Protein AF-0000000072239490 (afdb_homodimer)

Organism: Galdieria sulphuraria (NCBI:txid130081)

Sequence (1264 aa):
MLDWIVKYKKSYLLGDVISGLTIGTILLPQGMSYAVVAGLPPIYGLYCTMPMIVYSLFGTSKHLSVGPVALVSLLLANSFPVGSTVVEKVLIANAITFLAGVILLGLGLLQLGFVIHFVSHPVISGFTSAAAITIALTQISSCFGYEIESSEFAWELLYETFGKISQTNIATLLFSLSCLIVLFGLRHLPLHRWLHLPQLIPPTLIGSLAPLFTTILGICLNYFIELSEKFGVEQVGNIPSGIPVPTFPKLSNLTLSSYIGSTFAMIALVIAESMSIASALALRYRYNIHASQELVALGSANIIGSIFHSYVVAGSFSRSAVNAHTGANTQLASIIASFIILLSILVLMPLFTHLPKCVLSCIVIMAVSNLVDYQEALFLWRVDKLDFVVLLIAFISTLGAGSLYGLLSSVAVSLMMMLYATYRPRVQILPKSVSQRRLMNDLVSSPNSSWNDTCLEPFILCLRISENLYFGNAESFQSKIFRLLEKERRIRCIEMILIDIGGMSTIDSSALRVVRAVKEHLTLQHIELLFCQASSNIHLKFCLAGLSSHSTVHNLEDVLTEIHCSKLASNSIEKTQMLQVQVVTSEEESSDSRQASSSFHPLHFLYHDENKVVTMHSNMKRSNSAPSFSSHMLDWIVKYKKSYLLGDVISGLTIGTILLPQGMSYAVVAGLPPIYGLYCTMPMIVYSLFGTSKHLSVGPVALVSLLLANSFPVGSTVVEKVLIANAITFLAGVILLGLGLLQLGFVIHFVSHPVISGFTSAAAITIALTQISSCFGYEIESSEFAWELLYETFGKISQTNIATLLFSLSCLIVLFGLRHLPLHRWLHLPQLIPPTLIGSLAPLFTTILGICLNYFIELSEKFGVEQVGNIPSGIPVPTFPKLSNLTLSSYIGSTFAMIALVIAESMSIASALALRYRYNIHASQELVALGSANIIGSIFHSYVVAGSFSRSAVNAHTGANTQLASIIASFIILLSILVLMPLFTHLPKCVLSCIVIMAVSNLVDYQEALFLWRVDKLDFVVLLIAFISTLGAGSLYGLLSSVAVSLMMMLYATYRPRVQILPKSVSQRRLMNDLVSSPNSSWNDTCLEPFILCLRISENLYFGNAESFQSKIFRLLEKERRIRCIEMILIDIGGMSTIDSSALRVVRAVKEHLTLQHIELLFCQASSNIHLKFCLAGLSSHSTVHNLEDVLTEIHCSKLASNSIEKTQMLQVQVVTSEEESSDSRQASSSFHPLHFLYHDENKVVTMHSNMKRSNSAPSFSSH

Nearest PDB structures (foldseek):
  7v73-assembly1_A  TM=8.213E-01  e=1.185E-37  Homo sapiens
  7v75-assembly1_A-2  TM=8.084E-01  e=9.539E-38  Homo sapiens
  5da0-assembly1_A  TM=7.247E-01  e=2.137E-16  Deinococcus geothermalis DSM 11300
  6ki1-assembly2_B  TM=8.695E-01  e=5.518E-14  Synechocystis sp. PCC 6803
  6ki1-assembly1_A  TM=8.671E-01  e=6.855E-14  Synechocystis sp. PCC 6803

pLDDT: mean 78.87, std 21.85, range [19.06, 98.19]

Solvent-accessible surface area (backbone atoms only — not comparable to full-atom values): 64695 Å² total; per-residue (Å²): 108,55,56,64,71,79,68,60,53,78,84,38,48,64,23,13,50,51,15,3,54,49,50,19,47,34,42,50,51,50,17,24,28,30,15,46,55,28,67,40,64,40,66,40,21,56,33,23,33,54,20,23,45,45,24,48,48,37,37,54,50,40,37,61,35,52,25,66,37,61,69,55,17,45,48,50,35,63,64,54,62,90,85,61,49,68,68,54,45,50,48,48,38,15,30,43,13,29,51,35,8,50,52,32,27,51,39,15,75,68,60,46,33,70,62,53,33,56,59,33,52,42,28,51,42,17,32,43,22,26,46,25,53,38,53,36,52,71,28,48,34,43,28,30,49,41,87,72,81,87,65,61,29,38,63,57,39,53,49,53,47,64,69,48,52,85,60,50,32,64,58,27,32,52,51,28,53,50,50,42,49,50,40,51,43,39,53,68,44,66,48,50,70,73,64,65,52,62,86,82,57,57,68,67,52,55,31,48,40,21,57,38,49,49,47,54,49,42,21,48,48,30,62,76,68,33,36,42,82,76,58,62,34,57,50,65,36,88,51,85,64,54,79,65,74,72,42,78,56,66,59,82,82,45,64,59,77,78,46,48,65,55,32,50,52,45,43,53,48,33,40,46,44,26,49,52,46,35,50,52,51,23,60,74,70,69,52,77,69,52,53,20,46,37,30,32,11,52,7,51,10,20,35,56,11,10,26,38,52,5,47,60,53,26,39,34,63,70,56,16,50,49,24,43,72,49,39,30,62,37,36,60,13,47,44,48,14,31,48,49,43,53,49,36,38,65,66,45,28,76,62,51,25,44,24,39,45,28,57,35,33,39,46,46,39,62,60,33,59,71,46,45,47,63,65,58,53,55,49,24,61,72,49,37,57,68,53,32,50,45,15,46,50,8,21,50,38,15,33,65,63,7,57,66,54,8,49,54,50,21,47,52,51,28,47,51,49,50,46,64,62,53,26,66,63,65,72,42,69,58,62,57,55,72,68,41,52,63,52,42,66,68,52,57,73,65,87,76,69,74,71,76,65,70,68,48,56,71,34,56,48,46,35,34,34,53,54,54,41,28,44,49,20,28,63,46,45,52,53,48,53,52,51,52,48,55,58,45,52,74,77,36,64,66,42,31,36,40,34,38,32,62,50,30,84,50,68,39,69,45,17,49,51,46,52,49,51,51,41,54,55,32,47,77,70,65,25,46,71,42,40,26,27,24,40,72,69,54,33,49,37,30,50,64,66,73,38,76,50,52,50,53,80,36,48,67,56,50,49,49,48,48,50,48,49,51,46,50,47,47,46,47,48,50,46,47,49,50,50,48,51,54,55,55,63,67,68,60,70,74,73,84,78,80,76,75,75,79,80,78,74,82,78,80,82,76,80,78,82,71,81,78,80,78,82,83,83,78,80,77,78,79,81,74,84,78,80,74,88,69,85,129,110,53,56,63,71,78,68,58,56,79,84,39,48,64,23,12,49,52,16,3,54,50,51,19,46,35,42,52,50,50,16,25,28,31,15,46,56,28,66,42,63,38,66,40,20,57,32,22,34,54,21,25,46,46,24,48,47,37,38,55,51,40,37,61,37,53,24,67,37,61,69,55,17,44,48,50,35,63,62,54,62,89,85,61,50,70,69,54,48,50,48,48,38,15,30,43,13,28,52,36,7,50,52,32,26,50,40,15,76,68,61,46,33,68,62,54,31,56,60,33,52,44,28,52,43,16,32,43,23,26,46,25,52,38,53,37,51,70,29,49,33,44,27,30,48,40,87,72,81,88,64,60,31,38,65,57,40,53,50,54,46,63,70,47,52,86,61,49,32,66,59,28,30,52,51,28,52,50,50,42,49,50,41,51,40,38,52,68,45,67,50,51,68,73,65,64,52,62,88,84,55,55,68,67,53,54,32,48,41,23,56,39,50,52,47,53,49,40,21,50,48,29,63,75,67,34,36,42,81,74,59,63,33,57,49,66,36,87,50,86,63,55,80,65,73,72,41,79,56,68,61,82,81,46,64,59,77,77,47,46,65,54,32,51,52,46,44,52,49,34,40,47,44,28,49,52,46,35,50,53,50,22,61,74,70,70,52,78,66,49,54,20,46,37,30,32,10,54,7,50,10,20,35,56,12,9,26,38,54,4,47,61,53,27,38,34,64,69,58,16,50,50,25,44,72,50,39,30,61,37,35,60,11,47,44,47,13,32,50,49,43,55,49,36,38,63,66,46,27,76,62,49,24,44,26,39,46,27,56,37,31,40,47,47,38,60,60,33,60,73,46,45,47,63,64,56,52,55,49,23,61,72,49,36,57,68,52,31,50,44,16,47,49,8,20,50,37,16,35,66,62,6,57,66,54,8,48,53,50,22,47,51,52,29,47,51,51,50,45,64,63,53,25,66,62,64,72,42,71,60,62,59,57,73,69,40,53,62,52,43,66,68,52,56,73,61,85,75,69,74,73,78,68,72,69,49,56,72,31,57,46,48,34,33,35,54,54,53,40,28,43,48,20,28,62,46,46,53,53,49,53,50,50,52,47,55,59,46,49,74,77,37,63,66,42,32,38,40,35,36,32,61,52,30,84,51,67,40,69,45,16,49,49,46,54,50,51,51,43,54,54,32,46,77,70,63,25,48,72,43,41,24,27,23,41,71,70,52,31,51,36,28,49,64,68,73,38,74,50,51,49,55,80,37,47,68,56,50,49,50,48,49,50,48,49,48,47,51,48,48,48,46,47,48,45,48,47,48,49,46,48,52,55,52,57,66,66,56,68,74,76,83,80,80,76,75,74,78,78,78,72,80,77,79,81,76,80,75,83,67,86,72,81,78,80,80,78,76,70,84,71,81,81,75,68,83,82,66,94,72,88,130

InterPro domains:
  IPR001902 SLC26A/SulP transporter [PTHR11814] (2-564)
  IPR001902 SLC26A/SulP transporter [TIGR00815] (2-542)
  IPR002645 STAS domain [PF01740] (460-553)
  IPR002645 STAS domain [PS50801] (460-576)
  IPR011547 SLC26A/SulP transporter domain [PF00916] (13-393)
  IPR036513 STAS domain superfamily [G3DSA:3.30.750.24] (451-566)
  IPR036513 STAS domain superfamily [SSF52091] (459-553)

Foldseek 3Di:
DCVCVVVPDPVQVVLLLQLLVLLLLLQQLQLLLLCVLLVAHSVLSLLLLQLLVLLQRQFDFQQWGKGRDNLLSNLNNVLDPPPDDNVRSLLVLLQLLQVLLVVLLVCLVVLVLVVLVLFDPLLVLLLLQLSLLQSLLCLVLLLQPDHDDDDQASVVSVCGSVVVSVVGQPLSNVLLVVLLCQLVCQQPPQVCVVVVDDPLDPSNSRNSNSLSVSQLVQLVCCVPVVCCVPRNQAASAADDFDFAQFAQRDNVVDPCVSCVLSSVLSSSVQSNAAVVLSVVVCVVVVHDTRSSSSSSSQSVSSNRSSRRSHGRMHTDNSSSVSSVVSRGRGSSSSVSSSVSSNVCSHPVRVSRNSGGPSSSSSSSSVRSVVSNCVVVLVVCVPPPVVSNVLSVQLNCCCNGVGSSRSSVSSSVSSNVVVLVVPQAFDKDFDDLVVLCVVVCVVVVPPPPDPSVPSPPVLAETEIETQEAAELSRLVNVLVVVVVVVVVSVVPGHYQEYEYEHLNYDDYDPNSLVSVVVSQVVCVVVNHHYEYEQDAPVRCVVCVVSVHDYDYNPADPNNVVVVVVVVVVVVVVVVVVVVVVVVVVVPPPPDDDCPPPPPPPPPDDPPPPPPPPPDPPDDPPPPDPDPDDPDDD/DCVCVVVPDPVQVVLLLLLLVLLLLLQQLQLLLLCVLLVAHSVLSLLLLQLLVLLQRQFDFQQWGKGRDNLLSNLNNVLDPPPDDNVRSLLVLLQLLQVLLVVLLVCLVVLVLVVLVLFDPLLVLLLLQLSLLQSLLCLVLLLQPDHDDDDQASVVSVCGSVVVSVVGQVLSNVLLVVLLCQLVCQQPPQVCVVVVDDPLDPSNSRNSNSLSVSQLVQLVCCVPVVCCVPRNQDASAADDFDFAQFAQRDPVVDPCVSCVLSSVLSSSCQSNAAVVLSVVVCVVVVHDTRSSSSSSSQSVSSNRSSRRSHGRMHTDNSSSVSSVVSRGRGSSSSVSSSVSSSVCRHPVRVSRNSGGPSSSSSSSSVRSVVSNCVVVLVVCVPPPVVSNVLSVQLNCCCNGVGSSRSSVRSSVSSNVVVLVVPQAFDKDFDDLVVLVVVVCVVPVVPPPDPSPPSPPVLAETEIETQEAAELSRLVNVLVVVVVVVVVSVVPGHYQEYEYEHLNYDDYDPNSLVSVVVSQVVCVVVNHHYEYELDAPVRCVVCVVSVHDYDYNPQDPNNVVVVVVVVVVVVVVVVVVVVVVVVVVVVPPVPDDPPVPPPPPPPPPPPPPPPPPVDPPPPPPPPDPDDDDPDDD

Secondary structure (DSSP, 8-state):
--HHHHT--GGGHHHHHHHHHHHHHHHHHHHHHHHHHTTS-THHHHTTHHHHHHHHHH---SS--EE--HHHHHHHHTTSPTT--HHHHHHHHHHHHHHHHHHHHHHHHTT-GGGGGGS-HHHHHHHHHHHHHHHHHHHHHHHHT------S-HHHHHHHHHHTGGG--HHHHHHHHHHHHHHHHHHHS-HHHHTT--TTS-HHHHHHTHHHHHHHHHHHHHHHHTHHHHH---B------SPPPP-----TTS-HHHHHHHHHHHHHHHHHHHHHHHHHHHHHTT----HHHHHHHHHHHHHHHHHTT----EE-HHHHHHHHHTT--STHHHHHHHHHHHHHHHHTHHHHTT-BHHHHHHHHHHHHHTT--HHHHHHHHHH-HHHHHHHHHHHHHHHHH-HHHHHHHHHHHHHHHHHHHHSS--EEE--HHHHHHHHHHHHTTSS-S-TT-----TTEEEEEE-S-B-TTTHHHHHHHHHHHHHHHHTTS---EEEEE-TT---B-HHHHHHHHHHHHHHHHTT-EEEEES--HHHHHHHHHTT-----TTS-HHHHHHHHHHHHHHHHHHHHHHHHHHHHHHHHTTSS-----------------------------------------/--HHHHT--GGGHHHHHHHHHHHHHHHHHHHHHHHHHTTS-THHHHTTHHHHHHHHHH---SS--EE--HHHHHHHHTTSPTT--HHHHHHHHHHHHHHHHHHHHHHHHTT-GGGGGGS-HHHHHHHHHHHHHHHHHHHHHHHHT------S-HHHHHHHHHHTGGG--HHHHHHHHHHHHHHHHHHHS-HHHHTT--TTS-HHHHHHTHHHHHHHHHHHHHHHHTHHHHH---B------SPPPP-----TTS-HHHHHHHHHHHHHHHHHHHHHHHHHHHHHTT----HHHHHHHHHHHHHHHHHTTPPP-EE-HHHHHHHHHTT--STHHHHHHHHHHHHHHHHTHHHHTT-BHHHHHHHHHHHHHTT--HHHHHHHHHH-HHHHHHHHHHHHHHHHH-HHHHHHHHHHHHHHHHHHHHSS--EEE--HHHHHHHHHHHHTTSS-S-TT-----TTEEEEEE-S-B-TTTHHHHHHHHHHHHHHHHTTS---EEEEE-TT---B-HHHHHHHHHHHHHHHHTT-EEEEESB-HHHHHHHHHTT----BTTS-HHHHHHHHHHHHHHHHHHHHHHHHHHHHHHHHTTSS-----------------------------------------

Radius of gyration: 37.41 Å; Cα contacts (8 Å, |Δi|>4): 2097; chains: 2; bounding box: 136×122×109 Å

Structure (mmCIF, N/CA/C/O backbone):
data_AF-0000000072239490-model_v1
#
loop_
_entity.id
_entity.type
_entity.pdbx_description
1 polymer 'Sulfate permease, SulP family'
#
loop_
_atom_site.group_PDB
_atom_site.id
_atom_site.type_symbol
_atom_site.label_atom_id
_atom_site.label_alt_id
_atom_site.label_comp_id
_atom_site.label_asym_id
_atom_site.label_entity_id
_atom_site.label_seq_id
_atom_site.pdbx_PDB_ins_code
_atom_site.Cartn_x
_atom_site.Cartn_y
_atom_site.Cartn_z
_atom_site.occupancy
_atom_site.B_iso_or_equiv
_atom_site.auth_seq_id
_atom_site.auth_comp_id
_atom_site.auth_asym_id
_atom_site.auth_atom_id
_atom_site.pdbx_PDB_model_num
ATOM 1 N N . MET A 1 1 ? -16.516 -18.047 19.031 1 57.81 1 MET A N 1
ATOM 2 C CA . MET A 1 1 ? -16.078 -19.391 18.656 1 57.81 1 MET A CA 1
ATOM 3 C C . MET A 1 1 ? -17.125 -20.438 19.062 1 57.81 1 MET A C 1
ATOM 5 O O . MET A 1 1 ? -17.766 -20.297 20.109 1 57.81 1 MET A O 1
ATOM 9 N N . LEU A 1 2 ? -17.359 -21.328 18.25 1 67 2 LEU A N 1
ATOM 10 C CA . LEU A 1 2 ? -18.188 -22.516 18.438 1 67 2 LEU A CA 1
ATOM 11 C C . LEU A 1 2 ? -19.578 -22.141 18.938 1 67 2 LEU A C 1
ATOM 13 O O . LEU A 1 2 ? -20.266 -22.953 19.531 1 67 2 LEU A O 1
ATOM 17 N N . ASP A 1 3 ? -19.828 -20.859 18.703 1 70.25 3 ASP A N 1
ATOM 18 C CA . ASP A 1 3 ? -21.109 -20.375 19.203 1 70.25 3 ASP A CA 1
ATOM 19 C C . ASP A 1 3 ? -22.266 -21.078 18.516 1 70.25 3 ASP A C 1
ATOM 21 O O . ASP A 1 3 ? -23.297 -21.359 19.141 1 70.25 3 ASP A O 1
ATOM 25 N N . TRP A 1 4 ? -21.984 -21.484 17.266 1 76.25 4 TRP A N 1
ATOM 26 C CA . TRP A 1 4 ? -23.125 -22.062 16.547 1 76.25 4 TRP A CA 1
ATOM 27 C C . TRP A 1 4 ? -23.406 -23.484 17.016 1 76.25 4 TRP A C 1
ATOM 29 O O . TRP A 1 4 ? -24.547 -23.938 16.953 1 76.25 4 TRP A O 1
ATOM 39 N N . ILE A 1 5 ? -22.422 -24.203 17.594 1 79.5 5 ILE A N 1
ATOM 40 C CA . ILE A 1 5 ? -22.609 -25.578 18.047 1 79.5 5 ILE A CA 1
ATOM 41 C C . ILE A 1 5 ? -23.484 -25.609 19.281 1 79.5 5 ILE A C 1
ATOM 43 O O . ILE A 1 5 ? -24.375 -26.453 19.422 1 79.5 5 ILE A O 1
ATOM 47 N N . VAL A 1 6 ? -23.281 -24.625 20.172 1 79.75 6 VAL A N 1
ATOM 48 C CA . VAL A 1 6 ? -24 -24.562 21.438 1 79.75 6 VAL A CA 1
ATOM 49 C C . VAL A 1 6 ? -25.453 -24.141 21.188 1 79.75 6 VAL A C 1
ATOM 51 O O . VAL A 1 6 ? -26.375 -24.656 21.828 1 79.75 6 VAL A O 1
ATOM 54 N N . LYS A 1 7 ? -25.656 -23.359 20.156 1 83.12 7 LYS A N 1
ATOM 55 C CA . LYS A 1 7 ? -26.984 -22.812 19.891 1 83.12 7 LYS A CA 1
ATOM 56 C C . LYS A 1 7 ? -27.625 -23.484 18.688 1 83.12 7 LYS A C 1
ATOM 58 O O . LYS A 1 7 ? -28.484 -22.891 18.031 1 83.12 7 LYS A O 1
ATOM 63 N N . TYR A 1 8 ? -27.203 -24.688 18.484 1 88.81 8 TYR A N 1
ATOM 64 C CA . TYR A 1 8 ? -27.688 -25.344 17.281 1 88.81 8 TYR A CA 1
ATOM 65 C C . TYR A 1 8 ? -29.141 -25.75 17.422 1 88.81 8 TYR A C 1
ATOM 67 O O . TYR A 1 8 ? -29.531 -26.344 18.422 1 88.81 8 TYR A O 1
ATOM 75 N N . LYS A 1 9 ? -29.953 -25.438 16.469 1 89.69 9 LYS A N 1
ATOM 76 C CA . LYS A 1 9 ? -31.375 -25.797 16.438 1 89.69 9 LYS A CA 1
ATOM 77 C C . LYS A 1 9 ? -31.625 -26.969 15.492 1 89.69 9 LYS A C 1
ATOM 79 O O . LYS A 1 9 ? -31.031 -27.047 14.414 1 89.69 9 LYS A O 1
ATOM 84 N N . LYS A 1 10 ? -32.531 -27.844 15.828 1 91.62 10 LYS A N 1
ATOM 85 C CA . LYS A 1 10 ? -32.844 -29.031 15.031 1 91.62 10 LYS A CA 1
ATOM 86 C C . LYS A 1 10 ? -33.438 -28.625 13.688 1 91.62 10 LYS A C 1
ATOM 88 O O . LYS A 1 10 ? -33.281 -29.344 12.695 1 91.62 10 LYS A O 1
ATOM 93 N N . SER A 1 11 ? -34.031 -27.469 13.648 1 91 11 SER A N 1
ATOM 94 C CA . SER A 1 11 ? -34.656 -26.984 12.422 1 91 11 SER A CA 1
ATOM 95 C C . SER A 1 11 ? -33.594 -26.656 11.367 1 91 11 SER A C 1
ATOM 97 O O . SER A 1 11 ? -33.906 -26.578 10.172 1 91 11 SER A O 1
ATOM 99 N N . TYR A 1 12 ? -32.375 -26.547 11.844 1 92.38 12 TYR A N 1
ATOM 100 C CA . TYR A 1 12 ? -31.312 -26.156 10.93 1 92.38 12 TYR A CA 1
ATOM 101 C C . TYR A 1 12 ? -30.75 -27.391 10.227 1 92.38 12 TYR A C 1
ATOM 103 O O . TYR A 1 12 ? -30.062 -27.266 9.203 1 92.38 12 TYR A O 1
ATOM 111 N N . LEU A 1 13 ? -31.031 -28.562 10.672 1 93.69 13 LEU A N 1
ATOM 112 C CA . LEU A 1 13 ? -30.328 -29.781 10.289 1 93.69 13 LEU A CA 1
ATOM 113 C C . LEU A 1 13 ? -30.609 -30.125 8.82 1 93.69 13 LEU A C 1
ATOM 115 O O . LEU A 1 13 ? -29.672 -30.438 8.07 1 93.69 13 LEU A O 1
ATOM 119 N N . LEU A 1 14 ? -31.828 -30.094 8.438 1 91.38 14 LEU A N 1
ATOM 120 C CA . LEU A 1 14 ? -32.156 -30.453 7.066 1 91.38 14 LEU A CA 1
ATOM 121 C C . LEU A 1 14 ? -31.469 -29.531 6.078 1 91.38 14 LEU A C 1
ATOM 123 O O . LEU A 1 14 ? -30.906 -29.984 5.086 1 91.38 14 LEU A O 1
ATOM 127 N N . GLY A 1 15 ? -31.547 -28.266 6.301 1 91.88 15 GLY A N 1
ATOM 128 C CA . GLY A 1 15 ? -30.891 -27.297 5.438 1 91.88 15 GLY A CA 1
ATOM 129 C C . GLY A 1 15 ? -29.391 -27.469 5.383 1 91.88 15 GLY A C 1
ATOM 130 O O . GLY A 1 15 ? -28.797 -27.422 4.305 1 91.88 15 GLY A O 1
ATOM 131 N N . ASP A 1 16 ? -28.828 -27.703 6.484 1 94.81 16 ASP A N 1
ATOM 132 C CA . ASP A 1 16 ? -27.375 -27.875 6.559 1 94.81 16 ASP A CA 1
ATOM 133 C C . ASP A 1 16 ? -26.938 -29.156 5.852 1 94.81 16 ASP A C 1
ATOM 135 O O . ASP A 1 16 ? -25.875 -29.188 5.211 1 94.81 16 ASP A O 1
ATOM 139 N N . VAL A 1 17 ? -27.734 -30.188 5.93 1 94.12 17 VAL A N 1
ATOM 140 C CA . VAL A 1 17 ? -27.406 -31.469 5.305 1 94.12 17 VAL A CA 1
ATOM 141 C C . VAL A 1 17 ? -27.5 -31.328 3.785 1 94.12 17 VAL A C 1
ATOM 143 O O . VAL A 1 17 ? -26.594 -31.75 3.061 1 94.12 17 VAL A O 1
ATOM 146 N N . ILE A 1 18 ? -28.531 -30.75 3.33 1 90.69 18 ILE A N 1
ATOM 147 C CA . ILE A 1 18 ? -28.734 -30.578 1.894 1 90.69 18 ILE A CA 1
ATOM 148 C C . ILE A 1 18 ? -27.609 -29.703 1.321 1 90.69 18 ILE A C 1
ATOM 150 O O . ILE A 1 18 ? -27.047 -30.016 0.279 1 90.69 18 ILE A O 1
ATOM 154 N N . SER A 1 19 ? -27.406 -28.641 2.033 1 93.56 19 SER A N 1
ATOM 155 C CA . SER A 1 19 ? -26.359 -27.734 1.593 1 93.56 19 SER A CA 1
ATOM 156 C C . SER A 1 19 ? -24.984 -28.406 1.609 1 93.56 19 SER A C 1
ATOM 158 O O . SER A 1 19 ? -24.203 -28.266 0.67 1 93.56 19 SER A O 1
ATOM 160 N N . GLY A 1 20 ? -24.703 -29.109 2.631 1 94.56 20 GLY A N 1
ATOM 161 C CA . GLY A 1 20 ? -23.438 -29.812 2.736 1 94.56 20 GLY A CA 1
ATOM 162 C C . GLY A 1 20 ? -23.219 -30.828 1.628 1 94.56 20 GLY A C 1
ATOM 163 O O . GLY A 1 20 ? -22.141 -30.922 1.055 1 94.56 20 GLY A O 1
ATOM 164 N N . LEU A 1 21 ? -24.234 -31.578 1.319 1 91.94 21 LEU A N 1
ATOM 165 C CA . LEU A 1 21 ? -24.172 -32.562 0.238 1 91.94 21 LEU A CA 1
ATOM 166 C C . LEU A 1 21 ? -23.938 -31.859 -1.104 1 91.94 21 LEU A C 1
ATOM 168 O O . LEU A 1 21 ? -23.141 -32.312 -1.913 1 91.94 21 LEU A O 1
ATOM 172 N N . THR A 1 22 ? -24.641 -30.812 -1.231 1 91.06 22 THR A N 1
ATOM 173 C CA . THR A 1 22 ? -24.531 -30.047 -2.477 1 91.06 22 THR A CA 1
ATOM 174 C C . THR A 1 22 ? -23.125 -29.5 -2.643 1 91.06 22 THR A C 1
ATOM 176 O O . THR A 1 22 ? -22.5 -29.656 -3.691 1 91.06 22 THR A O 1
ATOM 179 N N . ILE A 1 23 ? -22.609 -28.859 -1.624 1 93.56 23 ILE A N 1
ATOM 180 C CA . ILE A 1 23 ? -21.297 -28.234 -1.672 1 93.56 23 ILE A CA 1
ATOM 181 C C . ILE A 1 23 ? -20.219 -29.297 -1.855 1 93.56 23 ILE A C 1
ATOM 183 O O . ILE A 1 23 ? -19.25 -29.094 -2.592 1 93.56 23 ILE A O 1
ATOM 187 N N . GLY A 1 24 ? -20.375 -30.406 -1.157 1 93.44 24 GLY A N 1
ATOM 188 C CA . GLY A 1 24 ? -19.438 -31.5 -1.311 1 93.44 24 GLY A CA 1
ATOM 189 C C . GLY A 1 24 ? -19.344 -32 -2.734 1 93.44 24 GLY A C 1
ATOM 190 O O . GLY A 1 24 ? -18.25 -32.25 -3.246 1 93.44 24 GLY A O 1
ATOM 191 N N . THR A 1 25 ? -20.422 -32.125 -3.324 1 89.19 25 THR A N 1
ATOM 192 C CA . THR A 1 25 ? -20.469 -32.625 -4.688 1 89.19 25 THR A CA 1
ATOM 193 C C . THR A 1 25 ? -19.891 -31.625 -5.672 1 89.19 25 THR A C 1
ATOM 195 O O . THR A 1 25 ? -19.281 -32 -6.672 1 89.19 25 THR A O 1
ATOM 198 N N . ILE A 1 26 ? -20.078 -30.391 -5.426 1 90.62 26 ILE A N 1
ATOM 199 C CA . ILE A 1 26 ? -19.516 -29.328 -6.27 1 90.62 26 ILE A CA 1
ATOM 200 C C . ILE A 1 26 ? -18 -29.297 -6.117 1 90.62 26 ILE A C 1
ATOM 202 O O . ILE A 1 26 ? -17.281 -29.188 -7.109 1 90.62 26 ILE A O 1
ATOM 206 N N . LEU A 1 27 ? -17.578 -29.422 -4.941 1 93.31 27 LEU A N 1
ATOM 207 C CA . LEU A 1 27 ? -16.188 -29.203 -4.598 1 93.31 27 LEU A CA 1
ATOM 208 C C . LEU A 1 27 ? -15.312 -30.344 -5.098 1 93.31 27 LEU A C 1
ATOM 210 O O . LEU A 1 27 ? -14.133 -30.156 -5.387 1 93.31 27 LEU A O 1
ATOM 214 N N . LEU A 1 28 ? -15.852 -31.516 -5.246 1 93.69 28 LEU A N 1
ATOM 215 C CA . LEU A 1 28 ? -15.07 -32.688 -5.648 1 93.69 28 LEU A CA 1
ATOM 216 C C . LEU A 1 28 ? -14.43 -32.469 -7.012 1 93.69 28 LEU A C 1
ATOM 218 O O . LEU A 1 28 ? -13.203 -32.344 -7.113 1 93.69 28 LEU A O 1
ATOM 222 N N . PRO A 1 29 ? -15.211 -32.281 -8.031 1 93 29 PRO A N 1
ATOM 223 C CA . PRO A 1 29 ? -14.57 -32 -9.328 1 93 29 PRO A CA 1
ATOM 224 C C . PRO A 1 29 ? -13.938 -30.625 -9.391 1 93 29 PRO A C 1
ATOM 226 O O . PRO A 1 29 ? -12.875 -30.453 -9.992 1 93 29 PRO A O 1
ATOM 229 N N . GLN A 1 30 ? -14.523 -29.625 -8.82 1 92.56 30 GLN A N 1
ATOM 230 C CA . GLN A 1 30 ? -14.031 -28.25 -8.867 1 92.56 30 GLN A CA 1
ATOM 231 C C . GLN A 1 30 ? -12.688 -28.125 -8.156 1 92.56 30 GLN A C 1
ATOM 233 O O . GLN A 1 30 ? -11.789 -27.438 -8.641 1 92.56 30 GLN A O 1
ATOM 238 N N . GLY A 1 31 ? -12.625 -28.734 -7.012 1 94.75 31 GLY A N 1
ATOM 239 C CA . GLY A 1 31 ? -11.359 -28.734 -6.293 1 94.75 31 GLY A CA 1
ATOM 240 C C . GLY A 1 31 ? -10.211 -29.312 -7.098 1 94.75 31 GLY A C 1
ATOM 241 O O . GLY A 1 31 ? -9.117 -28.75 -7.125 1 94.75 31 GLY A O 1
ATOM 242 N N . MET A 1 32 ? -10.453 -30.438 -7.762 1 94.31 32 MET A N 1
ATOM 243 C CA . MET A 1 32 ? -9.453 -31.078 -8.609 1 94.31 32 MET A CA 1
ATOM 244 C C . MET A 1 32 ? -9.047 -30.156 -9.758 1 94.31 32 MET A C 1
ATOM 246 O O . MET A 1 32 ? -7.863 -30.031 -10.078 1 94.31 32 MET A O 1
ATOM 250 N N . SER A 1 33 ? -10.039 -29.547 -10.297 1 94.81 33 SER A N 1
ATOM 251 C CA . SER A 1 33 ? -9.797 -28.641 -11.422 1 94.81 33 SER A CA 1
ATOM 252 C C . SER A 1 33 ? -8.93 -27.453 -11 1 94.81 33 SER A C 1
ATOM 254 O O . SER A 1 33 ? -8.023 -27.047 -11.727 1 94.81 33 SER A O 1
ATOM 256 N N . TYR A 1 34 ? -9.148 -26.891 -9.828 1 95.69 34 TYR A N 1
ATOM 257 C CA . TYR A 1 34 ? -8.406 -25.719 -9.367 1 95.69 34 TYR A CA 1
ATOM 258 C C . TYR A 1 34 ? -6.984 -26.094 -8.984 1 95.69 34 TYR A C 1
ATOM 260 O O . TYR A 1 34 ? -6.062 -25.297 -9.133 1 95.69 34 TYR A O 1
ATOM 268 N N . ALA A 1 35 ? -6.816 -27.344 -8.562 1 95.88 35 ALA A N 1
ATOM 269 C CA . ALA A 1 35 ? -5.457 -27.812 -8.305 1 95.88 35 ALA A CA 1
ATOM 270 C C . ALA A 1 35 ? -4.633 -27.828 -9.594 1 95.88 35 ALA A C 1
ATOM 272 O O . ALA A 1 35 ? -3.455 -27.453 -9.586 1 95.88 35 ALA A O 1
ATOM 273 N N . VAL A 1 36 ? -5.281 -28.266 -10.633 1 93.25 36 VAL A N 1
ATOM 274 C CA . VAL A 1 36 ? -4.609 -28.281 -11.93 1 93.25 36 VAL A CA 1
ATOM 275 C C . VAL A 1 36 ? -4.262 -26.859 -12.352 1 93.25 36 VAL A C 1
ATOM 277 O O . VAL A 1 36 ? -3.168 -26.594 -12.859 1 93.25 36 VAL A O 1
ATOM 280 N N . VAL A 1 37 ? -5.137 -25.938 -12.117 1 93.31 37 VAL A N 1
ATOM 281 C CA . VAL A 1 37 ? -4.883 -24.531 -12.406 1 93.31 37 VAL A CA 1
ATOM 282 C C . VAL A 1 37 ? -3.693 -24.031 -11.586 1 93.31 37 VAL A C 1
ATOM 284 O O . VAL A 1 37 ? -2.887 -23.234 -12.062 1 93.31 37 VAL A O 1
ATOM 287 N N . ALA A 1 38 ? -3.547 -24.547 -10.391 1 95.25 38 ALA A N 1
ATOM 288 C CA . ALA A 1 38 ? -2.475 -24.156 -9.484 1 95.25 38 ALA A CA 1
ATOM 289 C C . ALA A 1 38 ? -1.154 -24.812 -9.875 1 95.25 38 ALA A C 1
ATOM 291 O O . ALA A 1 38 ? -0.112 -24.516 -9.281 1 95.25 38 ALA A O 1
ATOM 292 N N . GLY A 1 39 ? -1.237 -25.719 -10.844 1 92.81 39 GLY A N 1
ATOM 293 C CA . GLY A 1 39 ? -0.04 -26.422 -11.258 1 92.81 39 GLY A CA 1
ATOM 294 C C . GLY A 1 39 ? 0.291 -27.609 -10.367 1 92.81 39 GLY A C 1
ATOM 295 O O . GLY A 1 39 ? 1.442 -28.047 -10.312 1 92.81 39 GLY A O 1
ATOM 296 N N . LEU A 1 40 ? -0.646 -28.109 -9.68 1 94.69 40 LEU A N 1
ATOM 297 C CA . LEU A 1 40 ? -0.476 -29.234 -8.773 1 94.69 40 LEU A CA 1
ATOM 298 C C . LEU A 1 40 ? -1.296 -30.438 -9.234 1 94.69 40 LEU A C 1
ATOM 300 O O . LEU A 1 40 ? -2.23 -30.297 -10.023 1 94.69 40 LEU A O 1
ATOM 304 N N . PRO A 1 41 ? -0.939 -31.625 -8.781 1 93.81 41 PRO A N 1
ATOM 305 C CA . PRO A 1 41 ? -1.806 -32.781 -9.062 1 93.81 41 PRO A CA 1
ATOM 306 C C . PRO A 1 41 ? -3.219 -32.594 -8.516 1 93.81 41 PRO A C 1
ATOM 308 O O . PRO A 1 41 ? -3.4 -32 -7.453 1 93.81 41 PRO A O 1
ATOM 311 N N . PRO A 1 42 ? -4.203 -33.094 -9.156 1 93.69 42 PRO A N 1
ATOM 312 C CA . PRO A 1 42 ? -5.609 -32.844 -8.828 1 93.69 42 PRO A CA 1
ATOM 313 C C . PRO A 1 42 ? -5.938 -33.188 -7.375 1 93.69 42 PRO A C 1
ATOM 315 O O . PRO A 1 42 ? -6.777 -32.531 -6.758 1 93.69 42 PRO A O 1
ATOM 318 N N . ILE A 1 43 ? -5.289 -34.125 -6.766 1 94 43 ILE A N 1
ATOM 319 C CA . ILE A 1 43 ? -5.625 -34.594 -5.426 1 94 43 ILE A CA 1
ATOM 320 C C . ILE A 1 43 ? -5.398 -33.469 -4.414 1 94 43 ILE A C 1
ATOM 322 O O . ILE A 1 43 ? -6.051 -33.438 -3.365 1 94 43 ILE A O 1
ATOM 326 N N . TYR A 1 44 ? -4.539 -32.594 -4.656 1 94.81 44 TYR A N 1
ATOM 327 C CA . TYR A 1 44 ? -4.219 -31.516 -3.725 1 94.81 44 TYR A CA 1
ATOM 328 C C . TYR A 1 44 ? -5.387 -30.547 -3.58 1 94.81 44 TYR A C 1
ATOM 330 O O . TYR A 1 44 ? -5.492 -29.828 -2.58 1 94.81 44 TYR A O 1
ATOM 338 N N . GLY A 1 45 ? -6.211 -30.5 -4.602 1 95.12 45 GLY A N 1
ATOM 339 C CA . GLY A 1 45 ? -7.453 -29.75 -4.469 1 95.12 45 GLY A CA 1
ATOM 340 C C . GLY A 1 45 ? -8.398 -30.344 -3.445 1 95.12 45 GLY A C 1
ATOM 341 O O . GLY A 1 45 ? -9.156 -29.625 -2.795 1 95.12 45 GLY A O 1
ATOM 342 N N . LEU A 1 46 ? -8.297 -31.641 -3.344 1 94.94 46 LEU A N 1
ATOM 343 C CA . LEU A 1 46 ? -9.164 -32.312 -2.396 1 94.94 46 LEU A CA 1
ATOM 344 C C . LEU A 1 46 ? -8.609 -32.25 -0.98 1 94.94 46 LEU A C 1
ATOM 346 O O . LEU A 1 46 ? -9.367 -32.219 -0.009 1 94.94 46 LEU A O 1
ATOM 350 N N . TYR A 1 47 ? -7.301 -32.125 -0.892 1 94.94 47 TYR A N 1
ATOM 351 C CA . TYR A 1 47 ? -6.695 -31.938 0.423 1 94.94 47 TYR A CA 1
ATOM 352 C C . TYR A 1 47 ? -7.129 -30.625 1.062 1 94.94 47 TYR A C 1
ATOM 354 O O . TYR A 1 47 ? -6.957 -30.422 2.266 1 94.94 47 TYR A O 1
ATOM 362 N N . CYS A 1 48 ? -7.723 -29.719 0.298 1 94.69 48 CYS A N 1
ATOM 363 C CA . CYS A 1 48 ? -8.203 -28.438 0.803 1 94.69 48 CYS A CA 1
ATOM 364 C C . CYS A 1 48 ? -9.469 -28.625 1.631 1 94.69 48 CYS A C 1
ATOM 366 O O . CYS A 1 48 ? -10.062 -27.641 2.088 1 94.69 48 CYS A O 1
ATOM 368 N N . THR A 1 49 ? -9.812 -29.781 1.943 1 90.38 49 THR A N 1
ATOM 369 C CA . THR A 1 49 ? -10.977 -30.094 2.768 1 90.38 49 THR A CA 1
ATOM 370 C C . THR A 1 49 ? -10.664 -29.875 4.246 1 90.38 49 THR A C 1
ATOM 372 O O . THR A 1 49 ? -11.547 -29.484 5.02 1 90.38 49 THR A O 1
ATOM 375 N N . MET A 1 50 ? -9.461 -30.062 4.617 1 90.69 50 MET A N 1
ATOM 376 C CA . MET A 1 50 ? -9.094 -29.922 6.023 1 90.69 50 MET A CA 1
ATOM 377 C C . MET A 1 50 ? -9.281 -28.484 6.496 1 90.69 50 MET A C 1
ATOM 379 O O . MET A 1 50 ? -9.867 -28.25 7.551 1 90.69 50 MET A O 1
ATOM 383 N N . PRO A 1 51 ? -8.812 -27.562 5.727 1 94.75 51 PRO A N 1
ATOM 384 C CA . PRO A 1 51 ? -9.047 -26.172 6.137 1 94.75 51 PRO A CA 1
ATOM 385 C C . PRO A 1 51 ? -10.531 -25.844 6.258 1 94.75 51 PRO A C 1
ATOM 387 O O . PRO A 1 51 ? -10.914 -24.984 7.055 1 94.75 51 PRO A O 1
ATOM 390 N N . MET A 1 52 ? -11.359 -26.516 5.52 1 94.81 52 MET A N 1
ATOM 391 C CA . MET A 1 52 ? -12.797 -26.297 5.605 1 94.81 52 MET A CA 1
ATOM 392 C C . MET A 1 52 ? -13.32 -26.641 6.996 1 94.81 52 MET A C 1
ATOM 394 O O . MET A 1 52 ? -14.156 -25.922 7.547 1 94.81 52 MET A O 1
ATOM 398 N N . ILE A 1 53 ? -12.812 -27.656 7.5 1 94.81 53 ILE A N 1
ATOM 399 C CA . ILE A 1 53 ? -13.211 -28.109 8.828 1 94.81 53 ILE A CA 1
ATOM 400 C C . ILE A 1 53 ? -12.734 -27.109 9.875 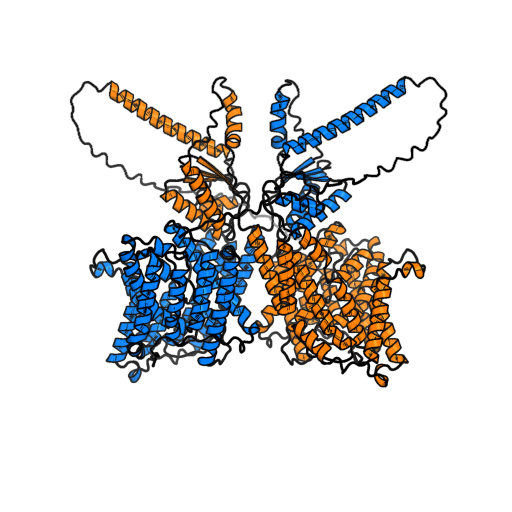1 94.81 53 ILE A C 1
ATOM 402 O O . ILE A 1 53 ? -13.492 -26.734 10.773 1 94.81 53 ILE A O 1
ATOM 406 N N . VAL A 1 54 ? -11.547 -26.719 9.758 1 95.94 54 VAL A N 1
ATOM 407 C CA . VAL A 1 54 ? -10.969 -25.781 10.719 1 95.94 54 VAL A CA 1
ATOM 408 C C . VAL A 1 54 ? -11.727 -24.469 10.688 1 95.94 54 VAL A C 1
ATOM 410 O O . VAL A 1 54 ? -12.023 -23.875 11.734 1 95.94 54 VAL A O 1
ATOM 413 N N . TYR A 1 55 ? -12.039 -23.969 9.492 1 96.75 55 TYR A N 1
ATOM 414 C CA . TYR A 1 55 ? -12.797 -22.734 9.375 1 96.75 55 TYR A CA 1
ATOM 415 C C . TYR A 1 55 ? -14.156 -22.859 10.062 1 96.75 55 TYR A C 1
ATOM 417 O O . TYR A 1 55 ? -14.625 -21.906 10.695 1 96.75 55 TYR A O 1
ATOM 425 N N . SER A 1 56 ? -14.797 -23.969 9.93 1 94.69 56 SER A N 1
ATOM 426 C CA . SER A 1 56 ? -16.125 -24.188 10.5 1 94.69 56 SER A CA 1
ATOM 427 C C . SER A 1 56 ? -16.094 -24.062 12.016 1 94.69 56 SER A C 1
ATOM 429 O O . SER A 1 56 ? -17.109 -23.703 12.633 1 94.69 56 SER A O 1
ATOM 431 N N . LEU A 1 57 ? -14.961 -24.234 12.578 1 93.75 57 LEU A N 1
ATOM 432 C CA . LEU A 1 57 ? -14.844 -24.188 14.031 1 93.75 57 LEU A CA 1
ATOM 433 C C . LEU A 1 57 ? -14.594 -22.766 14.508 1 93.75 57 LEU A C 1
ATOM 435 O O . LEU A 1 57 ? -14.992 -22.391 15.617 1 93.75 57 LEU A O 1
ATOM 439 N N . PHE A 1 58 ? -13.961 -22 13.664 1 94.44 58 PHE A N 1
ATOM 440 C CA . PHE A 1 58 ? -13.516 -20.703 14.141 1 94.44 58 PHE A CA 1
ATOM 441 C C . PHE A 1 58 ? -14.25 -19.578 13.422 1 94.44 58 PHE A C 1
ATOM 443 O O . PHE A 1 58 ? -14.242 -18.438 13.875 1 94.44 58 PHE A O 1
ATOM 450 N N . GLY A 1 59 ? -14.844 -19.875 12.305 1 94.06 59 GLY A N 1
ATOM 451 C CA . GLY A 1 59 ? -15.469 -18.844 11.492 1 94.06 59 GLY A CA 1
ATOM 452 C C . GLY A 1 59 ? -16.766 -18.328 12.07 1 94.06 59 GLY A C 1
ATOM 453 O O . GLY A 1 59 ? -17.422 -19.031 12.844 1 94.06 59 GLY A O 1
ATOM 454 N N . THR A 1 60 ? -17.156 -17.094 11.727 1 93.12 60 THR A N 1
ATOM 455 C CA . THR A 1 60 ? -18.391 -16.5 12.227 1 93.12 60 THR A CA 1
ATOM 456 C C . THR A 1 60 ? -19.453 -16.469 11.125 1 93.12 60 THR A C 1
ATOM 458 O O . THR A 1 60 ? -20.641 -16.297 11.414 1 93.12 60 THR A O 1
ATOM 461 N N . SER A 1 61 ? -19.047 -16.594 9.93 1 94.38 61 SER A N 1
ATOM 462 C CA . SER A 1 61 ? -20.016 -16.609 8.836 1 94.38 61 SER A CA 1
ATOM 463 C C . SER A 1 61 ? -20.766 -17.938 8.781 1 94.38 61 SER A C 1
ATOM 465 O O . SER A 1 61 ? -20.141 -19.016 8.867 1 94.38 61 SER A O 1
ATOM 467 N N . LYS A 1 62 ? -22.016 -17.875 8.602 1 94.25 62 LYS A N 1
ATOM 468 C CA . LYS A 1 62 ? -22.844 -19.062 8.531 1 94.25 62 LYS A CA 1
ATOM 469 C C . LYS A 1 62 ? -22.766 -19.703 7.152 1 94.25 62 LYS A C 1
ATOM 471 O O . LYS A 1 62 ? -22.984 -20.906 7.008 1 94.25 62 LYS A O 1
ATOM 476 N N . HIS A 1 63 ? -22.438 -18.922 6.203 1 94.69 63 HIS A N 1
ATOM 477 C CA . HIS A 1 63 ? -22.672 -19.359 4.836 1 94.69 63 HIS A CA 1
ATOM 478 C C . HIS A 1 63 ? -21.375 -19.438 4.047 1 94.69 63 HIS A C 1
ATOM 480 O O . HIS A 1 63 ? -21.328 -20.047 2.971 1 94.69 63 HIS A O 1
ATOM 486 N N . LEU A 1 64 ? -20.297 -18.859 4.52 1 95.88 64 LEU A N 1
ATOM 487 C CA . LEU A 1 64 ? -19.062 -18.797 3.756 1 95.88 64 LEU A CA 1
ATOM 488 C C . LEU A 1 64 ? -18.5 -20.203 3.521 1 95.88 64 LEU A C 1
ATOM 490 O O . LEU A 1 64 ? -18.266 -20.953 4.473 1 95.88 64 LEU A O 1
ATOM 494 N N . SER A 1 65 ? -18.344 -20.547 2.326 1 96.12 65 SER A N 1
ATOM 495 C CA . SER A 1 65 ? -17.719 -21.812 1.962 1 96.12 65 SER A CA 1
ATOM 496 C C . SER A 1 65 ? -16.234 -21.625 1.638 1 96.12 65 SER A C 1
ATOM 498 O O . SER A 1 65 ? -15.898 -21.016 0.614 1 96.12 65 SER A O 1
ATOM 500 N N . VAL A 1 66 ? -15.398 -22.141 2.459 1 96.88 66 VAL A N 1
ATOM 501 C CA . VAL A 1 66 ? -13.953 -21.984 2.322 1 96.88 66 VAL A CA 1
ATOM 502 C C . VAL A 1 66 ? -13.375 -23.188 1.588 1 96.88 66 VAL A C 1
ATOM 504 O O . VAL A 1 66 ? -13.789 -24.328 1.824 1 96.88 66 VAL A O 1
ATOM 507 N N . GLY A 1 67 ? -12.523 -23.016 0.679 1 96.38 67 GLY A N 1
ATOM 508 C CA . GLY A 1 67 ? -11.875 -24.047 -0.129 1 96.38 67 GLY A CA 1
ATOM 509 C C . GLY A 1 67 ? -10.984 -23.469 -1.209 1 96.38 67 GLY A C 1
ATOM 510 O O . GLY A 1 67 ? -10.602 -22.297 -1.148 1 96.38 67 GLY A O 1
ATOM 511 N N . PRO A 1 68 ? -10.625 -24.312 -2.107 1 96 68 PRO A N 1
ATOM 512 C CA . PRO A 1 68 ? -9.805 -23.797 -3.209 1 96 68 PRO A CA 1
ATOM 513 C C . PRO A 1 68 ? -10.578 -22.859 -4.129 1 96 68 PRO A C 1
ATOM 515 O O . PRO A 1 68 ? -11.766 -23.078 -4.387 1 96 68 PRO A O 1
ATOM 518 N N . VAL A 1 69 ? -9.914 -21.812 -4.547 1 94.5 69 VAL A N 1
ATOM 519 C CA . VAL A 1 69 ? -10.523 -20.859 -5.453 1 94.5 69 VAL A CA 1
ATOM 520 C C . VAL A 1 69 ? -9.609 -20.625 -6.652 1 94.5 69 VAL A C 1
ATOM 522 O O . VAL A 1 69 ? -8.383 -20.734 -6.539 1 94.5 69 VAL A O 1
ATOM 525 N N . ALA A 1 70 ? -10.227 -20.312 -7.746 1 92.69 70 ALA A N 1
ATOM 526 C CA . ALA A 1 70 ? -9.523 -20.203 -9.023 1 92.69 70 ALA A CA 1
ATOM 527 C C . ALA A 1 70 ? -8.461 -19.094 -8.969 1 92.69 70 ALA A C 1
ATOM 529 O O . ALA A 1 70 ? -7.332 -19.297 -9.414 1 92.69 70 ALA A O 1
ATOM 530 N N . LEU A 1 71 ? -8.781 -18.016 -8.406 1 90.94 71 LEU A N 1
ATOM 531 C CA . LEU A 1 71 ? -7.898 -16.844 -8.406 1 90.94 71 LEU A CA 1
ATOM 532 C C . LEU A 1 71 ? -6.637 -17.125 -7.602 1 90.94 71 LEU A C 1
ATOM 534 O O . LEU A 1 71 ? -5.531 -16.781 -8.031 1 90.94 71 LEU A O 1
ATOM 538 N N . VAL A 1 72 ? -6.844 -17.703 -6.5 1 94.19 72 VAL A N 1
ATOM 539 C CA . VAL A 1 72 ? -5.703 -18.047 -5.652 1 94.19 72 VAL A CA 1
ATOM 540 C C . VAL A 1 72 ? -4.844 -19.094 -6.344 1 94.19 72 VAL A C 1
ATOM 542 O O . VAL A 1 72 ? -3.613 -19.062 -6.258 1 94.19 72 VAL A O 1
ATOM 545 N N . SER A 1 73 ? -5.453 -20.031 -7.027 1 95.38 73 SER A N 1
ATOM 546 C CA . SER A 1 73 ? -4.746 -21.078 -7.758 1 95.38 73 SER A CA 1
ATOM 547 C C . SER A 1 73 ? -3.867 -20.484 -8.859 1 95.38 73 SER A C 1
ATOM 549 O O . SER A 1 73 ? -2.729 -20.922 -9.047 1 95.38 73 SER A O 1
ATOM 551 N N . LEU A 1 74 ? -4.434 -19.547 -9.492 1 92.19 74 LEU A N 1
ATOM 552 C CA . LEU A 1 74 ? -3.668 -18.875 -10.539 1 92.19 74 LEU A CA 1
ATOM 553 C C . LEU A 1 74 ? -2.441 -18.188 -9.953 1 92.19 74 LEU A C 1
ATOM 555 O O . LEU A 1 74 ? -1.348 -18.266 -10.516 1 92.19 74 LEU A O 1
ATOM 559 N N . LEU A 1 75 ? -2.635 -17.453 -8.867 1 91.38 75 LEU A N 1
ATOM 560 C CA . LEU A 1 75 ? -1.532 -16.734 -8.234 1 91.38 75 LEU A CA 1
ATOM 561 C C . LEU A 1 75 ? -0.453 -17.719 -7.766 1 91.38 75 LEU A C 1
ATOM 563 O O . LEU A 1 75 ? 0.741 -17.422 -7.891 1 91.38 75 LEU A O 1
ATOM 567 N N . LEU A 1 76 ? -0.903 -18.812 -7.27 1 93.31 76 LEU A N 1
ATOM 568 C CA . LEU A 1 76 ? 0.042 -19.828 -6.816 1 93.31 76 LEU A CA 1
ATOM 569 C C . LEU A 1 76 ? 0.84 -20.391 -7.988 1 93.31 76 LEU A C 1
ATOM 571 O O . LEU A 1 76 ? 2.057 -20.562 -7.887 1 93.31 76 LEU A O 1
ATOM 575 N N . ALA A 1 77 ? 0.184 -20.672 -9.055 1 92.5 77 ALA A N 1
ATOM 576 C CA . ALA A 1 77 ? 0.842 -21.203 -10.25 1 92.5 77 ALA A CA 1
ATOM 577 C C . ALA A 1 77 ? 1.954 -20.266 -10.719 1 92.5 77 ALA A C 1
ATOM 579 O O . ALA A 1 77 ? 3.012 -20.719 -11.156 1 92.5 77 ALA A O 1
ATOM 580 N N . ASN A 1 78 ? 1.684 -19.016 -10.602 1 87.44 78 ASN A N 1
ATOM 581 C CA . ASN A 1 78 ? 2.627 -18.016 -11.086 1 87.44 78 ASN A CA 1
ATOM 582 C C . ASN A 1 78 ? 3.77 -17.797 -10.094 1 87.44 78 ASN A C 1
ATOM 584 O O . ASN A 1 78 ? 4.738 -17.094 -10.406 1 87.44 78 ASN A O 1
ATOM 588 N N . SER A 1 79 ? 3.703 -18.328 -8.977 1 86.06 79 SER A N 1
ATOM 589 C CA . SER A 1 79 ? 4.719 -18.125 -7.945 1 86.06 79 SER A CA 1
ATOM 590 C C . SER A 1 79 ? 5.844 -19.141 -8.07 1 86.06 79 SER A C 1
ATOM 592 O O . SER A 1 79 ? 6.914 -18.969 -7.48 1 86.06 79 SER A O 1
ATOM 594 N N . PHE A 1 80 ? 5.621 -20.234 -8.891 1 88.06 80 PHE A N 1
ATOM 595 C CA . PHE A 1 80 ? 6.625 -21.266 -9.023 1 88.06 80 PHE A CA 1
ATOM 596 C C . PHE A 1 80 ? 7.73 -20.844 -9.984 1 88.06 80 PHE A C 1
ATOM 598 O O . PHE A 1 80 ? 7.453 -20.297 -11.055 1 88.06 80 PHE A O 1
ATOM 605 N N . PRO A 1 81 ? 8.992 -21.109 -9.57 1 81.06 81 PRO A N 1
ATOM 606 C CA . PRO A 1 81 ? 10.062 -20.891 -10.547 1 81.06 81 PRO A CA 1
ATOM 607 C C . PRO A 1 81 ? 9.914 -21.766 -11.789 1 81.06 81 PRO A C 1
ATOM 609 O O . PRO A 1 81 ? 9.391 -22.875 -11.711 1 81.06 81 PRO A O 1
ATOM 612 N N . VAL A 1 82 ? 10.383 -21.188 -12.898 1 78.38 82 VAL A N 1
ATOM 613 C CA . VAL A 1 82 ? 10.312 -21.922 -14.164 1 78.38 82 VAL A CA 1
ATOM 614 C C . VAL A 1 82 ? 11.094 -23.234 -14.039 1 78.38 82 VAL A C 1
ATOM 616 O O . VAL A 1 82 ? 12.203 -23.25 -13.508 1 78.38 82 VAL A O 1
ATOM 619 N N . GLY A 1 83 ? 10.477 -24.281 -14.391 1 81.75 83 GLY A N 1
ATOM 620 C CA . GLY A 1 83 ? 11.148 -25.562 -14.422 1 81.75 83 GLY A CA 1
ATOM 621 C C . GLY A 1 83 ? 11.062 -26.312 -13.109 1 81.75 83 GLY A C 1
ATOM 622 O O . GLY A 1 83 ? 11.727 -27.344 -12.93 1 81.75 83 GLY A O 1
ATOM 623 N N . SER A 1 84 ? 10.242 -25.875 -12.242 1 87.88 84 SER A N 1
ATOM 624 C CA . SER A 1 84 ? 10.102 -26.547 -10.961 1 87.88 84 SER A CA 1
ATOM 625 C C . SER A 1 84 ? 9.445 -27.922 -11.133 1 87.88 84 SER A C 1
ATOM 627 O O . SER A 1 84 ? 8.523 -28.078 -11.93 1 87.88 84 SER A O 1
ATOM 629 N N . THR A 1 85 ? 9.953 -28.891 -10.398 1 91.69 85 THR A N 1
ATOM 630 C CA . THR A 1 85 ? 9.344 -30.219 -10.375 1 91.69 85 THR A CA 1
ATOM 631 C C . THR A 1 85 ? 8.07 -30.219 -9.531 1 91.69 85 THR A C 1
ATOM 633 O O . THR A 1 85 ? 7.82 -29.281 -8.781 1 91.69 85 THR A O 1
ATOM 636 N N . VAL A 1 86 ? 7.262 -31.25 -9.688 1 91.25 86 VAL A N 1
ATOM 637 C CA . VAL A 1 86 ? 6.008 -31.359 -8.953 1 91.25 86 VAL A CA 1
ATOM 638 C C . VAL A 1 86 ? 6.289 -31.375 -7.453 1 91.25 86 VAL A C 1
ATOM 640 O O . VAL A 1 86 ? 5.562 -30.75 -6.676 1 91.25 86 VAL A O 1
ATOM 643 N N . VAL A 1 87 ? 7.355 -32.031 -7.051 1 91.19 87 VAL A N 1
ATOM 644 C CA . VAL A 1 87 ? 7.711 -32.125 -5.641 1 91.19 87 VAL A CA 1
ATOM 645 C C . VAL A 1 87 ? 8.07 -30.75 -5.094 1 91.19 87 VAL A C 1
ATOM 647 O O . VAL A 1 87 ? 7.648 -30.391 -3.994 1 91.19 87 VAL A O 1
ATOM 650 N N . GLU A 1 88 ? 8.781 -30.031 -5.867 1 90.5 88 GLU A N 1
ATOM 651 C CA . GLU A 1 88 ? 9.172 -28.688 -5.465 1 90.5 88 GLU A CA 1
ATOM 652 C C . GLU A 1 88 ? 7.957 -27.766 -5.371 1 90.5 88 GLU A C 1
ATOM 654 O O . GLU A 1 88 ? 7.859 -26.953 -4.449 1 90.5 88 GLU A O 1
ATOM 659 N N . LYS A 1 89 ? 7.062 -27.953 -6.34 1 93.19 89 LYS A N 1
ATOM 660 C CA . LYS A 1 89 ? 5.855 -27.125 -6.348 1 93.19 89 LYS A CA 1
ATOM 661 C C . LYS A 1 89 ? 5.02 -27.375 -5.098 1 93.19 89 LYS A C 1
ATOM 663 O O . LYS A 1 89 ? 4.496 -26.422 -4.504 1 93.19 89 LYS A O 1
ATOM 668 N N . VAL A 1 90 ? 4.984 -28.609 -4.734 1 92.88 90 VAL A N 1
ATOM 669 C CA . VAL A 1 90 ? 4.199 -28.969 -3.561 1 92.88 90 VAL A CA 1
ATOM 670 C C . VAL A 1 90 ? 4.832 -28.375 -2.309 1 92.88 90 VAL A C 1
ATOM 672 O O . VAL A 1 90 ? 4.133 -27.828 -1.448 1 92.88 90 VAL A O 1
ATOM 675 N N . LEU A 1 91 ? 6.129 -28.438 -2.195 1 91.06 91 LEU A N 1
ATOM 676 C CA . LEU A 1 91 ? 6.844 -27.891 -1.045 1 91.06 91 LEU A CA 1
ATOM 677 C C . LEU A 1 91 ? 6.652 -26.391 -0.952 1 91.06 91 LEU A C 1
ATOM 679 O O . LEU A 1 91 ? 6.414 -25.859 0.133 1 91.06 91 LEU A O 1
ATOM 683 N N . ILE A 1 92 ? 6.695 -25.781 -2.082 1 91.38 92 ILE A N 1
ATOM 684 C CA . ILE A 1 92 ? 6.543 -24.328 -2.133 1 91.38 92 ILE A CA 1
ATOM 685 C C . ILE A 1 92 ? 5.105 -23.953 -1.782 1 91.38 92 ILE A C 1
ATOM 687 O O . ILE A 1 92 ? 4.871 -23.016 -1.013 1 91.38 92 ILE A O 1
ATOM 691 N N . ALA A 1 93 ? 4.168 -24.672 -2.338 1 94.56 93 ALA A N 1
ATOM 692 C CA . ALA A 1 93 ? 2.756 -24.406 -2.066 1 94.56 93 ALA A CA 1
ATOM 693 C C . ALA A 1 93 ? 2.453 -24.531 -0.575 1 94.56 93 ALA A C 1
ATOM 695 O O . ALA A 1 93 ? 1.768 -23.672 -0.005 1 94.56 93 ALA A O 1
ATOM 696 N N . ASN A 1 94 ? 3.035 -25.562 0.025 1 93.75 94 ASN A N 1
ATOM 697 C CA . ASN A 1 94 ? 2.82 -25.766 1.453 1 93.75 94 ASN A CA 1
ATOM 698 C C . ASN A 1 94 ? 3.441 -24.641 2.281 1 93.75 94 ASN A C 1
ATOM 700 O O . ASN A 1 94 ? 2.842 -24.172 3.252 1 93.75 94 ASN A O 1
ATOM 704 N N . ALA A 1 95 ? 4.531 -24.281 1.904 1 92.06 95 ALA A N 1
ATOM 705 C CA . ALA A 1 95 ? 5.238 -23.234 2.633 1 92.06 95 ALA A CA 1
ATOM 706 C C . ALA A 1 95 ? 4.5 -21.891 2.535 1 92.06 95 ALA A C 1
ATOM 708 O O . ALA A 1 95 ? 4.312 -21.203 3.541 1 92.06 95 ALA A O 1
ATOM 709 N N . ILE A 1 96 ? 4.125 -21.547 1.324 1 92.69 96 ILE A N 1
ATOM 710 C CA . ILE A 1 96 ? 3.404 -20.312 1.098 1 92.69 96 ILE A CA 1
ATOM 711 C C . ILE A 1 96 ? 2.094 -20.312 1.882 1 92.69 96 ILE A C 1
ATOM 713 O O . ILE A 1 96 ? 1.714 -19.312 2.482 1 92.69 96 ILE A O 1
ATOM 717 N N . THR A 1 97 ? 1.461 -21.438 1.837 1 96.06 97 THR A N 1
ATOM 718 C CA . THR A 1 97 ? 0.195 -21.578 2.547 1 96.06 97 THR A CA 1
ATOM 719 C C . THR A 1 97 ? 0.392 -21.391 4.047 1 96.06 97 THR A C 1
ATOM 721 O O . THR A 1 97 ? -0.399 -20.719 4.703 1 96.06 97 THR A O 1
ATOM 724 N N . PHE A 1 98 ? 1.374 -21.953 4.559 1 94.88 98 PHE A N 1
ATOM 725 C CA . PHE A 1 98 ? 1.684 -21.828 5.977 1 94.88 98 PHE A CA 1
ATOM 726 C C . PHE A 1 98 ? 1.975 -20.391 6.344 1 94.88 98 PHE A C 1
ATOM 728 O O . PHE A 1 98 ? 1.437 -19.859 7.324 1 94.88 98 PHE A O 1
ATOM 735 N N . LEU A 1 99 ? 2.777 -19.812 5.574 1 91.88 99 LEU A N 1
ATOM 736 C CA . LEU A 1 99 ? 3.143 -18.422 5.82 1 91.88 99 LEU A CA 1
ATOM 737 C C . LEU A 1 99 ? 1.921 -17.516 5.734 1 91.88 99 LEU A C 1
ATOM 739 O O . LEU A 1 99 ? 1.747 -16.609 6.566 1 91.88 99 LEU A O 1
ATOM 743 N N . ALA A 1 100 ? 1.137 -17.688 4.707 1 94.56 100 ALA A N 1
ATOM 744 C CA . ALA A 1 100 ? -0.098 -16.906 4.566 1 94.56 100 ALA A CA 1
ATOM 745 C C . ALA A 1 100 ? -1 -17.094 5.781 1 94.56 100 ALA A C 1
ATOM 747 O O . ALA A 1 100 ? -1.577 -16.125 6.285 1 94.56 100 ALA A O 1
ATOM 748 N N . GLY A 1 101 ? -1.059 -18.328 6.219 1 96.62 101 GLY A N 1
ATOM 749 C CA . GLY A 1 101 ? -1.86 -18.625 7.398 1 96.62 101 GLY A CA 1
ATOM 750 C C . GLY A 1 101 ? -1.362 -17.906 8.641 1 96.62 101 GLY A C 1
ATOM 751 O O . GLY A 1 101 ? -2.154 -17.359 9.406 1 96.62 101 GLY A O 1
ATOM 752 N N . VAL A 1 102 ? -0.124 -17.875 8.836 1 94.62 102 VAL A N 1
ATOM 753 C CA . VAL A 1 102 ? 0.476 -17.25 10.008 1 94.62 102 VAL A CA 1
ATOM 754 C C . VAL A 1 102 ? 0.207 -15.75 9.984 1 94.62 102 VAL A C 1
ATOM 756 O O . VAL A 1 102 ? -0.15 -15.164 11.008 1 94.62 102 VAL A O 1
ATOM 759 N N . ILE A 1 103 ? 0.347 -15.172 8.875 1 91.31 103 ILE A N 1
ATOM 760 C CA . ILE A 1 103 ? 0.138 -13.734 8.75 1 91.31 103 ILE A CA 1
ATOM 761 C C . ILE A 1 103 ? -1.34 -13.406 8.953 1 91.31 103 ILE A C 1
ATOM 763 O O . ILE A 1 103 ? -1.682 -12.461 9.672 1 91.31 103 ILE A O 1
ATOM 767 N N . LEU A 1 104 ? -2.17 -14.172 8.375 1 95.75 104 LEU A N 1
ATOM 768 C CA . LEU A 1 104 ? -3.604 -13.977 8.562 1 95.75 104 LEU A CA 1
ATOM 769 C C . LEU A 1 104 ? -3.984 -14.117 10.031 1 95.75 104 LEU A C 1
ATOM 771 O O . LEU A 1 104 ? -4.75 -13.305 10.555 1 95.75 104 LEU A O 1
ATOM 775 N N . LEU A 1 105 ? -3.504 -15.148 10.633 1 96.25 105 LEU A N 1
ATOM 776 C CA . LEU A 1 105 ? -3.758 -15.352 12.055 1 96.25 105 LEU A CA 1
ATOM 777 C C . LEU A 1 105 ? -3.25 -14.164 12.867 1 96.25 105 LEU A C 1
ATOM 779 O O . LEU A 1 105 ? -3.939 -13.688 13.773 1 96.25 105 LEU A O 1
ATOM 783 N N . GLY A 1 106 ? -2.094 -13.727 12.555 1 93.38 106 GLY A N 1
ATOM 784 C CA . GLY A 1 106 ? -1.543 -12.562 13.234 1 93.38 106 GLY A CA 1
ATOM 785 C C . GLY A 1 106 ? -2.404 -11.32 13.086 1 93.38 106 GLY A C 1
ATOM 786 O O . GLY A 1 106 ? -2.639 -10.602 14.062 1 93.38 106 GLY A O 1
ATOM 787 N N . LEU A 1 107 ? -2.885 -11.062 11.906 1 90 107 LEU A N 1
ATOM 788 C CA . LEU A 1 107 ? -3.758 -9.914 11.656 1 90 107 LEU A CA 1
ATOM 789 C C . LEU A 1 107 ? -5.039 -10.023 12.477 1 90 107 LEU A C 1
ATOM 791 O O . LEU A 1 107 ? -5.539 -9.023 12.992 1 90 107 LEU A O 1
ATOM 795 N N . GLY A 1 108 ? -5.57 -11.227 12.539 1 92.88 108 GLY A N 1
ATOM 796 C CA . GLY A 1 108 ? -6.773 -11.453 13.328 1 92.88 108 GLY A CA 1
ATOM 797 C C . GLY A 1 108 ? -6.559 -11.258 14.812 1 92.88 108 GLY A C 1
ATOM 798 O O . GLY A 1 108 ? -7.363 -10.602 15.484 1 92.88 108 GLY A O 1
ATOM 799 N N . LEU A 1 109 ? -5.5 -11.727 15.32 1 92.81 109 LEU A N 1
ATOM 800 C CA . LEU A 1 109 ? -5.199 -11.641 16.75 1 92.81 109 LEU A CA 1
ATOM 801 C C . LEU A 1 109 ? -4.926 -10.195 17.156 1 92.81 109 LEU A C 1
ATOM 803 O O . LEU A 1 109 ? -5.23 -9.805 18.281 1 92.81 109 LEU A O 1
ATOM 807 N N . LEU A 1 110 ? -4.453 -9.438 16.203 1 86 110 LEU A N 1
ATOM 808 C CA . LEU A 1 110 ? -4.176 -8.031 16.469 1 86 110 LEU A CA 1
ATOM 809 C C . LEU A 1 110 ? -5.418 -7.18 16.219 1 86 110 LEU A C 1
ATOM 811 O O . LEU A 1 110 ? -5.348 -5.949 16.281 1 86 110 LEU A O 1
ATOM 815 N N . GLN A 1 111 ? -6.52 -7.805 15.859 1 87.75 111 GLN A N 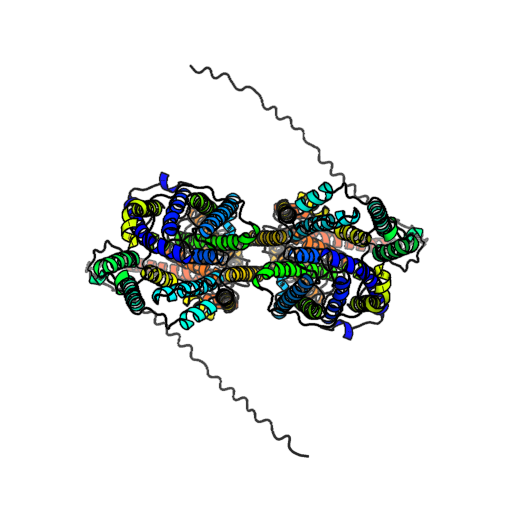1
ATOM 816 C CA . GLN A 1 111 ? -7.82 -7.172 15.664 1 87.75 111 GLN A CA 1
ATOM 817 C C . GLN A 1 111 ? -7.777 -6.164 14.523 1 87.75 111 GLN A C 1
ATOM 819 O O . GLN A 1 111 ? -8.297 -5.055 14.648 1 87.75 111 GLN A O 1
ATOM 824 N N . LEU A 1 112 ? -7.082 -6.645 13.5 1 84 112 LEU A N 1
ATOM 825 C CA . LEU A 1 112 ? -6.957 -5.781 12.328 1 84 112 LEU A CA 1
ATOM 826 C C . LEU A 1 112 ? -7.973 -6.168 11.258 1 84 112 LEU A C 1
ATOM 828 O O . LEU A 1 112 ? -7.672 -6.129 10.062 1 84 112 LEU A O 1
ATOM 832 N N . GLY A 1 113 ? -9.102 -6.57 11.656 1 80.94 113 GLY A N 1
ATOM 833 C CA . GLY A 1 113 ? -10.148 -6.973 10.734 1 80.94 113 GLY A CA 1
ATOM 834 C C . GLY A 1 113 ? -10.578 -5.859 9.797 1 80.94 113 GLY A C 1
ATOM 835 O O . GLY A 1 113 ? -11.141 -6.117 8.734 1 80.94 113 GLY A O 1
ATOM 836 N N . PHE A 1 114 ? -10.195 -4.641 10.07 1 78.56 114 PHE A N 1
ATOM 837 C CA . PHE A 1 114 ? -10.617 -3.508 9.25 1 78.56 114 PHE A CA 1
ATOM 838 C C . PHE A 1 114 ? -9.828 -3.455 7.949 1 78.56 114 PHE A C 1
ATOM 840 O O . PHE A 1 114 ? -10.195 -2.73 7.023 1 78.56 114 PHE A O 1
ATOM 847 N N . VAL A 1 115 ? -8.82 -4.293 7.844 1 77 115 VAL A N 1
ATOM 848 C CA . VAL A 1 115 ? -7.98 -4.328 6.652 1 77 115 VAL A CA 1
ATOM 849 C C . VAL A 1 115 ? -8.812 -4.762 5.445 1 77 115 VAL A C 1
ATOM 851 O O . VAL A 1 115 ? -8.438 -4.508 4.301 1 77 115 VAL A O 1
ATOM 854 N N . ILE A 1 116 ? -9.922 -5.309 5.691 1 67.75 116 ILE A N 1
ATOM 855 C CA . ILE A 1 116 ? -10.797 -5.793 4.637 1 67.75 116 ILE A CA 1
ATOM 856 C C . ILE A 1 116 ? -11.258 -4.625 3.766 1 67.75 116 ILE A C 1
ATOM 858 O O . ILE A 1 116 ? -11.586 -4.809 2.592 1 67.75 116 ILE A O 1
ATOM 862 N N . HIS A 1 117 ? -11.18 -3.48 4.285 1 71.38 117 HIS A N 1
ATOM 863 C CA . HIS A 1 117 ? -11.773 -2.311 3.645 1 71.38 117 HIS A CA 1
ATOM 864 C C . HIS A 1 117 ? -10.742 -1.567 2.799 1 71.38 117 HIS A C 1
ATOM 866 O O . HIS A 1 117 ? -10.992 -0.442 2.357 1 71.38 117 HIS A O 1
ATOM 872 N N . PHE A 1 118 ? -9.688 -2.312 2.477 1 73.31 118 PHE A N 1
ATOM 873 C CA . PHE A 1 118 ? -8.586 -1.629 1.807 1 73.31 118 PHE A CA 1
ATOM 874 C C . PHE A 1 118 ? -8.758 -1.686 0.293 1 73.31 118 PHE A C 1
ATOM 876 O O . PHE A 1 118 ? -8.117 -0.926 -0.436 1 73.31 118 PHE A O 1
ATOM 883 N N . VAL A 1 119 ? -9.664 -2.559 -0.193 1 76.81 119 VAL A N 1
ATOM 884 C CA . VAL A 1 119 ? -9.711 -2.699 -1.645 1 76.81 119 VAL A CA 1
ATOM 885 C C . VAL A 1 119 ? -11.094 -2.309 -2.156 1 76.81 119 VAL A C 1
ATOM 887 O O . VAL A 1 119 ? -12.109 -2.789 -1.646 1 76.81 119 VAL A O 1
ATOM 890 N N . SER A 1 120 ? -11.133 -1.43 -3.127 1 84.19 120 SER A N 1
ATOM 891 C CA . SER A 1 120 ? -12.398 -0.956 -3.688 1 84.19 120 SER A CA 1
ATOM 892 C C . SER A 1 120 ? -13.039 -2.016 -4.574 1 84.19 120 SER A C 1
ATOM 894 O O . SER A 1 120 ? -12.352 -2.891 -5.105 1 84.19 120 SER A O 1
ATOM 896 N N . HIS A 1 121 ? -14.273 -1.954 -4.695 1 86 121 HIS A N 1
ATOM 897 C CA . HIS A 1 121 ? -15.008 -2.926 -5.496 1 86 121 HIS A CA 1
ATOM 898 C C . HIS A 1 121 ? -14.586 -2.865 -6.961 1 86 121 HIS A C 1
ATOM 900 O O . HIS A 1 121 ? -14.398 -3.9 -7.605 1 86 121 HIS A O 1
ATOM 906 N N . PRO A 1 122 ? -14.398 -1.66 -7.516 1 88.5 122 PRO A N 1
ATOM 907 C CA . PRO A 1 122 ? -13.977 -1.59 -8.914 1 88.5 122 PRO A CA 1
ATOM 908 C C . PRO A 1 122 ? -12.625 -2.27 -9.156 1 88.5 122 PRO A C 1
ATOM 910 O O . PRO A 1 122 ? -12.438 -2.926 -10.188 1 88.5 122 PRO A O 1
ATOM 913 N N . VAL A 1 123 ? -11.781 -2.102 -8.242 1 87.38 123 VAL A N 1
ATOM 914 C CA . VAL A 1 123 ? -10.445 -2.684 -8.367 1 87.38 123 VAL A CA 1
ATOM 915 C C . VAL A 1 123 ? -10.539 -4.207 -8.312 1 87.38 123 VAL A C 1
ATOM 917 O O . VAL A 1 123 ? -9.938 -4.898 -9.141 1 87.38 123 VAL A O 1
ATOM 920 N N . ILE A 1 124 ? -11.32 -4.723 -7.422 1 85.75 124 ILE A N 1
ATOM 921 C CA . ILE A 1 124 ? -11.508 -6.164 -7.293 1 85.75 124 ILE A CA 1
ATOM 922 C C . ILE A 1 124 ? -12.18 -6.707 -8.555 1 85.75 124 ILE A C 1
ATOM 924 O O . ILE A 1 124 ? -11.797 -7.766 -9.055 1 85.75 124 ILE A O 1
ATOM 928 N N . SER A 1 125 ? -13.148 -5.977 -9.031 1 91.12 125 SER A N 1
ATOM 929 C CA . SER A 1 125 ? -13.875 -6.395 -10.227 1 91.12 125 SER A CA 1
ATOM 930 C C . SER A 1 125 ? -12.953 -6.445 -11.445 1 91.12 125 SER A C 1
ATOM 932 O O . SER A 1 125 ? -13.008 -7.395 -12.227 1 91.12 125 SER A O 1
ATOM 934 N N . GLY A 1 126 ? -12.18 -5.438 -11.617 1 92.56 126 GLY A N 1
ATOM 935 C CA . GLY A 1 126 ? -11.234 -5.414 -12.727 1 92.56 126 GLY A CA 1
ATOM 936 C C . GLY A 1 126 ? -10.211 -6.527 -12.664 1 92.56 126 GLY A C 1
ATOM 937 O O . GLY A 1 126 ? -9.984 -7.23 -13.656 1 92.56 126 GLY A O 1
ATOM 938 N N . PHE A 1 127 ? -9.648 -6.699 -11.547 1 89.81 127 PHE A N 1
ATOM 939 C CA . PHE A 1 127 ? -8.648 -7.742 -11.344 1 89.81 127 PHE A CA 1
ATOM 940 C C . PHE A 1 127 ? -9.258 -9.125 -11.57 1 89.81 127 PHE A C 1
ATOM 942 O O . PHE A 1 127 ? -8.688 -9.945 -12.297 1 89.81 127 PHE A O 1
ATOM 949 N N . THR A 1 128 ? -10.383 -9.359 -10.914 1 91.62 128 THR A N 1
ATOM 950 C CA . THR A 1 128 ? -11.039 -10.656 -11 1 91.62 128 THR A CA 1
ATOM 951 C C . THR A 1 128 ? -11.438 -10.969 -12.445 1 91.62 128 THR A C 1
ATOM 953 O O . THR A 1 128 ? -11.297 -12.109 -12.898 1 91.62 128 THR A O 1
ATOM 956 N N . SER A 1 129 ? -11.922 -10 -13.141 1 94.81 129 SER A N 1
ATOM 957 C CA . SER A 1 129 ? -12.305 -10.195 -14.539 1 94.81 129 SER A CA 1
ATOM 958 C C . SER A 1 129 ? -11.102 -10.57 -15.391 1 94.81 129 SER A C 1
ATOM 960 O O . SER A 1 129 ? -11.172 -11.508 -16.188 1 94.81 129 SER A O 1
ATOM 962 N N . ALA A 1 130 ? -10.047 -9.852 -15.242 1 94.44 130 ALA A N 1
ATOM 963 C CA . ALA A 1 130 ? -8.836 -10.133 -16 1 94.44 130 ALA A CA 1
ATOM 964 C C . ALA A 1 130 ? -8.258 -11.492 -15.633 1 94.44 130 ALA A C 1
ATOM 966 O O . ALA A 1 130 ? -7.801 -12.242 -16.5 1 94.44 130 ALA A O 1
ATOM 967 N N . ALA A 1 131 ? -8.234 -11.766 -14.375 1 92.19 131 ALA A N 1
ATOM 968 C CA . ALA A 1 131 ? -7.723 -13.055 -13.906 1 92.19 131 ALA A CA 1
ATOM 969 C C . ALA A 1 131 ? -8.57 -14.203 -14.445 1 92.19 131 ALA A C 1
ATOM 971 O O . ALA A 1 131 ? -8.039 -15.266 -14.789 1 92.19 131 ALA A O 1
ATOM 972 N N . ALA A 1 132 ? -9.883 -14.008 -14.453 1 94.12 132 ALA A N 1
ATOM 973 C CA . ALA A 1 132 ? -10.781 -15.023 -14.992 1 94.12 132 ALA A CA 1
ATOM 974 C C . ALA A 1 132 ? -10.453 -15.328 -16.453 1 94.12 132 ALA A C 1
ATOM 976 O O . ALA A 1 132 ? -10.406 -16.484 -16.859 1 94.12 132 ALA A O 1
ATOM 977 N N . ILE A 1 133 ? -10.219 -14.328 -17.172 1 94.5 133 ILE A N 1
ATOM 978 C CA . ILE A 1 133 ? -9.867 -14.484 -18.578 1 94.5 133 ILE A CA 1
ATOM 979 C C . ILE A 1 133 ? -8.539 -15.234 -18.688 1 94.5 133 ILE A C 1
ATOM 981 O O . ILE A 1 133 ? -8.406 -16.141 -19.5 1 94.5 133 ILE A O 1
ATOM 985 N N . THR A 1 134 ? -7.629 -14.828 -17.906 1 93.12 134 THR A N 1
ATOM 986 C CA . THR A 1 134 ? -6.32 -15.469 -17.922 1 93.12 134 THR A CA 1
ATOM 987 C C . THR A 1 134 ? -6.438 -16.953 -17.562 1 93.12 134 THR A C 1
ATOM 989 O O . THR A 1 134 ? -5.805 -17.797 -18.188 1 93.12 134 THR A O 1
ATOM 992 N N . ILE A 1 135 ? -7.207 -17.25 -16.516 1 93.19 135 ILE A N 1
ATOM 993 C CA . ILE A 1 135 ? -7.414 -18.641 -16.109 1 93.19 135 ILE A CA 1
ATOM 994 C C . ILE A 1 135 ? -8.039 -19.438 -17.25 1 93.19 135 ILE A C 1
ATOM 996 O O . ILE A 1 135 ? -7.594 -20.547 -17.547 1 93.19 135 ILE A O 1
ATOM 1000 N N . ALA A 1 136 ? -9.008 -18.891 -17.875 1 94.31 136 ALA A N 1
ATOM 1001 C CA . ALA A 1 136 ? -9.656 -19.547 -19 1 94.31 136 ALA A CA 1
ATOM 1002 C C . ALA A 1 136 ? -8.656 -19.844 -20.109 1 94.31 136 ALA A C 1
ATOM 1004 O O . ALA A 1 136 ? -8.672 -20.938 -20.703 1 94.31 136 ALA A O 1
ATOM 1005 N N . LEU A 1 137 ? -7.816 -18.953 -20.359 1 92.88 137 LEU A N 1
ATOM 1006 C CA . LEU A 1 137 ? -6.824 -19.109 -21.422 1 92.88 137 LEU A CA 1
ATOM 1007 C C . LEU A 1 137 ? -5.84 -20.219 -21.094 1 92.88 137 LEU A C 1
ATOM 1009 O O . LEU A 1 137 ? -5.363 -20.922 -21.984 1 92.88 137 LEU A O 1
ATOM 1013 N N . THR A 1 138 ? -5.539 -20.391 -19.859 1 90.75 138 THR A N 1
ATOM 1014 C CA . THR A 1 138 ? -4.633 -21.453 -19.469 1 90.75 138 THR A CA 1
ATOM 1015 C C . THR A 1 138 ? -5.27 -22.828 -19.719 1 90.75 138 THR A C 1
ATOM 1017 O O . THR A 1 138 ? -4.574 -23.828 -19.797 1 90.75 138 THR A O 1
ATOM 1020 N N . GLN A 1 139 ? -6.605 -22.828 -19.781 1 92.5 139 GLN A N 1
ATOM 1021 C CA . GLN A 1 139 ? -7.324 -24.094 -19.891 1 92.5 139 GLN A CA 1
ATOM 1022 C C . GLN A 1 139 ? -7.66 -24.406 -21.344 1 92.5 139 GLN A C 1
ATOM 1024 O O . GLN A 1 139 ? -7.945 -25.562 -21.672 1 92.5 139 GLN A O 1
ATOM 1029 N N . ILE A 1 140 ? -7.609 -23.484 -22.234 1 94.06 140 ILE A N 1
ATOM 1030 C CA . ILE A 1 140 ? -8.062 -23.656 -23.609 1 94.06 140 ILE A CA 1
ATOM 1031 C C . ILE A 1 140 ? -7.184 -24.672 -24.328 1 94.06 140 ILE A C 1
ATOM 1033 O O . ILE A 1 140 ? -7.676 -25.484 -25.109 1 94.06 140 ILE A O 1
ATOM 1037 N N . SER A 1 141 ? -5.902 -24.672 -24.078 1 92.69 141 SER A N 1
ATOM 1038 C CA . SER A 1 141 ? -5 -25.609 -24.734 1 92.69 141 SER A CA 1
ATOM 1039 C C . SER A 1 141 ? -5.352 -27.047 -24.375 1 92.69 141 SER A C 1
ATOM 1041 O O . SER A 1 141 ? -5.309 -27.938 -25.234 1 92.69 141 SER A O 1
ATOM 1043 N N . SER A 1 142 ? -5.699 -27.234 -23.125 1 92.69 142 SER A N 1
ATOM 1044 C CA . SER A 1 142 ? -6.105 -28.578 -22.703 1 92.69 142 SER A CA 1
ATOM 1045 C C . SER A 1 142 ? -7.379 -29.016 -23.406 1 92.69 142 SER A C 1
ATOM 1047 O O . SER A 1 142 ? -7.566 -30.203 -23.688 1 92.69 142 SER A O 1
ATOM 1049 N N . CYS A 1 143 ? -8.266 -28.125 -23.703 1 94.75 143 CYS A N 1
ATOM 1050 C CA . CYS A 1 143 ? -9.492 -28.438 -24.438 1 94.75 143 CYS A CA 1
ATOM 1051 C C . CYS A 1 143 ? -9.188 -28.797 -25.891 1 94.75 143 CYS A C 1
ATOM 1053 O O . CYS A 1 143 ? -9.961 -29.516 -26.531 1 94.75 143 CYS A O 1
ATOM 1055 N N . PHE A 1 144 ? -8.039 -28.281 -26.359 1 94.44 144 PHE A N 1
ATOM 1056 C CA . PHE A 1 144 ? -7.605 -28.609 -27.719 1 94.44 144 PHE A CA 1
ATOM 1057 C C . PHE A 1 144 ? -6.805 -29.906 -27.75 1 94.44 144 PHE A C 1
ATOM 1059 O O . PHE A 1 144 ? -6.602 -30.484 -28.812 1 94.44 144 PHE A O 1
ATOM 1066 N N . GLY A 1 145 ? -6.336 -30.297 -26.578 1 93.25 145 GLY A N 1
ATOM 1067 C CA . GLY A 1 145 ? -5.684 -31.594 -26.469 1 93.25 145 GLY A CA 1
ATOM 1068 C C . GLY A 1 145 ? -4.172 -31.5 -26.547 1 93.25 145 GLY A C 1
ATOM 1069 O O . GLY A 1 145 ? -3.51 -32.469 -26.953 1 93.25 145 GLY A O 1
ATOM 1070 N N . TYR A 1 146 ? -3.637 -30.344 -26.328 1 90.81 146 TYR A N 1
ATOM 1071 C CA . TYR A 1 146 ? -2.184 -30.234 -26.281 1 90.81 146 TYR A CA 1
ATOM 1072 C C . TYR A 1 146 ? -1.741 -29.344 -25.141 1 90.81 146 TYR A C 1
ATOM 1074 O O . TYR A 1 146 ? -2.568 -28.688 -24.5 1 90.81 146 TYR A O 1
ATOM 1082 N N . GLU A 1 147 ? -0.45 -29.422 -24.797 1 86.94 147 GLU A N 1
ATOM 1083 C CA . GLU A 1 147 ? 0.085 -28.688 -23.656 1 86.94 147 GLU A CA 1
ATOM 1084 C C . GLU A 1 147 ? 0.937 -27.5 -24.109 1 86.94 147 GLU A C 1
ATOM 1086 O O . GLU A 1 147 ? 1.605 -27.562 -25.141 1 86.94 147 GLU A O 1
ATOM 1091 N N . ILE A 1 148 ? 0.736 -26.422 -23.438 1 86.31 148 ILE A N 1
ATOM 1092 C CA . ILE A 1 148 ? 1.562 -25.25 -23.688 1 86.31 148 ILE A CA 1
ATOM 1093 C C . ILE A 1 148 ? 2.344 -24.891 -22.438 1 86.31 148 ILE A C 1
ATOM 1095 O O . ILE A 1 148 ? 2.006 -25.344 -21.328 1 86.31 148 ILE A O 1
ATOM 1099 N N . GLU A 1 149 ? 3.379 -24.109 -22.656 1 81.06 149 GLU A N 1
ATOM 1100 C CA . GLU A 1 149 ? 4.168 -23.656 -21.516 1 81.06 149 GLU A CA 1
ATOM 1101 C C . GLU A 1 149 ? 3.381 -22.672 -20.656 1 81.06 149 GLU A C 1
ATOM 1103 O O . GLU A 1 149 ? 2.629 -21.844 -21.172 1 81.06 149 GLU A O 1
ATOM 1108 N N . SER A 1 150 ? 3.527 -22.875 -19.406 1 80.25 150 SER A N 1
ATOM 1109 C CA . SER A 1 150 ? 2.844 -21.984 -18.484 1 80.25 150 SER A CA 1
ATOM 1110 C C . SER A 1 150 ? 3.391 -20.562 -18.578 1 80.25 150 SER A C 1
ATOM 1112 O O . SER A 1 150 ? 4.586 -20.359 -18.812 1 80.25 150 SER A O 1
ATOM 1114 N N . SER A 1 151 ? 2.457 -19.609 -18.641 1 82.38 151 SER A N 1
ATOM 1115 C CA . SER A 1 151 ? 2.848 -18.203 -18.672 1 82.38 151 SER A CA 1
ATOM 1116 C C . SER A 1 151 ? 1.949 -17.359 -17.781 1 82.38 151 SER A C 1
ATOM 1118 O O . SER A 1 151 ? 0.784 -17.703 -17.562 1 82.38 151 SER A O 1
ATOM 1120 N N . GLU A 1 152 ? 2.568 -16.375 -17.25 1 79.38 152 GLU A N 1
ATOM 1121 C CA . GLU A 1 152 ? 1.803 -15.453 -16.422 1 79.38 152 GLU A CA 1
ATOM 1122 C C . GLU A 1 152 ? 1.103 -14.398 -17.266 1 79.38 152 GLU A C 1
ATOM 1124 O O . GLU A 1 152 ? 0.195 -13.711 -16.781 1 79.38 152 GLU A O 1
ATOM 1129 N N . PHE A 1 153 ? 1.44 -14.398 -18.531 1 83.62 153 PHE A N 1
ATOM 1130 C CA . PHE A 1 153 ? 0.922 -13.344 -19.391 1 83.62 153 PHE A CA 1
ATOM 1131 C C . PHE A 1 153 ? -0.164 -13.891 -20.312 1 83.62 153 PHE A C 1
ATOM 1133 O O . PHE A 1 153 ? 0.058 -14.867 -21.031 1 83.62 153 PHE A O 1
ATOM 1140 N N . ALA A 1 154 ? -1.285 -13.164 -20.25 1 90.06 154 ALA A N 1
ATOM 1141 C CA . ALA A 1 154 ? -2.432 -13.594 -21.062 1 90.06 154 ALA A CA 1
ATOM 1142 C C . ALA A 1 154 ? -2.105 -13.562 -22.547 1 90.06 154 ALA A C 1
ATOM 1144 O O . ALA A 1 154 ? -2.512 -14.445 -23.297 1 90.06 154 ALA A O 1
ATOM 1145 N N . TRP A 1 155 ? -1.4 -12.531 -22.953 1 88.5 155 TRP A N 1
ATOM 1146 C CA . TRP A 1 155 ? -1.103 -12.398 -24.375 1 88.5 155 TRP A CA 1
ATOM 1147 C C . TRP A 1 155 ? -0.19 -13.531 -24.844 1 88.5 155 TRP A C 1
ATOM 1149 O O . TRP A 1 155 ? -0.325 -14.016 -25.969 1 88.5 155 TRP A O 1
ATOM 1159 N N . GLU A 1 156 ? 0.758 -13.977 -24.047 1 89.38 156 GLU A N 1
ATOM 1160 C CA . GLU A 1 156 ? 1.631 -15.102 -24.391 1 89.38 156 GLU A CA 1
ATOM 1161 C C . GLU A 1 156 ? 0.844 -16.406 -24.484 1 89.38 156 GLU A C 1
ATOM 1163 O O . GLU A 1 156 ? 1.131 -17.25 -25.328 1 89.38 156 GLU A O 1
ATOM 1168 N N . LEU A 1 157 ? -0.095 -16.547 -23.562 1 91.38 157 LEU A N 1
ATOM 1169 C CA . LEU A 1 157 ? -0.95 -17.719 -23.594 1 91.38 157 LEU A CA 1
ATOM 1170 C C . LEU A 1 157 ? -1.759 -17.781 -24.875 1 91.38 157 LEU A C 1
ATOM 1172 O O . LEU A 1 157 ? -1.896 -18.844 -25.484 1 91.38 157 LEU A O 1
ATOM 1176 N N . LEU A 1 158 ? -2.277 -16.625 -25.281 1 91.94 158 LEU A N 1
ATOM 1177 C CA . LEU A 1 158 ? -3.043 -16.531 -26.516 1 91.94 158 LEU A CA 1
ATOM 1178 C C . LEU A 1 158 ? -2.172 -16.875 -27.719 1 91.94 158 LEU A C 1
ATOM 1180 O O . LEU A 1 158 ? -2.596 -17.625 -28.609 1 91.94 158 LEU A O 1
ATOM 1184 N N . TYR A 1 159 ? -0.977 -16.344 -27.688 1 91.56 159 TYR A N 1
ATOM 1185 C CA . TYR A 1 159 ? -0.045 -16.562 -28.781 1 91.56 159 TYR A CA 1
ATOM 1186 C C . TYR A 1 159 ? 0.359 -18.031 -28.859 1 91.56 159 TYR A C 1
ATOM 1188 O O . TYR A 1 159 ? 0.352 -18.625 -29.938 1 91.56 159 TYR A O 1
ATOM 1196 N N . GLU A 1 160 ? 0.652 -18.641 -27.766 1 90.94 160 GLU A N 1
ATOM 1197 C CA . GLU A 1 160 ? 1.1 -20.031 -27.75 1 90.94 160 GLU A CA 1
ATOM 1198 C C . GLU A 1 160 ? -0.041 -20.984 -28.094 1 90.94 160 GLU A C 1
ATOM 1200 O O . GLU A 1 160 ? 0.167 -22 -28.781 1 90.94 160 GLU A O 1
ATOM 1205 N N . THR A 1 161 ? -1.208 -20.703 -27.578 1 92 161 THR A N 1
ATOM 1206 C CA . THR A 1 161 ? -2.359 -21.562 -27.812 1 92 161 THR A CA 1
ATOM 1207 C C . THR A 1 161 ? -2.727 -21.578 -29.297 1 92 161 THR A C 1
ATOM 1209 O O . THR A 1 161 ? -2.9 -22.641 -29.891 1 92 161 THR A O 1
ATOM 1212 N N . PHE A 1 162 ? -2.738 -20.469 -29.906 1 91.88 162 PHE A N 1
ATOM 1213 C CA . PHE A 1 162 ? -3.195 -20.422 -31.281 1 91.88 162 PHE A CA 1
ATOM 1214 C C . PHE A 1 162 ? -2.031 -20.625 -32.25 1 91.88 162 PHE A C 1
ATOM 1216 O O . PHE A 1 162 ? -2.236 -20.922 -33.438 1 91.88 162 PHE A O 1
ATOM 1223 N N . GLY A 1 163 ? -0.845 -20.391 -31.75 1 91.06 163 GLY A N 1
ATOM 1224 C CA . GLY A 1 163 ? 0.324 -20.734 -32.531 1 91.06 163 GLY A CA 1
ATOM 1225 C C . GLY A 1 163 ? 0.473 -22.234 -32.781 1 91.06 163 GLY A C 1
ATOM 1226 O O . GLY A 1 163 ? 1.001 -22.656 -33.812 1 91.06 163 GLY A O 1
ATOM 1227 N N . LYS A 1 164 ? -0.066 -23.062 -31.844 1 92.5 164 LYS A N 1
ATOM 1228 C CA . LYS A 1 164 ? 0.051 -24.516 -31.922 1 92.5 164 LYS A CA 1
ATOM 1229 C C . LYS A 1 164 ? -1.286 -25.156 -32.281 1 92.5 164 LYS A C 1
ATOM 1231 O O . LYS A 1 164 ? -1.532 -26.312 -31.984 1 92.5 164 LYS A O 1
ATOM 1236 N N . ILE A 1 165 ? -2.121 -24.469 -32.906 1 91.88 165 ILE A N 1
ATOM 1237 C CA . ILE A 1 165 ? -3.484 -24.891 -33.219 1 91.88 165 ILE A CA 1
ATOM 1238 C C . ILE A 1 165 ? -3.451 -26.141 -34.094 1 91.88 165 ILE A C 1
ATOM 1240 O O . ILE A 1 165 ? -4.375 -26.953 -34.062 1 91.88 165 ILE A O 1
ATOM 1244 N N . SER A 1 166 ? -2.338 -26.328 -34.781 1 92.25 166 SER A N 1
ATOM 1245 C CA . SER A 1 166 ? -2.201 -27.469 -35.688 1 92.25 166 SER A CA 1
ATOM 1246 C C . SER A 1 166 ? -2.061 -28.766 -34.906 1 92.25 166 SER A C 1
ATOM 1248 O O . SER A 1 166 ? -2.311 -29.844 -35.438 1 92.25 166 SER A O 1
ATOM 1250 N N . GLN A 1 167 ? -1.731 -28.719 -33.656 1 93.12 167 GLN A N 1
ATOM 1251 C CA . GLN A 1 167 ? -1.542 -29.906 -32.812 1 93.12 167 GLN A CA 1
ATOM 1252 C C . GLN A 1 167 ? -2.846 -30.312 -32.156 1 93.12 167 GLN A C 1
ATOM 1254 O O . GLN A 1 167 ? -2.855 -31.203 -31.297 1 93.12 167 GLN A O 1
ATOM 1259 N N . THR A 1 168 ? -3.916 -29.766 -32.625 1 94.88 168 THR A N 1
ATOM 1260 C CA . THR A 1 168 ? -5.211 -30 -31.984 1 94.88 168 THR A CA 1
ATOM 1261 C C . THR A 1 168 ? -5.652 -31.453 -32.188 1 94.88 168 THR A C 1
ATOM 1263 O O . THR A 1 168 ? -5.59 -31.969 -33.312 1 94.88 168 THR A O 1
ATOM 1266 N N . ASN A 1 169 ? -5.988 -32.094 -31.078 1 96.38 169 ASN A N 1
ATOM 1267 C CA . ASN A 1 169 ? -6.656 -33.375 -31.141 1 96.38 169 ASN A CA 1
ATOM 1268 C C . ASN A 1 169 ? -8.164 -33.219 -31.312 1 96.38 169 ASN A C 1
ATOM 1270 O O . ASN A 1 169 ? -8.867 -32.844 -30.359 1 96.38 169 ASN A O 1
ATOM 1274 N N . ILE A 1 170 ? -8.695 -33.562 -32.375 1 95.31 170 ILE A N 1
ATOM 1275 C CA . ILE A 1 170 ? -10.086 -33.344 -32.75 1 95.31 170 ILE A CA 1
ATOM 1276 C C . ILE A 1 170 ? -11.016 -34.062 -31.797 1 95.31 170 ILE A C 1
ATOM 1278 O O . ILE A 1 170 ? -12.094 -33.562 -31.453 1 95.31 170 ILE A O 1
ATOM 1282 N N . ALA A 1 171 ? -10.578 -35.219 -31.375 1 95.25 171 ALA A N 1
ATOM 1283 C CA . ALA A 1 171 ? -11.391 -35.969 -30.438 1 95.25 171 ALA A CA 1
ATOM 1284 C C . ALA A 1 171 ? -11.523 -35.219 -29.109 1 95.25 171 ALA A C 1
ATOM 1286 O O . ALA A 1 171 ? -12.609 -35.156 -28.531 1 95.25 171 ALA A O 1
ATOM 1287 N N . THR A 1 172 ? -10.406 -34.719 -28.656 1 96.44 172 THR A N 1
ATOM 1288 C CA . THR A 1 172 ? -10.414 -33.969 -27.406 1 96.44 172 THR A CA 1
ATOM 1289 C C . THR A 1 172 ? -11.242 -32.719 -27.547 1 96.44 172 THR A C 1
ATOM 1291 O O . THR A 1 172 ? -11.984 -32.344 -26.641 1 96.44 172 THR A O 1
ATOM 1294 N N . LEU A 1 173 ? -11.164 -32.062 -28.656 1 96.69 173 LEU A N 1
ATOM 1295 C CA . LEU A 1 173 ? -11.906 -30.828 -28.906 1 96.69 173 LEU A CA 1
ATOM 1296 C C . LEU A 1 173 ? -13.406 -31.094 -28.906 1 96.69 173 LEU A C 1
ATOM 1298 O O . LEU A 1 173 ? -14.164 -30.344 -28.266 1 96.69 173 LEU A O 1
ATOM 1302 N N . LEU A 1 174 ? -13.75 -32.062 -29.594 1 96.12 174 LEU A N 1
ATOM 1303 C CA . LEU A 1 174 ? -15.172 -32.375 -29.672 1 96.12 174 LEU A CA 1
ATOM 1304 C C . LEU A 1 174 ? -15.711 -32.812 -28.297 1 96.12 174 LEU A C 1
ATOM 1306 O O . LEU A 1 174 ? -16.828 -32.438 -27.938 1 96.12 174 LEU A O 1
ATOM 1310 N N . PHE A 1 175 ? -14.914 -33.594 -27.688 1 96.38 175 PHE A N 1
ATOM 1311 C CA . PHE A 1 175 ? -15.305 -34.031 -26.344 1 96.38 175 PHE A CA 1
ATOM 1312 C C . PHE A 1 175 ? -15.438 -32.812 -25.406 1 96.38 175 PHE A C 1
ATOM 1314 O O . PHE A 1 175 ? -16.391 -32.75 -24.641 1 96.38 175 PHE A O 1
ATOM 1321 N N . SER A 1 176 ? -14.531 -31.891 -25.453 1 97.38 176 SER A N 1
ATOM 1322 C CA . SER A 1 176 ? -14.562 -30.672 -24.641 1 97.38 176 SER A CA 1
ATOM 1323 C C . SER A 1 176 ? -15.781 -29.828 -24.969 1 97.38 176 SER A C 1
ATOM 1325 O O . SER A 1 176 ? -16.438 -29.297 -24.062 1 97.38 176 SER A O 1
ATOM 1327 N N . LEU A 1 177 ? -16.062 -29.672 -26.219 1 96.94 177 LEU A N 1
ATOM 1328 C CA . LEU A 1 177 ? -17.219 -28.891 -26.641 1 96.94 177 LEU A CA 1
ATOM 1329 C C . LEU A 1 177 ? -18.5 -29.516 -26.109 1 96.94 177 LEU A C 1
ATOM 1331 O O . LEU A 1 177 ? -19.422 -28.812 -25.672 1 96.94 177 LEU A O 1
ATOM 1335 N N . SER A 1 178 ? -18.516 -30.797 -26.188 1 96.12 178 SER A N 1
ATOM 1336 C CA . SER A 1 178 ? -19.688 -31.5 -25.656 1 96.12 178 SER A CA 1
ATOM 1337 C C . SER A 1 178 ? -19.812 -31.297 -24.156 1 96.12 178 SER A C 1
ATOM 1339 O O . SER A 1 178 ? -20.922 -31.094 -23.641 1 96.12 178 SER A O 1
ATOM 1341 N N . CYS A 1 179 ? -18.719 -31.406 -23.469 1 96.19 179 CYS A N 1
ATOM 1342 C CA . CYS A 1 179 ? -18.719 -31.172 -22.016 1 96.19 179 CYS A CA 1
ATOM 1343 C C . CYS A 1 179 ? -19.203 -29.766 -21.688 1 96.19 179 CYS A C 1
ATOM 1345 O O . CYS A 1 179 ? -20 -29.578 -20.781 1 96.19 179 CYS A O 1
ATOM 1347 N N . LEU A 1 180 ? -18.734 -28.781 -22.422 1 96.25 180 LEU A N 1
ATOM 1348 C CA . LEU A 1 180 ? -19.141 -27.406 -22.188 1 96.25 180 LEU A CA 1
ATOM 1349 C C . LEU A 1 180 ? -20.625 -27.219 -22.438 1 96.25 180 LEU A C 1
ATOM 1351 O O . LEU A 1 180 ? -21.312 -26.5 -21.703 1 96.25 180 LEU A O 1
ATOM 1355 N N . ILE A 1 181 ? -21.109 -27.828 -23.422 1 94.75 181 ILE A N 1
ATOM 1356 C CA . ILE A 1 181 ? -22.531 -27.75 -23.75 1 94.75 181 ILE A CA 1
ATOM 1357 C C . ILE A 1 181 ? -23.359 -28.359 -22.625 1 94.75 181 ILE A C 1
ATOM 1359 O O . ILE A 1 181 ? -24.375 -27.797 -22.234 1 94.75 181 ILE A O 1
ATOM 1363 N N . VAL A 1 182 ? -22.938 -29.469 -22.141 1 92.94 182 VAL A N 1
ATOM 1364 C CA . VAL A 1 182 ? -23.641 -30.141 -21.047 1 92.94 182 VAL A CA 1
ATOM 1365 C C . VAL A 1 182 ? -23.609 -29.25 -19.797 1 92.94 182 VAL A C 1
ATOM 1367 O O . VAL A 1 182 ? -24.641 -29.062 -19.141 1 92.94 182 VAL A O 1
ATOM 1370 N N . LEU A 1 183 ? -22.484 -28.781 -19.453 1 93.06 183 LEU A N 1
ATOM 1371 C CA . LEU A 1 183 ? -22.344 -27.922 -18.281 1 93.06 183 LEU A CA 1
ATOM 1372 C C . LEU A 1 183 ? -23.219 -26.672 -18.406 1 93.06 183 LEU A C 1
ATOM 1374 O O . LEU A 1 183 ? -23.953 -26.328 -17.484 1 93.06 183 LEU A O 1
ATOM 1378 N N . PHE A 1 184 ? -23.141 -26.062 -19.562 1 90.81 184 PHE A N 1
ATOM 1379 C CA . PHE A 1 184 ? -23.938 -24.859 -19.812 1 90.81 184 PHE A CA 1
ATOM 1380 C C . PHE A 1 184 ? -25.422 -25.172 -19.797 1 90.81 184 PHE A C 1
ATOM 1382 O O . PHE A 1 184 ? -26.219 -24.406 -19.266 1 90.81 184 PHE A O 1
ATOM 1389 N N . GLY A 1 185 ? -25.766 -26.219 -20.406 1 88.25 185 GLY A N 1
ATOM 1390 C CA . GLY A 1 185 ? -27.156 -26.641 -20.469 1 88.25 185 GLY A CA 1
ATOM 1391 C C . GLY A 1 185 ? -27.75 -26.938 -19.094 1 88.25 185 GLY A C 1
ATOM 1392 O O . GLY A 1 185 ? -28.844 -26.5 -18.766 1 88.25 185 GLY A O 1
ATOM 1393 N N . LEU A 1 186 ? -27.047 -27.641 -18.328 1 86.19 186 LEU A N 1
ATOM 1394 C CA . LEU A 1 186 ? -27.531 -28 -17 1 86.19 186 LEU A CA 1
ATOM 1395 C C . LEU A 1 186 ? -27.641 -26.781 -16.094 1 86.19 186 LEU A C 1
ATOM 1397 O O . LEU A 1 186 ? -28.484 -26.719 -15.203 1 86.19 186 LEU A O 1
ATOM 1401 N N . ARG A 1 187 ? -26.844 -25.828 -16.328 1 82.75 187 ARG A N 1
ATOM 1402 C CA . ARG A 1 187 ? -26.812 -24.641 -15.484 1 82.75 187 ARG A CA 1
ATOM 1403 C C . ARG A 1 187 ? -27.938 -23.672 -15.875 1 82.75 187 ARG A C 1
ATOM 1405 O O . ARG A 1 187 ? -28.516 -23.016 -15.016 1 82.75 187 ARG A O 1
ATOM 1412 N N . HIS A 1 188 ? -28.25 -23.625 -17.172 1 81.56 188 HIS A N 1
ATOM 1413 C CA . HIS A 1 188 ? -29.141 -22.562 -17.625 1 81.56 188 HIS A CA 1
ATOM 1414 C C . HIS A 1 188 ? -30.484 -23.109 -18.062 1 81.56 188 HIS A C 1
ATOM 1416 O O . HIS A 1 188 ? -31.469 -22.375 -18.156 1 81.56 188 HIS A O 1
ATOM 1422 N N . LEU A 1 189 ? -30.5 -24.359 -18.344 1 77.75 189 LEU A N 1
ATOM 1423 C CA . LEU A 1 189 ? -31.766 -24.906 -18.797 1 77.75 189 LEU A CA 1
ATOM 1424 C C . LEU A 1 189 ? -32.656 -25.266 -17.625 1 77.75 189 LEU A C 1
ATOM 1426 O O . LEU A 1 189 ? -32.188 -25.766 -16.594 1 77.75 189 LEU A O 1
ATOM 1430 N N . PRO A 1 190 ? -33.875 -24.734 -17.656 1 74 190 PRO A N 1
ATOM 1431 C CA . PRO A 1 190 ? -34.812 -25.031 -16.578 1 74 190 PRO A CA 1
ATOM 1432 C C . PRO A 1 190 ? -35.188 -26.516 -16.5 1 74 190 PRO A C 1
ATOM 1434 O O . PRO A 1 190 ? -36.312 -26.891 -16.781 1 74 190 PRO A O 1
ATOM 1437 N N . LEU A 1 191 ? -34.219 -27.281 -16.297 1 67.94 191 LEU A N 1
ATOM 1438 C CA . LEU A 1 191 ? -34.438 -28.719 -16.281 1 67.94 191 LEU A CA 1
ATOM 1439 C C . LEU A 1 191 ? -35.375 -29.109 -15.156 1 67.94 191 LEU A C 1
ATOM 1441 O O . LEU A 1 191 ? -36.062 -30.125 -15.242 1 67.94 191 LEU A O 1
ATOM 1445 N N . HIS A 1 192 ? -35.344 -28.312 -14.188 1 65.38 192 HIS A N 1
ATOM 1446 C CA . HIS A 1 192 ? -36.281 -28.578 -13.109 1 65.38 192 HIS A CA 1
ATOM 1447 C C . HIS A 1 192 ? -37.719 -28.609 -13.625 1 65.38 192 HIS A C 1
ATOM 1449 O O . HIS A 1 192 ? -38.531 -29.344 -13.109 1 65.38 192 HIS A O 1
ATOM 1455 N N . ARG A 1 193 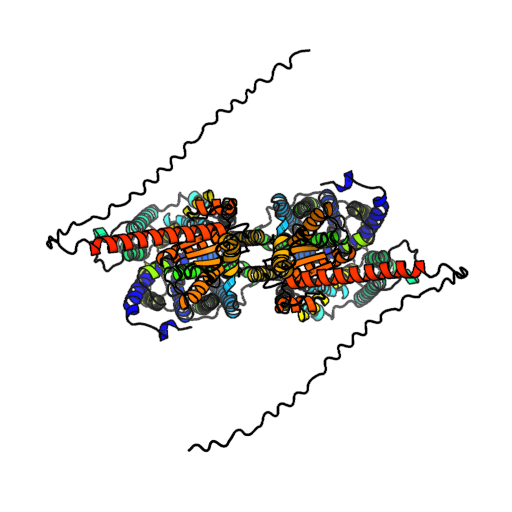? -37.969 -27.688 -14.508 1 60.84 193 ARG A N 1
ATOM 1456 C CA . ARG A 1 193 ? -39.312 -27.625 -15.047 1 60.84 193 ARG A CA 1
ATOM 1457 C C . ARG A 1 193 ? -39.594 -28.812 -15.961 1 60.84 193 ARG A C 1
ATOM 1459 O O . ARG A 1 193 ? -40.719 -29.359 -15.938 1 60.84 193 ARG A O 1
ATOM 1466 N N . TRP A 1 194 ? -38.562 -29.219 -16.656 1 64.56 194 TRP A N 1
ATOM 1467 C CA . TRP A 1 194 ? -38.75 -30.281 -17.625 1 64.56 194 TRP A CA 1
ATOM 1468 C C . TRP A 1 194 ? -38.812 -31.641 -16.953 1 64.56 194 TRP A C 1
ATOM 1470 O O . TRP A 1 194 ? -39.594 -32.5 -17.359 1 64.56 194 TRP A O 1
ATOM 1480 N N . LEU A 1 195 ? -38.062 -31.766 -15.906 1 66.31 195 LEU A N 1
ATOM 1481 C CA . LEU A 1 195 ? -37.969 -33.062 -15.242 1 66.31 195 LEU A CA 1
ATOM 1482 C C . LEU A 1 195 ? -39.031 -33.156 -14.141 1 66.31 195 LEU A C 1
ATOM 1484 O O . LEU A 1 195 ? -39.125 -34.156 -13.453 1 66.31 195 LEU A O 1
ATOM 1488 N N . HIS A 1 196 ? -39.969 -32.25 -14.109 1 63.09 196 HIS A N 1
ATOM 1489 C CA . HIS A 1 196 ? -41.031 -32.219 -13.133 1 63.09 196 HIS A CA 1
ATOM 1490 C C . HIS A 1 196 ? -40.531 -32.594 -11.734 1 63.09 196 HIS A C 1
ATOM 1492 O O . HIS A 1 196 ? -41.094 -33.469 -11.086 1 63.09 196 HIS A O 1
ATOM 1498 N N . LEU A 1 197 ? -39.375 -32.094 -11.438 1 63.75 197 LEU A N 1
ATOM 1499 C CA . LEU A 1 197 ? -38.812 -32.438 -10.141 1 63.75 197 LEU A CA 1
ATOM 1500 C C . LEU A 1 197 ? -39.594 -31.797 -9.008 1 63.75 197 LEU A C 1
ATOM 1502 O O . LEU A 1 197 ? -40.219 -30.734 -9.195 1 63.75 197 LEU A O 1
ATOM 1506 N N . PRO A 1 198 ? -39.719 -32.562 -7.934 1 60.59 198 PRO A N 1
ATOM 1507 C CA . PRO A 1 198 ? -40.5 -32.031 -6.809 1 60.59 198 PRO A CA 1
ATOM 1508 C C . PRO A 1 198 ? -40 -30.688 -6.324 1 60.59 198 PRO A C 1
ATOM 1510 O O . PRO A 1 198 ? -38.844 -30.328 -6.527 1 60.59 198 PRO A O 1
ATOM 1513 N N . GLN A 1 199 ? -40.938 -29.844 -5.934 1 57.38 199 GLN A N 1
ATOM 1514 C CA . GLN A 1 199 ? -40.75 -28.484 -5.445 1 57.38 199 GLN A CA 1
ATOM 1515 C C . GLN A 1 199 ? -39.688 -28.438 -4.34 1 57.38 199 GLN A C 1
ATOM 1517 O O . GLN A 1 199 ? -39.156 -27.359 -4.027 1 57.38 199 GLN A O 1
ATOM 1522 N N . LEU A 1 200 ? -39.344 -29.594 -3.82 1 57.97 200 LEU A N 1
ATOM 1523 C CA . LEU A 1 200 ? -38.469 -29.609 -2.668 1 57.97 200 LEU A CA 1
ATOM 1524 C C . LEU A 1 200 ? -37.031 -29.406 -3.098 1 57.97 200 LEU A C 1
ATOM 1526 O O . LEU A 1 200 ? -36.156 -29.031 -2.283 1 57.97 200 LEU A O 1
ATOM 1530 N N . ILE A 1 201 ? -36.75 -29.641 -4.344 1 62.06 201 ILE A N 1
ATOM 1531 C CA . ILE A 1 201 ? -35.375 -29.516 -4.789 1 62.06 201 ILE A CA 1
ATOM 1532 C C . ILE A 1 201 ? -35.156 -28.141 -5.426 1 62.06 201 ILE A C 1
ATOM 1534 O O . ILE A 1 201 ? -35.75 -27.844 -6.469 1 62.06 201 ILE A O 1
ATOM 1538 N N . PRO A 1 202 ? -34.375 -27.328 -4.742 1 66.25 202 PRO A N 1
ATOM 1539 C CA . PRO A 1 202 ? -34.125 -26 -5.316 1 66.25 202 PRO A CA 1
ATOM 1540 C C . PRO A 1 202 ? -33.5 -26.062 -6.699 1 66.25 202 PRO A C 1
ATOM 1542 O O . PRO A 1 202 ? -32.656 -26.953 -6.961 1 66.25 202 PRO A O 1
ATOM 1545 N N . PRO A 1 203 ? -34.125 -25.344 -7.656 1 65.38 203 PRO A N 1
ATOM 1546 C CA . PRO A 1 203 ? -33.562 -25.297 -9.016 1 65.38 203 PRO A CA 1
ATOM 1547 C C . PRO A 1 203 ? -32.062 -25.078 -9.031 1 65.38 203 PRO A C 1
ATOM 1549 O O . PRO A 1 203 ? -31.375 -25.547 -9.938 1 65.38 203 PRO A O 1
ATOM 1552 N N . THR A 1 204 ? -31.547 -24.469 -8.023 1 71.56 204 THR A N 1
ATOM 1553 C CA . THR A 1 204 ? -30.125 -24.172 -7.945 1 71.56 204 THR A CA 1
ATOM 1554 C C . THR A 1 204 ? -29.312 -25.453 -7.707 1 71.56 204 THR A C 1
ATOM 1556 O O . THR A 1 204 ? -28.125 -25.5 -8.023 1 71.56 204 THR A O 1
ATOM 1559 N N . LEU A 1 205 ? -29.984 -26.453 -7.324 1 75.44 205 LEU A N 1
ATOM 1560 C CA . LEU A 1 205 ? -29.297 -27.703 -7.012 1 75.44 205 LEU A CA 1
ATOM 1561 C C . LEU A 1 205 ? -28.875 -28.438 -8.289 1 75.44 205 LEU A C 1
ATOM 1563 O O . LEU A 1 205 ? -27.781 -28.984 -8.359 1 75.44 205 LEU A O 1
ATOM 1567 N N . ILE A 1 206 ? -29.719 -28.344 -9.281 1 75.88 206 ILE A N 1
ATOM 1568 C CA . ILE A 1 206 ? -29.422 -29.047 -10.523 1 75.88 206 ILE A CA 1
ATOM 1569 C C . ILE A 1 206 ? -28.203 -28.406 -11.195 1 75.88 206 ILE A C 1
ATOM 1571 O O . ILE A 1 206 ? -27.297 -29.109 -11.648 1 75.88 206 ILE A O 1
ATOM 1575 N N . GLY A 1 207 ? -28.25 -27.156 -11.273 1 80.56 207 GLY A N 1
ATOM 1576 C CA . GLY A 1 207 ? -27.109 -26.469 -11.844 1 80.56 207 GLY A CA 1
ATOM 1577 C C . GLY A 1 207 ? -25.828 -26.703 -11.094 1 80.56 207 GLY A C 1
ATOM 1578 O O . GLY A 1 207 ? -24.75 -26.797 -11.695 1 80.56 207 GLY A O 1
ATOM 1579 N N . SER A 1 208 ? -25.984 -26.906 -9.844 1 83.81 208 SER A N 1
ATOM 1580 C CA . SER A 1 208 ? -24.812 -27.078 -8.992 1 83.81 208 SER A CA 1
ATOM 1581 C C . SER A 1 208 ? -24.219 -28.469 -9.148 1 83.81 208 SER A C 1
ATOM 1583 O O . SER A 1 208 ? -23.047 -28.688 -8.836 1 83.81 208 SER A O 1
ATOM 1585 N N . LEU A 1 209 ? -24.953 -29.391 -9.68 1 86.31 209 LEU A N 1
ATOM 1586 C CA . LEU A 1 209 ? -24.5 -30.766 -9.836 1 86.31 209 LEU A CA 1
ATOM 1587 C C . LEU A 1 209 ? -23.891 -30.984 -11.211 1 86.31 209 LEU A C 1
ATOM 1589 O O . LEU A 1 209 ? -23.375 -32.062 -11.508 1 86.31 209 LEU A O 1
ATOM 1593 N N . ALA A 1 210 ? -23.906 -29.969 -11.984 1 89.75 210 ALA A N 1
ATOM 1594 C CA . ALA A 1 210 ? -23.453 -30.078 -13.367 1 89.75 210 ALA A CA 1
ATOM 1595 C C . ALA A 1 210 ? -22 -30.547 -13.422 1 89.75 210 ALA A C 1
ATOM 1597 O O . ALA A 1 210 ? -21.656 -31.453 -14.188 1 89.75 210 ALA A O 1
ATOM 1598 N N . PRO A 1 211 ? -21.125 -30 -12.625 1 90.94 211 PRO A N 1
ATOM 1599 C CA . PRO A 1 211 ? -19.734 -30.438 -12.695 1 90.94 211 PRO A CA 1
ATOM 1600 C C . PRO A 1 211 ? -19.562 -31.922 -12.328 1 90.94 211 PRO A C 1
ATOM 1602 O O . PRO A 1 211 ? -18.812 -32.625 -13 1 90.94 211 PRO A O 1
ATOM 1605 N N . LEU A 1 212 ? -20.25 -32.344 -11.328 1 91.19 212 LEU A N 1
ATOM 1606 C CA . LEU A 1 212 ? -20.156 -33.75 -10.938 1 91.19 212 LEU A CA 1
ATOM 1607 C C . LEU A 1 212 ? -20.75 -34.656 -12.016 1 91.19 212 LEU A C 1
ATOM 1609 O O . LEU A 1 212 ? -20.172 -35.688 -12.344 1 91.19 212 LEU A O 1
ATOM 1613 N N . PHE A 1 213 ? -21.812 -34.281 -12.492 1 91.5 213 PHE A N 1
ATOM 1614 C CA . PHE A 1 213 ? -22.453 -35.031 -13.547 1 91.5 213 PHE A CA 1
ATOM 1615 C C . PHE A 1 213 ? -21.531 -35.188 -14.758 1 91.5 213 PHE A C 1
ATOM 1617 O O . PHE A 1 213 ? -21.375 -36.281 -15.297 1 91.5 213 PHE A O 1
ATOM 1624 N N . THR A 1 214 ? -21.047 -34.125 -15.141 1 93.88 214 THR A N 1
ATOM 1625 C CA . THR A 1 214 ? -20.156 -34.094 -16.297 1 93.88 214 THR A CA 1
ATOM 1626 C C . THR A 1 214 ? -18.922 -34.969 -16.031 1 93.88 214 THR A C 1
ATOM 1628 O O . THR A 1 214 ? -18.422 -35.625 -16.938 1 93.88 214 THR A O 1
ATOM 1631 N N . THR A 1 215 ? -18.422 -34.906 -14.875 1 94.38 215 THR A N 1
ATOM 1632 C CA . THR A 1 215 ? -17.266 -35.719 -14.492 1 94.38 215 THR A CA 1
ATOM 1633 C C . THR A 1 215 ? -17.578 -37.188 -14.57 1 94.38 215 THR A C 1
ATOM 1635 O O . THR A 1 215 ? -16.812 -37.969 -15.148 1 94.38 215 THR A O 1
ATOM 1638 N N . ILE A 1 216 ? -18.672 -37.594 -14.031 1 93.75 216 ILE A N 1
ATOM 1639 C CA . ILE A 1 216 ? -19.094 -39 -14.047 1 93.75 216 ILE A CA 1
ATOM 1640 C C . ILE A 1 216 ? -19.312 -39.469 -15.492 1 93.75 216 ILE A C 1
ATOM 1642 O O . ILE A 1 216 ? -18.859 -40.531 -15.891 1 93.75 216 ILE A O 1
ATOM 1646 N N . LEU A 1 217 ? -19.969 -38.594 -16.172 1 94.44 217 LEU A N 1
ATOM 1647 C CA . LEU A 1 217 ? -20.219 -38.906 -17.562 1 94.44 217 LEU A CA 1
ATOM 1648 C C . LEU A 1 217 ? -18.906 -39.031 -18.344 1 94.44 217 LEU A C 1
ATOM 1650 O O . LEU A 1 217 ? -18.766 -39.906 -19.188 1 94.44 217 LEU A O 1
ATOM 1654 N N . GLY A 1 218 ? -18.031 -38.125 -18.109 1 95.25 218 GLY A N 1
ATOM 1655 C CA . GLY A 1 218 ? -16.734 -38.156 -18.75 1 95.25 218 GLY A CA 1
ATOM 1656 C C . GLY A 1 218 ? -15.953 -39.438 -18.453 1 95.25 218 GLY A C 1
ATOM 1657 O O . GLY A 1 218 ? -15.367 -40.031 -19.344 1 95.25 218 GLY A O 1
ATOM 1658 N N . ILE A 1 219 ? -15.977 -39.844 -17.234 1 94.69 219 ILE A N 1
ATOM 1659 C CA . ILE A 1 219 ? -15.305 -41.094 -16.812 1 94.69 219 ILE A CA 1
ATOM 1660 C C . ILE A 1 219 ? -15.922 -42.281 -17.516 1 94.69 219 ILE A C 1
ATOM 1662 O O . ILE A 1 219 ? -15.211 -43.125 -18.062 1 94.69 219 ILE A O 1
ATOM 1666 N N . CYS A 1 220 ? -17.219 -42.344 -17.547 1 95.12 220 CYS A N 1
ATOM 1667 C CA . CYS A 1 220 ? -17.938 -43.438 -18.141 1 95.12 220 CYS A CA 1
ATOM 1668 C C . CYS A 1 220 ? -17.656 -43.531 -19.641 1 95.12 220 CYS A C 1
ATOM 1670 O O . CYS A 1 220 ? -17.375 -44.625 -20.156 1 95.12 220 CYS A O 1
ATOM 1672 N N . LEU A 1 221 ? -17.719 -42.438 -20.25 1 94.94 221 LEU A N 1
ATOM 1673 C CA . LEU A 1 221 ? -17.5 -42.438 -21.688 1 94.94 221 LEU A CA 1
ATOM 1674 C C . LEU A 1 221 ? -16.062 -42.812 -22.031 1 94.94 221 LEU A C 1
ATOM 1676 O O . LEU A 1 221 ? -15.828 -43.562 -22.984 1 94.94 221 LEU A O 1
ATOM 1680 N N . ASN A 1 222 ? -15.141 -42.312 -21.297 1 94.06 222 ASN A N 1
ATOM 1681 C CA . ASN A 1 222 ? -13.75 -42.656 -21.531 1 94.06 222 ASN A CA 1
ATOM 1682 C C . ASN A 1 222 ? -13.508 -44.156 -21.266 1 94.06 222 ASN A C 1
ATOM 1684 O O . ASN A 1 222 ? -12.742 -44.812 -21.984 1 94.06 222 ASN A O 1
ATOM 1688 N N . TYR A 1 223 ? -14.172 -44.625 -20.219 1 90.88 223 TYR A N 1
ATOM 1689 C CA . TYR A 1 223 ? -13.977 -46 -19.828 1 90.88 223 TYR A CA 1
ATOM 1690 C C . TYR A 1 223 ? -14.594 -46.938 -20.844 1 90.88 223 TYR A C 1
ATOM 1692 O O . TYR A 1 223 ? -13.969 -47.938 -21.25 1 90.88 223 TYR A O 1
ATOM 1700 N N . PHE A 1 224 ? -15.766 -46.688 -21.359 1 93.31 224 PHE A N 1
ATOM 1701 C CA . PHE A 1 224 ? -16.5 -47.625 -22.219 1 93.31 224 PHE A CA 1
ATOM 1702 C C . PHE A 1 224 ? -16.078 -47.438 -23.672 1 93.31 224 PHE A C 1
ATOM 1704 O O . PHE A 1 224 ? -15.992 -48.438 -24.406 1 93.31 224 PHE A O 1
ATOM 1711 N N . ILE A 1 225 ? -15.805 -46.219 -24.031 1 93.19 225 ILE A N 1
ATOM 1712 C CA . ILE A 1 225 ? -15.453 -45.969 -25.422 1 93.19 225 ILE A CA 1
ATOM 1713 C C . ILE A 1 225 ? -13.938 -45.969 -25.594 1 93.19 225 ILE A C 1
ATOM 1715 O O . ILE A 1 225 ? -13.43 -46.031 -26.719 1 93.19 225 ILE A O 1
ATOM 1719 N N . GLU A 1 226 ? -13.164 -46.031 -24.547 1 92.69 226 GLU A N 1
ATOM 1720 C CA . GLU A 1 226 ? -11.703 -46 -24.547 1 92.69 226 GLU A CA 1
ATOM 1721 C C . GLU A 1 226 ? -11.148 -44.812 -25.312 1 92.69 226 GLU A C 1
ATOM 1723 O O . GLU A 1 226 ? -10.32 -44.969 -26.203 1 92.69 226 GLU A O 1
ATOM 1728 N N . LEU A 1 227 ? -11.633 -43.75 -25.016 1 92.69 227 LEU A N 1
ATOM 1729 C CA . LEU A 1 227 ? -11.266 -42.5 -25.703 1 92.69 227 LEU A CA 1
ATOM 1730 C C . LEU A 1 227 ? -9.766 -42.25 -25.594 1 92.69 227 LEU A C 1
ATOM 1732 O O . LEU A 1 227 ? -9.148 -41.719 -26.516 1 92.69 227 LEU A O 1
ATOM 1736 N N . SER A 1 228 ? -9.156 -42.531 -24.5 1 92.31 228 SER A N 1
ATOM 1737 C CA . SER A 1 228 ? -7.738 -42.281 -24.266 1 92.31 228 SER A CA 1
ATOM 1738 C C . SER A 1 228 ? -6.871 -43.156 -25.172 1 92.31 228 SER A C 1
ATOM 1740 O O . SER A 1 228 ? -5.926 -42.688 -25.797 1 92.31 228 SER A O 1
ATOM 1742 N N . GLU A 1 229 ? -7.203 -44.375 -25.312 1 91.38 229 GLU A N 1
ATOM 1743 C CA . GLU A 1 229 ? -6.406 -45.344 -26.078 1 91.38 229 GLU A CA 1
ATOM 1744 C C . GLU A 1 229 ? -6.656 -45.219 -27.578 1 91.38 229 GLU A C 1
ATOM 1746 O O . GLU A 1 229 ? -5.715 -45.25 -28.359 1 91.38 229 GLU A O 1
ATOM 1751 N N . LYS A 1 230 ? -7.84 -44.969 -27.906 1 93.69 230 LYS A N 1
ATOM 1752 C CA . LYS A 1 230 ? -8.211 -44.969 -29.312 1 93.69 230 LYS A CA 1
ATOM 1753 C C . LYS A 1 230 ? -8.023 -43.594 -29.938 1 93.69 230 LYS A C 1
ATOM 1755 O O . LYS A 1 230 ? -7.652 -43.5 -31.109 1 93.69 230 LYS A O 1
ATOM 1760 N N . PHE A 1 231 ? -8.281 -42.562 -29.188 1 93.94 231 PHE A N 1
ATOM 1761 C CA . PHE A 1 231 ? -8.352 -41.25 -29.812 1 93.94 231 PHE A CA 1
ATOM 1762 C C . PHE A 1 231 ? -7.324 -40.312 -29.203 1 93.94 231 PHE A C 1
ATOM 1764 O O . PHE A 1 231 ? -7.23 -39.125 -29.594 1 93.94 231 PHE A O 1
ATOM 1771 N N . GLY A 1 232 ? -6.637 -40.75 -28.156 1 92.62 232 GLY A N 1
ATOM 1772 C CA . GLY A 1 232 ? -5.543 -39.969 -27.609 1 92.62 232 GLY A CA 1
ATOM 1773 C C . GLY A 1 232 ? -6.004 -38.875 -26.641 1 92.62 232 GLY A C 1
ATOM 1774 O O . GLY A 1 232 ? -5.34 -37.875 -26.469 1 92.62 232 GLY A O 1
ATOM 1775 N N . VAL A 1 233 ? -7.148 -39.031 -26.125 1 93.75 233 VAL A N 1
ATOM 1776 C CA . VAL A 1 233 ? -7.633 -38.094 -25.109 1 93.75 233 VAL A CA 1
ATOM 1777 C C . VAL A 1 233 ? -6.875 -38.312 -23.812 1 93.75 233 VAL A C 1
ATOM 1779 O O . VAL A 1 233 ? -6.887 -39.438 -23.266 1 93.75 233 VAL A O 1
ATOM 1782 N N . GLU A 1 234 ? -6.234 -37.312 -23.359 1 92.81 234 GLU A N 1
ATOM 1783 C CA . GLU A 1 234 ? -5.418 -37.469 -22.156 1 92.81 234 GLU A CA 1
ATOM 1784 C C . GLU A 1 234 ? -6.293 -37.594 -20.906 1 92.81 234 GLU A C 1
ATOM 1786 O O . GLU A 1 234 ? -7.305 -36.906 -20.766 1 92.81 234 GLU A O 1
ATOM 1791 N N . GLN A 1 235 ? -5.914 -38.5 -20.062 1 92.69 235 GLN A N 1
ATOM 1792 C CA . GLN A 1 235 ? -6.637 -38.688 -18.812 1 92.69 235 GLN A CA 1
ATOM 1793 C C . GLN A 1 235 ? -5.77 -38.312 -17.609 1 92.69 235 GLN A C 1
ATOM 1795 O O . GLN A 1 235 ? -4.551 -38.156 -17.734 1 92.69 235 GLN A O 1
ATOM 1800 N N . VAL A 1 236 ? -6.289 -38.062 -16.469 1 90.25 236 VAL A N 1
ATOM 1801 C CA . VAL A 1 236 ? -5.625 -37.594 -15.25 1 90.25 236 VAL A CA 1
ATOM 1802 C C . VAL A 1 236 ? -4.625 -38.625 -14.773 1 90.25 236 VAL A C 1
ATOM 1804 O O . VAL A 1 236 ? -3.523 -38.312 -14.336 1 90.25 236 VAL A O 1
ATOM 1807 N N . GLY A 1 237 ? -4.949 -39.906 -14.961 1 86.25 237 GLY A N 1
ATOM 1808 C CA . GLY A 1 237 ? -4.043 -40.938 -14.547 1 86.25 237 GLY A CA 1
ATOM 1809 C C . GLY A 1 237 ? -4.199 -41.344 -13.086 1 86.25 237 GLY A C 1
ATOM 1810 O O . GLY A 1 237 ? -5.227 -41.031 -12.469 1 86.25 237 GLY A O 1
ATOM 1811 N N . ASN A 1 238 ? -3.164 -41.906 -12.531 1 84.75 238 ASN A N 1
ATOM 1812 C CA . ASN A 1 238 ? -3.268 -42.5 -11.195 1 84.75 238 ASN A CA 1
ATOM 1813 C C . ASN A 1 238 ? -3.293 -41.406 -10.117 1 84.75 238 ASN A C 1
ATOM 1815 O O . ASN A 1 238 ? -2.393 -40.562 -10.055 1 84.75 238 ASN A O 1
ATOM 1819 N N . ILE A 1 239 ? -4.352 -41.406 -9.359 1 85.94 239 ILE A N 1
ATOM 1820 C CA . ILE A 1 239 ? -4.508 -40.5 -8.219 1 85.94 239 ILE A CA 1
ATOM 1821 C C . ILE A 1 239 ? -4.328 -41.281 -6.918 1 85.94 239 ILE A C 1
ATOM 1823 O O . ILE A 1 239 ? -5.051 -42.25 -6.664 1 85.94 239 ILE A O 1
ATOM 1827 N N . PRO A 1 240 ? -3.342 -40.938 -6.125 1 84.12 240 PRO A N 1
ATOM 1828 C CA . PRO A 1 240 ? -3.156 -41.656 -4.855 1 84.12 240 PRO A CA 1
ATOM 1829 C C . PRO A 1 240 ? -4.363 -41.531 -3.93 1 84.12 240 PRO A C 1
ATOM 1831 O O . PRO A 1 240 ? -5.008 -40.469 -3.885 1 84.12 240 PRO A O 1
ATOM 1834 N N . SER A 1 241 ? -4.695 -42.656 -3.277 1 84.38 241 SER A N 1
ATOM 1835 C CA . SER A 1 241 ? -5.801 -42.625 -2.322 1 84.38 241 SER A CA 1
ATOM 1836 C C . SER A 1 241 ? -5.293 -42.469 -0.895 1 84.38 241 SER A C 1
ATOM 1838 O O . SER A 1 241 ? -4.141 -42.781 -0.596 1 84.38 241 SER A O 1
ATOM 1840 N N . GLY A 1 242 ? -6.078 -41.844 -0.077 1 83.19 242 GLY A N 1
ATOM 1841 C CA . GLY A 1 242 ? -5.762 -41.75 1.34 1 83.19 242 GLY A CA 1
ATOM 1842 C C . GLY A 1 242 ? -5.555 -40.312 1.812 1 83.19 242 GLY A C 1
ATOM 1843 O O . GLY A 1 242 ? -5.391 -39.406 0.998 1 83.19 242 GLY A O 1
ATOM 1844 N N . ILE A 1 243 ? -5.629 -40.219 3.059 1 85.12 243 ILE A N 1
ATOM 1845 C CA . ILE A 1 243 ? -5.398 -38.906 3.707 1 85.12 243 ILE A CA 1
ATOM 1846 C C . ILE A 1 243 ? -3.9 -38.625 3.775 1 85.12 243 ILE A C 1
ATOM 1848 O O . ILE A 1 243 ? -3.113 -39.531 4.137 1 85.12 243 ILE A O 1
ATOM 1852 N N . PRO A 1 244 ? -3.592 -37.5 3.27 1 84.75 244 PRO A N 1
ATOM 1853 C CA . PRO A 1 244 ? -2.156 -37.188 3.275 1 84.75 244 PRO A CA 1
ATOM 1854 C C . PRO A 1 244 ? -1.559 -37.219 4.68 1 84.75 244 PRO A C 1
ATOM 1856 O O . PRO A 1 244 ? -2.223 -36.812 5.641 1 84.75 244 PRO A O 1
ATOM 1859 N N . VAL A 1 245 ? -0.361 -37.656 4.82 1 89.75 245 VAL A N 1
ATOM 1860 C CA . VAL A 1 245 ? 0.356 -37.656 6.09 1 89.75 245 VAL A CA 1
ATOM 1861 C C . VAL A 1 245 ? 0.732 -36.219 6.465 1 89.75 245 VAL A C 1
ATOM 1863 O O . VAL A 1 245 ? 1.354 -35.5 5.676 1 89.75 245 VAL A O 1
ATOM 1866 N N . PRO A 1 246 ? 0.215 -35.844 7.652 1 93.19 246 PRO A N 1
ATOM 1867 C CA . PRO A 1 246 ? 0.561 -34.469 8.07 1 93.19 246 PRO A CA 1
ATOM 1868 C C . PRO A 1 246 ? 2.068 -34.25 8.125 1 93.19 246 PRO A C 1
ATOM 1870 O O . PRO A 1 246 ? 2.809 -35.094 8.648 1 93.19 246 PRO A O 1
ATOM 1873 N N . THR A 1 247 ? 2.521 -33.281 7.461 1 92.62 247 THR A N 1
ATOM 1874 C CA . THR A 1 247 ? 3.932 -32.906 7.457 1 92.62 247 THR A CA 1
ATOM 1875 C C . THR A 1 247 ? 4.086 -31.406 7.609 1 92.62 247 THR A C 1
ATOM 1877 O O . THR A 1 247 ? 3.404 -30.641 6.934 1 92.62 247 THR A O 1
ATOM 1880 N N . PHE A 1 248 ? 4.984 -31.078 8.523 1 92.56 248 PHE A N 1
ATOM 1881 C CA . PHE A 1 248 ? 5.258 -29.656 8.688 1 92.56 248 PHE A CA 1
ATOM 1882 C C . PHE A 1 248 ? 6.016 -29.109 7.48 1 92.56 248 PHE A C 1
ATOM 1884 O O . PHE A 1 248 ? 6.969 -29.734 7.008 1 92.56 248 PHE A O 1
ATOM 1891 N N . PRO A 1 249 ? 5.492 -28 6.977 1 89.5 249 PRO A N 1
ATOM 1892 C CA . PRO A 1 249 ? 6.156 -27.453 5.789 1 89.5 249 PRO A CA 1
ATOM 1893 C C . PRO A 1 249 ? 7.613 -27.078 6.055 1 89.5 249 PRO A C 1
ATOM 1895 O O . PRO A 1 249 ? 7.93 -26.531 7.113 1 89.5 249 PRO A O 1
ATOM 1898 N N . LYS A 1 250 ? 8.539 -27.391 5.227 1 82.88 250 LYS A N 1
ATOM 1899 C CA . LYS A 1 250 ? 9.961 -27.047 5.324 1 82.88 250 LYS A CA 1
ATOM 1900 C C . LYS A 1 250 ? 10.219 -25.609 4.918 1 82.88 250 LYS A C 1
ATOM 1902 O O . LYS A 1 250 ? 10.141 -25.266 3.734 1 82.88 250 LYS A O 1
ATOM 1907 N N . LEU A 1 251 ? 10.438 -24.75 5.836 1 77.75 251 LEU A N 1
ATOM 1908 C CA . LEU A 1 251 ? 10.625 -23.328 5.586 1 77.75 251 LEU A CA 1
ATOM 1909 C C . LEU A 1 251 ? 12.078 -23.031 5.227 1 77.75 251 LEU A C 1
ATOM 1911 O O . LEU A 1 251 ? 12.383 -21.953 4.691 1 77.75 251 LEU A O 1
ATOM 1915 N N . SER A 1 252 ? 13.016 -23.766 5.57 1 63.94 252 SER A N 1
ATOM 1916 C CA . SER A 1 252 ? 14.445 -23.531 5.438 1 63.94 252 SER A CA 1
ATOM 1917 C C . SER A 1 252 ? 14.844 -23.344 3.975 1 63.94 252 SER A C 1
ATOM 1919 O O . SER A 1 252 ? 15.734 -22.562 3.658 1 63.94 252 SER A O 1
ATOM 1921 N N . ASN A 1 253 ? 14.258 -24.109 3.168 1 58.16 253 ASN A N 1
ATOM 1922 C CA . ASN A 1 253 ? 14.734 -24.094 1.789 1 58.16 253 ASN A CA 1
ATOM 1923 C C . ASN A 1 253 ? 14.18 -22.906 1.019 1 58.16 253 ASN A C 1
ATOM 1925 O O . ASN A 1 253 ? 14.562 -22.672 -0.129 1 58.16 253 ASN A O 1
ATOM 1929 N N . LEU A 1 254 ? 13.398 -22.25 1.608 1 58.62 254 LEU A N 1
ATOM 1930 C CA . LEU A 1 254 ? 12.719 -21.203 0.862 1 58.62 254 LEU A CA 1
ATOM 1931 C C . LEU A 1 254 ? 13.336 -19.844 1.157 1 58.62 254 LEU A C 1
ATOM 1933 O O . LEU A 1 254 ? 13.539 -19.484 2.32 1 58.62 254 LEU A O 1
ATOM 1937 N N . THR A 1 255 ? 14.148 -19.453 0.217 1 62.84 255 THR A N 1
ATOM 1938 C CA . THR A 1 255 ? 14.477 -18.031 0.319 1 62.84 255 THR A CA 1
ATOM 1939 C C . THR A 1 255 ? 13.219 -17.203 0.54 1 62.84 255 THR A C 1
ATOM 1941 O O . THR A 1 255 ? 12.539 -16.828 -0.418 1 62.84 255 THR A O 1
ATOM 1944 N N . LEU A 1 256 ? 12.742 -17.234 1.729 1 62.78 256 LEU A N 1
ATOM 1945 C CA . LEU A 1 256 ? 11.523 -16.547 2.139 1 62.78 256 LEU A CA 1
ATOM 1946 C C . LEU A 1 256 ? 11.367 -15.219 1.391 1 62.78 256 LEU A C 1
ATOM 1948 O O . LEU A 1 256 ? 10.25 -14.82 1.049 1 62.78 256 LEU A O 1
ATOM 1952 N N . SER A 1 257 ? 12.469 -14.672 0.993 1 64.44 257 SER A N 1
ATOM 1953 C CA . SER A 1 257 ? 12.453 -13.367 0.342 1 64.44 257 SER A CA 1
ATOM 1954 C C . SER A 1 257 ? 11.867 -13.453 -1.063 1 64.44 257 SER A C 1
ATOM 1956 O O . SER A 1 257 ? 11.211 -12.523 -1.53 1 64.44 257 SER A O 1
ATOM 1958 N N . SER A 1 258 ? 12.047 -14.68 -1.595 1 69.06 258 SER A N 1
ATOM 1959 C CA . SER A 1 258 ? 11.602 -14.812 -2.979 1 69.06 258 SER A CA 1
ATOM 1960 C C . SER A 1 258 ? 10.086 -14.984 -3.057 1 69.06 258 SER A C 1
ATOM 1962 O O . SER A 1 258 ? 9.477 -14.719 -4.094 1 69.06 258 SER A O 1
ATOM 1964 N N . TYR A 1 259 ? 9.43 -15.367 -1.886 1 77.19 259 TYR A N 1
ATOM 1965 C CA . TYR A 1 259 ? 8.008 -15.711 -1.967 1 77.19 259 TYR A CA 1
ATOM 1966 C C . TYR A 1 259 ? 7.164 -14.742 -1.156 1 77.19 259 TYR A C 1
ATOM 1968 O O . TYR A 1 259 ? 5.945 -14.891 -1.066 1 77.19 259 TYR A O 1
ATOM 1976 N N . ILE A 1 260 ? 7.723 -13.719 -0.689 1 75 260 ILE A N 1
ATOM 1977 C CA . ILE A 1 260 ? 7.004 -12.773 0.162 1 75 260 ILE A CA 1
ATOM 1978 C C . ILE A 1 260 ? 5.984 -12 -0.67 1 75 260 ILE A C 1
ATOM 1980 O O . ILE A 1 260 ? 4.867 -11.742 -0.214 1 75 260 ILE A O 1
ATOM 1984 N N . GLY A 1 261 ? 6.43 -11.633 -1.88 1 73.06 261 GLY A N 1
ATOM 1985 C CA . GLY A 1 261 ? 5.508 -10.922 -2.75 1 73.06 261 GLY A CA 1
ATOM 1986 C C . GLY A 1 261 ? 4.27 -11.734 -3.092 1 73.06 261 GLY A C 1
ATOM 1987 O O . GLY A 1 261 ? 3.146 -11.234 -2.977 1 73.06 261 GLY A O 1
ATOM 1988 N N . SER A 1 262 ? 4.488 -12.938 -3.414 1 82.44 262 SER A N 1
ATOM 1989 C CA . SER A 1 262 ? 3.371 -13.812 -3.764 1 82.44 262 SER A CA 1
ATOM 1990 C C . SER A 1 262 ? 2.494 -14.102 -2.551 1 82.44 262 SER A C 1
ATOM 1992 O O . SER A 1 262 ? 1.268 -14.164 -2.666 1 82.44 262 SER A O 1
ATOM 1994 N N . THR A 1 263 ? 3.145 -14.258 -1.416 1 88 263 THR A N 1
ATOM 1995 C CA . THR A 1 263 ? 2.406 -14.547 -0.192 1 88 263 THR A CA 1
ATOM 1996 C C . THR A 1 263 ? 1.486 -13.383 0.171 1 88 263 THR A C 1
ATOM 1998 O O . THR A 1 263 ? 0.315 -13.586 0.493 1 88 263 THR A O 1
ATOM 2001 N N . PHE A 1 264 ? 1.942 -12.195 0.041 1 82.06 264 PHE A N 1
ATOM 2002 C CA . PHE A 1 264 ? 1.143 -11.023 0.37 1 82.06 264 PHE A CA 1
ATOM 2003 C C . PHE A 1 264 ? -0.007 -10.859 -0.616 1 82.06 264 PHE A C 1
ATOM 2005 O O . PHE A 1 264 ? -1.104 -10.445 -0.235 1 82.06 264 PHE A O 1
ATOM 2012 N N . ALA A 1 265 ? 0.316 -11.148 -1.844 1 83.31 265 ALA A N 1
ATOM 2013 C CA . ALA A 1 265 ? -0.735 -11.07 -2.854 1 83.31 265 ALA A CA 1
ATOM 2014 C C . ALA A 1 265 ? -1.863 -12.055 -2.545 1 83.31 265 ALA A C 1
ATOM 2016 O O . ALA A 1 265 ? -3.041 -11.711 -2.664 1 83.31 265 ALA A O 1
ATOM 2017 N N . MET A 1 266 ? -1.529 -13.195 -2.154 1 91.31 266 MET A N 1
ATOM 2018 C CA . MET A 1 266 ? -2.525 -14.211 -1.835 1 91.31 266 MET A CA 1
ATOM 2019 C C . MET A 1 266 ? -3.332 -13.82 -0.602 1 91.31 266 MET A C 1
ATOM 2021 O O . MET A 1 266 ? -4.547 -14.016 -0.561 1 91.31 266 MET A O 1
ATOM 2025 N N . ILE A 1 267 ? -2.648 -13.266 0.365 1 91.44 267 ILE A N 1
ATOM 2026 C CA . ILE A 1 267 ? -3.32 -12.828 1.583 1 91.44 267 ILE A CA 1
ATOM 2027 C C . ILE A 1 267 ? -4.348 -11.75 1.241 1 91.44 267 ILE A C 1
ATOM 2029 O O . ILE A 1 267 ? -5.484 -11.797 1.717 1 91.44 267 ILE A O 1
ATOM 2033 N N . ALA A 1 268 ? -3.926 -10.836 0.434 1 85.31 268 ALA A N 1
ATOM 2034 C CA . ALA A 1 268 ? -4.824 -9.758 0.032 1 85.31 268 ALA A CA 1
ATOM 2035 C C . ALA A 1 268 ? -6.07 -10.312 -0.651 1 85.31 268 ALA A C 1
ATOM 2037 O O . ALA A 1 268 ? -7.188 -9.844 -0.394 1 85.31 268 ALA A O 1
ATOM 2038 N N . LEU A 1 269 ? -5.902 -11.281 -1.448 1 88.62 269 LEU A N 1
ATOM 2039 C CA . LEU A 1 269 ? -7.02 -11.891 -2.166 1 88.62 269 LEU A CA 1
ATOM 2040 C C . LEU A 1 269 ? -7.914 -12.672 -1.214 1 88.62 269 LEU A C 1
ATOM 2042 O O . LEU A 1 269 ? -9.141 -12.625 -1.328 1 88.62 269 LEU A O 1
ATOM 2046 N N . VAL A 1 270 ? -7.246 -13.422 -0.35 1 94.06 270 VAL A N 1
ATOM 2047 C CA . VAL A 1 270 ? -8 -14.211 0.62 1 94.06 270 VAL A CA 1
ATOM 2048 C C . VAL A 1 270 ? -8.891 -13.289 1.453 1 94.06 270 VAL A C 1
ATOM 2050 O O . VAL A 1 270 ? -10.062 -13.586 1.68 1 94.06 270 VAL A O 1
ATOM 2053 N N . ILE A 1 271 ? -8.383 -12.148 1.844 1 91.12 271 ILE A N 1
ATOM 2054 C CA . ILE A 1 271 ? -9.125 -11.195 2.662 1 91.12 271 ILE A CA 1
ATOM 2055 C C . ILE A 1 271 ? -10.234 -10.555 1.83 1 91.12 271 ILE A C 1
ATOM 2057 O O . ILE A 1 271 ? -11.398 -10.578 2.225 1 91.12 271 ILE A O 1
ATOM 2061 N N . ALA A 1 272 ? -9.898 -10.102 0.701 1 84.25 272 ALA A N 1
ATOM 2062 C CA . ALA A 1 272 ? -10.836 -9.375 -0.144 1 84.25 272 ALA A CA 1
ATOM 2063 C C . ALA A 1 272 ? -12 -10.273 -0.563 1 84.25 272 ALA A C 1
ATOM 2065 O O . ALA A 1 272 ? -13.164 -9.867 -0.506 1 84.25 272 ALA A O 1
ATOM 2066 N N . GLU A 1 273 ? -11.711 -11.445 -0.956 1 87.06 273 GLU A N 1
ATOM 2067 C CA . GLU A 1 273 ? -12.742 -12.367 -1.435 1 87.06 273 GLU A CA 1
ATOM 2068 C C . GLU A 1 273 ? -13.586 -12.898 -0.281 1 87.06 273 GLU A C 1
ATOM 2070 O O . GLU A 1 273 ? -14.82 -12.789 -0.303 1 87.06 273 GLU A O 1
ATOM 2075 N N . SER A 1 274 ? -12.914 -13.438 0.717 1 93.88 274 SER A N 1
ATOM 2076 C CA . SER A 1 274 ? -13.625 -14.102 1.81 1 93.88 274 SER A CA 1
ATOM 2077 C C . SER A 1 274 ? -14.461 -13.109 2.609 1 93.88 274 SER A C 1
ATOM 2079 O O . SER A 1 274 ? -15.625 -13.375 2.906 1 93.88 274 SER A O 1
ATOM 2081 N N . MET A 1 275 ? -13.953 -11.969 2.898 1 88.44 275 MET A N 1
ATOM 2082 C CA . MET A 1 275 ? -14.633 -11.016 3.762 1 88.44 275 MET A CA 1
ATOM 2083 C C . MET A 1 275 ? -15.773 -10.32 3.016 1 88.44 275 MET A C 1
ATOM 2085 O O . MET A 1 275 ? -16.812 -10.023 3.602 1 88.44 275 MET A O 1
ATOM 2089 N N . SER A 1 276 ? -15.523 -10.031 1.785 1 82.94 276 SER A N 1
ATOM 2090 C CA . SER A 1 276 ? -16.578 -9.406 0.99 1 82.94 276 SER A CA 1
ATOM 2091 C C . SER A 1 276 ? -17.797 -10.32 0.879 1 82.94 276 SER A C 1
ATOM 2093 O O . SER A 1 276 ? -18.938 -9.867 1.022 1 82.94 276 SER A O 1
ATOM 2095 N N . ILE A 1 277 ? -17.547 -11.555 0.701 1 89.5 277 ILE A N 1
ATOM 2096 C CA . ILE A 1 277 ? -18.625 -12.531 0.551 1 89.5 277 ILE A CA 1
ATOM 2097 C C . ILE A 1 277 ? -19.328 -12.734 1.891 1 89.5 277 ILE A C 1
ATOM 2099 O O . ILE A 1 277 ? -20.547 -12.703 1.963 1 89.5 277 ILE A O 1
ATOM 2103 N N . ALA A 1 278 ? -18.547 -12.883 2.883 1 91.94 278 ALA A N 1
ATOM 2104 C CA . ALA A 1 278 ? -19.094 -13.094 4.219 1 91.94 278 ALA A CA 1
ATOM 2105 C C . ALA A 1 278 ? -19.969 -11.914 4.641 1 91.94 278 ALA A C 1
ATOM 2107 O O . ALA A 1 278 ? -21.062 -12.109 5.18 1 91.94 278 ALA A O 1
ATOM 2108 N N . SER A 1 279 ? -19.531 -10.742 4.398 1 84.12 279 SER A N 1
ATOM 2109 C CA . SER A 1 279 ? -20.266 -9.547 4.781 1 84.12 279 SER A CA 1
ATOM 2110 C C . SER A 1 279 ? -21.547 -9.406 3.973 1 84.12 279 SER A C 1
ATOM 2112 O O . SER A 1 279 ? -22.594 -9.023 4.516 1 84.12 279 SER A O 1
ATOM 2114 N N . ALA A 1 280 ? -21.5 -9.695 2.736 1 82.44 280 ALA A N 1
ATOM 2115 C CA . ALA A 1 280 ? -22.656 -9.594 1.868 1 82.44 280 ALA A CA 1
ATOM 2116 C C . ALA A 1 280 ? -23.75 -10.57 2.297 1 82.44 280 ALA A C 1
ATOM 2118 O O . ALA A 1 280 ? -24.938 -10.211 2.348 1 82.44 280 ALA A O 1
ATOM 2119 N N . LEU A 1 281 ? -23.344 -11.742 2.588 1 88.81 281 LEU A N 1
ATOM 2120 C CA . LEU A 1 281 ? -24.312 -12.758 2.988 1 88.81 281 LEU A CA 1
ATOM 2121 C C . LEU A 1 281 ? -24.844 -12.477 4.383 1 88.81 281 LEU A C 1
ATOM 2123 O O . LEU A 1 281 ? -26.031 -12.727 4.66 1 88.81 281 LEU A O 1
ATOM 2127 N N . ALA A 1 282 ? -23.984 -11.938 5.219 1 87.12 282 ALA A N 1
ATOM 2128 C CA . ALA A 1 282 ? -24.438 -11.547 6.555 1 87.12 282 ALA A CA 1
ATOM 2129 C C . ALA A 1 282 ? -25.5 -10.461 6.48 1 87.12 282 ALA A C 1
ATOM 2131 O O . ALA A 1 282 ? -26.484 -10.492 7.23 1 87.12 282 ALA A O 1
ATOM 2132 N N . LEU A 1 283 ? -25.328 -9.586 5.66 1 77.69 283 LEU A N 1
ATOM 2133 C CA . LEU A 1 283 ? -26.297 -8.516 5.465 1 77.69 283 LEU A CA 1
ATOM 2134 C C . LEU A 1 283 ? -27.609 -9.062 4.906 1 77.69 283 LEU A C 1
ATOM 2136 O O . LEU A 1 283 ? -28.688 -8.711 5.391 1 77.69 283 LEU A O 1
ATOM 2140 N N . ARG A 1 284 ? -27.484 -9.914 3.959 1 81.31 284 ARG A N 1
ATOM 2141 C CA . ARG A 1 284 ? -28.656 -10.469 3.295 1 81.31 284 ARG A CA 1
ATOM 2142 C C . ARG A 1 284 ? -29.484 -11.32 4.258 1 81.31 284 ARG A C 1
ATOM 2144 O O . ARG A 1 284 ? -30.719 -11.289 4.223 1 81.31 284 ARG A O 1
ATOM 2151 N N . TYR A 1 285 ? -28.797 -12.031 5.008 1 86.75 285 TYR A N 1
ATOM 2152 C CA . TYR A 1 285 ? -29.484 -12.977 5.875 1 86.75 285 TYR A CA 1
ATOM 2153 C C . TYR A 1 285 ? -29.562 -12.461 7.305 1 86.75 285 TYR A C 1
ATOM 2155 O O . TYR A 1 285 ? -29.906 -13.203 8.227 1 86.75 285 TYR A O 1
ATOM 2163 N N . ARG A 1 286 ? -29.141 -11.258 7.551 1 81.12 286 ARG A N 1
ATOM 2164 C CA . ARG A 1 286 ? -29.391 -10.461 8.75 1 81.12 286 ARG A CA 1
ATOM 2165 C C . ARG A 1 286 ? -28.672 -11.047 9.961 1 81.12 286 ARG A C 1
ATOM 2167 O O . ARG A 1 286 ? -29.281 -11.266 11.008 1 81.12 286 ARG A O 1
ATOM 2174 N N . TYR A 1 287 ? -27.484 -11.328 9.828 1 83.94 287 TYR A N 1
ATOM 2175 C CA . TYR A 1 287 ? -26.641 -11.688 10.969 1 83.94 287 TYR A CA 1
ATOM 2176 C C . TYR A 1 287 ? -25.328 -10.906 10.945 1 83.94 287 TYR A C 1
ATOM 2178 O O . TYR A 1 287 ? -25.094 -10.117 10.031 1 83.94 287 TYR A O 1
ATOM 2186 N N . ASN A 1 288 ? -24.562 -10.977 12 1 83.19 288 ASN A N 1
ATOM 2187 C CA . ASN A 1 288 ? -23.328 -10.211 12.109 1 83.19 288 ASN A CA 1
ATOM 2188 C C . ASN A 1 288 ? -22.094 -11.117 12.055 1 83.19 288 ASN A C 1
ATOM 2190 O O . ASN A 1 288 ? -22.156 -12.266 12.477 1 83.19 288 ASN A O 1
ATOM 2194 N N . ILE A 1 289 ? -21.094 -10.602 11.453 1 88.19 289 ILE A N 1
ATOM 2195 C CA . ILE A 1 289 ? -19.812 -11.297 11.43 1 88.19 289 ILE A CA 1
ATOM 2196 C C . ILE A 1 289 ? -18.766 -10.438 12.125 1 88.19 289 ILE A C 1
ATOM 2198 O O . ILE A 1 289 ? -18.891 -9.211 12.203 1 88.19 289 ILE A O 1
ATOM 2202 N N . HIS A 1 290 ? -17.844 -11.062 12.719 1 89.44 290 HIS A N 1
ATOM 2203 C CA . HIS A 1 290 ? -16.688 -10.391 13.32 1 89.44 290 HIS A CA 1
ATOM 2204 C C . HIS A 1 290 ? -15.461 -10.516 12.438 1 89.44 290 HIS A C 1
ATOM 2206 O O . HIS A 1 290 ? -14.836 -11.578 12.375 1 89.44 290 HIS A O 1
ATOM 2212 N N . ALA A 1 291 ? -15.07 -9.461 11.906 1 88.44 291 ALA A N 1
ATOM 2213 C CA . ALA A 1 291 ? -14.023 -9.445 10.883 1 88.44 291 ALA A CA 1
ATOM 2214 C C . ALA A 1 291 ? -12.719 -10.023 11.422 1 88.44 291 ALA A C 1
ATOM 2216 O O . ALA A 1 291 ? -12.062 -10.82 10.75 1 88.44 291 ALA A O 1
ATOM 2217 N N . SER A 1 292 ? -12.297 -9.656 12.609 1 91.75 292 SER A N 1
ATOM 2218 C CA . SER A 1 292 ? -11.047 -10.148 13.18 1 91.75 292 SER A CA 1
ATOM 2219 C C . SER A 1 292 ? -11.109 -11.648 13.445 1 91.75 292 SER A C 1
ATOM 2221 O O . SER A 1 292 ? -10.117 -12.359 13.258 1 91.75 292 SER A O 1
ATOM 2223 N N . GLN A 1 293 ? -12.211 -12.055 13.836 1 93.5 293 GLN A N 1
ATOM 2224 C CA . GLN A 1 293 ? -12.391 -13.484 14.062 1 93.5 293 GLN A CA 1
ATOM 2225 C C . GLN A 1 293 ? -12.359 -14.266 12.75 1 93.5 293 GLN A C 1
ATOM 2227 O O . GLN A 1 293 ? -11.891 -15.406 12.711 1 93.5 293 GLN A O 1
ATOM 2232 N N . GLU A 1 294 ? -12.914 -13.703 11.758 1 94.88 294 GLU A N 1
ATOM 2233 C CA . GLU A 1 294 ? -12.844 -14.32 10.445 1 94.88 294 GLU A CA 1
ATOM 2234 C C . GLU A 1 294 ? -11.398 -14.508 9.992 1 94.88 294 GLU A C 1
ATOM 2236 O O . GLU A 1 294 ? -11.055 -15.523 9.383 1 94.88 294 GLU A O 1
ATOM 2241 N N . LEU A 1 295 ? -10.602 -13.523 10.281 1 95.44 295 LEU A N 1
ATOM 2242 C CA . LEU A 1 295 ? -9.188 -13.625 9.938 1 95.44 295 LEU A CA 1
ATOM 2243 C C . LEU A 1 295 ? -8.516 -14.742 10.719 1 95.44 295 LEU A C 1
ATOM 2245 O O . LEU A 1 295 ? -7.688 -15.484 10.172 1 95.44 295 LEU A O 1
ATOM 2249 N N . VAL A 1 296 ? -8.836 -14.852 11.961 1 96.44 296 VAL A N 1
ATOM 2250 C CA . VAL A 1 296 ? -8.297 -15.93 12.781 1 96.44 296 VAL A CA 1
ATOM 2251 C C . VAL A 1 296 ? -8.719 -17.281 12.203 1 96.44 296 VAL A C 1
ATOM 2253 O O . VAL A 1 296 ? -7.902 -18.203 12.125 1 96.44 296 VAL A O 1
ATOM 2256 N N . ALA A 1 297 ? -9.953 -17.359 11.812 1 97.06 297 ALA A N 1
ATOM 2257 C CA . ALA A 1 297 ? -10.477 -18.594 11.25 1 97.06 297 ALA A CA 1
ATOM 2258 C C . ALA A 1 297 ? -9.758 -18.953 9.953 1 97.06 297 ALA A C 1
ATOM 2260 O O . ALA A 1 297 ? -9.305 -20.094 9.773 1 97.06 297 ALA A O 1
ATOM 2261 N N . LEU A 1 298 ? -9.602 -18.031 9.062 1 97.62 298 LEU A N 1
ATOM 2262 C CA . LEU A 1 298 ? -8.938 -18.266 7.777 1 97.62 298 LEU A CA 1
ATOM 2263 C C . LEU A 1 298 ? -7.457 -18.562 7.977 1 97.62 298 LEU A C 1
ATOM 2265 O O . LEU A 1 298 ? -6.891 -19.406 7.285 1 97.62 298 LEU A O 1
ATOM 2269 N N . GLY A 1 299 ? -6.832 -17.781 8.898 1 97.94 299 GLY A N 1
ATOM 2270 C CA . GLY A 1 299 ? -5.438 -18.047 9.203 1 97.94 299 GLY A CA 1
ATOM 2271 C C . GLY A 1 299 ? -5.199 -19.438 9.758 1 97.94 299 GLY A C 1
ATOM 2272 O O . GLY A 1 299 ? -4.32 -20.156 9.281 1 97.94 299 GLY A O 1
ATOM 2273 N N . SER A 1 300 ? -5.988 -19.844 10.727 1 97.75 300 SER A N 1
ATOM 2274 C CA . SER A 1 300 ? -5.875 -21.172 11.312 1 97.75 300 SER A CA 1
ATOM 2275 C C . SER A 1 300 ? -6.152 -22.25 10.273 1 97.75 300 SER A C 1
ATOM 2277 O O . SER A 1 300 ? -5.488 -23.297 10.258 1 97.75 300 SER A O 1
ATOM 2279 N N . ALA A 1 301 ? -7.148 -22 9.461 1 98 301 ALA A N 1
ATOM 2280 C CA . ALA A 1 301 ? -7.488 -22.938 8.398 1 98 301 ALA A CA 1
ATOM 2281 C C . ALA A 1 301 ? -6.309 -23.172 7.461 1 98 301 ALA A C 1
ATOM 2283 O O . ALA A 1 301 ? -5.984 -24.312 7.125 1 98 301 ALA A O 1
ATOM 2284 N N . ASN A 1 302 ? -5.641 -22.141 7.078 1 98.19 302 ASN A N 1
ATOM 2285 C CA . ASN A 1 302 ? -4.523 -22.266 6.148 1 98.19 302 ASN A CA 1
ATOM 2286 C C . ASN A 1 302 ? -3.289 -22.859 6.832 1 98.19 302 ASN A C 1
ATOM 2288 O O . ASN A 1 302 ? -2.52 -23.594 6.211 1 98.19 302 ASN A O 1
ATOM 2292 N N . ILE A 1 303 ? -3.08 -22.547 8.109 1 97.44 303 ILE A N 1
ATOM 2293 C CA . ILE A 1 303 ? -1.958 -23.125 8.844 1 97.44 303 ILE A CA 1
ATOM 2294 C C . ILE A 1 303 ? -2.133 -24.641 8.961 1 97.44 303 ILE A C 1
ATOM 2296 O O . ILE A 1 303 ? -1.256 -25.406 8.547 1 97.44 303 ILE A O 1
ATOM 2300 N N . ILE A 1 304 ? -3.242 -25.062 9.438 1 96.75 304 ILE A N 1
ATOM 2301 C CA . ILE A 1 304 ? -3.5 -26.484 9.617 1 96.75 304 ILE A CA 1
ATOM 2302 C C . ILE A 1 304 ? -3.6 -27.172 8.258 1 96.75 304 ILE A C 1
ATOM 2304 O O . ILE A 1 304 ? -3.135 -28.297 8.086 1 96.75 304 ILE A O 1
ATOM 2308 N N . GLY A 1 305 ? -4.242 -26.516 7.328 1 96.06 305 GLY A N 1
ATOM 2309 C CA . GLY A 1 305 ? -4.305 -27.047 5.977 1 96.06 305 GLY A CA 1
ATOM 2310 C C . GLY A 1 305 ? -2.939 -27.344 5.379 1 96.06 305 GLY A C 1
ATOM 2311 O O . GLY A 1 305 ? -2.74 -28.359 4.73 1 96.06 305 GLY A O 1
ATOM 2312 N N . SER A 1 306 ? -2.021 -26.406 5.594 1 96.12 306 SER A N 1
ATOM 2313 C CA . SER A 1 306 ? -0.683 -26.578 5.035 1 96.12 306 SER A CA 1
ATOM 2314 C C . SER A 1 306 ? -0.006 -27.812 5.59 1 96.12 306 SER A C 1
ATOM 2316 O O . SER A 1 306 ? 0.783 -28.469 4.895 1 96.12 306 SER A O 1
ATOM 2318 N N . ILE A 1 307 ? -0.305 -28.156 6.773 1 95.69 307 ILE A N 1
ATOM 2319 C CA . ILE A 1 307 ? 0.253 -29.344 7.41 1 95.69 307 ILE A CA 1
ATOM 2320 C C . ILE A 1 307 ? -0.324 -30.594 6.754 1 95.69 307 ILE A C 1
ATOM 2322 O O . ILE A 1 307 ? 0.362 -31.609 6.637 1 95.69 307 ILE A O 1
ATOM 2326 N N . PHE A 1 308 ? -1.545 -30.5 6.223 1 95.06 308 PHE A N 1
ATOM 2327 C CA . PHE A 1 308 ? -2.195 -31.625 5.547 1 95.06 308 PHE A CA 1
ATOM 2328 C C . PHE A 1 308 ? -2.094 -31.469 4.035 1 95.06 308 PHE A C 1
ATOM 2330 O O . PHE A 1 308 ? -2.939 -31.984 3.299 1 95.06 308 PHE A O 1
ATOM 2337 N N . HIS A 1 309 ? -1.201 -30.609 3.545 1 94.06 309 HIS A N 1
ATOM 2338 C CA . HIS A 1 309 ? -0.793 -30.484 2.15 1 94.06 309 HIS A CA 1
ATOM 2339 C C . HIS A 1 309 ? -1.862 -29.766 1.329 1 94.06 309 HIS A C 1
ATOM 2341 O O . HIS A 1 309 ? -2.018 -30.047 0.136 1 94.06 309 HIS A O 1
ATOM 2347 N N . SER A 1 310 ? -2.645 -28.984 2.016 1 95.31 310 SER A N 1
ATOM 2348 C CA . SER A 1 310 ? -3.531 -28.062 1.314 1 95.31 310 SER A CA 1
ATOM 2349 C C . SER A 1 310 ? -2.779 -26.828 0.855 1 95.31 310 SER A C 1
ATOM 2351 O O . SER A 1 310 ? -1.772 -26.438 1.456 1 95.31 310 SER A O 1
ATOM 2353 N N . TYR A 1 311 ? -3.172 -26.344 -0.296 1 96.5 311 TYR A N 1
ATOM 2354 C CA . TYR A 1 311 ? -2.678 -25.016 -0.639 1 96.5 311 TYR A CA 1
ATOM 2355 C C . TYR A 1 311 ? -3.682 -23.938 -0.237 1 96.5 311 TYR A C 1
ATOM 2357 O O . TYR A 1 311 ? -4.73 -24.234 0.338 1 96.5 311 TYR A O 1
ATOM 2365 N N . VAL A 1 312 ? -3.305 -22.719 -0.39 1 97.19 312 VAL A N 1
ATOM 2366 C CA . VAL A 1 312 ? -4.02 -21.578 0.172 1 97.19 312 VAL A CA 1
ATOM 2367 C C . VAL A 1 312 ? -5.5 -21.656 -0.197 1 97.19 312 VAL A C 1
ATOM 2369 O O . VAL A 1 312 ? -5.844 -21.875 -1.361 1 97.19 312 VAL A O 1
ATOM 2372 N N . VAL A 1 313 ? -6.348 -21.5 0.788 1 97.81 313 VAL A N 1
ATOM 2373 C CA . VAL A 1 313 ? -7.789 -21.578 0.576 1 97.81 313 VAL A CA 1
ATOM 2374 C C . VAL A 1 313 ? -8.422 -20.219 0.89 1 97.81 313 VAL A C 1
ATOM 2376 O O . VAL A 1 313 ? -7.863 -19.422 1.65 1 97.81 313 VAL A O 1
ATOM 2379 N N . ALA A 1 314 ? -9.523 -19.953 0.289 1 96.38 314 ALA A N 1
ATOM 2380 C CA . ALA A 1 314 ? -10.305 -18.719 0.478 1 96.38 314 ALA A CA 1
ATOM 2381 C C . ALA A 1 314 ? -11.797 -18.984 0.279 1 96.38 314 ALA A C 1
ATOM 2383 O O . ALA A 1 314 ? -12.195 -20.109 -0.064 1 96.38 314 ALA A O 1
ATOM 2384 N N . GLY A 1 315 ? -12.57 -17.984 0.612 1 95.12 315 GLY A N 1
ATOM 2385 C CA . GLY A 1 315 ? -14 -18.078 0.338 1 95.12 315 GLY A CA 1
ATOM 2386 C C . GLY A 1 315 ? -14.328 -17.969 -1.138 1 95.12 315 GLY A C 1
ATOM 2387 O O . GLY A 1 315 ? -13.703 -17.188 -1.862 1 95.12 315 GLY A O 1
ATOM 2388 N N . SER A 1 316 ? -15.312 -18.781 -1.501 1 92.75 316 SER A N 1
ATOM 2389 C CA . SER A 1 316 ? -15.797 -18.75 -2.879 1 92.75 316 SER A CA 1
ATOM 2390 C C . SER A 1 316 ? -17.188 -18.141 -2.959 1 92.75 316 SER A C 1
ATOM 2392 O O . SER A 1 316 ? -18.078 -18.516 -2.189 1 92.75 316 SER A O 1
ATOM 2394 N N . PHE A 1 317 ? -17.344 -17.266 -3.883 1 85.5 317 PHE A N 1
ATOM 2395 C CA . PHE A 1 317 ? -18.656 -16.625 -4.051 1 85.5 317 PHE A CA 1
ATOM 2396 C C . PHE A 1 317 ? -19.703 -17.641 -4.504 1 85.5 317 PHE A C 1
ATOM 2398 O O . PHE A 1 317 ? -20.766 -17.734 -3.91 1 85.5 317 PHE A O 1
ATOM 2405 N N . SER A 1 318 ? -19.344 -18.391 -5.539 1 85.88 318 SER A N 1
ATOM 2406 C CA . SER A 1 318 ? -20.297 -19.312 -6.129 1 85.88 318 SER A CA 1
ATOM 2407 C C . SER A 1 318 ? -20.75 -20.375 -5.117 1 85.88 318 SER A C 1
ATOM 2409 O O . SER A 1 318 ? -21.938 -20.578 -4.914 1 85.88 318 SER A O 1
ATOM 2411 N N . ARG A 1 319 ? -19.812 -20.938 -4.426 1 92.12 319 ARG A N 1
ATOM 2412 C CA . ARG A 1 319 ? -20.156 -22 -3.473 1 92.12 319 ARG A CA 1
ATOM 2413 C C . ARG A 1 319 ? -20.906 -21.422 -2.275 1 92.12 319 ARG A C 1
ATOM 2415 O O . ARG A 1 319 ? -21.828 -22.062 -1.758 1 92.12 319 ARG A O 1
ATOM 2422 N N . SER A 1 320 ? -20.516 -20.234 -1.833 1 94.5 320 SER A N 1
ATOM 2423 C CA . SER A 1 320 ? -21.188 -19.625 -0.69 1 94.5 320 SER A CA 1
ATOM 2424 C C . SER A 1 320 ? -22.625 -19.234 -1.033 1 94.5 320 SER A C 1
ATOM 2426 O O . SER A 1 320 ? -23.516 -19.344 -0.194 1 94.5 320 SER A O 1
ATOM 2428 N N . ALA A 1 321 ? -22.828 -18.797 -2.225 1 88.81 321 ALA A N 1
ATOM 2429 C CA . ALA A 1 321 ? -24.172 -18.469 -2.68 1 88.81 321 ALA A CA 1
ATOM 2430 C C . ALA A 1 321 ? -25.047 -19.719 -2.727 1 88.81 321 ALA A C 1
ATOM 2432 O O . ALA A 1 321 ? -26.203 -19.688 -2.283 1 88.81 321 ALA A O 1
ATOM 2433 N N . VAL A 1 322 ? -24.5 -20.766 -3.275 1 89.56 322 VAL A N 1
ATOM 2434 C CA . VAL A 1 322 ? -25.234 -22.031 -3.334 1 89.56 322 VAL A CA 1
ATOM 2435 C C . VAL A 1 322 ? -25.5 -22.531 -1.919 1 89.56 322 VAL A C 1
ATOM 2437 O O . VAL A 1 322 ? -26.594 -23.031 -1.63 1 89.56 322 VAL A O 1
ATOM 2440 N N . ASN A 1 323 ? -24.484 -22.406 -1.067 1 93.44 323 ASN A N 1
ATOM 2441 C CA . ASN A 1 323 ? -24.625 -22.812 0.327 1 93.44 323 ASN A CA 1
ATOM 2442 C C . ASN A 1 323 ? -25.797 -22.094 1 1 93.44 323 ASN A C 1
ATOM 2444 O O . ASN A 1 323 ? -26.609 -22.719 1.679 1 93.44 323 ASN A O 1
ATOM 2448 N N . ALA A 1 324 ? -25.922 -20.828 0.767 1 92 324 ALA A N 1
ATOM 2449 C CA . ALA A 1 324 ? -26.984 -20.031 1.35 1 92 324 ALA A CA 1
ATOM 2450 C C . ALA A 1 324 ? -28.328 -20.359 0.719 1 92 324 ALA A C 1
ATOM 2452 O O . ALA A 1 324 ? -29.328 -20.516 1.424 1 92 324 ALA A O 1
ATOM 2453 N N . HIS A 1 325 ? -28.344 -20.547 -0.581 1 87.88 325 HIS A N 1
ATOM 2454 C CA . HIS A 1 325 ? -29.578 -20.75 -1.317 1 87.88 325 HIS A CA 1
ATOM 2455 C C . HIS A 1 325 ? -30.172 -22.125 -1.026 1 87.88 325 HIS A C 1
ATOM 2457 O O . HIS A 1 325 ? -31.391 -22.312 -1.11 1 87.88 325 HIS A O 1
ATOM 2463 N N . THR A 1 326 ? -29.328 -23.016 -0.733 1 89 326 THR A N 1
ATOM 2464 C CA . THR A 1 326 ? -29.812 -24.375 -0.496 1 89 326 THR A CA 1
ATOM 2465 C C . THR A 1 326 ? -30.25 -24.547 0.954 1 89 326 THR A C 1
ATOM 2467 O O . THR A 1 326 ? -30.719 -25.625 1.341 1 89 326 THR A O 1
ATOM 2470 N N . GLY A 1 327 ? -29.953 -23.516 1.766 1 88.62 327 GLY A N 1
ATOM 2471 C CA . GLY A 1 327 ? -30.609 -23.516 3.062 1 88.62 327 GLY A CA 1
ATOM 2472 C C . GLY A 1 327 ? -29.641 -23.656 4.223 1 88.62 327 GLY A C 1
ATOM 2473 O O . GLY A 1 327 ? -30.062 -23.938 5.352 1 88.62 327 GLY A O 1
ATOM 2474 N N . ALA A 1 328 ? -28.453 -23.5 4.031 1 93.62 328 ALA A N 1
ATOM 2475 C CA . ALA A 1 328 ? -27.484 -23.594 5.125 1 93.62 328 ALA A CA 1
ATOM 2476 C C . ALA A 1 328 ? -27.766 -22.562 6.207 1 93.62 328 ALA A C 1
ATOM 2478 O O . ALA A 1 328 ? -28.109 -21.422 5.906 1 93.62 328 ALA A O 1
ATOM 2479 N N . ASN A 1 329 ? -27.672 -23.031 7.477 1 93.25 329 ASN A N 1
ATOM 2480 C CA . ASN A 1 329 ? -27.891 -22.125 8.594 1 93.25 329 ASN A CA 1
ATOM 2481 C C . ASN A 1 329 ? -26.656 -22.031 9.492 1 93.25 329 ASN A C 1
ATOM 2483 O O . ASN A 1 329 ? -26.531 -21.109 10.305 1 93.25 329 ASN A O 1
ATOM 2487 N N . THR A 1 330 ? -25.891 -23 9.367 1 93.69 330 THR A N 1
ATOM 2488 C CA . THR A 1 330 ? -24.656 -23.031 10.156 1 93.69 330 THR A CA 1
ATOM 2489 C C . THR A 1 330 ? -23.516 -23.641 9.352 1 93.69 330 THR A C 1
ATOM 2491 O O . THR A 1 330 ? -23.703 -24.062 8.211 1 93.69 330 THR A O 1
ATOM 2494 N N . GLN A 1 331 ? -22.328 -23.672 9.938 1 94.5 331 GLN A N 1
ATOM 2495 C CA . GLN A 1 331 ? -21.156 -24.219 9.281 1 94.5 331 GLN A CA 1
ATOM 2496 C C . GLN A 1 331 ? -21.141 -25.734 9.312 1 94.5 331 GLN A C 1
ATOM 2498 O O . GLN A 1 331 ? -20.203 -26.375 8.82 1 94.5 331 GLN A O 1
ATOM 2503 N N . LEU A 1 332 ? -22.172 -26.297 9.852 1 94.25 332 LEU A N 1
ATOM 2504 C CA . LEU A 1 332 ? -22.312 -27.75 9.758 1 94.25 332 LEU A CA 1
ATOM 2505 C C . LEU A 1 332 ? -22.359 -28.203 8.305 1 94.25 332 LEU A C 1
ATOM 2507 O O . LEU A 1 332 ? -21.875 -29.281 7.973 1 94.25 332 LEU A O 1
ATOM 2511 N N . ALA A 1 333 ? -22.906 -27.391 7.473 1 94.94 333 ALA A N 1
ATOM 2512 C CA . ALA A 1 333 ? -22.922 -27.672 6.043 1 94.94 333 ALA A CA 1
ATOM 2513 C C . ALA A 1 333 ? -21.5 -27.922 5.523 1 94.94 333 ALA A C 1
ATOM 2515 O O . ALA A 1 333 ? -21.266 -28.859 4.754 1 94.94 333 ALA A O 1
ATOM 2516 N N . SER A 1 334 ? -20.578 -27.078 5.926 1 95.19 334 SER A N 1
ATOM 2517 C CA . SER A 1 334 ? -19.188 -27.219 5.5 1 95.19 334 SER A CA 1
ATOM 2518 C C . SER A 1 334 ? -18.562 -28.484 6.059 1 95.19 334 SER A C 1
ATOM 2520 O O . SER A 1 334 ? -17.734 -29.109 5.402 1 95.19 334 SER A O 1
ATOM 2522 N N . ILE A 1 335 ? -18.953 -28.875 7.238 1 95.44 335 ILE A N 1
ATOM 2523 C CA . ILE A 1 335 ? -18.438 -30.094 7.855 1 95.44 335 ILE A CA 1
ATOM 2524 C C . ILE A 1 335 ? -18.938 -31.312 7.082 1 95.44 335 ILE A C 1
ATOM 2526 O O . ILE A 1 335 ? -18.172 -32.219 6.793 1 95.44 335 ILE A O 1
ATOM 2530 N N . ILE A 1 336 ? -20.141 -31.281 6.762 1 95.69 336 ILE A N 1
ATOM 2531 C CA . ILE A 1 336 ? -20.734 -32.375 5.992 1 95.69 336 ILE A CA 1
ATOM 2532 C C . ILE A 1 336 ? -20.062 -32.438 4.617 1 95.69 336 ILE A C 1
ATOM 2534 O O . ILE A 1 336 ? -19.719 -33.531 4.148 1 95.69 336 ILE A O 1
ATOM 2538 N N . ALA A 1 337 ? -19.922 -31.312 3.988 1 96.25 337 ALA A N 1
ATOM 2539 C CA . ALA A 1 337 ? -19.234 -31.266 2.699 1 96.25 337 ALA A CA 1
ATOM 2540 C C . ALA A 1 337 ? -17.844 -31.859 2.799 1 96.25 337 ALA A C 1
ATOM 2542 O O . ALA A 1 337 ? -17.406 -32.594 1.918 1 96.25 337 ALA A O 1
ATOM 2543 N N . SER A 1 338 ? -17.125 -31.516 3.848 1 95.5 338 SER A N 1
ATOM 2544 C CA . SER A 1 338 ? -15.773 -32.031 4.062 1 95.5 338 SER A CA 1
ATOM 2545 C C . SER A 1 338 ? -15.766 -33.531 4.211 1 95.5 338 SER A C 1
ATOM 2547 O O . SER A 1 338 ? -14.852 -34.219 3.725 1 95.5 338 SER A O 1
ATOM 2549 N N . PHE A 1 339 ? -16.719 -34.031 4.828 1 95 339 PHE A N 1
ATOM 2550 C CA . PHE A 1 339 ? -16.812 -35.469 5.027 1 95 339 PHE A CA 1
ATOM 2551 C C . PHE A 1 339 ? -17.047 -36.188 3.703 1 95 339 PHE A C 1
ATOM 2553 O O . PHE A 1 339 ? -16.5 -37.25 3.469 1 95 339 PHE A O 1
ATOM 2560 N N . ILE A 1 340 ? -17.828 -35.594 2.92 1 93.81 340 ILE A N 1
ATOM 2561 C CA . ILE A 1 340 ? -18.078 -36.156 1.604 1 93.81 340 ILE A CA 1
ATOM 2562 C C . ILE A 1 340 ? -16.781 -36.25 0.803 1 93.81 340 ILE A C 1
ATOM 2564 O O . ILE A 1 340 ? -16.5 -37.25 0.152 1 93.81 340 ILE A O 1
ATOM 2568 N N . ILE A 1 341 ? -16.031 -35.219 0.829 1 94.31 341 ILE A N 1
ATOM 2569 C CA . ILE A 1 341 ? -14.781 -35.156 0.093 1 94.31 341 ILE A CA 1
ATOM 2570 C C . ILE A 1 341 ? -13.797 -36.188 0.687 1 94.31 341 ILE A C 1
ATOM 2572 O O . ILE A 1 341 ? -13.102 -36.875 -0.048 1 94.31 341 ILE A O 1
ATOM 2576 N N . LEU A 1 342 ? -13.758 -36.25 2.006 1 93.12 342 LEU A N 1
ATOM 2577 C CA . LEU A 1 342 ? -12.875 -37.188 2.668 1 93.12 342 LEU A CA 1
ATOM 2578 C C . LEU A 1 342 ? -13.234 -38.625 2.291 1 93.12 342 LEU A C 1
ATOM 2580 O O . LEU A 1 342 ? -12.352 -39.438 2.039 1 93.12 342 LEU A O 1
ATOM 2584 N N . LEU A 1 343 ? -14.453 -38.875 2.213 1 92.5 343 LEU A N 1
ATOM 2585 C CA . LEU A 1 343 ? -14.922 -40.188 1.801 1 92.5 343 LEU A CA 1
ATOM 2586 C C . LEU A 1 343 ? -14.539 -40.469 0.351 1 92.5 343 LEU A C 1
ATOM 2588 O O . LEU A 1 343 ? -14.164 -41.594 0.011 1 92.5 343 LEU A O 1
ATOM 2592 N N . SER A 1 344 ? -14.688 -39.469 -0.391 1 92 344 SER A N 1
ATOM 2593 C CA . SER A 1 344 ? -14.336 -39.625 -1.801 1 92 344 SER A CA 1
ATOM 2594 C C . SER A 1 344 ? -12.852 -39.906 -1.978 1 92 344 SER A C 1
ATOM 2596 O O . SER A 1 344 ? -12.477 -40.719 -2.824 1 92 344 SER A O 1
ATOM 2598 N N . ILE A 1 345 ? -12 -39.312 -1.249 1 91.69 345 ILE A N 1
ATOM 2599 C CA . ILE A 1 345 ? -10.562 -39.5 -1.312 1 91.69 345 ILE A CA 1
ATOM 2600 C C . ILE A 1 345 ? -10.242 -40.969 -0.949 1 91.69 345 ILE A C 1
ATOM 2602 O O . ILE A 1 345 ? -9.328 -41.562 -1.521 1 91.69 345 ILE A O 1
ATOM 2606 N N . LEU A 1 346 ? -11.016 -41.531 -0.111 1 90.31 346 LEU A N 1
ATOM 2607 C CA . LEU A 1 346 ? -10.734 -42.875 0.399 1 90.31 346 LEU A CA 1
ATOM 2608 C C . LEU A 1 346 ? -11.273 -43.938 -0.55 1 90.31 346 LEU A C 1
ATOM 2610 O O . LEU A 1 346 ? -10.688 -45.031 -0.678 1 90.31 346 LEU A O 1
ATOM 2614 N N . VAL A 1 347 ? -12.383 -43.625 -1.307 1 90.31 347 VAL A N 1
ATOM 2615 C CA . VAL A 1 347 ? -13.07 -44.688 -1.992 1 90.31 347 VAL A CA 1
ATOM 2616 C C . VAL A 1 347 ? -13.102 -44.438 -3.494 1 90.31 347 VAL A C 1
ATOM 2618 O O . VAL A 1 347 ? -12.984 -45.344 -4.301 1 90.31 347 VAL A O 1
ATOM 2621 N N . LEU A 1 348 ? -13.195 -43.219 -3.859 1 88.19 348 LEU A N 1
ATOM 2622 C CA . LEU A 1 348 ? -13.586 -42.906 -5.234 1 88.19 348 LEU A CA 1
ATOM 2623 C C . LEU A 1 348 ? -12.367 -42.625 -6.102 1 88.19 348 LEU A C 1
ATOM 2625 O O . LEU A 1 348 ? -12.477 -42.531 -7.328 1 88.19 348 LEU A O 1
ATOM 2629 N N . MET A 1 349 ? -11.188 -42.5 -5.586 1 86.69 349 MET A N 1
ATOM 2630 C CA . MET A 1 349 ? -10.016 -42.031 -6.332 1 86.69 349 MET A CA 1
ATOM 2631 C C . MET A 1 349 ? -9.703 -42.969 -7.488 1 86.69 349 MET A C 1
ATOM 2633 O O . MET A 1 349 ? -9.367 -42.531 -8.586 1 86.69 349 MET A O 1
ATOM 2637 N N . PRO A 1 350 ? -9.852 -44.312 -7.383 1 87.62 350 PRO A N 1
ATOM 2638 C CA . PRO A 1 350 ? -9.578 -45.219 -8.508 1 87.62 350 PRO A CA 1
ATOM 2639 C C . PRO A 1 350 ? -10.492 -44.969 -9.703 1 87.62 350 PRO A C 1
ATOM 2641 O O . PRO A 1 350 ? -10.078 -45.156 -10.852 1 87.62 350 PRO A O 1
ATOM 2644 N N . LEU A 1 351 ? -11.625 -44.469 -9.43 1 87.38 351 LEU A N 1
ATOM 2645 C CA . LEU A 1 351 ? -12.562 -44.188 -10.508 1 87.38 351 LEU A CA 1
ATOM 2646 C C . LEU A 1 351 ? -12.133 -42.938 -11.258 1 87.38 351 LEU A C 1
ATOM 2648 O O . LEU A 1 351 ? -12.383 -42.812 -12.461 1 87.38 351 LEU A O 1
ATOM 2652 N N . PHE A 1 352 ? -11.492 -42.031 -10.602 1 90.44 352 PHE A N 1
ATOM 2653 C CA . PHE A 1 352 ? -11.125 -40.75 -11.172 1 90.44 352 PHE A CA 1
ATOM 2654 C C . PHE A 1 352 ? -9.891 -40.875 -12.055 1 90.44 352 PHE A C 1
ATOM 2656 O O . PHE A 1 352 ? -9.516 -39.938 -12.75 1 90.44 352 PHE A O 1
ATOM 2663 N N . THR A 1 353 ? -9.258 -42.094 -12.078 1 88.62 353 THR A N 1
ATOM 2664 C CA . THR A 1 353 ? -8.094 -42.344 -12.922 1 88.62 353 THR A CA 1
ATOM 2665 C C . THR A 1 353 ? -8.445 -42.188 -14.398 1 88.62 353 THR A C 1
ATOM 2667 O O . THR A 1 353 ? -7.609 -41.75 -15.195 1 88.62 353 THR A O 1
ATOM 2670 N N . HIS A 1 354 ? -9.695 -42.438 -14.719 1 91.56 354 HIS A N 1
ATOM 2671 C CA . HIS A 1 354 ? -10.133 -42.438 -16.109 1 91.56 354 HIS A CA 1
ATOM 2672 C C . HIS A 1 354 ? -10.781 -41.094 -16.484 1 91.56 354 HIS A C 1
ATOM 2674 O O . HIS A 1 354 ? -11.367 -40.969 -17.562 1 91.56 354 HIS A O 1
ATOM 2680 N N . LEU A 1 355 ? -10.602 -40.188 -15.664 1 94.25 355 LEU A N 1
ATOM 2681 C CA . LEU A 1 355 ? -11.18 -38.875 -15.922 1 94.25 355 LEU A CA 1
ATOM 2682 C C . LEU A 1 355 ? -10.367 -38.125 -16.984 1 94.25 355 LEU A C 1
ATOM 2684 O O . LEU A 1 355 ? -9.172 -37.906 -16.812 1 94.25 355 LEU A O 1
ATOM 2688 N N . PRO A 1 356 ? -11 -37.844 -18.125 1 95.06 356 PRO A N 1
ATOM 2689 C CA . PRO A 1 356 ? -10.273 -37.031 -19.109 1 95.06 356 PRO A CA 1
ATOM 2690 C C . PRO A 1 356 ? -9.891 -35.656 -18.562 1 95.06 356 PRO A C 1
ATOM 2692 O O . PRO A 1 356 ? -10.719 -34.969 -17.938 1 95.06 356 PRO A O 1
ATOM 2695 N N . LYS A 1 357 ? -8.719 -35.219 -18.828 1 94.5 357 LYS A N 1
ATOM 2696 C CA . LYS A 1 357 ? -8.195 -33.969 -18.328 1 94.5 357 LYS A CA 1
ATOM 2697 C C . LYS A 1 357 ? -9.008 -32.781 -18.844 1 94.5 357 LYS A C 1
ATOM 2699 O O . LYS A 1 357 ? -9.18 -31.781 -18.141 1 94.5 357 LYS A O 1
ATOM 2704 N N . CYS A 1 358 ? -9.508 -32.906 -20.016 1 95.75 358 CYS A N 1
ATOM 2705 C CA . CYS A 1 358 ? -10.242 -31.797 -20.641 1 95.75 358 CYS A CA 1
ATOM 2706 C C . CYS A 1 358 ? -11.539 -31.516 -19.891 1 95.75 358 CYS A C 1
ATOM 2708 O O . CYS A 1 358 ? -12.062 -30.391 -19.953 1 95.75 358 CYS A O 1
ATOM 2710 N N . VAL A 1 359 ? -12.094 -32.5 -19.219 1 96.12 359 VAL A N 1
ATOM 2711 C CA . VAL A 1 359 ? -13.297 -32.312 -18.422 1 96.12 359 VAL A CA 1
ATOM 2712 C C . VAL A 1 359 ? -13.016 -31.312 -17.297 1 96.12 359 VAL A C 1
ATOM 2714 O O . VAL A 1 359 ? -13.812 -30.406 -17.031 1 96.12 359 VAL A O 1
ATOM 2717 N N . LEU A 1 360 ? -11.898 -31.484 -16.672 1 94.62 360 LEU A N 1
ATOM 2718 C CA . LEU A 1 360 ? -11.492 -30.578 -15.609 1 94.62 360 LEU A CA 1
ATOM 2719 C C . LEU A 1 360 ? -11.32 -29.156 -16.141 1 94.62 360 LEU A C 1
ATOM 2721 O O . LEU A 1 360 ? -11.734 -28.188 -15.492 1 94.62 360 LEU A O 1
ATOM 2725 N N . SER A 1 361 ? -10.773 -29.031 -17.281 1 96.19 361 SER A N 1
ATOM 2726 C CA . SER A 1 361 ? -10.578 -27.734 -17.906 1 96.19 361 SER A CA 1
ATOM 2727 C C . SER A 1 361 ? -11.914 -27.062 -18.203 1 96.19 361 SER A C 1
ATOM 2729 O O . SER A 1 361 ? -12.062 -25.859 -18.016 1 96.19 361 SER A O 1
ATOM 2731 N N . CYS A 1 362 ? -12.852 -27.844 -18.688 1 96.69 362 CYS A N 1
ATOM 2732 C CA . CYS A 1 362 ? -14.172 -27.328 -19 1 96.69 362 CYS A CA 1
ATOM 2733 C C . CYS A 1 362 ? -14.867 -26.812 -17.75 1 96.69 362 CYS A C 1
ATOM 2735 O O . CYS A 1 362 ? -15.547 -25.781 -17.781 1 96.69 362 CYS A O 1
ATOM 2737 N N . ILE A 1 363 ? -14.68 -27.562 -16.719 1 94.62 363 ILE A N 1
ATOM 2738 C CA . ILE A 1 363 ? -15.266 -27.156 -15.445 1 94.62 363 ILE A CA 1
ATOM 2739 C C . ILE A 1 363 ? -14.695 -25.812 -15.008 1 94.62 363 ILE A C 1
ATOM 2741 O O . ILE A 1 363 ? -15.438 -24.922 -14.586 1 94.62 363 ILE A O 1
ATOM 2745 N N . VAL A 1 364 ? -13.43 -25.594 -15.148 1 94.44 364 VAL A N 1
ATOM 2746 C CA . VAL A 1 364 ? -12.773 -24.344 -14.773 1 94.44 364 VAL A CA 1
ATOM 2747 C C . VAL A 1 364 ? -13.297 -23.203 -15.633 1 94.44 364 VAL A C 1
ATOM 2749 O O . VAL A 1 364 ? -13.656 -22.141 -15.117 1 94.44 364 VAL A O 1
ATOM 2752 N N . ILE A 1 365 ? -13.336 -23.438 -16.906 1 95.62 365 ILE A N 1
ATOM 2753 C CA . ILE A 1 365 ? -13.766 -22.406 -17.844 1 95.62 365 ILE A CA 1
ATOM 2754 C C . ILE A 1 365 ? -15.18 -21.953 -17.5 1 95.62 365 ILE A C 1
ATOM 2756 O O . ILE A 1 365 ? -15.461 -20.75 -17.453 1 95.62 365 ILE A O 1
ATOM 2760 N N . MET A 1 366 ? -16.031 -22.875 -17.203 1 92.44 366 MET A N 1
ATOM 2761 C CA . MET A 1 366 ? -17.406 -22.547 -16.844 1 92.44 366 MET A CA 1
ATOM 2762 C C . MET A 1 366 ? -17.453 -21.797 -15.516 1 92.44 366 MET A C 1
ATOM 2764 O O . MET A 1 366 ? -18.234 -20.859 -15.359 1 92.44 366 MET A O 1
ATOM 2768 N N . ALA A 1 367 ? -16.703 -22.219 -14.633 1 90.12 367 ALA A N 1
ATOM 2769 C CA . ALA A 1 367 ? -16.688 -21.609 -13.305 1 90.12 367 ALA A CA 1
ATOM 2770 C C . ALA A 1 367 ? -16.203 -20.156 -13.367 1 90.12 367 ALA A C 1
ATOM 2772 O O . ALA A 1 367 ? -16.781 -19.281 -12.727 1 90.12 367 ALA A O 1
ATOM 2773 N N . VAL A 1 368 ? -15.172 -19.859 -14.125 1 92.62 368 VAL A N 1
ATOM 2774 C CA . VAL A 1 368 ? -14.555 -18.547 -14.117 1 92.62 368 VAL A CA 1
ATOM 2775 C C . VAL A 1 368 ? -15.312 -17.609 -15.047 1 92.62 368 VAL A C 1
ATOM 2777 O O . VAL A 1 368 ? -15.148 -16.391 -14.977 1 92.62 368 VAL A O 1
ATOM 2780 N N . SER A 1 369 ? -16.125 -18.172 -15.953 1 91.5 369 SER A N 1
ATOM 2781 C CA . SER A 1 369 ? -16.906 -17.328 -16.859 1 91.5 369 SER A CA 1
ATOM 2782 C C . SER A 1 369 ? -17.844 -16.406 -16.094 1 91.5 369 SER A C 1
ATOM 2784 O O . SER A 1 369 ? -18.125 -15.289 -16.547 1 91.5 369 SER A O 1
ATOM 2786 N N . ASN A 1 370 ? -18.203 -16.812 -14.922 1 87.25 370 ASN A N 1
ATOM 2787 C CA . ASN A 1 370 ? -19.125 -16.031 -14.109 1 87.25 370 ASN A CA 1
ATOM 2788 C C . ASN A 1 370 ? -18.391 -14.953 -13.312 1 87.25 370 ASN A C 1
ATOM 2790 O O . ASN A 1 370 ? -19.031 -14.078 -12.719 1 87.25 370 ASN A O 1
ATOM 2794 N N . LEU A 1 371 ? -17.156 -15.039 -13.328 1 89.06 371 LEU A N 1
ATOM 2795 C CA . LEU A 1 371 ? -16.375 -14.086 -12.555 1 89.06 371 LEU A CA 1
ATOM 2796 C C . LEU A 1 371 ? -16.125 -12.812 -13.352 1 89.06 371 LEU A C 1
ATOM 2798 O O . LEU A 1 371 ? -15.758 -11.781 -12.781 1 89.06 371 LEU A O 1
ATOM 2802 N N . VAL A 1 372 ? -16.266 -12.891 -14.68 1 92.44 372 VAL A N 1
ATOM 2803 C CA . VAL A 1 372 ? -16.094 -11.703 -15.508 1 92.44 372 VAL A CA 1
ATOM 2804 C C . VAL A 1 372 ? -17.266 -10.734 -15.266 1 92.44 372 VAL A C 1
ATOM 2806 O O . VAL A 1 372 ? -18.406 -11.031 -15.617 1 92.44 372 VAL A O 1
ATOM 2809 N N . ASP A 1 373 ? -16.953 -9.633 -14.703 1 91.56 373 ASP A N 1
ATOM 2810 C CA . ASP A 1 373 ? -17.969 -8.688 -14.258 1 91.56 373 ASP A CA 1
ATOM 2811 C C . ASP A 1 373 ? -18.156 -7.562 -15.273 1 91.56 373 ASP A C 1
ATOM 2813 O O . ASP A 1 373 ? -17.891 -6.395 -14.969 1 91.56 373 ASP A O 1
ATOM 2817 N N . TYR A 1 374 ? -18.688 -7.867 -16.375 1 92.19 374 TYR A N 1
ATOM 2818 C CA . TYR A 1 374 ? -18.906 -6.852 -17.406 1 92.19 374 TYR A CA 1
ATOM 2819 C C . TYR A 1 374 ? -20 -5.875 -16.984 1 92.19 374 TYR A C 1
ATOM 2821 O O . TYR A 1 374 ? -19.984 -4.707 -17.391 1 92.19 374 TYR A O 1
ATOM 2829 N N . GLN A 1 375 ? -20.922 -6.242 -16.141 1 91.12 375 GLN A N 1
ATOM 2830 C CA . GLN A 1 375 ? -22 -5.383 -15.648 1 91.12 375 GLN A CA 1
ATOM 2831 C C . GLN A 1 375 ? -21.453 -4.238 -14.805 1 91.12 375 GLN A C 1
ATOM 2833 O O . GLN A 1 375 ? -21.938 -3.109 -14.891 1 91.12 375 GLN A O 1
ATOM 2838 N N . GLU A 1 376 ? -20.484 -4.633 -14.016 1 91.44 376 GLU A N 1
ATOM 2839 C CA . GLU A 1 376 ? -19.859 -3.596 -13.203 1 91.44 376 GLU A CA 1
ATOM 2840 C C . GLU A 1 376 ? -19.203 -2.531 -14.07 1 91.44 376 GLU A C 1
ATOM 2842 O O . GLU A 1 376 ? -19.281 -1.339 -13.773 1 91.44 376 GLU A O 1
ATOM 2847 N N . ALA A 1 377 ? -18.531 -2.924 -15.133 1 93.75 377 ALA A N 1
ATOM 2848 C CA . ALA A 1 377 ? -17.891 -1.984 -16.047 1 93.75 377 ALA A CA 1
ATOM 2849 C C . ALA A 1 377 ? -18.906 -1.035 -16.672 1 93.75 377 ALA A C 1
ATOM 2851 O O . ALA A 1 377 ? -18.656 0.171 -16.766 1 93.75 377 ALA A O 1
ATOM 2852 N N . LEU A 1 378 ? -20.031 -1.613 -17.031 1 92.75 378 LEU A N 1
ATOM 2853 C CA . LEU A 1 378 ? -21.078 -0.802 -17.641 1 92.75 378 LEU A CA 1
ATOM 2854 C C . LEU A 1 378 ? -21.688 0.154 -16.609 1 92.75 378 LEU A C 1
ATOM 2856 O O . LEU A 1 378 ? -21.969 1.312 -16.938 1 92.75 378 LEU A O 1
ATOM 2860 N N . PHE A 1 379 ? -21.891 -0.355 -15.469 1 90.94 379 PHE A N 1
ATOM 2861 C CA . PHE A 1 379 ? -22.438 0.46 -14.391 1 90.94 379 PHE A CA 1
ATOM 2862 C C . PHE A 1 379 ? -21.516 1.644 -14.102 1 90.94 379 PHE A C 1
ATOM 2864 O O . PHE A 1 379 ? -21.984 2.781 -14 1 90.94 379 PHE A O 1
ATOM 2871 N N . LEU A 1 380 ? -20.266 1.382 -13.961 1 92.5 380 LEU A N 1
ATOM 2872 C CA . LEU A 1 380 ? -19.297 2.418 -13.609 1 92.5 380 LEU A CA 1
ATOM 2873 C C . LEU A 1 380 ? -19.156 3.436 -14.734 1 92.5 380 LEU A C 1
ATOM 2875 O O . LEU A 1 380 ? -18.938 4.625 -14.484 1 92.5 380 LEU A O 1
ATOM 2879 N N . TRP A 1 381 ? -19.219 2.938 -15.984 1 91.12 381 TRP A N 1
ATOM 2880 C CA . TRP A 1 381 ? -19.156 3.834 -17.125 1 91.12 381 TRP A CA 1
ATOM 2881 C C . TRP A 1 381 ? -20.266 4.879 -17.078 1 91.12 381 TRP A C 1
ATOM 2883 O O . TRP A 1 381 ? -20.062 6.023 -17.5 1 91.12 381 TRP A O 1
ATOM 2893 N N . ARG A 1 382 ? -21.359 4.523 -16.453 1 87.5 382 ARG A N 1
ATOM 2894 C CA . ARG A 1 382 ? -22.516 5.406 -16.375 1 87.5 382 ARG A CA 1
ATOM 2895 C C . ARG A 1 382 ? -22.484 6.258 -15.109 1 87.5 382 ARG A C 1
ATOM 2897 O O . ARG A 1 382 ? -22.797 7.445 -15.141 1 87.5 382 ARG A O 1
ATOM 2904 N N . VAL A 1 383 ? -22.094 5.723 -14.039 1 87.44 383 VAL A N 1
ATOM 2905 C CA . VAL A 1 383 ? -22.312 6.316 -12.727 1 87.44 383 VAL A CA 1
ATOM 2906 C C . VAL A 1 383 ? -21.047 7.066 -12.289 1 87.44 383 VAL A C 1
ATOM 2908 O O . VAL A 1 383 ? -21.141 8.133 -11.672 1 87.44 383 VAL A O 1
ATOM 2911 N N . ASP A 1 384 ? -19.859 6.492 -12.523 1 91 384 ASP A N 1
ATOM 2912 C CA . ASP A 1 384 ? -18.609 7.055 -12.016 1 91 384 ASP A CA 1
ATOM 2913 C C . ASP A 1 384 ? -17.453 6.734 -12.945 1 91 384 ASP A C 1
ATOM 2915 O O . ASP A 1 384 ? -16.781 5.715 -12.789 1 91 384 ASP A O 1
ATOM 2919 N N . LYS A 1 385 ? -17.016 7.652 -13.688 1 87.88 385 LYS A N 1
ATOM 2920 C CA . LYS A 1 385 ? -16 7.453 -14.703 1 87.88 385 LYS A CA 1
ATOM 2921 C C . LYS A 1 385 ? -14.625 7.254 -14.07 1 87.88 385 LYS A C 1
ATOM 2923 O O . LYS A 1 385 ? -13.781 6.535 -14.617 1 87.88 385 LYS A O 1
ATOM 2928 N N . LEU A 1 386 ? -14.406 7.895 -12.953 1 85.38 386 LEU A N 1
ATOM 2929 C CA . LEU A 1 386 ? -13.125 7.703 -12.273 1 85.38 386 LEU A CA 1
ATOM 2930 C C . LEU A 1 386 ? -12.961 6.258 -11.828 1 85.38 386 LEU A C 1
ATOM 2932 O O . LEU A 1 386 ? -11.891 5.664 -12.008 1 85.38 386 LEU A O 1
ATOM 2936 N N . ASP A 1 387 ? -13.969 5.75 -11.234 1 90.19 387 ASP A N 1
ATOM 2937 C CA . ASP A 1 387 ? -13.914 4.359 -10.797 1 90.19 387 ASP A CA 1
ATOM 2938 C C . ASP A 1 387 ? -13.828 3.408 -11.992 1 90.19 387 ASP A C 1
ATOM 2940 O O . ASP A 1 387 ? -13.281 2.312 -11.875 1 90.19 387 ASP A O 1
ATOM 2944 N N . PHE A 1 388 ? -14.383 3.834 -13.094 1 93.12 388 PHE A N 1
ATOM 2945 C CA . PHE A 1 388 ? -14.258 3.037 -14.312 1 93.12 388 PHE A CA 1
ATOM 2946 C C . PHE A 1 388 ? -12.797 2.945 -14.75 1 93.12 388 PHE A C 1
ATOM 2948 O O . PHE A 1 388 ? -12.328 1.874 -15.133 1 93.12 388 PHE A O 1
ATOM 2955 N N . VAL A 1 389 ? -12.125 4.027 -14.695 1 90.06 389 VAL A N 1
ATOM 2956 C CA . VAL A 1 389 ? -10.711 4.055 -15.055 1 90.06 389 VAL A CA 1
ATOM 2957 C C . VAL A 1 389 ? -9.922 3.156 -14.102 1 90.06 389 VAL A C 1
ATOM 2959 O O . VAL A 1 389 ? -8.992 2.461 -14.523 1 90.06 389 VAL A O 1
ATOM 2962 N N . VAL A 1 390 ? -10.336 3.244 -12.906 1 89.38 390 VAL A N 1
ATOM 2963 C CA . VAL A 1 390 ? -9.672 2.416 -11.898 1 89.38 390 VAL A CA 1
ATOM 2964 C C . VAL A 1 390 ? -9.875 0.94 -12.234 1 89.38 390 VAL A C 1
ATOM 2966 O O . VAL A 1 390 ? -8.93 0.145 -12.148 1 89.38 390 VAL A O 1
ATOM 2969 N N . LEU A 1 391 ? -11.055 0.555 -12.562 1 94.06 391 LEU A N 1
ATOM 2970 C CA . LEU A 1 391 ? -11.344 -0.811 -12.992 1 94.06 391 LEU A CA 1
ATOM 2971 C C . LEU A 1 391 ? -10.492 -1.197 -14.188 1 94.06 391 LEU A C 1
ATOM 2973 O O . LEU A 1 391 ? -9.922 -2.289 -14.227 1 94.06 391 LEU A O 1
ATOM 2977 N N . LEU A 1 392 ? -10.344 -0.303 -15.125 1 94.56 392 LEU A N 1
ATOM 2978 C CA . LEU A 1 392 ? -9.594 -0.566 -16.344 1 94.56 392 LEU A CA 1
ATOM 2979 C C . LEU A 1 392 ? -8.109 -0.741 -16.047 1 94.56 392 LEU A C 1
ATOM 2981 O O . LEU A 1 392 ? -7.441 -1.575 -16.656 1 94.56 392 LEU A O 1
ATOM 2985 N N . ILE A 1 393 ? -7.609 0.04 -15.164 1 90.19 393 ILE A N 1
ATOM 2986 C CA . ILE A 1 393 ? -6.203 -0.072 -14.797 1 90.19 393 ILE A CA 1
ATOM 2987 C C . ILE A 1 393 ? -5.938 -1.446 -14.188 1 90.19 393 ILE A C 1
ATOM 2989 O O . ILE A 1 393 ? -4.965 -2.115 -14.547 1 90.19 393 ILE A O 1
ATOM 2993 N N . ALA A 1 394 ? -6.812 -1.807 -13.266 1 90.81 394 ALA A N 1
ATOM 2994 C CA . ALA A 1 394 ? -6.676 -3.127 -12.656 1 90.81 394 ALA A CA 1
ATOM 2995 C C . ALA A 1 394 ? -6.789 -4.23 -13.703 1 90.81 394 ALA A C 1
ATOM 2997 O O . ALA A 1 394 ? -6.004 -5.18 -13.695 1 90.81 394 ALA A O 1
ATOM 2998 N N . PHE A 1 395 ? -7.711 -4.078 -14.648 1 94.56 395 PHE A N 1
ATOM 2999 C CA . PHE A 1 395 ? -7.973 -5.059 -15.695 1 94.56 395 PHE A CA 1
ATOM 3000 C C . PHE A 1 395 ? -6.785 -5.176 -16.641 1 94.56 395 PHE A C 1
ATOM 3002 O O . PHE A 1 395 ? -6.273 -6.273 -16.875 1 94.56 395 PHE A O 1
ATOM 3009 N N . ILE A 1 396 ? -6.285 -4.094 -17.109 1 94 396 ILE A N 1
ATOM 3010 C CA . ILE A 1 396 ? -5.219 -4.062 -18.109 1 94 396 ILE A CA 1
ATOM 3011 C C . ILE A 1 396 ? -3.9 -4.492 -17.469 1 94 396 ILE A C 1
ATOM 3013 O O . ILE A 1 396 ? -3.117 -5.223 -18.078 1 94 396 ILE A O 1
ATOM 3017 N N . SER A 1 397 ? -3.633 -4.031 -16.312 1 89.56 397 SER A N 1
ATOM 3018 C CA . SER A 1 397 ? -2.393 -4.406 -15.633 1 89.56 397 SER A CA 1
ATOM 3019 C C . SER A 1 397 ? -2.342 -5.906 -15.367 1 89.56 397 SER A C 1
ATOM 3021 O O . SER A 1 397 ? -1.284 -6.527 -15.484 1 89.56 397 SER A O 1
ATOM 3023 N N . THR A 1 398 ? -3.471 -6.461 -15 1 89.62 398 THR A N 1
ATOM 3024 C CA . THR A 1 398 ? -3.516 -7.895 -14.727 1 89.62 398 THR A CA 1
ATOM 3025 C C . THR A 1 398 ? -3.34 -8.695 -16.016 1 89.62 398 THR A C 1
ATOM 3027 O O . THR A 1 398 ? -2.584 -9.672 -16.047 1 89.62 398 THR A O 1
ATOM 3030 N N . LEU A 1 399 ? -3.949 -8.312 -17.078 1 91.31 399 LEU A N 1
ATOM 3031 C CA . LEU A 1 399 ? -3.842 -9.016 -18.344 1 91.31 399 LEU A CA 1
ATOM 3032 C C . LEU A 1 399 ? -2.449 -8.844 -18.953 1 91.31 399 LEU A C 1
ATOM 3034 O O . LEU A 1 399 ? -1.914 -9.773 -19.547 1 91.31 399 LEU A O 1
ATOM 3038 N N . GLY A 1 400 ? -1.916 -7.723 -18.75 1 86.56 400 GLY A N 1
ATOM 3039 C CA . GLY A 1 400 ? -0.663 -7.391 -19.406 1 86.56 400 GLY A CA 1
ATOM 3040 C C . GLY A 1 400 ? 0.559 -7.781 -18.609 1 86.56 400 GLY A C 1
ATOM 3041 O O . GLY A 1 400 ? 1.562 -8.234 -19.156 1 86.56 400 GLY A O 1
ATOM 3042 N N . ALA A 1 401 ? 0.472 -7.629 -17.281 1 82.69 401 ALA A N 1
ATOM 3043 C CA . ALA A 1 401 ? 1.672 -7.789 -16.453 1 82.69 401 ALA A CA 1
ATOM 3044 C C . ALA A 1 401 ? 1.582 -9.047 -15.594 1 82.69 401 ALA A C 1
ATOM 3046 O O . ALA A 1 401 ? 2.525 -9.375 -14.875 1 82.69 401 ALA A O 1
ATOM 3047 N N . GLY A 1 402 ? 0.502 -9.727 -15.68 1 84.5 402 GLY A N 1
ATOM 3048 C CA . GLY A 1 402 ? 0.355 -10.914 -14.859 1 84.5 402 GLY A CA 1
ATOM 3049 C C . GLY A 1 402 ? -0.483 -10.68 -13.617 1 84.5 402 GLY A C 1
ATOM 3050 O O . GLY A 1 402 ? -0.782 -9.531 -13.266 1 84.5 402 GLY A O 1
ATOM 3051 N N . SER A 1 403 ? -0.809 -11.727 -12.992 1 84.25 403 SER A N 1
ATOM 3052 C CA . SER A 1 403 ? -1.745 -11.664 -11.875 1 84.25 403 SER A CA 1
ATOM 3053 C C . SER A 1 403 ? -1.1 -11.023 -10.648 1 84.25 403 SER A C 1
ATOM 3055 O O . SER A 1 403 ? -1.741 -10.258 -9.93 1 84.25 403 SER A O 1
ATOM 3057 N N . LEU A 1 404 ? 0.112 -11.367 -10.367 1 79.38 404 LEU A N 1
ATOM 3058 C CA . LEU A 1 404 ? 0.776 -10.82 -9.188 1 79.38 404 LEU A CA 1
ATOM 3059 C C . LEU A 1 404 ? 0.889 -9.305 -9.281 1 79.38 404 LEU A C 1
ATOM 3061 O O . LEU A 1 404 ? 0.418 -8.586 -8.398 1 79.38 404 LEU A O 1
ATOM 3065 N N . TYR A 1 405 ? 1.413 -8.844 -10.359 1 78.06 405 TYR A N 1
ATOM 3066 C CA . TYR A 1 405 ? 1.614 -7.41 -10.523 1 78.06 405 TYR A CA 1
ATOM 3067 C C . TYR A 1 405 ? 0.29 -6.699 -10.773 1 78.06 405 TYR A C 1
ATOM 3069 O O . TYR A 1 405 ? 0.128 -5.531 -10.414 1 78.06 405 TYR A O 1
ATOM 3077 N N . GLY A 1 406 ? -0.568 -7.469 -11.406 1 83.12 406 GLY A N 1
ATOM 3078 C CA . GLY A 1 406 ? -1.91 -6.926 -11.531 1 83.12 406 GLY A CA 1
ATOM 3079 C C . GLY A 1 406 ? -2.568 -6.633 -10.195 1 83.12 406 GLY A C 1
ATOM 3080 O O . GLY A 1 406 ? -3.154 -5.566 -10.008 1 83.12 406 GLY A O 1
ATOM 3081 N N . LEU A 1 407 ? -2.422 -7.504 -9.312 1 82.38 407 LEU A N 1
ATOM 3082 C CA . LEU A 1 407 ? -3.01 -7.324 -7.992 1 82.38 407 LEU A CA 1
ATOM 3083 C C . LEU A 1 407 ? -2.309 -6.203 -7.234 1 82.38 407 LEU A C 1
ATOM 3085 O O . LEU A 1 407 ? -2.963 -5.379 -6.594 1 82.38 407 LEU A O 1
ATOM 3089 N N . LEU A 1 408 ? -0.997 -6.195 -7.27 1 76.88 408 LEU A N 1
ATOM 3090 C CA . LEU A 1 408 ? -0.237 -5.152 -6.59 1 76.88 408 LEU A CA 1
ATOM 3091 C C . LEU A 1 408 ? -0.607 -3.773 -7.121 1 76.88 408 LEU A C 1
ATOM 3093 O O . LEU A 1 408 ? -0.778 -2.828 -6.348 1 76.88 408 LEU A O 1
ATOM 3097 N N . SER A 1 409 ? -0.726 -3.734 -8.398 1 81.06 409 SER A N 1
ATOM 3098 C CA . SER A 1 409 ? -1.155 -2.486 -9.023 1 81.06 409 SER A CA 1
ATOM 3099 C C . SER A 1 409 ? -2.57 -2.111 -8.586 1 81.06 409 SER A C 1
ATOM 3101 O O . SER A 1 409 ? -2.867 -0.935 -8.375 1 81.06 409 SER A O 1
ATOM 3103 N N . SER A 1 410 ? -3.395 -3.096 -8.523 1 82.44 410 SER A N 1
ATOM 3104 C CA . SER A 1 410 ? -4.773 -2.881 -8.109 1 82.44 410 SER A CA 1
ATOM 3105 C C . SER A 1 410 ? -4.84 -2.338 -6.684 1 82.44 410 SER A C 1
ATOM 3107 O O . SER A 1 410 ? -5.586 -1.396 -6.406 1 82.44 410 SER A O 1
ATOM 3109 N N . VAL A 1 411 ? -4.082 -2.865 -5.836 1 77.5 411 VAL A N 1
ATOM 3110 C CA . VAL A 1 411 ? -4.027 -2.408 -4.453 1 77.5 411 VAL A CA 1
ATOM 3111 C C . VAL A 1 411 ? -3.484 -0.982 -4.398 1 77.5 411 VAL A C 1
ATOM 3113 O O . VAL A 1 411 ? -4.016 -0.135 -3.678 1 77.5 411 VAL A O 1
ATOM 3116 N N . ALA A 1 412 ? -2.459 -0.717 -5.184 1 77.88 412 ALA A N 1
ATOM 3117 C CA . ALA A 1 412 ? -1.854 0.612 -5.23 1 77.88 412 ALA A CA 1
ATOM 3118 C C . ALA A 1 412 ? -2.869 1.661 -5.676 1 77.88 412 ALA A C 1
ATOM 3120 O O . ALA A 1 412 ? -2.951 2.742 -5.09 1 77.88 412 ALA A O 1
ATOM 3121 N N . VAL A 1 413 ? -3.598 1.304 -6.664 1 82.94 413 VAL A N 1
ATOM 3122 C CA . VAL A 1 413 ? -4.586 2.238 -7.191 1 82.94 413 VAL A CA 1
ATOM 3123 C C . VAL A 1 413 ? -5.699 2.447 -6.168 1 82.94 413 VAL A C 1
ATOM 3125 O O . VAL A 1 413 ? -6.215 3.559 -6.02 1 82.94 413 VAL A O 1
ATOM 3128 N N . SER A 1 414 ? -6.066 1.385 -5.516 1 83.06 414 SER A N 1
ATOM 3129 C CA . SER A 1 414 ? -7.074 1.5 -4.469 1 83.06 414 SER A CA 1
ATOM 3130 C C . SER A 1 414 ? -6.617 2.443 -3.361 1 83.06 414 SER A C 1
ATOM 3132 O O . SER A 1 414 ? -7.406 3.25 -2.859 1 83.06 414 SER A O 1
ATOM 3134 N N . LEU A 1 415 ? -5.414 2.312 -3.037 1 78.5 415 LEU A N 1
ATOM 3135 C CA . LEU A 1 415 ? -4.848 3.166 -1.999 1 78.5 415 LEU A CA 1
ATOM 3136 C C . LEU A 1 415 ? -4.812 4.621 -2.451 1 78.5 415 LEU A C 1
ATOM 3138 O O . LEU A 1 415 ? -5.07 5.531 -1.656 1 78.5 415 LEU A O 1
ATOM 3142 N N . MET A 1 416 ? -4.488 4.801 -3.668 1 80.56 416 MET A N 1
ATOM 3143 C CA . MET A 1 416 ? -4.48 6.148 -4.234 1 80.56 416 MET A CA 1
ATOM 3144 C C . MET A 1 416 ? -5.879 6.762 -4.195 1 80.56 416 MET A C 1
ATOM 3146 O O . MET A 1 416 ? -6.027 7.953 -3.926 1 80.56 416 MET A O 1
ATOM 3150 N N . MET A 1 417 ? -6.832 5.949 -4.461 1 81.62 417 MET A N 1
ATOM 3151 C CA . MET A 1 417 ? -8.219 6.418 -4.426 1 81.62 417 MET A CA 1
ATOM 3152 C C . MET A 1 417 ? -8.633 6.77 -3 1 81.62 417 MET A C 1
ATOM 3154 O O . MET A 1 417 ? -9.367 7.734 -2.783 1 81.62 417 MET A O 1
ATOM 3158 N N . MET A 1 418 ? -8.211 5.988 -2.133 1 81.38 418 MET A N 1
ATOM 3159 C CA . MET A 1 418 ? -8.492 6.258 -0.726 1 81.38 418 MET A CA 1
ATOM 3160 C C . MET A 1 418 ? -7.902 7.594 -0.296 1 81.38 418 MET A C 1
ATOM 3162 O O . MET A 1 418 ? -8.57 8.398 0.355 1 81.38 418 MET A O 1
ATOM 3166 N N . LEU A 1 419 ? -6.68 7.785 -0.63 1 79.5 419 LEU A N 1
ATOM 3167 C CA . LEU A 1 419 ? -6.012 9.039 -0.301 1 79.5 419 LEU A CA 1
ATOM 3168 C C . LEU A 1 419 ? -6.719 10.219 -0.954 1 79.5 419 LEU A C 1
ATOM 3170 O O . LEU A 1 419 ? -6.867 11.273 -0.338 1 79.5 419 LEU A O 1
ATOM 3174 N N . TYR A 1 420 ? -7.113 9.969 -2.145 1 78.06 420 TYR A N 1
ATOM 3175 C CA . TYR A 1 420 ? -7.812 11.023 -2.867 1 78.06 420 TYR A CA 1
ATOM 3176 C C . TYR A 1 420 ? -9.109 11.406 -2.16 1 78.06 420 TYR A C 1
ATOM 3178 O O . TYR A 1 420 ? -9.477 12.578 -2.115 1 78.06 420 TYR A O 1
ATOM 3186 N N . ALA A 1 421 ? -9.719 10.461 -1.626 1 78.31 421 ALA A N 1
ATOM 3187 C CA . ALA A 1 421 ? -11.008 10.68 -0.967 1 78.31 421 ALA A CA 1
ATOM 3188 C C . ALA A 1 421 ? -10.82 11.352 0.389 1 78.31 421 ALA A C 1
ATOM 3190 O O . ALA A 1 421 ? -11.734 12.023 0.883 1 78.31 421 ALA A O 1
ATOM 3191 N N . THR A 1 422 ? -9.648 11.242 0.945 1 80.44 422 THR A N 1
ATOM 3192 C CA . THR A 1 422 ? -9.523 11.641 2.344 1 80.44 422 THR A CA 1
ATOM 3193 C C . THR A 1 422 ? -8.5 12.758 2.5 1 80.44 422 THR A C 1
ATOM 3195 O O . THR A 1 422 ? -8.422 13.391 3.555 1 80.44 422 THR A O 1
ATOM 3198 N N . TYR A 1 423 ? -7.758 13.102 1.448 1 79.44 423 TYR A N 1
ATOM 3199 C CA . TYR A 1 423 ? -6.605 13.984 1.597 1 79.44 423 TYR A CA 1
ATOM 3200 C C . TYR A 1 423 ? -7.043 15.43 1.828 1 79.44 423 TYR A C 1
ATOM 3202 O O . TYR A 1 423 ? -6.293 16.234 2.383 1 79.44 423 TYR A O 1
ATOM 3210 N N . ARG A 1 424 ? -8.297 15.812 1.437 1 80.44 424 ARG A N 1
ATOM 3211 C CA . ARG A 1 424 ? -8.781 17.172 1.628 1 80.44 424 ARG A CA 1
ATOM 3212 C C . ARG A 1 424 ? -9.836 17.234 2.729 1 80.44 424 ARG A C 1
ATOM 3214 O O . ARG A 1 424 ? -11.016 16.984 2.477 1 80.44 424 ARG A O 1
ATOM 3221 N N . PRO A 1 425 ? -9.281 17.672 3.871 1 78.19 425 PRO A N 1
ATOM 3222 C CA . PRO A 1 425 ? -10.281 17.781 4.93 1 78.19 425 PRO A CA 1
ATOM 3223 C C . PRO A 1 425 ? -11.234 18.953 4.711 1 78.19 425 PRO A C 1
ATOM 3225 O O . PRO A 1 425 ? -10.844 19.984 4.145 1 78.19 425 PRO A O 1
ATOM 3228 N N . ARG A 1 426 ? -12.445 18.844 5.098 1 76.44 426 ARG A N 1
ATOM 3229 C CA . ARG A 1 426 ? -13.422 19.922 4.965 1 76.44 426 ARG A CA 1
ATOM 3230 C C . ARG A 1 426 ? -13.32 20.906 6.129 1 76.44 426 ARG A C 1
ATOM 3232 O O . ARG A 1 426 ? -13.445 20.516 7.289 1 76.44 426 ARG A O 1
ATOM 3239 N N . VAL A 1 427 ? -12.93 22.094 5.777 1 82.12 427 VAL A N 1
ATOM 3240 C CA . VAL A 1 427 ? -12.883 23.172 6.754 1 82.12 427 VAL A CA 1
ATOM 3241 C C . VAL A 1 427 ? -14.023 24.156 6.488 1 82.12 427 VAL A C 1
ATOM 3243 O O . VAL A 1 427 ? -14.148 24.688 5.383 1 82.12 427 VAL A O 1
ATOM 3246 N N . GLN A 1 428 ? -14.945 24.234 7.434 1 78.75 428 GLN A N 1
ATOM 3247 C CA . GLN A 1 428 ? -16.094 25.125 7.293 1 78.75 428 GLN A CA 1
ATOM 3248 C C . GLN A 1 428 ? -15.891 26.422 8.086 1 78.75 428 GLN A C 1
ATOM 3250 O O . GLN A 1 428 ? -15.383 26.391 9.211 1 78.75 428 GLN A O 1
ATOM 3255 N N . ILE A 1 429 ? -16.156 27.469 7.383 1 80.88 429 ILE A N 1
ATOM 3256 C CA . ILE A 1 429 ? -16.188 28.734 8.094 1 80.88 429 ILE A CA 1
ATOM 3257 C C . ILE A 1 429 ? -17.5 28.891 8.836 1 80.88 429 ILE A C 1
ATOM 3259 O O . ILE A 1 429 ? -18.578 28.734 8.25 1 80.88 429 ILE A O 1
ATOM 3263 N N . LEU A 1 430 ? -17.484 28.812 10.023 1 75.25 430 LEU A N 1
ATOM 3264 C CA . LEU A 1 430 ? -18.703 28.984 10.812 1 75.25 430 LEU A CA 1
ATOM 3265 C C . LEU A 1 430 ? -19.219 30.406 10.734 1 75.25 430 LEU A C 1
ATOM 3267 O O . LEU A 1 430 ? -18.453 31.359 10.828 1 75.25 430 LEU A O 1
ATOM 3271 N N . PRO A 1 431 ? -20.641 30.219 10.141 1 56.94 431 PRO A N 1
ATOM 3272 C CA . PRO A 1 431 ? -21.234 31.547 9.961 1 56.94 431 PRO A CA 1
ATOM 3273 C C . PRO A 1 431 ? -21.281 32.344 11.266 1 56.94 431 PRO A C 1
ATOM 3275 O O . PRO A 1 431 ? -21.234 31.781 12.352 1 56.94 431 PRO A O 1
ATOM 3278 N N . LYS A 1 432 ? -21.375 33.625 11.094 1 50.75 432 LYS A N 1
ATOM 3279 C CA . LYS A 1 432 ? -21.438 34.688 12.102 1 50.75 432 LYS A CA 1
ATOM 3280 C C . LYS A 1 432 ? -22.547 34.406 13.117 1 50.75 432 LYS A C 1
ATOM 3282 O O . LYS A 1 432 ? -22.406 34.719 14.297 1 50.75 432 LYS A O 1
ATOM 3287 N N . SER A 1 433 ? -23.641 33.906 12.609 1 44.94 433 SER A N 1
ATOM 3288 C CA . SER A 1 433 ? -24.891 33.844 13.359 1 44.94 433 SER A CA 1
ATOM 3289 C C . SER A 1 433 ? -24.844 32.719 14.391 1 44.94 433 SER A C 1
ATOM 3291 O O . SER A 1 433 ? -25.5 32.781 15.43 1 44.94 433 SER A O 1
ATOM 3293 N N . VAL A 1 434 ? -24.281 31.75 14.156 1 41.22 434 VAL A N 1
ATOM 3294 C CA . VAL A 1 434 ? -24.281 30.609 15.07 1 41.22 434 VAL A CA 1
ATOM 3295 C C . VAL A 1 434 ? -23.516 30.984 16.344 1 41.22 434 VAL A C 1
ATOM 3297 O O . VAL A 1 434 ? -23.922 30.578 17.438 1 41.22 434 VAL A O 1
ATOM 3300 N N . SER A 1 435 ? -22.484 31.734 16.281 1 37.44 435 SER A N 1
ATOM 3301 C CA . SER A 1 435 ? -21.812 32.281 17.453 1 37.44 435 SER A CA 1
ATOM 3302 C C . SER A 1 435 ? -22.703 33.281 18.172 1 37.44 435 SER A C 1
ATOM 3304 O O . SER A 1 435 ? -22.625 33.406 19.406 1 37.44 435 SER A O 1
ATOM 3306 N N . GLN A 1 436 ? -23.578 34.062 17.469 1 37.47 436 GLN A N 1
ATOM 3307 C CA . GLN A 1 436 ? -24.406 35.125 17.984 1 37.47 436 GLN A CA 1
ATOM 3308 C C . GLN A 1 436 ? -25.719 34.594 18.547 1 37.47 436 GLN A C 1
ATOM 3310 O O . GLN A 1 436 ? -26.391 35.281 19.344 1 37.47 436 GLN A O 1
ATOM 3315 N N . ARG A 1 437 ? -26.234 33.625 18.062 1 36.19 437 ARG A N 1
ATOM 3316 C CA . ARG A 1 437 ? -27.625 33.281 18.391 1 36.19 437 ARG A CA 1
ATOM 3317 C C . ARG A 1 437 ? -27.797 33.094 19.891 1 36.19 437 ARG A C 1
ATOM 3319 O O . ARG A 1 437 ? -28.812 33.5 20.469 1 36.19 437 ARG A O 1
ATOM 3326 N N . ARG A 1 438 ? -26.891 32.406 20.516 1 35.5 438 ARG A N 1
ATOM 3327 C CA . ARG A 1 438 ? -27.234 32.281 21.922 1 35.5 438 ARG A CA 1
ATOM 3328 C C . ARG A 1 438 ? -26.938 33.562 22.688 1 35.5 438 ARG A C 1
ATOM 3330 O O . ARG A 1 438 ? -27.453 33.781 23.781 1 35.5 438 ARG A O 1
ATOM 3337 N N . LEU A 1 439 ? -25.969 34.312 22.203 1 33.53 439 LEU A N 1
ATOM 3338 C CA . LEU A 1 439 ? -25.797 35.562 22.938 1 33.53 439 LEU A CA 1
ATOM 3339 C C . LEU A 1 439 ? -27.031 36.438 22.844 1 33.53 439 LEU A C 1
ATOM 3341 O O . LEU A 1 439 ? -27.359 37.188 23.781 1 33.53 439 LEU A O 1
ATOM 3345 N N . MET A 1 440 ? -27.719 36.344 21.719 1 32.28 440 MET A N 1
ATOM 3346 C CA . MET A 1 440 ? -28.938 37.156 21.594 1 32.28 440 MET A CA 1
ATOM 3347 C C . MET A 1 440 ? -30 36.656 22.562 1 32.28 440 MET A C 1
ATOM 3349 O O . MET A 1 440 ? -30.875 37.406 22.969 1 32.28 440 MET A O 1
ATOM 3353 N N . ASN A 1 441 ? -30.125 35.375 22.75 1 32.53 441 ASN A N 1
ATOM 3354 C CA . ASN A 1 441 ? -31.172 35.031 23.719 1 32.53 441 ASN A CA 1
ATOM 3355 C C . ASN A 1 441 ? -30.859 35.594 25.094 1 32.53 441 ASN A C 1
ATOM 3357 O O . ASN A 1 441 ? -31.781 35.906 25.859 1 32.53 441 ASN A O 1
ATOM 3361 N N . ASP A 1 442 ? -29.625 35.594 25.453 1 32.66 442 ASP A N 1
ATOM 3362 C CA . ASP A 1 442 ? -29.438 36.188 26.766 1 32.66 442 ASP A CA 1
ATOM 3363 C C . ASP A 1 442 ? -29.5 37.719 26.672 1 32.66 442 ASP A C 1
ATOM 3365 O O . ASP A 1 442 ? -29.922 38.375 27.625 1 32.66 442 ASP A O 1
ATOM 3369 N N . LEU A 1 443 ? -28.891 38.375 25.547 1 31.5 443 LEU A N 1
ATOM 3370 C CA . LEU A 1 443 ? -29 39.812 25.531 1 31.5 443 LEU A CA 1
ATOM 3371 C C . LEU A 1 443 ? -30.344 40.281 25 1 31.5 443 LEU A C 1
ATOM 3373 O O . LEU A 1 443 ? -30.578 41.469 24.797 1 31.5 443 LEU A O 1
ATOM 3377 N N . VAL A 1 444 ? -31.188 39.469 24.484 1 32.69 444 VAL A N 1
ATOM 3378 C CA . VAL A 1 444 ? -32.5 39.969 24.062 1 32.69 444 VAL A CA 1
ATOM 3379 C C . VAL A 1 444 ? -33.156 40.719 25.234 1 32.69 444 VAL A C 1
ATOM 3381 O O . VAL A 1 444 ? -34.281 41.188 25.094 1 32.69 444 VAL A O 1
ATOM 3384 N N . SER A 1 445 ? -32.75 40.719 26.406 1 31.5 445 SER A N 1
ATOM 3385 C CA . SER A 1 445 ? -33.625 41.594 27.188 1 31.5 445 SER A CA 1
ATOM 3386 C C . SER A 1 445 ? -33.531 43.031 26.719 1 31.5 445 SER A C 1
ATOM 3388 O O . SER A 1 445 ? -34.219 43.906 27.25 1 31.5 445 SER A O 1
ATOM 3390 N N . SER A 1 446 ? -32.344 43.656 26.375 1 30.03 446 SER A N 1
ATOM 3391 C CA . SER A 1 446 ? -32.531 45.094 26.156 1 30.03 446 SER A CA 1
ATOM 3392 C C . SER A 1 446 ? -33.031 45.375 24.75 1 30.03 446 SER A C 1
ATOM 3394 O O . SER A 1 446 ? -32.594 44.781 23.781 1 30.03 446 SER A O 1
ATOM 3396 N N . PRO A 1 447 ? -34.344 46 24.469 1 30.78 447 PR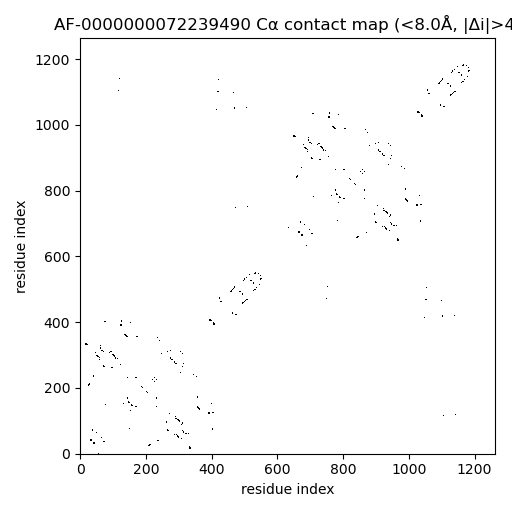O A N 1
ATOM 3397 C CA . PRO A 1 447 ? -35.094 46.375 23.281 1 30.78 447 PRO A CA 1
ATOM 3398 C C . PRO A 1 447 ? -34.219 46.875 22.141 1 30.78 447 PRO A C 1
ATOM 3400 O O . PRO A 1 447 ? -34.5 46.625 20.969 1 30.78 447 PRO A O 1
ATOM 3403 N N . ASN A 1 448 ? -33.5 48.094 22.266 1 30.28 448 ASN A N 1
ATOM 3404 C CA . ASN A 1 448 ? -33.031 49.031 21.266 1 30.28 448 ASN A CA 1
ATOM 3405 C C . ASN A 1 448 ? -31.844 48.469 20.469 1 30.28 448 ASN A C 1
ATOM 3407 O O . ASN A 1 448 ? -31.266 49.188 19.641 1 30.28 448 ASN A O 1
ATOM 3411 N N . SER A 1 449 ? -31.016 47.75 21.078 1 31.5 449 SER A N 1
ATOM 3412 C CA . SER A 1 449 ? -29.734 47.688 20.375 1 31.5 449 SER A CA 1
ATOM 3413 C C . SER A 1 449 ? -29.859 46.906 19.078 1 31.5 449 SER A C 1
ATOM 3415 O O . SER A 1 449 ? -30.422 45.781 19.094 1 31.5 449 SER A O 1
ATOM 3417 N N . SER A 1 450 ? -30.141 47.656 17.922 1 31 450 SER A N 1
ATOM 3418 C CA . SER A 1 450 ? -30.062 47.25 16.516 1 31 450 SER A CA 1
ATOM 3419 C C . SER A 1 450 ? -29.094 46.094 16.312 1 31 450 SER A C 1
ATOM 3421 O O . SER A 1 450 ? -27.891 46.25 16.562 1 31 450 SER A O 1
ATOM 3423 N N . TRP A 1 451 ? -29.484 45.031 16.609 1 31.73 451 TRP A N 1
ATOM 3424 C CA . TRP A 1 451 ? -28.938 43.656 16.688 1 31.73 451 TRP A CA 1
ATOM 3425 C C . TRP A 1 451 ? -28.234 43.281 15.398 1 31.73 451 TRP A C 1
ATOM 3427 O O . TRP A 1 451 ? -27.938 42.094 15.164 1 31.73 451 TRP A O 1
ATOM 3437 N N . ASN A 1 452 ? -28.422 44.156 14.391 1 32.81 452 ASN A N 1
ATOM 3438 C CA . ASN A 1 452 ? -27.703 43.875 13.148 1 32.81 452 ASN A CA 1
ATOM 3439 C C . ASN A 1 452 ? -26.203 43.719 13.391 1 32.81 452 ASN A C 1
ATOM 3441 O O . ASN A 1 452 ? -25.422 43.625 12.445 1 32.81 452 ASN A O 1
ATOM 3445 N N . ASP A 1 453 ? -25.719 44.344 14.445 1 32.91 453 ASP A N 1
ATOM 3446 C CA . ASP A 1 453 ? -24.25 44.344 14.523 1 32.91 453 ASP A CA 1
ATOM 3447 C C . ASP A 1 453 ? -23.719 42.906 14.68 1 32.91 453 ASP A C 1
ATOM 3449 O O . ASP A 1 453 ? -23.875 42.312 15.734 1 32.91 453 ASP A O 1
ATOM 3453 N N . THR A 1 454 ? -23.984 42 13.82 1 37.84 454 THR A N 1
ATOM 3454 C CA . THR A 1 454 ? -23.328 40.719 13.539 1 37.84 454 THR A CA 1
ATOM 3455 C C . THR A 1 454 ? -21.906 40.719 14.086 1 37.84 454 THR A C 1
ATOM 3457 O O . THR A 1 454 ? -21.016 41.375 13.531 1 37.84 454 THR A O 1
ATOM 3460 N N . CYS A 1 455 ? -21.719 40.875 15.352 1 37.41 455 CYS A N 1
ATOM 3461 C CA . CYS A 1 455 ? -20.484 41.062 16.078 1 37.41 455 CYS A CA 1
ATOM 3462 C C . CYS A 1 455 ? -19.484 39.969 15.758 1 37.41 455 CYS A C 1
ATOM 3464 O O . CYS A 1 455 ? -19.406 38.969 16.469 1 37.41 455 CYS A O 1
ATOM 3466 N N . LEU A 1 456 ? -19.516 39.062 14.695 1 46.66 456 LEU A N 1
ATOM 3467 C CA . LEU A 1 456 ? -18.219 38.406 14.539 1 46.66 456 LEU A CA 1
ATOM 3468 C C . LEU A 1 456 ? -17.078 39.375 14.836 1 46.66 456 LEU A C 1
ATOM 3470 O O . LEU A 1 456 ? -17.062 40.5 14.328 1 46.66 456 LEU A O 1
ATOM 3474 N N . GLU A 1 457 ? -16.625 39.188 16.031 1 56.84 457 GLU A N 1
ATOM 3475 C CA . GLU A 1 457 ? -15.461 40.031 16.297 1 56.84 457 GLU A CA 1
ATOM 3476 C C . GLU A 1 457 ? -14.547 40.125 15.07 1 56.84 457 GLU A C 1
ATOM 3478 O O . GLU A 1 457 ? -14.141 39.094 14.523 1 56.84 457 GLU A O 1
ATOM 3483 N N . PRO A 1 458 ? -14.594 41.156 14.375 1 66.06 458 PRO A N 1
ATOM 3484 C CA . PRO A 1 458 ? -13.891 41.375 13.109 1 66.06 458 PRO A CA 1
ATOM 3485 C C . PRO A 1 458 ? -12.484 40.781 13.102 1 66.06 458 PRO A C 1
ATOM 3487 O O . PRO A 1 458 ? -11.922 40.562 12.031 1 66.06 458 PRO A O 1
ATOM 3490 N N . PHE A 1 459 ? -12.078 40.312 14.305 1 82.06 459 PHE A N 1
ATOM 3491 C CA . PHE A 1 459 ? -10.672 39.938 14.328 1 82.06 459 PHE A CA 1
ATOM 3492 C C . PHE A 1 459 ? -10.523 38.438 14.516 1 82.06 459 PHE A C 1
ATOM 3494 O O . PHE A 1 459 ? -9.406 37.906 14.508 1 82.06 459 PHE A O 1
ATOM 3501 N N . ILE A 1 460 ? -11.734 37.688 14.648 1 85.44 460 ILE A N 1
ATOM 3502 C CA . ILE A 1 460 ? -11.633 36.25 14.906 1 85.44 460 ILE A CA 1
ATOM 3503 C C . ILE A 1 460 ? -12.156 35.469 13.703 1 85.44 460 ILE A C 1
ATOM 3505 O O . ILE A 1 460 ? -13.258 35.75 13.203 1 85.44 460 ILE A O 1
ATOM 3509 N N . LEU A 1 461 ? -11.344 34.625 13.195 1 88.25 461 LEU A N 1
ATOM 3510 C CA . LEU A 1 461 ? -11.742 33.656 12.164 1 88.25 461 LEU A CA 1
ATOM 3511 C C . LEU A 1 461 ? -12.117 32.312 12.781 1 88.25 461 LEU A C 1
ATOM 3513 O O . LEU A 1 461 ? -11.258 31.641 13.367 1 88.25 461 LEU A O 1
ATOM 3517 N N . CYS A 1 462 ? -13.383 31.969 12.742 1 87.25 462 CYS A N 1
ATOM 3518 C CA . CYS A 1 462 ? -13.859 30.703 13.312 1 87.25 462 CYS A CA 1
ATOM 3519 C C . CYS A 1 462 ? -13.992 29.641 12.25 1 87.25 462 CYS A C 1
ATOM 3521 O O . CYS A 1 462 ? -14.703 29.828 11.258 1 87.25 462 CYS A O 1
ATOM 3523 N N . LEU A 1 463 ? -13.25 28.562 12.477 1 88.44 463 LEU A N 1
ATOM 3524 C CA . LEU A 1 463 ? -13.266 27.438 11.539 1 88.44 463 LEU A CA 1
ATOM 3525 C C . LEU A 1 463 ? -13.703 26.156 12.227 1 88.44 463 LEU A C 1
ATOM 3527 O O . LEU A 1 463 ? -13.594 26.031 13.453 1 88.44 463 LEU A O 1
ATOM 3531 N N . ARG A 1 464 ? -14.305 25.281 11.477 1 84.75 464 ARG A N 1
ATOM 3532 C CA . ARG A 1 464 ? -14.68 23.969 11.992 1 84.75 464 ARG A CA 1
ATOM 3533 C C . ARG A 1 464 ? -14.086 22.859 11.141 1 84.75 464 ARG A C 1
ATOM 3535 O O . ARG A 1 464 ? -14.125 22.922 9.914 1 84.75 464 ARG A O 1
ATOM 3542 N N . ILE A 1 465 ? -13.484 21.906 11.883 1 83.75 465 ILE A N 1
ATOM 3543 C CA . ILE A 1 465 ? -12.969 20.703 11.234 1 83.75 465 ILE A CA 1
ATOM 3544 C C . ILE A 1 465 ? -13.664 19.469 11.812 1 83.75 465 ILE A C 1
ATOM 3546 O O . ILE A 1 465 ? -13.586 19.203 13.016 1 83.75 465 ILE A O 1
ATOM 3550 N N . SER A 1 466 ? -14.359 18.672 10.984 1 75.62 466 SER A N 1
ATOM 3551 C CA . SER A 1 466 ? -15.148 17.547 11.484 1 75.62 466 SER A CA 1
ATOM 3552 C C . SER A 1 466 ? -14.492 16.219 11.125 1 75.62 466 SER A C 1
ATOM 3554 O O . SER A 1 466 ? -15.086 15.148 11.312 1 75.62 466 SER A O 1
ATOM 3556 N N . GLU A 1 467 ? -13.312 16.266 10.602 1 81.81 467 GLU A N 1
ATOM 3557 C CA . GLU A 1 467 ? -12.602 15.039 10.227 1 81.81 467 GLU A CA 1
ATOM 3558 C C . GLU A 1 467 ? -11.359 14.844 11.078 1 81.81 467 GLU A C 1
ATOM 3560 O O . GLU A 1 467 ? -10.852 15.789 11.68 1 81.81 467 GLU A O 1
ATOM 3565 N N . ASN A 1 468 ? -11.047 13.57 11.188 1 86.69 468 ASN A N 1
ATOM 3566 C CA . ASN A 1 468 ? -9.789 13.281 11.867 1 86.69 468 ASN A CA 1
ATOM 3567 C C . ASN A 1 468 ? -8.594 13.852 11.109 1 86.69 468 ASN A C 1
ATOM 3569 O O . ASN A 1 468 ? -8.609 13.906 9.875 1 86.69 468 ASN A O 1
ATOM 3573 N N . LEU A 1 469 ? -7.652 14.336 11.805 1 87.94 469 LEU A N 1
ATOM 3574 C CA . LEU A 1 469 ? -6.41 14.773 11.188 1 87.94 469 LEU A CA 1
ATOM 3575 C C . LEU A 1 469 ? -5.336 13.703 11.297 1 87.94 469 LEU A C 1
ATOM 3577 O O . LEU A 1 469 ? -5.133 13.125 12.367 1 87.94 469 LEU A O 1
ATOM 3581 N N . TYR A 1 470 ? -4.773 13.383 10.266 1 87.38 470 TYR A N 1
ATOM 3582 C CA . TYR A 1 470 ? -3.711 12.391 10.195 1 87.38 470 TYR A CA 1
ATOM 3583 C C . TYR A 1 470 ? -2.691 12.758 9.125 1 87.38 470 TYR A C 1
ATOM 3585 O O . TYR A 1 470 ? -2.812 13.797 8.477 1 87.38 470 TYR A O 1
ATOM 3593 N N . PHE A 1 471 ? -1.687 12.07 9.031 1 84.19 471 PHE A N 1
ATOM 3594 C CA . PHE A 1 471 ? -0.555 12.414 8.172 1 84.19 471 PHE A CA 1
ATOM 3595 C C . PHE A 1 471 ? -1.012 12.656 6.742 1 84.19 471 PHE A C 1
ATOM 3597 O O . PHE A 1 471 ? -0.43 13.477 6.031 1 84.19 471 PHE A O 1
ATOM 3604 N N . GLY A 1 472 ? -2.016 12.055 6.277 1 83.25 472 GLY A N 1
ATOM 3605 C CA . GLY A 1 472 ? -2.445 12.109 4.891 1 83.25 472 GLY A CA 1
ATOM 3606 C C . GLY A 1 472 ? -3.158 13.406 4.543 1 83.25 472 GLY A C 1
ATOM 3607 O O . GLY A 1 472 ? -3.189 13.805 3.379 1 83.25 472 GLY A O 1
ATOM 3608 N N . ASN A 1 473 ? -3.775 14.078 5.508 1 87.44 473 ASN A N 1
ATOM 3609 C CA . ASN A 1 473 ? -4.551 15.273 5.195 1 87.44 473 ASN A CA 1
ATOM 3610 C C . ASN A 1 473 ? -4.031 16.484 5.953 1 87.44 473 ASN A C 1
ATOM 3612 O O . ASN A 1 473 ? -4.566 17.594 5.809 1 87.44 473 ASN A O 1
ATOM 3616 N N . ALA A 1 474 ? -2.984 16.297 6.746 1 87 474 ALA A N 1
ATOM 3617 C CA . ALA A 1 474 ? -2.467 17.359 7.605 1 87 474 ALA A CA 1
ATOM 3618 C C . ALA A 1 474 ? -1.928 18.531 6.773 1 87 474 ALA A C 1
ATOM 3620 O O . ALA A 1 474 ? -2.16 19.688 7.102 1 87 474 ALA A O 1
ATOM 3621 N N . GLU A 1 475 ? -1.241 18.219 5.707 1 83.06 475 GLU A N 1
ATOM 3622 C CA . GLU A 1 475 ? -0.666 19.266 4.875 1 83.06 475 GLU A CA 1
ATOM 3623 C C . GLU A 1 475 ? -1.753 20.047 4.141 1 83.06 475 GLU A C 1
ATOM 3625 O O . GLU A 1 475 ? -1.621 21.266 3.932 1 83.06 475 GLU A O 1
ATOM 3630 N N . SER A 1 476 ? -2.705 19.328 3.719 1 84.44 476 SER A N 1
ATOM 3631 C CA . SER A 1 476 ? -3.834 20 3.084 1 84.44 476 SER A CA 1
ATOM 3632 C C . SER A 1 476 ? -4.555 20.922 4.062 1 84.44 476 SER A C 1
ATOM 3634 O O . SER A 1 476 ? -5.039 21.984 3.682 1 84.44 476 SER A O 1
ATOM 3636 N N . PHE A 1 477 ? -4.629 20.516 5.285 1 86.62 477 PHE A N 1
ATOM 3637 C CA . PHE A 1 477 ? -5.156 21.344 6.363 1 86.62 477 PHE A CA 1
ATOM 3638 C C . PHE A 1 477 ? -4.363 22.641 6.48 1 86.62 477 PHE A C 1
ATOM 3640 O O . PHE A 1 477 ? -4.945 23.734 6.543 1 86.62 477 PHE A O 1
ATOM 3647 N N . GLN A 1 478 ? -3.1 22.453 6.5 1 87.25 478 GLN A N 1
ATOM 3648 C CA . GLN A 1 478 ? -2.211 23.609 6.594 1 87.25 478 GLN A CA 1
ATOM 3649 C C . GLN A 1 478 ? -2.428 24.562 5.426 1 87.25 478 GLN A C 1
ATOM 3651 O O . GLN A 1 478 ? -2.607 25.766 5.629 1 87.25 478 GLN A O 1
ATOM 3656 N N . SER A 1 479 ? -2.422 24.016 4.27 1 84.38 479 SER A N 1
ATOM 3657 C CA . SER A 1 479 ? -2.58 24.828 3.07 1 84.38 479 SER A CA 1
ATOM 3658 C C . SER A 1 479 ? -3.932 25.547 3.055 1 84.38 479 SER A C 1
ATOM 3660 O O . SER A 1 479 ? -4.031 26.703 2.639 1 84.38 479 SER A O 1
ATOM 3662 N N . LYS A 1 480 ? -4.93 24.891 3.533 1 87.31 480 LYS A N 1
ATOM 3663 C CA . LYS A 1 480 ? -6.277 25.453 3.547 1 87.31 480 LYS A CA 1
ATOM 3664 C C . LYS A 1 480 ? -6.387 26.594 4.559 1 87.31 480 LYS A C 1
ATOM 3666 O O . LYS A 1 480 ? -7.027 27.609 4.285 1 87.31 480 LYS A O 1
ATOM 3671 N N . ILE A 1 481 ? -5.824 26.391 5.684 1 88.5 481 ILE A N 1
ATOM 3672 C CA . ILE A 1 481 ? -5.863 27.422 6.719 1 88.5 481 ILE A CA 1
ATOM 3673 C C . ILE A 1 481 ? -5.191 28.688 6.207 1 88.5 481 ILE A C 1
ATOM 3675 O O . ILE A 1 481 ? -5.734 29.797 6.359 1 88.5 481 ILE A O 1
ATOM 3679 N N . PHE A 1 482 ? -4.094 28.547 5.574 1 87.38 482 PHE A N 1
ATOM 3680 C CA . PHE A 1 482 ? -3.35 29.703 5.105 1 87.38 482 PHE A CA 1
ATOM 3681 C C . PHE A 1 482 ? -4.051 30.359 3.92 1 87.38 482 PHE A C 1
ATOM 3683 O O . PHE A 1 482 ? -4.039 31.578 3.781 1 87.38 482 PHE A O 1
ATOM 3690 N N . ARG A 1 483 ? -4.629 29.547 3.115 1 86.69 483 ARG A N 1
ATOM 3691 C CA . ARG A 1 483 ? -5.395 30.109 2.004 1 86.69 483 ARG A CA 1
ATOM 3692 C C . ARG A 1 483 ? -6.59 30.906 2.508 1 86.69 483 ARG A C 1
ATOM 3694 O O . ARG A 1 483 ? -6.875 32 2.004 1 86.69 483 ARG A O 1
ATOM 3701 N N . LEU A 1 484 ? -7.273 30.359 3.475 1 88 484 LEU A N 1
ATOM 3702 C CA . LEU A 1 484 ? -8.422 31.047 4.059 1 88 484 LEU A CA 1
ATOM 3703 C C . LEU A 1 484 ? -7.992 32.312 4.773 1 88 484 LEU A C 1
ATOM 3705 O O . LEU A 1 484 ? -8.688 33.344 4.703 1 88 484 LEU A O 1
ATOM 3709 N N . LEU A 1 485 ? -6.891 32.219 5.453 1 88.69 485 LEU A N 1
ATOM 3710 C CA . LEU A 1 485 ? -6.355 33.406 6.141 1 88.69 485 LEU A CA 1
ATOM 3711 C C . LEU A 1 485 ? -6.012 34.5 5.148 1 88.69 485 LEU A C 1
ATOM 3713 O O . LEU A 1 485 ? -6.316 35.688 5.391 1 88.69 485 LEU A O 1
ATOM 3717 N N . GLU A 1 486 ? -5.406 34.094 4.066 1 87.44 486 GLU A N 1
ATOM 3718 C CA . GLU A 1 486 ? -5.043 35.094 3.039 1 87.44 486 GLU A CA 1
ATOM 3719 C C . GLU A 1 486 ? -6.285 35.719 2.432 1 87.44 486 GLU A C 1
ATOM 3721 O O . GLU A 1 486 ? -6.297 36.938 2.168 1 87.44 486 GLU A O 1
ATOM 3726 N N . LYS A 1 487 ? -7.254 34.938 2.236 1 87.25 487 LYS A N 1
ATOM 3727 C CA . LYS A 1 487 ? -8.5 35.438 1.665 1 87.25 487 LYS A CA 1
ATOM 3728 C C . LYS A 1 487 ? -9.203 36.406 2.629 1 87.25 487 LYS A C 1
ATOM 3730 O O . LYS A 1 487 ? -9.688 37.469 2.221 1 87.25 487 LYS A O 1
ATOM 3735 N N . GLU A 1 488 ? -9.234 36.031 3.869 1 86 488 GLU A N 1
ATOM 3736 C CA . GLU A 1 488 ? -9.922 36.844 4.883 1 86 488 GLU A CA 1
ATOM 3737 C C . GLU A 1 488 ? -9.125 38.094 5.219 1 86 488 GLU A C 1
ATOM 3739 O O . GLU A 1 488 ? -9.703 39.156 5.539 1 86 488 GLU A O 1
ATOM 3744 N N . ARG A 1 489 ? -7.836 38.031 5.121 1 86.94 489 ARG A N 1
ATOM 3745 C CA . ARG A 1 489 ? -6.973 39.156 5.445 1 86.94 489 ARG A CA 1
ATOM 3746 C C . ARG A 1 489 ? -7.105 40.281 4.402 1 86.94 489 ARG A C 1
ATOM 3748 O O . ARG A 1 489 ? -6.762 41.438 4.668 1 86.94 489 ARG A O 1
ATOM 3755 N N . ARG A 1 490 ? -7.57 39.938 3.309 1 83.81 490 ARG A N 1
ATOM 3756 C CA . ARG A 1 490 ? -7.812 40.969 2.281 1 83.81 490 ARG A CA 1
ATOM 3757 C C . ARG A 1 490 ? -8.992 41.844 2.656 1 83.81 490 ARG A C 1
ATOM 3759 O O . ARG A 1 490 ? -9.062 43 2.227 1 83.81 490 ARG A O 1
ATOM 3766 N N . ILE A 1 491 ? -9.844 41.344 3.51 1 80.69 491 ILE A N 1
ATOM 3767 C CA . ILE A 1 491 ? -11.094 42.031 3.814 1 80.69 491 ILE A CA 1
ATOM 3768 C C . ILE A 1 491 ? -11.039 42.594 5.238 1 80.69 491 ILE A C 1
ATOM 3770 O O . ILE A 1 491 ? -11.633 43.625 5.527 1 80.69 491 ILE A O 1
ATOM 3774 N N . ARG A 1 492 ? -10.391 41.844 6.168 1 82.69 492 ARG A N 1
ATOM 3775 C CA . ARG A 1 492 ? -10.391 42.25 7.574 1 82.69 492 ARG A CA 1
ATOM 3776 C C . ARG A 1 492 ? -9.086 41.844 8.25 1 82.69 492 ARG A C 1
ATOM 3778 O O . ARG A 1 492 ? -8.289 41.094 7.684 1 82.69 492 ARG A O 1
ATOM 3785 N N . CYS A 1 493 ? -8.891 42.469 9.328 1 85.38 493 CYS A N 1
ATOM 3786 C CA . CYS A 1 493 ? -7.715 42.156 10.133 1 85.38 493 CYS A CA 1
ATOM 3787 C C . CYS A 1 493 ? -7.996 40.969 11.055 1 85.38 493 CYS A C 1
ATOM 3789 O O . CYS A 1 493 ? -8.93 41.031 11.859 1 85.38 493 CYS A O 1
ATOM 3791 N N . ILE A 1 494 ? -7.254 39.906 10.898 1 89.25 494 ILE A N 1
ATOM 3792 C CA . ILE A 1 494 ? -7.445 38.719 11.711 1 89.25 494 ILE A CA 1
ATOM 3793 C C . ILE A 1 494 ? -6.324 38.625 12.742 1 89.25 494 ILE A C 1
ATOM 3795 O O . ILE A 1 494 ? -5.145 38.656 12.391 1 89.25 494 ILE A O 1
ATOM 3799 N N . GLU A 1 495 ? -6.781 38.469 14.016 1 87.88 495 GLU A N 1
ATOM 3800 C CA . GLU A 1 495 ? -5.805 38.344 15.094 1 87.88 495 GLU A CA 1
ATOM 3801 C C . GLU A 1 495 ? -5.863 36.969 15.75 1 87.88 495 GLU A C 1
ATOM 3803 O O . GLU A 1 495 ? -4.926 36.562 16.438 1 87.88 495 GLU A O 1
ATOM 3808 N N . MET A 1 496 ? -6.977 36.344 15.461 1 88.81 496 MET A N 1
ATOM 3809 C CA . MET A 1 496 ? -7.145 35.031 16.109 1 88.81 496 MET A CA 1
ATOM 3810 C C . MET A 1 496 ? -7.902 34.062 15.195 1 88.81 496 MET A C 1
ATOM 3812 O O . MET A 1 496 ? -8.844 34.469 14.508 1 88.81 496 MET A O 1
ATOM 3816 N N . ILE A 1 497 ? -7.426 32.875 15.211 1 89.75 497 ILE A N 1
ATOM 3817 C CA . ILE A 1 497 ? -8.125 31.797 14.531 1 89.75 497 ILE A CA 1
ATOM 3818 C C . ILE A 1 497 ? -8.609 30.766 15.555 1 89.75 497 ILE A C 1
ATOM 3820 O O . ILE A 1 497 ? -7.816 30.234 16.328 1 89.75 497 ILE A O 1
ATOM 3824 N N . LEU A 1 498 ? -9.898 30.609 15.617 1 87.88 498 LEU A N 1
ATOM 3825 C CA . LEU A 1 498 ? -10.508 29.609 16.484 1 87.88 498 LEU A CA 1
ATOM 3826 C C . LEU A 1 498 ? -11.008 28.406 15.68 1 87.88 498 LEU A C 1
ATOM 3828 O O . LEU A 1 498 ? -11.828 28.562 14.781 1 87.88 498 LEU A O 1
ATOM 3832 N N . ILE A 1 499 ? -10.5 27.234 15.984 1 88.81 499 ILE A N 1
ATOM 3833 C CA . ILE A 1 499 ? -10.883 26.047 15.234 1 88.81 499 ILE A CA 1
ATOM 3834 C C . ILE A 1 499 ? -11.664 25.094 16.141 1 88.81 499 ILE A C 1
ATOM 3836 O O . ILE A 1 499 ? -11.18 24.688 17.188 1 88.81 499 ILE A O 1
ATOM 3840 N N . ASP A 1 500 ? -12.867 24.797 15.742 1 84.94 500 ASP A N 1
ATOM 3841 C CA . ASP A 1 500 ? -13.695 23.797 16.406 1 84.94 500 ASP A CA 1
ATOM 3842 C C . ASP A 1 500 ? -13.328 22.391 15.945 1 84.94 500 ASP A C 1
ATOM 3844 O O . ASP A 1 500 ? -13.547 22.031 14.781 1 84.94 500 ASP A O 1
ATOM 3848 N N . ILE A 1 501 ? -12.797 21.594 16.875 1 86.88 501 ILE A N 1
ATOM 3849 C CA . ILE A 1 501 ? -12.375 20.234 16.5 1 86.88 501 ILE A CA 1
ATOM 3850 C C . ILE A 1 501 ? -13.227 19.203 17.25 1 86.88 501 ILE A C 1
ATOM 3852 O O . ILE A 1 501 ? -12.727 18.156 17.641 1 86.88 501 ILE A O 1
ATOM 3856 N N . GLY A 1 502 ? -14.469 19.562 17.5 1 76.06 502 GLY A N 1
ATOM 3857 C CA . GLY A 1 502 ? -15.375 18.688 18.203 1 76.06 502 GLY A CA 1
ATOM 3858 C C . GLY A 1 502 ? -15.648 17.391 17.469 1 76.06 502 GLY A C 1
ATOM 3859 O O . GLY A 1 502 ? -15.984 16.375 18.094 1 76.06 502 GLY A O 1
ATOM 3860 N N . GLY A 1 503 ? -15.484 17.391 16.203 1 74.44 503 GLY A N 1
ATOM 3861 C CA . GLY A 1 503 ? -15.766 16.219 15.406 1 74.44 503 GLY A CA 1
ATOM 3862 C C . GLY A 1 503 ? -14.547 15.344 15.188 1 74.44 503 GLY A C 1
ATOM 3863 O O . GLY A 1 503 ? -14.641 14.281 14.562 1 74.44 503 GLY A O 1
ATOM 3864 N N . MET A 1 504 ? -13.477 15.68 15.82 1 82.12 504 MET A N 1
ATOM 3865 C CA . MET A 1 504 ? -12.234 14.938 15.641 1 82.12 504 MET A CA 1
ATOM 3866 C C . MET A 1 504 ? -12.086 13.867 16.719 1 82.12 504 MET A C 1
ATOM 3868 O O . MET A 1 504 ? -12.172 14.164 17.906 1 82.12 504 MET A O 1
ATOM 3872 N N . SER A 1 505 ? -11.914 12.641 16.297 1 78.62 505 SER A N 1
ATOM 3873 C CA . SER A 1 505 ? -11.781 11.547 17.25 1 78.62 505 SER A CA 1
ATOM 3874 C C . SER A 1 505 ? -10.32 11.188 17.484 1 78.62 505 SER A C 1
ATOM 3876 O O . SER A 1 505 ? -9.953 10.672 18.547 1 78.62 505 SER A O 1
ATOM 3878 N N . THR A 1 506 ? -9.57 11.438 16.453 1 83.5 506 THR A N 1
ATOM 3879 C CA . THR A 1 506 ? -8.164 11.078 16.578 1 83.5 506 THR A CA 1
ATOM 3880 C C . THR A 1 506 ? -7.281 12.039 15.797 1 83.5 506 THR A C 1
ATOM 3882 O O . THR A 1 506 ? -7.746 12.688 14.852 1 83.5 506 THR A O 1
ATOM 3885 N N . ILE A 1 507 ? -6.043 12.227 16.281 1 87.69 507 ILE A N 1
ATOM 3886 C CA . ILE A 1 507 ? -4.984 12.969 15.609 1 87.69 507 ILE A CA 1
ATOM 3887 C C . ILE A 1 507 ? -3.656 12.234 15.766 1 87.69 507 ILE A C 1
ATOM 3889 O O . ILE A 1 507 ? -3.283 11.852 16.875 1 87.69 507 ILE A O 1
ATOM 3893 N N . ASP A 1 508 ? -3.098 11.961 14.68 1 86.94 508 ASP A N 1
ATOM 3894 C CA . ASP A 1 508 ? -1.835 11.234 14.797 1 86.94 508 ASP A CA 1
ATOM 3895 C C . ASP A 1 508 ? -0.669 12.203 15.008 1 86.94 508 ASP A C 1
ATOM 3897 O O . ASP A 1 508 ? -0.853 13.422 14.977 1 86.94 508 ASP A O 1
ATOM 3901 N N . SER A 1 509 ? 0.498 11.664 15.258 1 87.81 509 SER A N 1
ATOM 3902 C CA . SER A 1 509 ? 1.659 12.477 15.617 1 87.81 509 SER A CA 1
ATOM 3903 C C . SER A 1 509 ? 2.113 13.336 14.445 1 87.81 509 SER A C 1
ATOM 3905 O O . SER A 1 509 ? 2.594 14.453 14.633 1 87.81 509 SER A O 1
ATOM 3907 N N . SER A 1 510 ? 2.053 12.773 13.234 1 87.56 510 SER A N 1
ATOM 3908 C CA . SER A 1 510 ? 2.443 13.555 12.062 1 87.56 510 SER A CA 1
ATOM 3909 C C . SER A 1 510 ? 1.572 14.797 11.914 1 87.56 510 SER A C 1
ATOM 3911 O O . SER A 1 510 ? 2.076 15.883 11.609 1 87.56 510 SER A O 1
ATOM 3913 N N . ALA A 1 511 ? 0.302 14.594 12.078 1 89.12 511 ALA A N 1
ATOM 3914 C CA . ALA A 1 511 ? -0.624 15.727 12.023 1 89.12 511 ALA A CA 1
ATOM 3915 C C . ALA A 1 511 ? -0.347 16.719 13.156 1 89.12 511 ALA A C 1
ATOM 3917 O O . ALA A 1 511 ? -0.46 17.922 12.969 1 89.12 511 ALA A O 1
ATOM 3918 N N . LEU A 1 512 ? -0.07 16.219 14.297 1 89.25 512 LEU A N 1
ATOM 3919 C CA . LEU A 1 512 ? 0.26 17.078 15.438 1 89.25 512 LEU A CA 1
ATOM 3920 C C . LEU A 1 512 ? 1.457 17.969 15.125 1 89.25 512 LEU A C 1
ATOM 3922 O O . LEU A 1 512 ? 1.484 19.125 15.523 1 89.25 512 LEU A O 1
ATOM 3926 N N . ARG A 1 513 ? 2.396 17.438 14.477 1 86.81 513 ARG A N 1
ATOM 3927 C CA . ARG A 1 513 ? 3.576 18.203 14.094 1 86.81 513 ARG A CA 1
ATOM 3928 C C . ARG A 1 513 ? 3.209 19.312 13.125 1 86.81 513 ARG A C 1
ATOM 3930 O O . ARG A 1 513 ? 3.748 20.422 13.211 1 86.81 513 ARG A O 1
ATOM 3937 N N . VAL A 1 514 ? 2.404 19 12.195 1 87.5 514 VAL A N 1
ATOM 3938 C CA . VAL A 1 514 ? 1.966 20 11.227 1 87.5 514 VAL A CA 1
ATOM 3939 C C . VAL A 1 514 ? 1.198 21.109 11.945 1 87.5 514 VAL A C 1
ATOM 3941 O O . VAL A 1 514 ? 1.394 22.297 11.656 1 87.5 514 VAL A O 1
ATOM 3944 N N . VAL A 1 515 ? 0.304 20.734 12.867 1 90.56 515 VAL A N 1
ATOM 3945 C CA . VAL A 1 515 ? -0.475 21.703 13.633 1 90.56 515 VAL A CA 1
ATOM 3946 C C . VAL A 1 515 ? 0.463 22.609 14.438 1 90.56 515 VAL A C 1
ATOM 3948 O O . VAL A 1 515 ? 0.257 23.812 14.516 1 90.56 515 VAL A O 1
ATOM 3951 N N . ARG A 1 516 ? 1.431 22 14.984 1 88.44 516 ARG A N 1
ATOM 3952 C CA . ARG A 1 516 ? 2.414 22.766 15.742 1 88.44 516 ARG A CA 1
ATOM 3953 C C . ARG A 1 516 ? 3.158 23.75 14.836 1 88.44 516 ARG A C 1
ATOM 3955 O O . ARG A 1 516 ? 3.391 24.891 15.211 1 88.44 516 ARG A O 1
ATOM 3962 N N . ALA A 1 517 ? 3.566 23.281 13.711 1 86.69 517 ALA A N 1
ATOM 3963 C CA . ALA A 1 517 ? 4.262 24.141 12.758 1 86.69 517 ALA A CA 1
ATOM 3964 C C . ALA A 1 517 ? 3.381 25.297 12.32 1 86.69 517 ALA A C 1
ATOM 3966 O O . ALA A 1 517 ? 3.861 26.422 12.164 1 86.69 517 ALA A O 1
ATOM 3967 N N . VAL A 1 518 ? 2.125 25.031 12.094 1 89.06 518 VAL A N 1
ATOM 3968 C CA . VAL A 1 518 ? 1.168 26.062 11.711 1 89.06 518 VAL A CA 1
ATOM 3969 C C . VAL A 1 518 ? 1.04 27.094 12.836 1 89.06 518 VAL A C 1
ATOM 3971 O O . VAL A 1 518 ? 1.034 28.297 12.586 1 89.06 518 VAL A O 1
ATOM 3974 N N . LYS A 1 519 ? 0.939 26.609 14.039 1 89.75 519 LYS A N 1
ATOM 3975 C CA . LYS A 1 519 ? 0.832 27.5 15.195 1 89.75 519 LYS A CA 1
ATOM 3976 C C . LYS A 1 519 ? 2.059 28.406 15.312 1 89.75 519 LYS A C 1
ATOM 3978 O O . LYS A 1 519 ? 1.934 29.609 15.531 1 89.75 519 LYS A O 1
ATOM 3983 N N . GLU A 1 520 ? 3.184 27.828 15.188 1 87.25 520 GLU A N 1
ATOM 3984 C CA . GLU A 1 520 ? 4.434 28.578 15.281 1 87.25 520 GLU A CA 1
ATOM 3985 C C . GLU A 1 520 ? 4.52 29.641 14.18 1 87.25 520 GLU A C 1
ATOM 3987 O O . GLU A 1 520 ? 4.938 30.766 14.438 1 87.25 520 GLU A O 1
ATOM 3992 N N . HIS A 1 521 ? 4.125 29.25 13.062 1 87.56 521 HIS A N 1
ATOM 3993 C CA . HIS A 1 521 ? 4.156 30.172 11.938 1 87.56 521 HIS A CA 1
ATOM 3994 C C . HIS A 1 521 ? 3.176 31.328 12.141 1 87.56 521 HIS A C 1
ATOM 3996 O O . HIS A 1 521 ? 3.494 32.469 11.844 1 87.56 521 HIS A O 1
ATOM 4002 N N . LEU A 1 522 ? 2.008 31.047 12.641 1 89.25 522 LEU A N 1
ATOM 4003 C CA . LEU A 1 522 ? 0.994 32.062 12.891 1 89.25 522 LEU A CA 1
ATOM 4004 C C . LEU A 1 522 ? 1.416 32.969 14.039 1 89.25 522 LEU A C 1
ATOM 4006 O O . LEU A 1 522 ? 1.163 34.188 13.992 1 89.25 522 LEU A O 1
ATOM 4010 N N . THR A 1 523 ? 2.082 32.406 14.984 1 87.69 523 THR A N 1
ATOM 4011 C CA . THR A 1 523 ? 2.57 33.188 16.109 1 87.69 523 THR A CA 1
ATOM 4012 C C . THR A 1 523 ? 3.592 34.219 15.641 1 87.69 523 THR A C 1
ATOM 4014 O O . THR A 1 523 ? 3.615 35.344 16.141 1 87.69 523 THR A O 1
ATOM 4017 N N . LEU A 1 524 ? 4.383 33.844 14.734 1 86.62 524 LEU A N 1
ATOM 4018 C CA . LEU A 1 524 ? 5.371 34.781 14.172 1 86.62 524 LEU A CA 1
ATOM 4019 C C . LEU A 1 524 ? 4.691 35.906 13.43 1 86.62 524 LEU A C 1
ATOM 4021 O O . LEU A 1 524 ? 5.258 37 13.305 1 86.62 524 LEU A O 1
ATOM 4025 N N . GLN A 1 525 ? 3.432 35.688 13 1 87.06 525 GLN A N 1
ATOM 4026 C CA . GLN A 1 525 ? 2.648 36.719 12.32 1 87.06 525 GLN A CA 1
ATOM 4027 C C . GLN A 1 525 ? 1.698 37.438 13.289 1 87.06 525 GLN A C 1
ATOM 4029 O O . GLN A 1 525 ? 0.788 38.125 12.859 1 87.06 525 GLN A O 1
ATOM 4034 N N . HIS A 1 526 ? 1.746 37.125 14.539 1 89.94 526 HIS A N 1
ATOM 4035 C CA . HIS A 1 526 ? 0.953 37.719 15.609 1 89.94 526 HIS A CA 1
ATOM 4036 C C . HIS A 1 526 ? -0.506 37.281 15.523 1 89.94 526 HIS A C 1
ATOM 4038 O O . HIS A 1 526 ? -1.413 38.094 15.734 1 89.94 526 HIS A O 1
ATOM 4044 N N . ILE A 1 527 ? -0.714 36.125 15.023 1 90.81 527 ILE A N 1
ATOM 4045 C CA . ILE A 1 527 ? -2.041 35.5 15.008 1 90.81 527 ILE A CA 1
ATOM 4046 C C . ILE A 1 527 ? -2.09 34.344 16 1 90.81 527 ILE A C 1
ATOM 4048 O O . ILE A 1 527 ? -1.225 33.469 15.977 1 90.81 527 ILE A O 1
ATOM 4052 N N . GLU A 1 528 ? -3.078 34.344 16.859 1 88.25 528 GLU A N 1
ATOM 4053 C CA . GLU A 1 528 ? -3.223 33.281 17.859 1 88.25 528 GLU A CA 1
ATOM 4054 C C . GLU A 1 528 ? -4.113 32.156 17.328 1 88.25 528 GLU A C 1
ATOM 4056 O O . GLU A 1 528 ? -5.188 32.438 16.781 1 88.25 528 GLU A O 1
ATOM 4061 N N . LEU A 1 529 ? -3.582 30.969 17.453 1 89.94 529 LEU A N 1
ATOM 4062 C CA . LEU A 1 529 ? -4.344 29.781 17.047 1 89.94 529 LEU A CA 1
ATOM 4063 C C . LEU A 1 529 ? -4.852 29.031 18.281 1 89.94 529 LEU A C 1
ATOM 4065 O O . LEU A 1 529 ? -4.062 28.625 19.125 1 89.94 529 LEU A O 1
ATOM 4069 N N . LEU A 1 530 ? -6.195 28.906 18.375 1 86.94 530 LEU A N 1
ATOM 4070 C CA . LEU A 1 530 ? -6.809 28.203 19.484 1 86.94 530 LEU A CA 1
ATOM 4071 C C . LEU A 1 530 ? -7.727 27.078 19 1 86.94 530 LEU A C 1
ATOM 4073 O O . LEU A 1 530 ? -8.336 27.203 17.922 1 86.94 530 LEU A O 1
ATOM 4077 N N . PHE A 1 531 ? -7.754 26.031 19.766 1 88.25 531 PHE A N 1
ATOM 4078 C CA . PHE A 1 531 ? -8.633 24.906 19.469 1 88.25 531 PHE A CA 1
ATOM 4079 C C . PHE A 1 531 ? -9.688 24.75 20.562 1 88.25 531 PHE A C 1
ATOM 4081 O O . PHE A 1 531 ? -9.406 24.953 21.75 1 88.25 531 PHE A O 1
ATOM 4088 N N . CYS A 1 532 ? -10.922 24.484 20.109 1 82.31 532 CYS A N 1
ATOM 4089 C CA . CYS A 1 532 ? -11.984 24.281 21.078 1 82.31 532 CYS A CA 1
ATOM 4090 C C . CYS A 1 532 ? -12.688 22.953 20.859 1 82.31 532 CYS A C 1
ATOM 4092 O O . CYS A 1 532 ? -12.57 22.344 19.781 1 82.31 532 CYS A O 1
ATOM 4094 N N . GLN A 1 533 ? -13.281 22.391 21.891 1 80.94 533 GLN A N 1
ATOM 4095 C CA . GLN A 1 533 ? -14.102 21.172 21.891 1 80.94 533 GLN A CA 1
ATOM 4096 C C . GLN A 1 533 ? -13.258 19.938 21.609 1 80.94 533 GLN A C 1
ATOM 4098 O O . GLN A 1 533 ? -13.68 19.047 20.875 1 80.94 533 GLN A O 1
ATOM 4103 N N . ALA A 1 534 ? -12.047 20.016 22.109 1 83.12 534 ALA A N 1
ATOM 4104 C CA . ALA A 1 534 ? -11.18 18.859 21.938 1 83.12 534 ALA A CA 1
ATOM 4105 C C . ALA A 1 534 ? -11.578 17.734 22.875 1 83.12 534 ALA A C 1
ATOM 4107 O O . ALA A 1 534 ? -11.891 17.969 24.047 1 83.12 534 ALA A O 1
ATOM 4108 N N . SER A 1 535 ? -11.711 16.562 22.328 1 81.5 535 SER A N 1
ATOM 4109 C CA . SER A 1 535 ? -11.922 15.398 23.188 1 81.5 535 SER A CA 1
ATOM 4110 C C . SER A 1 535 ? -10.773 15.227 24.172 1 81.5 535 SER A C 1
ATOM 4112 O O . SER A 1 535 ? -9.703 15.812 24 1 81.5 535 SER A O 1
ATOM 4114 N N . SER A 1 536 ? -10.977 14.461 25.281 1 80.31 536 SER A N 1
ATOM 4115 C CA . SER A 1 536 ? -9.977 14.273 26.328 1 80.31 536 SER A CA 1
ATOM 4116 C C . SER A 1 536 ? -8.672 13.719 25.75 1 80.31 536 SER A C 1
ATOM 4118 O O . SER A 1 536 ? -7.586 14.148 26.141 1 80.31 536 SER A O 1
ATOM 4120 N N . ASN A 1 537 ? -8.836 12.812 24.891 1 81.94 537 ASN A N 1
ATOM 4121 C CA . ASN A 1 537 ? -7.652 12.188 24.312 1 81.94 537 ASN A CA 1
ATOM 4122 C C . ASN A 1 537 ? -6.867 13.164 23.438 1 81.94 537 ASN A C 1
ATOM 4124 O O . ASN A 1 537 ? -5.637 13.18 23.469 1 81.94 537 ASN A O 1
ATOM 4128 N N . ILE A 1 538 ? -7.582 13.969 22.703 1 86.38 538 ILE A N 1
ATOM 4129 C CA . ILE A 1 538 ? -6.941 14.938 21.828 1 86.38 538 ILE A CA 1
ATOM 4130 C C . ILE A 1 538 ? -6.309 16.062 22.656 1 86.38 538 ILE A C 1
ATOM 4132 O O . ILE A 1 538 ? -5.211 16.531 22.344 1 86.38 538 ILE A O 1
ATOM 4136 N N . HIS A 1 539 ? -7.055 16.438 23.703 1 85.12 539 HIS A N 1
ATOM 4137 C CA . HIS A 1 539 ? -6.535 17.469 24.594 1 85.12 539 HIS A CA 1
ATOM 4138 C C . HIS A 1 539 ? -5.215 17.047 25.234 1 85.12 539 HIS A C 1
ATOM 4140 O O . HIS A 1 539 ? -4.277 17.844 25.312 1 85.12 539 HIS A O 1
ATOM 4146 N N . LEU A 1 540 ? -5.184 15.867 25.672 1 83.31 540 LEU A N 1
ATOM 4147 C CA . LEU A 1 540 ? -3.971 15.344 26.281 1 83.31 540 LEU A CA 1
ATOM 4148 C C . LEU A 1 540 ? -2.812 15.344 25.297 1 83.31 540 LEU A C 1
ATOM 4150 O O . LEU A 1 540 ? -1.694 15.734 25.641 1 83.31 540 LEU A O 1
ATOM 4154 N N . LYS A 1 541 ? -3.057 14.906 24.094 1 86.31 541 LYS A N 1
ATOM 4155 C CA . LYS A 1 541 ? -2.014 14.875 23.078 1 86.31 541 LYS A CA 1
ATOM 4156 C C . LYS A 1 541 ? -1.515 16.281 22.766 1 86.31 541 LYS A C 1
ATOM 4158 O O . LYS A 1 541 ? -0.317 16.5 22.562 1 86.31 541 LYS A O 1
ATOM 4163 N N . PHE A 1 542 ? -2.453 17.188 22.719 1 87.62 542 PHE A N 1
ATOM 4164 C CA . PHE A 1 542 ? -2.098 18.578 22.453 1 87.62 542 PHE A CA 1
ATOM 4165 C C . PHE A 1 542 ? -1.207 19.125 23.562 1 87.62 542 PHE A C 1
ATOM 4167 O O . PHE A 1 542 ? -0.187 19.766 23.297 1 87.62 542 PHE A O 1
ATOM 4174 N N . CYS A 1 543 ? -1.569 18.812 24.781 1 84.25 543 CYS A N 1
ATOM 4175 C CA . CYS A 1 543 ? -0.806 19.281 25.922 1 84.25 543 CYS A CA 1
ATOM 4176 C C . CYS A 1 543 ? 0.602 18.703 25.922 1 84.25 543 CYS A C 1
ATOM 4178 O O . CYS A 1 543 ? 1.576 19.422 26.156 1 84.25 543 CYS A O 1
ATOM 4180 N N . LEU A 1 544 ? 0.644 17.516 25.609 1 84.88 544 LEU A N 1
ATOM 4181 C CA . LEU A 1 544 ? 1.931 16.828 25.625 1 84.88 544 LEU A CA 1
ATOM 4182 C C . LEU A 1 544 ? 2.803 17.297 24.453 1 84.88 544 LEU A C 1
ATOM 4184 O O . LEU A 1 544 ? 4.031 17.266 24.547 1 84.88 544 LEU A O 1
ATOM 4188 N N . ALA A 1 545 ? 2.092 17.781 23.438 1 84.19 545 ALA A N 1
ATOM 4189 C CA . ALA A 1 545 ? 2.828 18.234 22.266 1 84.19 545 ALA A CA 1
ATOM 4190 C C . ALA A 1 545 ? 3.156 19.719 22.375 1 84.19 545 ALA A C 1
ATOM 4192 O O . ALA A 1 545 ? 3.68 20.312 21.422 1 84.19 545 ALA A O 1
ATOM 4193 N N . GLY A 1 546 ? 2.832 20.312 23.422 1 77.12 546 GLY A N 1
ATOM 4194 C CA . GLY A 1 546 ? 3.109 21.734 23.625 1 77.12 546 GLY A CA 1
ATOM 4195 C C . GLY A 1 546 ? 2.082 22.641 22.984 1 77.12 546 GLY A C 1
ATOM 4196 O O . GLY A 1 546 ? 2.387 23.781 22.641 1 77.12 546 GLY A O 1
ATOM 4197 N N . LEU A 1 547 ? 1.019 22.047 22.656 1 78.62 547 LEU A N 1
ATOM 4198 C CA . LEU A 1 547 ? -0.073 22.828 22.078 1 78.62 547 LEU A CA 1
ATOM 4199 C C . LEU A 1 547 ? -1.128 23.141 23.141 1 78.62 547 LEU A C 1
ATOM 4201 O O . LEU A 1 547 ? -1.286 22.391 24.109 1 78.62 547 LEU A O 1
ATOM 4205 N N . SER A 1 548 ? -1.55 24.359 23.203 1 66.56 548 SER A N 1
ATOM 4206 C CA . SER A 1 548 ? -2.586 24.734 24.156 1 66.56 548 SER A CA 1
ATOM 4207 C C . SER A 1 548 ? -3.979 24.531 23.578 1 66.56 548 SER A C 1
ATOM 4209 O O . SER A 1 548 ? -4.23 24.875 22.422 1 66.56 548 SER A O 1
ATOM 4211 N N . SER A 1 549 ? -4.668 23.578 24.062 1 61.09 549 SER A N 1
ATOM 4212 C CA . SER A 1 549 ? -6.074 23.453 23.688 1 61.09 549 SER A CA 1
ATOM 4213 C C . SER A 1 549 ? -6.977 23.641 24.906 1 61.09 549 SER A C 1
ATOM 4215 O O . SER A 1 549 ? -6.555 23.438 26.047 1 61.09 549 SER A O 1
ATOM 4217 N N . HIS A 1 550 ? -8.039 24.531 24.797 1 53.28 550 HIS A N 1
ATOM 4218 C CA . HIS A 1 550 ? -9.031 24.594 25.875 1 53.28 550 HIS A CA 1
ATOM 4219 C C . HIS A 1 550 ? -9.82 23.297 25.953 1 53.28 550 HIS A C 1
ATOM 4221 O O . HIS A 1 550 ? -10.18 22.703 24.938 1 53.28 550 HIS A O 1
ATOM 4227 N N . SER A 1 551 ? -9.586 22.531 26.953 1 49.03 551 SER A N 1
ATOM 4228 C CA . SER A 1 551 ? -10.242 21.25 27.219 1 49.03 551 SER A CA 1
ATOM 4229 C C . SER A 1 551 ? -11.688 21.25 26.75 1 49.03 551 SER A C 1
ATOM 4231 O O . SER A 1 551 ? -12.25 22.312 26.469 1 49.03 551 SER A O 1
ATOM 4233 N N . THR A 1 552 ? -12.336 20.047 26.578 1 48.84 552 THR A N 1
ATOM 4234 C CA . THR A 1 552 ? -13.688 19.609 26.234 1 48.84 552 THR A CA 1
ATOM 4235 C C . THR A 1 552 ? -14.719 20.625 26.703 1 48.84 552 THR A C 1
ATOM 4237 O O . THR A 1 552 ? -15.852 20.641 26.234 1 48.84 552 THR A O 1
ATOM 4240 N N . VAL A 1 553 ? -14.445 21.297 27.859 1 47.28 553 VAL A N 1
ATOM 4241 C CA . VAL A 1 553 ? -15.562 21.859 28.609 1 47.28 553 VAL A CA 1
ATOM 4242 C C . VAL A 1 553 ? -16.016 23.156 27.969 1 47.28 553 VAL A C 1
ATOM 4244 O O . VAL A 1 553 ? -17.156 23.594 28.172 1 47.28 553 VAL A O 1
ATOM 4247 N N . HIS A 1 554 ? -15.242 23.766 27.078 1 52.84 554 HIS A N 1
ATOM 4248 C CA . HIS A 1 554 ? -15.805 25.078 26.75 1 52.84 554 HIS A CA 1
ATOM 4249 C C . HIS A 1 554 ? -16.328 25.109 25.312 1 52.84 554 HIS A C 1
ATOM 4251 O O . HIS A 1 554 ? -15.578 24.891 24.375 1 52.84 554 HIS A O 1
ATOM 4257 N N . ASN A 1 555 ? -17.625 24.859 25.219 1 57.06 555 ASN A N 1
ATOM 4258 C CA . ASN A 1 555 ? -18.359 25.062 23.984 1 57.06 555 ASN A CA 1
ATOM 4259 C C . ASN A 1 555 ? -17.859 26.297 23.234 1 57.06 555 ASN A C 1
ATOM 4261 O O . ASN A 1 555 ? -17.281 27.203 23.844 1 57.06 555 ASN A O 1
ATOM 4265 N N . LEU A 1 556 ? -17.703 26.234 21.953 1 60.94 556 LEU A N 1
ATOM 4266 C CA . LEU A 1 556 ? -17.297 27.328 21.078 1 60.94 556 LEU A CA 1
ATOM 4267 C C . LEU A 1 556 ? -17.812 28.672 21.594 1 60.94 556 LEU A C 1
ATOM 4269 O O . LEU A 1 556 ? -17.078 29.672 21.594 1 60.94 556 LEU A O 1
ATOM 4273 N N . GLU A 1 557 ? -18.984 28.531 22.156 1 57.34 557 GLU A N 1
ATOM 4274 C CA . GLU A 1 557 ? -19.641 29.75 22.609 1 57.34 557 GLU A CA 1
ATOM 4275 C C . GLU A 1 557 ? -18.969 30.297 23.875 1 57.34 557 GLU A C 1
ATOM 4277 O O . GLU A 1 557 ? -18.828 31.5 24.031 1 57.34 557 GLU A O 1
ATOM 4282 N N . ASP A 1 558 ? -18.594 29.328 24.625 1 59.75 558 ASP A N 1
ATOM 4283 C CA . ASP A 1 558 ? -17.953 29.719 25.875 1 59.75 558 ASP A CA 1
ATOM 4284 C C . ASP A 1 558 ? -16.594 30.375 25.625 1 59.75 558 ASP A C 1
ATOM 4286 O O . ASP A 1 558 ? -16.25 31.375 26.25 1 59.75 558 ASP A O 1
ATOM 4290 N N . VAL A 1 559 ? -15.992 29.875 24.656 1 65.25 559 VAL A N 1
ATOM 4291 C CA . VAL A 1 559 ? -14.664 30.375 24.344 1 65.25 559 VAL A CA 1
ATOM 4292 C C . VAL A 1 559 ? -14.773 31.766 23.703 1 65.25 559 VAL A C 1
ATOM 4294 O O . VAL A 1 559 ? -14 32.656 24.047 1 65.25 559 VAL A O 1
ATOM 4297 N N . LEU A 1 560 ? -15.781 31.922 22.922 1 63.88 560 LEU A N 1
ATOM 4298 C CA . LEU A 1 560 ? -15.984 33.219 22.266 1 63.88 560 LEU A CA 1
ATOM 4299 C C . LEU A 1 560 ? -16.375 34.281 23.281 1 63.88 560 LEU A C 1
ATOM 4301 O O . LEU A 1 560 ? -15.938 35.438 23.172 1 63.88 560 LEU A O 1
ATOM 4305 N N . THR A 1 561 ? -17.219 33.75 24.219 1 57.03 561 THR A N 1
ATOM 4306 C CA . THR A 1 561 ? -17.656 34.688 25.266 1 57.03 561 THR A CA 1
ATOM 4307 C C . THR A 1 561 ? -16.484 35.094 26.141 1 57.03 561 THR A C 1
ATOM 4309 O O . THR A 1 561 ? -16.375 36.25 26.531 1 57.03 561 THR A O 1
ATOM 4312 N N . GLU A 1 562 ? -15.703 34.125 26.328 1 64 562 GLU A N 1
ATOM 4313 C CA . GLU A 1 562 ? -14.539 34.406 27.156 1 64 562 GLU A CA 1
ATOM 4314 C C . GLU A 1 562 ? -13.586 35.375 26.453 1 64 562 GLU A C 1
ATOM 4316 O O . GLU A 1 562 ? -13.023 36.25 27.078 1 64 562 GLU A O 1
ATOM 4321 N N . ILE A 1 563 ? -13.453 35.25 25.234 1 66.31 563 ILE A N 1
ATOM 4322 C CA . ILE A 1 563 ? -12.562 36.094 24.438 1 66.31 563 ILE A CA 1
ATOM 4323 C C . ILE A 1 563 ? -13.141 37.5 24.328 1 66.31 563 ILE A C 1
ATOM 4325 O O . ILE A 1 563 ? -12.414 38.469 24.453 1 66.31 563 ILE A O 1
ATOM 4329 N N . HIS A 1 564 ? -14.453 37.469 24.156 1 60.38 564 HIS A N 1
ATOM 4330 C CA . HIS A 1 564 ? -15.133 38.75 24.062 1 60.38 564 HIS A CA 1
ATOM 4331 C C . HIS A 1 564 ? -15.039 39.5 25.391 1 60.38 564 HIS A C 1
ATOM 4333 O O . HIS A 1 564 ? -14.75 40.719 25.391 1 60.38 564 HIS A O 1
ATOM 4339 N N . CYS A 1 565 ? -15.258 38.688 26.391 1 53.03 565 CYS A N 1
ATOM 4340 C CA . CYS A 1 565 ? -15.211 39.312 27.719 1 53.03 565 CYS A CA 1
ATOM 4341 C C . CYS A 1 565 ? -13.805 39.812 28.047 1 53.03 565 CYS A C 1
ATOM 4343 O O . CYS A 1 565 ? -13.641 40.875 28.656 1 53.03 565 CYS A O 1
ATOM 4345 N N . SER A 1 566 ? -12.898 39.031 27.625 1 58.5 566 SER A N 1
ATOM 4346 C CA . SER A 1 566 ? -11.516 39.406 27.906 1 58.5 566 SER A CA 1
ATOM 4347 C C . SER A 1 566 ? -11.102 40.656 27.109 1 58.5 566 SER A C 1
ATOM 4349 O O . SER A 1 566 ? -10.398 41.531 27.625 1 58.5 566 SER A O 1
ATOM 4351 N N . LYS A 1 567 ? -11.594 40.75 25.969 1 57.06 567 LYS A N 1
ATOM 4352 C CA . LYS A 1 567 ? -11.266 41.938 25.156 1 57.06 567 LYS A CA 1
ATOM 4353 C C . LYS A 1 567 ? -12.031 43.156 25.625 1 57.06 567 LYS A C 1
ATOM 4355 O O . LYS A 1 567 ? -11.492 44.281 25.625 1 57.06 567 LYS A O 1
ATOM 4360 N N . LEU A 1 568 ? -13.281 42.875 25.953 1 50.78 568 LEU A N 1
ATOM 4361 C CA . LEU A 1 568 ? -14.047 44 26.531 1 50.78 568 LEU A CA 1
ATOM 4362 C C . LEU A 1 568 ? -13.398 44.469 27.812 1 50.78 568 LEU A C 1
ATOM 4364 O O . LEU A 1 568 ? -13.352 45.688 28.062 1 50.78 568 LEU A O 1
ATOM 4368 N N . ALA A 1 569 ? -12.93 43.5 28.469 1 48.53 569 ALA A N 1
ATOM 4369 C CA . ALA A 1 569 ? -12.234 43.875 29.703 1 48.53 569 ALA A CA 1
ATOM 4370 C C . ALA A 1 569 ? -10.938 44.594 29.391 1 48.53 569 ALA A C 1
ATOM 4372 O O . ALA A 1 569 ? -10.586 45.562 30.094 1 48.53 569 ALA A O 1
ATOM 4373 N N . SER A 1 570 ? -10.375 44.156 28.406 1 53.34 570 SER A N 1
ATOM 4374 C CA . SER A 1 570 ? -9.141 44.812 28.016 1 53.34 570 SER A CA 1
ATOM 4375 C C . SER A 1 570 ? -9.422 46.188 27.422 1 53.34 570 SER A C 1
ATOM 4377 O O . SER A 1 570 ? -8.688 47.156 27.688 1 53.34 570 SER A O 1
ATOM 4379 N N . ASN A 1 571 ? -10.453 46.25 26.703 1 50.72 571 ASN A N 1
ATOM 4380 C CA . ASN A 1 571 ? -10.875 47.562 26.188 1 50.72 571 ASN A CA 1
ATOM 4381 C C . ASN A 1 571 ? -11.398 48.469 27.297 1 50.72 571 ASN A C 1
ATOM 4383 O O . ASN A 1 571 ? -11.203 49.688 27.266 1 50.72 571 ASN A O 1
ATOM 4387 N N . SER A 1 572 ? -12.031 47.844 28.25 1 47.72 572 SER A N 1
ATOM 4388 C CA . SER A 1 572 ? -12.477 48.656 29.406 1 47.72 572 SER A CA 1
ATOM 4389 C C . SER A 1 572 ? -11.289 49.125 30.234 1 47.72 572 SER A C 1
ATOM 4391 O O . SER A 1 572 ? -11.305 50.219 30.766 1 47.72 572 SER A O 1
ATOM 4393 N N . ILE A 1 573 ? -10.312 48.312 30.25 1 46.44 573 ILE A N 1
ATOM 4394 C CA . ILE A 1 573 ? -9.117 48.75 30.953 1 46.44 573 ILE A CA 1
ATOM 4395 C C . ILE A 1 573 ? -8.414 49.844 30.156 1 46.44 573 ILE A C 1
ATOM 4397 O O . ILE A 1 573 ? -7.945 50.812 30.719 1 46.44 573 ILE A O 1
ATOM 4401 N N . GLU A 1 574 ? -8.422 49.625 28.906 1 45.28 574 GLU A N 1
ATOM 4402 C CA . GLU A 1 574 ? -7.82 50.656 28.078 1 45.28 574 GLU A CA 1
ATOM 4403 C C . GLU A 1 574 ? -8.68 51.938 28.078 1 45.28 574 GLU A C 1
ATOM 4405 O O . GLU A 1 574 ? -8.156 53.031 28.094 1 45.28 574 GLU A O 1
ATOM 4410 N N . LYS A 1 575 ? -9.984 51.812 28.156 1 47.5 575 LYS A N 1
ATOM 4411 C CA . LYS A 1 575 ? -10.852 52.969 28.281 1 47.5 575 LYS A CA 1
ATOM 4412 C C . LYS A 1 575 ? -10.719 53.594 29.672 1 47.5 575 LYS A C 1
ATOM 4414 O O . LYS A 1 575 ? -10.719 54.812 29.812 1 47.5 575 LYS A O 1
ATOM 4419 N N . THR A 1 576 ? -10.578 52.781 30.578 1 44.66 576 THR A N 1
ATOM 4420 C CA . THR A 1 576 ? -10.383 53.312 31.922 1 44.66 576 THR A CA 1
ATOM 4421 C C . THR A 1 576 ? -9.016 53.969 32.031 1 44.66 576 THR A C 1
ATOM 4423 O O . THR A 1 576 ? -8.883 55.031 32.688 1 44.66 576 THR A O 1
ATOM 4426 N N . GLN A 1 577 ? -8.055 53.406 31.359 1 43.12 577 GLN A N 1
ATOM 4427 C CA . GLN A 1 577 ? -6.742 54.031 31.391 1 43.12 577 GLN A CA 1
ATOM 4428 C C . GLN A 1 577 ? -6.734 55.312 30.562 1 43.12 577 GLN A C 1
ATOM 4430 O O . GLN A 1 577 ? -6.086 56.281 30.922 1 43.12 577 GLN A O 1
ATOM 4435 N N . MET A 1 578 ? -7.488 55.281 29.531 1 41.38 578 MET A N 1
ATOM 4436 C CA . MET A 1 578 ? -7.633 56.5 28.75 1 41.38 578 MET A CA 1
ATOM 4437 C C . MET A 1 578 ? -8.469 57.531 29.516 1 41.38 578 MET A C 1
ATOM 4439 O O . MET A 1 578 ? -8.211 58.719 29.422 1 41.38 578 MET A O 1
ATOM 4443 N N . LEU A 1 579 ? -9.469 57.031 30.188 1 39.97 579 LEU A N 1
ATOM 4444 C CA . LEU A 1 579 ? -10.258 57.938 31.016 1 39.97 579 LEU A CA 1
ATOM 4445 C C . LEU A 1 579 ? -9.43 58.438 32.188 1 39.97 579 LEU A C 1
ATOM 4447 O O . LEU A 1 579 ? -9.586 59.594 32.625 1 39.97 579 LEU A O 1
ATOM 4451 N N . GLN A 1 580 ? -8.578 57.625 32.656 1 40.28 580 GLN A N 1
ATOM 4452 C CA . GLN A 1 580 ? -7.715 58.094 33.75 1 40.28 580 GLN A CA 1
ATOM 4453 C C . GLN A 1 580 ? -6.684 59.094 33.219 1 40.28 580 GLN A C 1
ATOM 4455 O O . GLN A 1 580 ? -6.312 60.031 33.938 1 40.28 580 GLN A O 1
ATOM 4460 N N . VAL A 1 581 ? -6.266 58.875 31.984 1 41.97 581 VAL A N 1
ATOM 4461 C CA . VAL A 1 581 ? -5.316 59.844 31.438 1 41.97 581 VAL A CA 1
ATOM 4462 C C . VAL A 1 581 ? -6.016 61.156 31.203 1 41.97 581 VAL A C 1
ATOM 4464 O O . VAL A 1 581 ? -5.426 62.219 31.422 1 41.97 581 VAL A O 1
ATOM 4467 N N . GLN A 1 582 ? -7.285 61.062 30.875 1 39.78 582 GLN A N 1
ATOM 4468 C CA . GLN A 1 582 ? -7.973 62.344 30.688 1 39.78 582 GLN A CA 1
ATOM 4469 C C . GLN A 1 582 ? -8.227 63.031 32.031 1 39.78 582 GLN A C 1
ATOM 4471 O O . GLN A 1 582 ? -8.289 64.25 32.094 1 39.78 582 GLN A O 1
ATOM 4476 N N . VAL A 1 583 ? -8.438 62.281 33.062 1 40.69 583 VAL A N 1
ATOM 4477 C CA . VAL A 1 583 ? -8.727 62.906 34.344 1 40.69 583 VAL A CA 1
ATOM 4478 C C . VAL A 1 583 ? -7.453 63.562 34.875 1 40.69 583 VAL A C 1
ATOM 4480 O O . VAL A 1 583 ? -7.508 64.625 35.531 1 40.69 583 VAL A O 1
ATOM 4483 N N . VAL A 1 584 ? -6.281 62.906 34.656 1 40.53 584 VAL A N 1
ATOM 4484 C CA . VAL A 1 584 ? -5.066 63.438 35.25 1 40.53 584 VAL A CA 1
ATOM 4485 C C . VAL A 1 584 ? -4.668 64.75 34.531 1 40.53 584 VAL A C 1
ATOM 4487 O O . VAL A 1 584 ? -4.062 65.625 35.156 1 40.53 584 VAL A O 1
ATOM 4490 N N . THR A 1 585 ? -5.051 64.812 33.25 1 40 585 THR A N 1
ATOM 4491 C CA . THR A 1 585 ? -4.57 66 32.562 1 40 585 THR A CA 1
ATOM 4492 C C . THR A 1 585 ? -5.332 67.25 33 1 40 585 THR A C 1
ATOM 4494 O O . THR A 1 585 ? -4.895 68.375 32.75 1 40 585 THR A O 1
ATOM 4497 N N . SER A 1 586 ? -6.539 67.062 33.562 1 37.81 586 SER A N 1
ATOM 4498 C CA . SER A 1 586 ? -7.223 68.312 33.844 1 37.81 586 SER A CA 1
ATOM 4499 C C . SER A 1 586 ? -6.664 69 35.094 1 37.81 586 SER A C 1
ATOM 4501 O O . SER A 1 586 ? -6.844 70.188 35.312 1 37.81 586 SER A O 1
ATOM 4503 N N . GLU A 1 587 ? -6.277 68.188 36.125 1 36.19 587 GLU A N 1
ATOM 4504 C CA . GLU A 1 587 ? -5.973 68.875 37.375 1 36.19 587 GLU A CA 1
ATOM 4505 C C . GLU A 1 587 ? -4.586 69.5 37.312 1 36.19 587 GLU A C 1
ATOM 4507 O O . GLU A 1 587 ? -4.27 70.375 38.125 1 36.19 587 GLU A O 1
ATOM 4512 N N . GLU A 1 588 ? -3.574 68.812 36.719 1 36.03 588 GLU A N 1
ATOM 4513 C CA . GLU A 1 588 ? -2.201 69.188 37 1 36.03 588 GLU A CA 1
ATOM 4514 C C . GLU A 1 588 ? -1.835 70.438 36.219 1 36.03 588 GLU A C 1
ATOM 4516 O O . GLU A 1 588 ? -0.663 70.812 36.156 1 36.03 588 GLU A O 1
ATOM 4521 N N . GLU A 1 589 ? -2.807 71.312 35.781 1 33.62 589 GLU A N 1
ATOM 4522 C CA . GLU A 1 589 ? -2.258 72.438 35.062 1 33.62 589 GLU A CA 1
ATOM 4523 C C . GLU A 1 589 ? -1.247 73.188 35.906 1 33.62 589 GLU A C 1
ATOM 4525 O O . GLU A 1 589 ? -0.62 74.125 35.406 1 33.62 589 GLU A O 1
ATOM 4530 N N . SER A 1 590 ? -1.48 73.188 37.25 1 31.69 590 SER A N 1
ATOM 4531 C CA . SER A 1 590 ? -0.78 74.312 37.781 1 31.69 590 SER A CA 1
ATOM 4532 C C . SER A 1 590 ? 0.732 74.125 37.719 1 31.69 590 SER A C 1
ATOM 4534 O O . SER A 1 590 ? 1.471 75.125 37.469 1 31.69 590 SER A O 1
ATOM 4536 N N . SER A 1 591 ? 1.292 73.125 38.531 1 30.31 591 SER A N 1
ATOM 4537 C CA . SER A 1 591 ? 2.637 73.375 39.062 1 30.31 591 SER A CA 1
ATOM 4538 C C . SER A 1 591 ? 3.695 73.062 38 1 30.31 591 SER A C 1
ATOM 4540 O O . SER A 1 591 ? 3.418 72.375 37.031 1 30.31 591 SER A O 1
ATOM 4542 N N . ASP A 1 592 ? 5.074 73.562 38.156 1 28.61 592 ASP A N 1
ATOM 4543 C CA . ASP A 1 592 ? 6.27 73.688 37.312 1 28.61 592 ASP A CA 1
ATOM 4544 C C . ASP A 1 592 ? 6.75 72.375 36.812 1 28.61 592 ASP A C 1
ATOM 4546 O O . ASP A 1 592 ? 6.57 71.312 37.469 1 28.61 592 ASP A O 1
ATOM 4550 N N . SER A 1 593 ? 7.09 72.188 35.5 1 26.22 593 SER A N 1
ATOM 4551 C CA . SER A 1 593 ? 7.254 71.188 34.469 1 26.22 593 SER A CA 1
ATOM 4552 C C . SER A 1 593 ? 8.438 70.25 34.812 1 26.22 593 SER A C 1
ATOM 4554 O O . SER A 1 593 ? 9.055 69.688 33.906 1 26.22 593 SER A O 1
ATOM 4556 N N . ARG A 1 594 ? 8.945 70.25 36.156 1 27.39 594 ARG A N 1
ATOM 4557 C CA . ARG A 1 594 ? 10.258 69.562 36.156 1 27.39 594 ARG A CA 1
ATOM 4558 C C . ARG A 1 594 ? 10.164 68.125 35.688 1 27.39 594 ARG A C 1
ATOM 4560 O O . ARG A 1 594 ? 9.422 67.312 36.25 1 27.39 594 ARG A O 1
ATOM 4567 N N . GLN A 1 595 ? 10.375 67.812 34.312 1 24.05 595 GLN A N 1
ATOM 4568 C CA . GLN A 1 595 ? 10.234 66.625 33.5 1 24.05 595 GLN A CA 1
ATOM 4569 C C . GLN A 1 595 ? 11.109 65.5 34 1 24.05 595 GLN A C 1
ATOM 4571 O O . GLN A 1 595 ? 12.312 65.438 33.75 1 24.05 595 GLN A O 1
ATOM 4576 N N . ALA A 1 596 ? 11.141 65.188 35.375 1 23.45 596 ALA A N 1
ATOM 4577 C CA . ALA A 1 596 ? 12.109 64.125 35.688 1 23.45 596 ALA A CA 1
ATOM 4578 C C . ALA A 1 596 ? 11.781 62.875 34.938 1 23.45 596 ALA A C 1
ATOM 4580 O O . ALA A 1 596 ? 10.633 62.406 34.938 1 23.45 596 ALA A O 1
ATOM 4581 N N . SER A 1 597 ? 12.547 62.438 33.875 1 23.39 597 SER A N 1
ATOM 4582 C CA . SER A 1 597 ? 12.648 61.312 32.969 1 23.39 597 SER A CA 1
ATOM 4583 C C . SER A 1 597 ? 12.68 59.969 33.688 1 23.39 597 SER A C 1
ATOM 4585 O O . SER A 1 597 ? 13.039 58.969 33.125 1 23.39 597 SER A O 1
ATOM 4587 N N . SER A 1 598 ? 11.82 59.688 34.75 1 21.7 598 SER A N 1
ATOM 4588 C CA . SER A 1 598 ? 12.102 58.438 35.469 1 21.7 598 SER A CA 1
ATOM 4589 C C . SER A 1 598 ? 11.984 57.25 34.531 1 21.7 598 SER A C 1
ATOM 4591 O O . SER A 1 598 ? 11.039 57.156 33.75 1 21.7 598 SER A O 1
ATOM 4593 N N . SER A 1 599 ? 13.094 56.562 34.125 1 22.88 599 SER A N 1
ATOM 4594 C CA . SER A 1 599 ? 13.391 55.344 33.406 1 22.88 599 SER A CA 1
ATOM 4595 C C . SER A 1 599 ? 12.648 54.156 33.969 1 22.88 599 SER A C 1
ATOM 4597 O O . SER A 1 599 ? 12.945 53.719 35.094 1 22.88 599 SER A O 1
ATOM 4599 N N . PHE A 1 600 ? 11.266 54.031 33.906 1 21.02 600 PHE A N 1
ATOM 4600 C CA . PHE A 1 600 ? 10.555 52.875 34.438 1 21.02 600 PHE A CA 1
ATOM 4601 C C . PHE A 1 600 ? 11.047 51.594 33.781 1 21.02 600 PHE A C 1
ATOM 4603 O O . PHE A 1 600 ? 11 51.469 32.562 1 21.02 600 PHE A O 1
ATOM 4610 N N . HIS A 1 601 ? 12.117 50.938 34.312 1 22.61 601 HIS A N 1
ATOM 4611 C CA . HIS A 1 601 ? 12.586 49.625 33.906 1 22.61 601 HIS A CA 1
ATOM 4612 C C . HIS A 1 601 ? 11.484 48.594 34.062 1 22.61 601 HIS A C 1
ATOM 4614 O O . HIS A 1 601 ? 10.844 48.5 35.125 1 22.61 601 HIS A O 1
ATOM 4620 N N . PRO A 1 602 ? 10.773 48.188 33 1 20.86 602 PRO A N 1
ATOM 4621 C CA . PRO A 1 602 ? 9.719 47.188 33.062 1 20.86 602 PRO A CA 1
ATOM 4622 C C . PRO A 1 602 ? 10.164 45.906 33.781 1 20.86 602 PRO A C 1
ATOM 4624 O O . PRO A 1 602 ? 11.305 45.469 33.594 1 20.86 602 PRO A O 1
ATOM 4627 N N . LEU A 1 603 ? 9.711 45.656 35.062 1 20.23 603 LEU A N 1
ATOM 4628 C CA . LEU A 1 603 ? 9.883 44.469 35.906 1 20.23 603 LEU A CA 1
ATOM 4629 C C . LEU A 1 603 ? 9.625 43.188 35.094 1 20.23 603 LEU A C 1
ATOM 4631 O O . LEU A 1 603 ? 8.68 43.125 34.312 1 20.23 603 LEU A O 1
ATOM 4635 N N . HIS A 1 604 ? 10.617 42.312 34.938 1 21.59 604 HIS A N 1
ATOM 4636 C CA . HIS A 1 604 ? 10.75 40.938 34.469 1 21.59 604 HIS A CA 1
ATOM 4637 C C . HIS A 1 604 ? 9.789 40 35.188 1 21.59 604 HIS A C 1
ATOM 4639 O O . HIS A 1 604 ? 9.859 39.875 36.438 1 21.59 604 HIS A O 1
ATOM 4645 N N . PHE A 1 605 ? 8.453 39.906 34.906 1 20.02 605 PHE A N 1
ATOM 4646 C CA . PHE A 1 605 ? 7.512 38.938 35.438 1 20.02 605 PHE A CA 1
ATOM 4647 C C . PHE A 1 605 ? 8.109 37.562 35.438 1 20.02 605 PHE A C 1
ATOM 4649 O O . PHE A 1 605 ? 8.383 37 34.375 1 20.02 605 PHE A O 1
ATOM 4656 N N . LEU A 1 606 ? 8.875 37.125 36.438 1 20.72 606 LEU A N 1
ATOM 4657 C CA . LEU A 1 606 ? 9.352 35.781 36.781 1 20.72 606 LEU A CA 1
ATOM 4658 C C . LEU A 1 606 ? 8.188 34.812 36.906 1 20.72 606 LEU A C 1
ATOM 4660 O O . LEU A 1 606 ? 7.328 34.969 37.75 1 20.72 606 LEU A O 1
ATOM 4664 N N . TYR A 1 607 ? 7.598 34.25 35.812 1 19.69 607 TYR A N 1
ATOM 4665 C CA . TYR A 1 607 ? 6.629 33.156 35.844 1 19.69 607 TYR A CA 1
ATOM 4666 C C . TYR A 1 607 ? 7.152 31.969 36.688 1 19.69 607 TYR A C 1
ATOM 4668 O O . TYR A 1 607 ? 8.117 31.312 36.281 1 19.69 607 TYR A O 1
ATOM 4676 N N . HIS A 1 608 ? 7.191 31.984 38.031 1 20.77 608 HIS A N 1
ATOM 4677 C CA . HIS A 1 608 ? 7.461 30.844 38.906 1 20.77 608 HIS A CA 1
ATOM 4678 C C . HIS A 1 608 ? 6.48 29.703 38.625 1 20.77 608 HIS A C 1
ATOM 4680 O O . HIS A 1 608 ? 5.266 29.906 38.688 1 20.77 608 HIS A O 1
ATOM 4686 N N . ASP A 1 609 ? 6.828 28.672 37.875 1 20.31 609 ASP A N 1
ATOM 4687 C CA . ASP A 1 609 ? 6.227 27.375 37.594 1 20.31 609 ASP A CA 1
ATOM 4688 C C . ASP A 1 609 ? 6.008 26.578 38.875 1 20.31 609 ASP A C 1
ATOM 4690 O O . ASP A 1 609 ? 6.918 25.906 39.344 1 20.31 609 ASP A O 1
ATOM 4694 N N . GLU A 1 610 ? 5.387 27.016 39.938 1 22.06 610 GLU A N 1
ATOM 4695 C CA . GLU A 1 610 ? 5.293 26.25 41.188 1 22.06 610 GLU A CA 1
ATOM 4696 C C . GLU A 1 610 ? 4.402 25.016 41 1 22.06 610 GLU A C 1
ATOM 4698 O O . GLU A 1 610 ? 3.252 25.016 41.438 1 22.06 610 GLU A O 1
ATOM 4703 N N . ASN A 1 611 ? 3.996 24.406 39.969 1 20.77 611 ASN A N 1
ATOM 4704 C CA . ASN A 1 611 ? 3.025 23.328 40.125 1 20.77 611 ASN A CA 1
ATOM 4705 C C . ASN A 1 611 ? 3.568 22.203 41 1 20.77 611 ASN A C 1
ATOM 4707 O O . ASN A 1 611 ? 4.422 21.422 40.562 1 20.77 611 ASN A O 1
ATOM 4711 N N . LYS A 1 612 ? 3.678 22.344 42.344 1 21.78 612 LYS A N 1
ATOM 4712 C CA . LYS A 1 612 ? 3.998 21.312 43.312 1 21.78 612 LYS A CA 1
ATOM 4713 C C . LYS A 1 612 ? 2.93 20.219 43.312 1 21.78 612 LYS A C 1
ATOM 4715 O O . LYS A 1 612 ? 1.817 20.438 43.812 1 21.78 612 LYS A O 1
ATOM 4720 N N . VAL A 1 613 ? 2.662 19.375 42.406 1 22.17 613 VAL A N 1
ATOM 4721 C CA . VAL A 1 613 ? 1.718 18.266 42.531 1 22.17 613 VAL A CA 1
ATOM 4722 C C . VAL A 1 613 ? 2.125 17.375 43.688 1 22.17 613 VAL A C 1
ATOM 4724 O O . VAL A 1 613 ? 3.25 16.875 43.719 1 22.17 613 VAL A O 1
ATOM 4727 N N . VAL A 1 614 ? 1.571 17.484 44.906 1 20.84 614 VAL A N 1
ATOM 4728 C CA . VAL A 1 614 ? 1.671 16.719 46.125 1 20.84 614 VAL A CA 1
ATOM 4729 C C . VAL A 1 614 ? 1.29 15.258 45.875 1 20.84 614 VAL A C 1
ATOM 4731 O O . VAL A 1 614 ? 0.263 14.992 45.25 1 20.84 614 VAL A O 1
ATOM 4734 N N . THR A 1 615 ? 2.178 14.203 46 1 21.42 615 THR A N 1
ATOM 4735 C CA . THR A 1 615 ? 2.199 12.75 45.906 1 21.42 615 THR A CA 1
ATOM 4736 C C . THR A 1 615 ? 1.305 12.125 46.969 1 21.42 615 THR A C 1
ATOM 4738 O O . THR A 1 615 ? 1.56 12.266 48.156 1 21.42 615 THR A O 1
ATOM 4741 N N . MET A 1 616 ? -0.048 12.258 46.969 1 20.5 616 MET A N 1
ATOM 4742 C CA . MET A 1 616 ? -0.876 11.57 47.969 1 20.5 616 MET A CA 1
ATOM 4743 C C . MET A 1 616 ? -0.473 10.109 48.094 1 20.5 616 MET A C 1
ATOM 4745 O O . MET A 1 616 ? -0.254 9.43 47.094 1 20.5 616 MET A O 1
ATOM 4749 N N . HIS A 1 617 ? -0.065 9.578 49.312 1 20.23 617 HIS A N 1
ATOM 4750 C CA . HIS A 1 617 ? 0.358 8.352 50 1 20.23 617 HIS A CA 1
ATOM 4751 C C . HIS A 1 617 ? -0.688 7.254 49.844 1 20.23 617 HIS A C 1
ATOM 4753 O O . HIS A 1 617 ? -1.887 7.539 49.75 1 20.23 617 HIS A O 1
ATOM 4759 N N . SER A 1 618 ? -0.305 5.93 49.562 1 20.5 618 SER A N 1
ATOM 4760 C CA . SER A 1 618 ? -0.599 4.559 49.156 1 20.5 618 SER A CA 1
ATOM 4761 C C . SER A 1 618 ? -1.353 3.809 50.25 1 20.5 618 SER A C 1
ATOM 4763 O O . SER A 1 618 ? -1.793 2.676 50.062 1 20.5 618 SER A O 1
ATOM 4765 N N . ASN A 1 619 ? -1.715 4.246 51.438 1 20.36 619 ASN A N 1
ATOM 4766 C CA . ASN A 1 619 ? -1.667 3.197 52.469 1 20.36 619 ASN A CA 1
ATOM 4767 C C . ASN A 1 619 ? -2.852 2.242 52.344 1 20.36 619 ASN A C 1
ATOM 4769 O O . ASN A 1 619 ? -3.758 2.262 53.156 1 20.36 619 ASN A O 1
ATOM 4773 N N . MET A 1 620 ? -3.639 2.041 51.312 1 19.95 620 MET A N 1
ATOM 4774 C CA . MET A 1 620 ? -4.758 1.151 51.594 1 19.95 620 MET A CA 1
ATOM 4775 C C . MET A 1 620 ? -4.258 -0.193 52.125 1 19.95 620 MET A C 1
ATOM 4777 O O . MET A 1 620 ? -3.438 -0.847 51.469 1 19.95 620 MET A O 1
ATOM 4781 N N . LYS A 1 621 ? -4.391 -0.525 53.438 1 20.88 621 LYS A N 1
ATOM 4782 C CA . LYS A 1 621 ? -4.16 -1.714 54.25 1 20.88 621 LYS A CA 1
ATOM 4783 C C . LYS A 1 621 ? -4.965 -2.902 53.75 1 20.88 621 LYS A C 1
ATOM 4785 O O . LYS A 1 621 ? -6.199 -2.871 53.75 1 20.88 621 LYS A O 1
ATOM 4790 N N . ARG A 1 622 ? -4.582 -3.508 52.625 1 20.2 622 ARG A N 1
ATOM 4791 C CA . ARG A 1 622 ? -5.215 -4.77 52.25 1 20.2 622 ARG A CA 1
ATOM 4792 C C . ARG A 1 622 ? -5.156 -5.77 53.406 1 20.2 622 ARG A C 1
ATOM 4794 O O . ARG A 1 622 ? -4.07 -6.141 53.844 1 20.2 622 ARG A O 1
ATOM 4801 N N . SER A 1 623 ? -6.133 -5.711 54.344 1 20.09 623 SER A N 1
ATOM 4802 C CA . SER A 1 623 ? -6.352 -6.688 55.406 1 20.09 623 SER A CA 1
ATOM 4803 C C . SER A 1 623 ? -6.324 -8.109 54.844 1 20.09 623 SER A C 1
ATOM 4805 O O . SER A 1 623 ? -6.773 -8.359 53.75 1 20.09 623 SER A O 1
ATOM 4807 N N . ASN A 1 624 ? -5.43 -9.078 55.312 1 20.56 624 ASN A N 1
ATOM 4808 C CA . ASN A 1 624 ? -4.898 -10.438 55.219 1 20.56 624 ASN A CA 1
ATOM 4809 C C . ASN A 1 624 ? -6.004 -11.477 55.375 1 20.56 624 ASN A C 1
ATOM 4811 O O . ASN A 1 624 ? -5.801 -12.656 55.062 1 20.56 624 ASN A O 1
ATOM 4815 N N . SER A 1 625 ? -7.082 -11.328 56.156 1 20.44 625 SER A N 1
ATOM 4816 C CA . SER A 1 625 ? -7.426 -12.547 56.906 1 20.44 625 SER A CA 1
ATOM 4817 C C . SER A 1 625 ? -8.195 -13.523 56.031 1 20.44 625 SER A C 1
ATOM 4819 O O . SER A 1 625 ? -9.312 -13.242 55.594 1 20.44 625 SER A O 1
ATOM 4821 N N . ALA A 1 626 ? -7.562 -14.203 54.969 1 20.81 626 ALA A N 1
ATOM 4822 C CA . ALA A 1 626 ? -8.219 -15.367 54.375 1 20.81 626 ALA A CA 1
ATOM 4823 C C . ALA A 1 626 ? -8.648 -16.359 55.438 1 20.81 626 ALA A C 1
ATOM 4825 O O . ALA A 1 626 ? -7.824 -16.844 56.25 1 20.81 626 ALA A O 1
ATOM 4826 N N . PRO A 1 627 ? -9.945 -16.391 55.906 1 21.39 627 PRO A N 1
ATOM 4827 C CA . PRO A 1 627 ? -10.469 -17.375 56.875 1 21.39 627 PRO A CA 1
ATOM 4828 C C . PRO A 1 627 ? -10.227 -18.812 56.438 1 21.39 627 PRO A C 1
ATOM 4830 O O . PRO A 1 627 ? -9.922 -19.062 55.25 1 21.39 627 PRO A O 1
ATOM 4833 N N . SER A 1 628 ? -10.391 -19.812 57.344 1 24.5 628 SER A N 1
ATOM 4834 C CA . SER A 1 628 ? -10.25 -21.172 57.844 1 24.5 628 SER A CA 1
ATOM 4835 C C . SER A 1 628 ? -11.18 -22.141 57.125 1 24.5 628 SER A C 1
ATOM 4837 O O . SER A 1 628 ? -11.227 -23.328 57.438 1 24.5 628 SER A O 1
ATOM 4839 N N . PHE A 1 629 ? -11.758 -21.938 55.875 1 23.33 629 PHE A N 1
ATOM 4840 C CA . PHE A 1 629 ? -12.82 -22.922 55.75 1 23.33 629 PHE A CA 1
ATOM 4841 C C . PHE A 1 629 ? -12.281 -24.344 55.938 1 23.33 629 PHE A C 1
ATOM 4843 O O . PHE A 1 629 ? -11.211 -24.672 55.406 1 23.33 629 PHE A O 1
ATOM 4850 N N . SER A 1 630 ? -12.703 -25.156 57.031 1 23.2 630 SER A N 1
ATOM 4851 C CA . SER A 1 630 ? -12.766 -26.484 57.625 1 23.2 630 SER A CA 1
ATOM 4852 C C . SER A 1 630 ? -13.289 -27.516 56.625 1 23.2 630 SER A C 1
ATOM 4854 O O . SER A 1 630 ? -13.336 -28.703 56.938 1 23.2 630 SER A O 1
ATOM 4856 N N . SER A 1 631 ? -13.711 -27.375 55.344 1 22.77 631 SER A N 1
ATOM 4857 C CA . SER A 1 631 ? -14.547 -28.531 55.094 1 22.77 631 SER A CA 1
ATOM 4858 C C . SER A 1 631 ? -13.789 -29.828 55.406 1 22.77 631 SER A C 1
ATOM 4860 O O . SER A 1 631 ? -12.586 -29.922 55.125 1 22.77 631 SER A O 1
ATOM 4862 N N . HIS A 1 632 ? -14.617 -30.812 55.906 1 21.58 632 HIS A N 1
ATOM 4863 C CA . HIS A 1 632 ? -15.016 -32.219 55.75 1 21.58 632 HIS A CA 1
ATOM 4864 C C . HIS A 1 632 ? -15.148 -32.594 54.281 1 21.58 632 HIS A C 1
ATOM 4866 O O . HIS A 1 632 ? -15.656 -31.812 53.469 1 21.58 632 HIS A O 1
ATOM 4872 N N . MET B 1 1 ? 7.215 26.641 -14.18 1 57.91 1 MET B N 1
ATOM 4873 C CA . MET B 1 1 ? 8.516 26.359 -14.789 1 57.91 1 MET B CA 1
ATOM 4874 C C . MET B 1 1 ? 9.289 27.641 -15.055 1 57.91 1 MET B C 1
ATOM 4876 O O . MET B 1 1 ? 8.695 28.656 -15.43 1 57.91 1 MET B O 1
ATOM 4880 N N . LEU B 1 2 ? 10.508 27.609 -14.773 1 67.19 2 LEU B N 1
ATOM 4881 C CA . LEU B 1 2 ? 11.5 28.641 -15.078 1 67.19 2 LEU B CA 1
ATOM 4882 C C . LEU B 1 2 ? 11.047 30 -14.547 1 67.19 2 LEU B C 1
ATOM 4884 O O . LEU B 1 2 ? 11.5 31.031 -15.031 1 67.19 2 LEU B O 1
ATOM 4888 N N . ASP B 1 3 ? 10.086 29.859 -13.648 1 70.44 3 ASP B N 1
ATOM 4889 C CA . ASP B 1 3 ? 9.531 31.109 -13.133 1 70.44 3 ASP B CA 1
ATOM 4890 C C . ASP B 1 3 ? 10.594 31.906 -12.383 1 70.44 3 ASP B C 1
ATOM 4892 O O . ASP B 1 3 ? 10.617 33.125 -12.453 1 70.44 3 ASP B O 1
ATOM 4896 N N . TRP B 1 4 ? 11.539 31.156 -11.82 1 76.19 4 TRP B N 1
ATOM 4897 C CA . TRP B 1 4 ? 12.508 31.875 -11 1 76.19 4 TRP B CA 1
ATOM 4898 C C . TRP B 1 4 ? 13.508 32.625 -11.875 1 76.19 4 TRP B C 1
ATOM 4900 O O . TRP B 1 4 ? 14.047 33.656 -11.461 1 76.19 4 TRP B O 1
ATOM 4910 N N . ILE B 1 5 ? 13.75 32.188 -13.141 1 79.5 5 ILE B N 1
ATOM 4911 C CA . ILE B 1 5 ? 14.727 32.844 -14.023 1 79.5 5 ILE B CA 1
ATOM 4912 C C . ILE B 1 5 ? 14.195 34.188 -14.484 1 79.5 5 ILE B C 1
ATOM 4914 O O . ILE B 1 5 ? 14.938 35.156 -14.539 1 79.5 5 ILE B O 1
ATOM 4918 N N . VAL B 1 6 ? 12.891 34.219 -14.742 1 79.69 6 VAL B N 1
ATOM 4919 C CA . VAL B 1 6 ? 12.258 35.438 -15.258 1 79.69 6 VAL B CA 1
ATOM 4920 C C . VAL B 1 6 ? 12.156 36.5 -14.148 1 79.69 6 VAL B C 1
ATOM 4922 O O . VAL B 1 6 ? 12.359 37.688 -14.391 1 79.69 6 VAL B O 1
ATOM 4925 N N . LYS B 1 7 ? 12.023 36.031 -12.93 1 83.12 7 LYS B N 1
ATOM 4926 C CA . LYS B 1 7 ? 11.805 36.938 -11.812 1 83.12 7 LYS B CA 1
ATOM 4927 C C . LYS B 1 7 ? 13.047 37.031 -10.938 1 83.12 7 LYS B C 1
ATOM 4929 O O . LYS B 1 7 ? 12.953 37.375 -9.758 1 83.12 7 LYS B O 1
ATOM 4934 N N . TYR B 1 8 ? 14.148 36.812 -11.586 1 88.69 8 TYR B N 1
ATOM 4935 C CA . TYR B 1 8 ? 15.367 36.781 -10.781 1 88.69 8 TYR B CA 1
ATOM 4936 C C . TYR B 1 8 ? 15.773 38.156 -10.344 1 88.69 8 TYR B C 1
ATOM 4938 O O . TYR B 1 8 ? 15.812 39.094 -11.156 1 88.69 8 TYR B O 1
ATOM 4946 N N . LYS B 1 9 ? 16.078 38.344 -9.094 1 89.69 9 LYS B N 1
ATOM 4947 C CA . LYS B 1 9 ? 16.516 39.625 -8.523 1 89.69 9 LYS B CA 1
ATOM 4948 C C . LYS B 1 9 ? 18.031 39.625 -8.281 1 89.69 9 LYS B C 1
ATOM 4950 O O . LYS B 1 9 ? 18.578 38.594 -7.848 1 89.69 9 LYS B O 1
ATOM 4955 N N . LYS B 1 10 ? 18.688 40.719 -8.5 1 91.38 10 LYS B N 1
ATOM 4956 C CA . LYS B 1 10 ? 20.141 40.844 -8.32 1 91.38 10 LYS B CA 1
ATOM 4957 C C . LYS B 1 10 ? 20.531 40.625 -6.859 1 91.38 10 LYS B C 1
ATOM 4959 O O . LYS B 1 10 ? 21.625 40.156 -6.574 1 91.38 10 LYS B O 1
ATOM 4964 N N . SER B 1 11 ? 19.594 40.906 -5.98 1 90.94 11 SER B N 1
ATOM 4965 C CA . SER B 1 11 ? 19.859 40.75 -4.551 1 90.94 11 SER B CA 1
ATOM 4966 C C . SER B 1 11 ? 20.016 39.281 -4.168 1 90.94 11 SER B C 1
ATOM 4968 O O . SER B 1 11 ? 20.578 38.969 -3.113 1 90.94 11 SER B O 1
ATOM 4970 N N . TYR B 1 12 ? 19.578 38.438 -5.078 1 92.19 12 TYR B N 1
ATOM 4971 C CA . TYR B 1 12 ? 19.609 37 -4.785 1 92.19 12 TYR B CA 1
ATOM 4972 C C . TYR B 1 12 ? 20.969 36.406 -5.152 1 92.19 12 TYR B C 1
ATOM 4974 O O . TYR B 1 12 ? 21.328 35.312 -4.707 1 92.19 12 TYR B O 1
ATOM 4982 N N . LEU B 1 13 ? 21.766 37.094 -5.906 1 93.62 13 LEU B N 1
ATOM 4983 C CA . LEU B 1 13 ? 22.953 36.562 -6.562 1 93.62 13 LEU B CA 1
ATOM 4984 C C . LEU B 1 13 ? 24 36.156 -5.539 1 93.62 13 LEU B C 1
ATOM 4986 O O . LEU B 1 13 ? 24.562 35.062 -5.613 1 93.62 13 LEU B O 1
ATOM 4990 N N . LEU B 1 14 ? 24.297 37.031 -4.629 1 91.31 14 LEU B N 1
ATOM 4991 C CA . LEU B 1 14 ? 25.328 36.719 -3.645 1 91.31 14 LEU B CA 1
ATOM 4992 C C . LEU B 1 14 ? 24.969 35.469 -2.836 1 91.31 14 LEU B C 1
ATOM 4994 O O . LEU B 1 14 ? 25.812 34.594 -2.629 1 91.31 14 LEU B O 1
ATOM 4998 N N . GLY B 1 15 ? 23.781 35.406 -2.342 1 91.75 15 GLY B N 1
ATOM 4999 C CA . GLY B 1 15 ? 23.328 34.25 -1.592 1 91.75 15 GLY B CA 1
ATOM 5000 C C . GLY B 1 15 ? 23.375 32.969 -2.398 1 91.75 15 GLY B C 1
ATOM 5001 O O . GLY B 1 15 ? 23.812 31.938 -1.899 1 91.75 15 GLY B O 1
ATOM 5002 N N . ASP B 1 16 ? 22.953 33.031 -3.59 1 94.81 16 ASP B N 1
ATOM 5003 C CA . ASP B 1 16 ? 22.938 31.875 -4.461 1 94.81 16 ASP B CA 1
ATOM 5004 C C . ASP B 1 16 ? 24.359 31.406 -4.785 1 94.81 16 ASP B C 1
ATOM 5006 O O . ASP B 1 16 ? 24.609 30.203 -4.875 1 94.81 16 ASP B O 1
ATOM 5010 N N . VAL B 1 17 ? 25.266 32.344 -4.938 1 94.06 17 VAL B N 1
ATOM 5011 C CA . VAL B 1 17 ? 26.641 31.984 -5.27 1 94.06 17 VAL B CA 1
ATOM 5012 C C . VAL B 1 17 ? 27.312 31.328 -4.066 1 94.06 17 VAL B C 1
ATOM 5014 O O . VAL B 1 17 ? 27.953 30.281 -4.203 1 94.06 17 VAL B O 1
ATOM 5017 N N . ILE B 1 18 ? 27.141 31.875 -2.93 1 90.56 18 ILE B N 1
ATOM 5018 C CA . ILE B 1 18 ? 27.734 31.328 -1.719 1 90.56 18 ILE B CA 1
ATOM 5019 C C . ILE B 1 18 ? 27.172 29.938 -1.452 1 90.56 18 ILE B C 1
ATOM 5021 O O . ILE B 1 18 ? 27.922 29 -1.15 1 90.56 18 ILE B O 1
ATOM 5025 N N . SER B 1 19 ? 25.891 29.891 -1.563 1 93.5 19 SER B N 1
ATOM 5026 C CA . SER B 1 19 ? 25.234 28.609 -1.345 1 93.5 19 SER B CA 1
ATOM 5027 C C . SER B 1 19 ? 25.688 27.578 -2.373 1 93.5 19 SER B C 1
ATOM 5029 O O . SER B 1 19 ? 25.969 26.422 -2.023 1 93.5 19 SER B O 1
ATOM 5031 N N . GLY B 1 20 ? 25.734 27.938 -3.584 1 94.56 20 GLY B N 1
ATOM 5032 C CA . GLY B 1 20 ? 26.172 27.031 -4.637 1 94.56 20 GLY B CA 1
ATOM 5033 C C . GLY B 1 20 ? 27.594 26.531 -4.43 1 94.56 20 GLY B C 1
ATOM 5034 O O . GLY B 1 20 ? 27.859 25.328 -4.617 1 94.56 20 GLY B O 1
ATOM 5035 N N . LEU B 1 21 ? 28.469 27.391 -4.062 1 91.88 21 LEU B N 1
ATOM 5036 C CA . LEU B 1 21 ? 29.859 27.016 -3.783 1 91.88 21 LEU B CA 1
ATOM 5037 C C . LEU B 1 21 ? 29.922 26.047 -2.607 1 91.88 21 LEU B C 1
ATOM 5039 O O . LEU B 1 21 ? 30.656 25.047 -2.658 1 91.88 21 LEU B O 1
ATOM 5043 N N . THR B 1 22 ? 29.141 26.375 -1.647 1 91.06 22 THR B N 1
ATOM 5044 C CA . THR B 1 22 ? 29.125 25.531 -0.453 1 91.06 22 THR B CA 1
ATOM 5045 C C . THR B 1 22 ? 28.594 24.141 -0.781 1 91.06 22 THR B C 1
ATOM 5047 O O . THR B 1 22 ? 29.219 23.141 -0.425 1 91.06 22 THR B O 1
ATOM 5050 N N . ILE B 1 23 ? 27.5 24.062 -1.464 1 93.5 23 ILE B N 1
ATOM 5051 C CA . ILE B 1 23 ? 26.859 22.797 -1.8 1 93.5 23 ILE B CA 1
ATOM 5052 C C . ILE B 1 23 ? 27.781 22 -2.725 1 93.5 23 ILE B C 1
ATOM 5054 O O . ILE B 1 23 ? 27.891 20.766 -2.592 1 93.5 23 ILE B O 1
ATOM 5058 N N . GLY B 1 24 ? 28.375 22.672 -3.68 1 93.44 24 GLY B N 1
ATOM 5059 C CA . GLY B 1 24 ? 29.297 22 -4.57 1 93.44 24 GLY B CA 1
ATOM 5060 C C . GLY B 1 24 ? 30.453 21.344 -3.844 1 93.44 24 GLY B C 1
ATOM 5061 O O . GLY B 1 24 ? 30.828 20.203 -4.148 1 93.44 24 GLY B O 1
ATOM 5062 N N . THR B 1 25 ? 30.953 22 -2.926 1 89.06 25 THR B N 1
ATOM 5063 C CA . THR B 1 25 ? 32.094 21.5 -2.168 1 89.06 25 THR B CA 1
ATOM 5064 C C . THR B 1 25 ? 31.672 20.328 -1.272 1 89.06 25 THR B C 1
ATOM 5066 O O . THR B 1 25 ? 32.438 19.406 -1.049 1 89.06 25 THR B O 1
ATOM 5069 N N . ILE B 1 26 ? 30.5 20.375 -0.76 1 90.44 26 ILE B N 1
ATOM 5070 C CA . ILE B 1 26 ? 29.969 19.297 0.072 1 90.44 26 ILE B CA 1
ATOM 5071 C C . ILE B 1 26 ? 29.719 18.047 -0.787 1 90.44 26 ILE B C 1
ATOM 5073 O O . ILE B 1 26 ? 30.078 16.938 -0.395 1 90.44 26 ILE B O 1
ATOM 5077 N N . LEU B 1 27 ? 29.203 18.281 -1.902 1 93.25 27 LEU B N 1
ATOM 5078 C CA . LEU B 1 27 ? 28.703 17.203 -2.752 1 93.25 27 LEU B CA 1
ATOM 5079 C C . LEU B 1 27 ? 29.875 16.422 -3.379 1 93.25 27 LEU B C 1
ATOM 5081 O O . LEU B 1 27 ? 29.75 15.242 -3.68 1 93.25 27 LEU B O 1
ATOM 5085 N N . LEU B 1 28 ? 30.984 17.047 -3.559 1 93.56 28 LEU B N 1
ATOM 5086 C CA . LEU B 1 28 ? 32.125 16.406 -4.219 1 93.56 28 LEU B CA 1
ATOM 5087 C C . LEU B 1 28 ? 32.562 15.164 -3.461 1 93.56 28 LEU B C 1
ATOM 5089 O O . LEU B 1 28 ? 32.406 14.047 -3.959 1 93.56 28 LEU B O 1
ATOM 5093 N N . PRO B 1 29 ? 33 15.32 -2.246 1 92.94 29 PRO B N 1
ATOM 5094 C CA . PRO B 1 29 ? 33.344 14.102 -1.514 1 92.94 29 PRO B CA 1
ATOM 5095 C C . PRO B 1 29 ? 32.156 13.258 -1.123 1 92.94 29 PRO B C 1
ATOM 5097 O O . PRO B 1 29 ? 32.219 12.031 -1.148 1 92.94 29 PRO B O 1
ATOM 5100 N N . GLN B 1 30 ? 31.047 13.844 -0.761 1 92.44 30 GLN B N 1
ATOM 5101 C CA . GLN B 1 30 ? 29.859 13.141 -0.318 1 92.44 30 GLN B CA 1
ATOM 5102 C C . GLN B 1 30 ? 29.266 12.305 -1.446 1 92.44 30 GLN B C 1
ATOM 5104 O O . GLN B 1 30 ? 28.828 11.172 -1.225 1 92.44 30 GLN B O 1
ATOM 5109 N N . GLY B 1 31 ? 29.203 12.906 -2.594 1 94.69 31 GLY B N 1
ATOM 5110 C CA . GLY B 1 31 ? 28.719 12.156 -3.744 1 94.69 31 GLY B CA 1
ATOM 5111 C C . GLY B 1 31 ? 29.516 10.906 -4.027 1 94.69 31 GLY B C 1
ATOM 5112 O O . GLY B 1 31 ? 28.953 9.844 -4.297 1 94.69 31 GLY B O 1
ATOM 5113 N N . MET B 1 32 ? 30.844 11.016 -3.965 1 94.31 32 MET B N 1
ATOM 5114 C CA . MET B 1 32 ? 31.719 9.867 -4.172 1 94.31 32 MET B CA 1
ATOM 5115 C C . MET B 1 32 ? 31.484 8.805 -3.109 1 94.31 32 MET B C 1
ATOM 5117 O O . MET B 1 32 ? 31.438 7.609 -3.42 1 94.31 32 MET B O 1
ATOM 5121 N N . SER B 1 33 ? 31.328 9.281 -1.93 1 94.75 33 SER B N 1
ATOM 5122 C CA . SER B 1 33 ? 31.094 8.367 -0.817 1 94.75 33 SER B CA 1
ATOM 5123 C C . SER B 1 33 ? 29.781 7.598 -0.995 1 94.75 33 SER B C 1
ATOM 5125 O O . SER B 1 33 ? 29.719 6.395 -0.727 1 94.75 33 SER B O 1
ATOM 5127 N N . TYR B 1 34 ? 28.734 8.227 -1.439 1 95.62 34 TYR B N 1
ATOM 5128 C CA . TYR B 1 34 ? 27.438 7.59 -1.59 1 95.62 34 TYR B CA 1
ATOM 5129 C C . TYR B 1 34 ? 27.438 6.625 -2.768 1 95.62 34 TYR B C 1
ATOM 5131 O O . TYR B 1 34 ? 26.734 5.605 -2.742 1 95.62 34 TYR B O 1
ATOM 5139 N N . ALA B 1 35 ? 28.266 6.93 -3.75 1 95.88 35 ALA B N 1
ATOM 5140 C CA . ALA B 1 35 ? 28.422 5.973 -4.844 1 95.88 35 ALA B CA 1
ATOM 5141 C C . ALA B 1 35 ? 29 4.656 -4.344 1 95.88 35 ALA B C 1
ATOM 5143 O O . ALA B 1 35 ? 28.578 3.58 -4.773 1 95.88 35 ALA B O 1
ATOM 5144 N N . VAL B 1 36 ? 29.953 4.805 -3.473 1 93.25 36 VAL B N 1
ATOM 5145 C CA . VAL B 1 36 ? 30.562 3.611 -2.893 1 93.25 36 VAL B CA 1
ATOM 5146 C C . VAL B 1 36 ? 29.531 2.84 -2.086 1 93.25 36 VAL B C 1
ATOM 5148 O O . VAL B 1 36 ? 29.469 1.609 -2.154 1 93.25 36 VAL B O 1
ATOM 5151 N N . VAL B 1 37 ? 28.703 3.521 -1.375 1 93.31 37 VAL B N 1
ATOM 5152 C CA . VAL B 1 37 ? 27.609 2.895 -0.623 1 93.31 37 VAL B CA 1
ATOM 5153 C C . VAL B 1 37 ? 26.672 2.174 -1.582 1 93.31 37 VAL B C 1
ATOM 5155 O O . VAL B 1 37 ? 26.156 1.102 -1.263 1 93.31 37 VAL B O 1
ATOM 5158 N N . ALA B 1 38 ? 26.5 2.717 -2.756 1 95.25 38 ALA B N 1
ATOM 5159 C CA . ALA B 1 38 ? 25.594 2.158 -3.764 1 95.25 38 ALA B CA 1
ATOM 5160 C C . ALA B 1 38 ? 26.234 0.965 -4.469 1 95.25 38 ALA B C 1
ATOM 5162 O O . ALA B 1 38 ? 25.594 0.3 -5.285 1 95.25 38 ALA B O 1
ATOM 5163 N N . GLY B 1 39 ? 27.516 0.736 -4.16 1 92.81 39 GLY B N 1
ATOM 5164 C CA . GLY B 1 39 ? 28.219 -0.353 -4.805 1 92.81 39 GLY B CA 1
ATOM 5165 C C . GLY B 1 39 ? 28.75 0.014 -6.18 1 92.81 39 GLY B C 1
ATOM 5166 O O . GLY B 1 39 ? 29 -0.862 -7.008 1 92.81 39 GLY B O 1
ATOM 5167 N N . LEU B 1 40 ? 28.922 1.244 -6.434 1 94.62 40 LEU B N 1
ATOM 5168 C CA . LEU B 1 40 ? 29.406 1.748 -7.715 1 94.62 40 LEU B CA 1
ATOM 5169 C C . LEU B 1 40 ? 30.75 2.461 -7.543 1 94.62 40 LEU B C 1
ATOM 5171 O O . LEU B 1 40 ? 31.109 2.85 -6.43 1 94.62 40 LEU B O 1
ATOM 5175 N N . PRO B 1 41 ? 31.516 2.604 -8.617 1 93.75 41 PRO B N 1
ATOM 5176 C CA . PRO B 1 41 ? 32.719 3.43 -8.523 1 93.75 41 PRO B CA 1
ATOM 5177 C C . PRO B 1 41 ? 32.406 4.871 -8.109 1 93.75 41 PRO B C 1
ATOM 5179 O O . PRO B 1 41 ? 31.375 5.418 -8.492 1 93.75 41 PRO B O 1
ATOM 5182 N N . PRO B 1 42 ? 33.25 5.496 -7.391 1 93.62 42 PRO B N 1
ATOM 5183 C CA . PRO B 1 42 ? 33 6.816 -6.805 1 93.62 42 PRO B CA 1
ATOM 5184 C C . PRO B 1 42 ? 32.594 7.859 -7.844 1 93.62 42 PRO B C 1
ATOM 5186 O O . PRO B 1 42 ? 31.797 8.75 -7.543 1 93.62 42 PRO B O 1
ATOM 5189 N N . ILE B 1 43 ? 33.031 7.77 -9.062 1 93.94 43 ILE B N 1
ATOM 5190 C CA . ILE B 1 43 ? 32.781 8.789 -10.078 1 93.94 43 ILE B CA 1
ATOM 5191 C C . ILE B 1 43 ? 31.297 8.867 -10.383 1 93.94 43 ILE B C 1
ATOM 5193 O O . ILE B 1 43 ? 30.797 9.914 -10.781 1 93.94 43 ILE B O 1
ATOM 5197 N N . TYR B 1 44 ? 30.578 7.836 -10.211 1 94.75 44 TYR B N 1
ATOM 5198 C CA . TYR B 1 44 ? 29.156 7.805 -10.531 1 94.75 44 TYR B CA 1
ATOM 5199 C C . TYR B 1 44 ? 28.359 8.695 -9.578 1 94.75 44 TYR B C 1
ATOM 5201 O O . TYR B 1 44 ? 27.25 9.125 -9.906 1 94.75 44 TYR B O 1
ATOM 5209 N N . GLY B 1 45 ? 28.906 8.898 -8.406 1 95.06 45 GLY B N 1
ATOM 5210 C CA . GLY B 1 45 ? 28.312 9.883 -7.516 1 95.06 45 GLY B CA 1
ATOM 5211 C C . GLY B 1 45 ? 28.391 11.297 -8.055 1 95.06 45 GLY B C 1
ATOM 5212 O O . GLY B 1 45 ? 27.5 12.117 -7.793 1 95.06 45 GLY B O 1
ATOM 5213 N N . LEU B 1 46 ? 29.438 11.516 -8.805 1 94.88 46 LEU B N 1
ATOM 5214 C CA . LEU B 1 46 ? 29.625 12.836 -9.383 1 94.88 46 LEU B CA 1
ATOM 5215 C C . LEU B 1 46 ? 28.781 13.016 -10.633 1 94.88 46 LEU B C 1
ATOM 5217 O O . LEU B 1 46 ? 28.344 14.133 -10.945 1 94.88 46 LEU B O 1
ATOM 5221 N N . TYR B 1 47 ? 28.516 11.914 -11.289 1 94.94 47 TYR B N 1
ATOM 5222 C CA . TYR B 1 47 ? 27.641 11.984 -12.461 1 94.94 47 TYR B CA 1
ATOM 5223 C C . TYR B 1 47 ? 26.234 12.406 -12.07 1 94.94 47 TYR B C 1
ATOM 5225 O O . TYR B 1 47 ? 25.438 12.789 -12.93 1 94.94 47 TYR B O 1
ATOM 5233 N N . CYS B 1 48 ? 25.891 12.383 -10.797 1 94.62 48 CYS B N 1
ATOM 5234 C CA . CYS B 1 48 ? 24.578 12.789 -10.305 1 94.62 48 CYS B CA 1
ATOM 5235 C C . CYS B 1 48 ? 24.438 14.305 -10.344 1 94.62 48 CYS B C 1
ATOM 5237 O O . CYS B 1 48 ? 23.406 14.836 -9.914 1 94.62 48 CYS B O 1
ATOM 5239 N N . THR B 1 49 ? 25.312 14.969 -10.945 1 90.31 49 THR B N 1
ATOM 5240 C CA . THR B 1 49 ? 25.266 16.422 -11.102 1 90.31 49 THR B CA 1
ATOM 5241 C C . THR B 1 49 ? 24.297 16.812 -12.211 1 90.31 49 THR B C 1
ATOM 5243 O O . THR B 1 49 ? 23.656 17.859 -12.141 1 90.31 49 THR B O 1
ATOM 5246 N N . MET B 1 50 ? 24.141 15.992 -13.18 1 90.69 50 MET B N 1
ATOM 5247 C CA . MET B 1 50 ? 23.281 16.328 -14.305 1 90.69 50 MET B CA 1
ATOM 5248 C C . MET B 1 50 ? 21.828 16.438 -13.867 1 90.69 50 MET B C 1
ATOM 5250 O O . MET B 1 50 ? 21.141 17.391 -14.219 1 90.69 50 MET B O 1
ATOM 5254 N N . PRO B 1 51 ? 21.391 15.492 -13.117 1 94.69 51 PRO B N 1
ATOM 5255 C CA . PRO B 1 51 ? 20.016 15.617 -12.633 1 94.69 51 PRO B CA 1
ATOM 5256 C C . PRO B 1 51 ? 19.797 16.891 -11.805 1 94.69 51 PRO B C 1
ATOM 5258 O O . PRO B 1 51 ? 18.688 17.422 -11.773 1 94.69 51 PRO B O 1
ATOM 5261 N N . MET B 1 52 ? 20.828 17.359 -11.18 1 94.81 52 MET B N 1
ATOM 5262 C CA . MET B 1 52 ? 20.719 18.594 -10.406 1 94.81 52 MET B CA 1
ATOM 5263 C C . MET B 1 52 ? 20.359 19.781 -11.305 1 94.81 52 MET B C 1
ATOM 5265 O O . MET B 1 52 ? 19.547 20.625 -10.93 1 94.81 52 MET B O 1
ATOM 5269 N N . ILE B 1 53 ? 20.938 19.781 -12.414 1 94.75 53 ILE B N 1
ATOM 5270 C CA . ILE B 1 53 ? 20.688 20.844 -13.383 1 94.75 53 ILE B CA 1
ATOM 5271 C C . ILE B 1 53 ? 19.25 20.75 -13.898 1 94.75 53 ILE B C 1
ATOM 5273 O O . ILE B 1 53 ? 18.547 21.75 -13.977 1 94.75 53 ILE B O 1
ATOM 5277 N N . VAL B 1 54 ? 18.859 19.594 -14.219 1 95.94 54 VAL B N 1
ATOM 5278 C CA . VAL B 1 54 ? 17.516 19.375 -14.758 1 95.94 54 VAL B CA 1
ATOM 5279 C C . VAL B 1 54 ? 16.484 19.766 -13.711 1 95.94 54 VAL B C 1
ATOM 5281 O O . VAL B 1 54 ? 15.477 20.406 -14.031 1 95.94 54 VAL B O 1
ATOM 5284 N N . TYR B 1 55 ? 16.688 19.375 -12.469 1 96.75 55 TYR B N 1
ATOM 5285 C CA . TYR B 1 55 ? 15.758 19.734 -11.398 1 96.75 55 TYR B CA 1
ATOM 5286 C C . TYR B 1 55 ? 15.641 21.25 -11.273 1 96.75 55 TYR B C 1
ATOM 5288 O O . TYR B 1 55 ? 14.547 21.781 -11.031 1 96.75 55 TYR B O 1
ATOM 5296 N N . SER B 1 56 ? 16.719 21.953 -11.383 1 94.62 56 SER B N 1
ATOM 5297 C CA . SER B 1 56 ? 16.734 23.406 -11.219 1 94.62 56 SER B CA 1
ATOM 5298 C C . SER B 1 56 ? 15.859 24.094 -12.266 1 94.62 56 SER B C 1
ATOM 5300 O O . SER B 1 56 ? 15.344 25.188 -12.023 1 94.62 56 SER B O 1
ATOM 5302 N N . LEU B 1 57 ? 15.625 23.406 -13.336 1 93.69 57 LEU B N 1
ATOM 5303 C CA . LEU B 1 57 ? 14.828 23.984 -14.414 1 93.69 57 LEU B CA 1
ATOM 5304 C C . LEU B 1 57 ? 13.344 23.719 -14.195 1 93.69 57 LEU B C 1
ATOM 5306 O O . LEU B 1 57 ? 12.5 24.516 -14.609 1 93.69 57 LEU B O 1
ATOM 5310 N N . PHE B 1 58 ? 13.07 22.625 -13.547 1 94.44 58 PHE B N 1
ATOM 5311 C CA . PHE B 1 58 ? 11.672 22.219 -13.484 1 94.44 58 PHE B CA 1
ATOM 5312 C C . PHE B 1 58 ? 11.141 22.297 -12.062 1 94.44 58 PHE B C 1
ATOM 5314 O O . PHE B 1 58 ? 9.93 22.281 -11.844 1 94.44 58 PHE B O 1
ATOM 5321 N N . GLY B 1 59 ? 12.016 22.328 -11.109 1 94.12 59 GLY B N 1
ATOM 5322 C CA . GLY B 1 59 ? 11.602 22.281 -9.711 1 94.12 59 GLY B CA 1
ATOM 5323 C C . GLY B 1 59 ? 10.977 23.578 -9.227 1 94.12 59 GLY B C 1
ATOM 5324 O O . GLY B 1 59 ? 11.25 24.641 -9.781 1 94.12 59 GLY B O 1
ATOM 5325 N N . THR B 1 60 ? 10.133 23.516 -8.203 1 93 60 THR B N 1
ATOM 5326 C CA . THR B 1 60 ? 9.484 24.688 -7.645 1 93 60 THR B CA 1
ATOM 5327 C C . THR B 1 60 ? 10.102 25.078 -6.305 1 93 60 THR B C 1
ATOM 5329 O O . THR B 1 60 ? 9.93 26.188 -5.828 1 93 60 THR B O 1
ATOM 5332 N N . SER B 1 61 ? 10.789 24.172 -5.715 1 94.31 61 SER B N 1
ATOM 5333 C CA . SER B 1 61 ? 11.445 24.484 -4.449 1 94.31 61 SER B CA 1
ATOM 5334 C C . SER B 1 61 ? 12.688 25.359 -4.668 1 94.31 61 SER B C 1
ATOM 5336 O O . SER B 1 61 ? 13.5 25.078 -5.547 1 94.31 61 SER B O 1
ATOM 5338 N N . LYS B 1 62 ? 12.836 26.328 -3.865 1 94.12 62 LYS B N 1
ATOM 5339 C CA . LYS B 1 62 ? 13.969 27.25 -3.967 1 94.12 62 LYS B CA 1
ATOM 5340 C C . LYS B 1 62 ? 15.219 26.641 -3.318 1 94.12 62 LYS B C 1
ATOM 5342 O O . LYS B 1 62 ? 16.344 27 -3.68 1 94.12 62 LYS B O 1
ATOM 5347 N N . HIS B 1 63 ? 14.992 25.766 -2.422 1 94.69 63 HIS B N 1
ATOM 5348 C CA . HIS B 1 63 ? 16.078 25.406 -1.53 1 94.69 63 HIS B CA 1
ATOM 5349 C C . HIS B 1 63 ? 16.422 23.922 -1.658 1 94.69 63 HIS B C 1
ATOM 5351 O O . HIS B 1 63 ? 17.484 23.484 -1.195 1 94.69 63 HIS B O 1
ATOM 5357 N N . LEU B 1 64 ? 15.602 23.109 -2.277 1 95.88 64 LEU B N 1
ATOM 5358 C CA . LEU B 1 64 ? 15.82 21.672 -2.324 1 95.88 64 LEU B CA 1
ATOM 5359 C C . LEU B 1 64 ? 17.094 21.344 -3.109 1 95.88 64 LEU B C 1
ATOM 5361 O O . LEU B 1 64 ? 17.234 21.75 -4.266 1 95.88 64 LEU B O 1
ATOM 5365 N N . SER B 1 65 ? 17.984 20.719 -2.484 1 96.12 65 SER B N 1
ATOM 5366 C CA . SER B 1 65 ? 19.188 20.234 -3.148 1 96.12 65 SER B CA 1
ATOM 5367 C C . SER B 1 65 ? 19.047 18.781 -3.568 1 96.12 65 SER B C 1
ATOM 5369 O O . SER B 1 65 ? 19 17.875 -2.723 1 96.12 65 SER B O 1
ATOM 5371 N N . VAL B 1 66 ? 19 18.531 -4.832 1 96.81 66 VAL B N 1
ATOM 5372 C CA . VAL B 1 66 ? 18.797 17.203 -5.395 1 96.81 66 VAL B CA 1
ATOM 5373 C C . VAL B 1 66 ? 20.156 16.578 -5.738 1 96.81 66 VAL B C 1
ATOM 5375 O O . VAL B 1 66 ? 21.047 17.266 -6.246 1 96.81 66 VAL B O 1
ATOM 5378 N N . GLY B 1 67 ? 20.391 15.406 -5.43 1 96.38 67 GLY B N 1
ATOM 5379 C CA . GLY B 1 67 ? 21.625 14.656 -5.664 1 96.38 67 GLY B CA 1
ATOM 5380 C C . GLY B 1 67 ? 21.594 13.266 -5.066 1 96.38 67 GLY B C 1
ATOM 5381 O O . GLY B 1 67 ? 20.531 12.742 -4.734 1 96.38 67 GLY B O 1
ATOM 5382 N N . PRO B 1 68 ? 22.734 12.68 -5.012 1 96 68 PRO B N 1
ATOM 5383 C CA . PRO B 1 68 ? 22.781 11.359 -4.387 1 96 68 PRO B CA 1
ATOM 5384 C C . PRO B 1 68 ? 22.516 11.406 -2.887 1 96 68 PRO B C 1
ATOM 5386 O O . PRO B 1 68 ? 22.953 12.344 -2.207 1 96 68 PRO B O 1
ATOM 5389 N N . VAL B 1 69 ? 21.781 10.438 -2.432 1 94.5 69 VAL B N 1
ATOM 5390 C CA . VAL B 1 69 ? 21.469 10.344 -1.009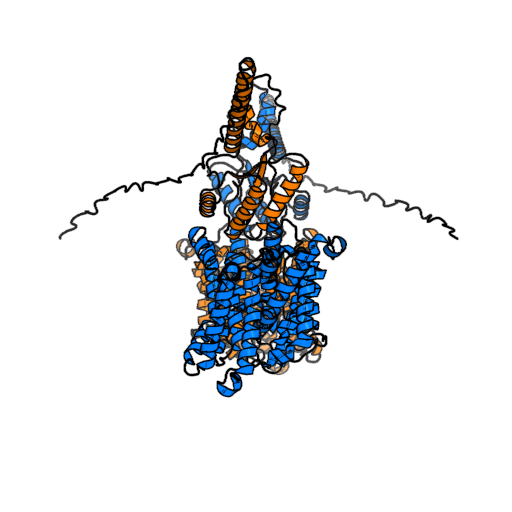 1 94.5 69 VAL B CA 1
ATOM 5391 C C . VAL B 1 69 ? 21.797 8.945 -0.501 1 94.5 69 VAL B C 1
ATOM 5393 O O . VAL B 1 69 ? 21.719 7.973 -1.257 1 94.5 69 VAL B O 1
ATOM 5396 N N . ALA B 1 70 ? 22.141 8.898 0.741 1 92.62 70 ALA B N 1
ATOM 5397 C CA . ALA B 1 70 ? 22.625 7.664 1.358 1 92.62 70 ALA B CA 1
ATOM 5398 C C . ALA B 1 70 ? 21.562 6.57 1.303 1 92.62 70 ALA B C 1
ATOM 5400 O O . ALA B 1 70 ? 21.859 5.426 0.958 1 92.62 70 ALA B O 1
ATOM 5401 N N . LEU B 1 71 ? 20.359 6.902 1.585 1 90.75 71 LEU B N 1
ATOM 5402 C CA . LEU B 1 71 ? 19.281 5.918 1.693 1 90.75 71 LEU B CA 1
ATOM 5403 C C . LEU B 1 71 ? 19 5.273 0.341 1 90.75 71 LEU B C 1
ATOM 5405 O O . LEU B 1 71 ? 18.828 4.055 0.252 1 90.75 71 LEU B O 1
ATOM 5409 N N . VAL B 1 72 ? 18.953 6.082 -0.62 1 94.12 72 VAL B N 1
ATOM 5410 C CA . VAL B 1 72 ? 18.719 5.574 -1.966 1 94.12 72 VAL B CA 1
ATOM 5411 C C . VAL B 1 72 ? 19.891 4.707 -2.408 1 94.12 72 VAL B C 1
ATOM 5413 O O . VAL B 1 72 ? 19.703 3.686 -3.074 1 94.12 72 VAL B O 1
ATOM 5416 N N . SER B 1 73 ? 21.094 5.098 -2.047 1 95.38 73 SER B N 1
ATOM 5417 C CA . SER B 1 73 ? 22.297 4.34 -2.377 1 95.38 73 SER B CA 1
ATOM 5418 C C . SER B 1 73 ? 22.266 2.949 -1.752 1 95.38 73 SER B C 1
ATOM 5420 O O . SER B 1 73 ? 22.625 1.965 -2.396 1 95.38 73 SER B O 1
ATOM 5422 N N . LEU B 1 74 ? 21.844 2.953 -0.568 1 92.19 74 LEU B N 1
ATOM 5423 C CA . LEU B 1 74 ? 21.734 1.669 0.116 1 92.19 74 LEU B CA 1
ATOM 5424 C C . LEU B 1 74 ? 20.719 0.763 -0.588 1 92.19 74 LEU B C 1
ATOM 5426 O O . LEU B 1 74 ? 20.984 -0.427 -0.781 1 92.19 74 LEU B O 1
ATOM 5430 N N . LEU B 1 75 ? 19.562 1.297 -0.923 1 91.31 75 LEU B N 1
ATOM 5431 C CA . LEU B 1 75 ? 18.531 0.517 -1.596 1 91.31 75 LEU B CA 1
ATOM 5432 C C . LEU B 1 75 ? 19.031 -0.002 -2.939 1 91.31 75 LEU B C 1
ATOM 5434 O O . LEU B 1 75 ? 18.734 -1.14 -3.316 1 91.31 75 LEU B O 1
ATOM 5438 N N . LEU B 1 76 ? 19.75 0.842 -3.6 1 93.31 76 LEU B N 1
ATOM 5439 C CA . LEU B 1 76 ? 20.312 0.441 -4.887 1 93.31 76 LEU B CA 1
ATOM 5440 C C . LEU B 1 76 ? 21.312 -0.696 -4.719 1 93.31 76 LEU B C 1
ATOM 5442 O O . LEU B 1 76 ? 21.297 -1.657 -5.492 1 93.31 76 LEU B O 1
ATOM 5446 N N . ALA B 1 77 ? 22.156 -0.588 -3.756 1 92.5 77 ALA B N 1
ATOM 5447 C CA . ALA B 1 77 ? 23.156 -1.621 -3.482 1 92.5 77 ALA B CA 1
ATOM 5448 C C . ALA B 1 77 ? 22.484 -2.979 -3.26 1 92.5 77 ALA B C 1
ATOM 5450 O O . ALA B 1 77 ? 23 -4.008 -3.695 1 92.5 77 ALA B O 1
ATOM 5451 N N . ASN B 1 78 ? 21.391 -2.93 -2.609 1 87.38 78 ASN B N 1
ATOM 5452 C CA . ASN B 1 78 ? 20.688 -4.16 -2.262 1 87.38 78 ASN B CA 1
ATOM 5453 C C . ASN B 1 78 ? 19.891 -4.711 -3.447 1 87.38 78 ASN B C 1
ATOM 5455 O O . ASN B 1 78 ? 19.359 -5.824 -3.385 1 87.38 78 ASN B O 1
ATOM 5459 N N . SER B 1 79 ? 19.781 -4.016 -4.473 1 86.06 79 SER B N 1
ATOM 5460 C CA . SER B 1 79 ? 18.984 -4.438 -5.625 1 86.06 79 SER B CA 1
ATOM 5461 C C . SER B 1 79 ? 19.828 -5.266 -6.594 1 86.06 79 SER B C 1
ATOM 5463 O O . SER B 1 79 ? 19.281 -5.934 -7.48 1 86.06 79 SER B O 1
ATOM 5465 N N . PHE B 1 80 ? 21.203 -5.254 -6.402 1 87.94 80 PHE B N 1
ATOM 5466 C CA . PHE B 1 80 ? 22.062 -5.98 -7.32 1 87.94 80 PHE B CA 1
ATOM 5467 C C . PHE B 1 80 ? 22.078 -7.469 -6.992 1 87.94 80 PHE B C 1
ATOM 5469 O O . PHE B 1 80 ? 22.188 -7.852 -5.824 1 87.94 80 PHE B O 1
ATOM 5476 N N . PRO B 1 81 ? 21.984 -8.297 -8.055 1 81.19 81 PRO B N 1
ATOM 5477 C CA . PRO B 1 81 ? 22.188 -9.727 -7.801 1 81.19 81 PRO B CA 1
ATOM 5478 C C . PRO B 1 81 ? 23.578 -10.031 -7.246 1 81.19 81 PRO B C 1
ATOM 5480 O O . PRO B 1 81 ? 24.547 -9.328 -7.574 1 81.19 81 PRO B O 1
ATOM 5483 N N . VAL B 1 82 ? 23.609 -11.078 -6.414 1 78.38 82 VAL B N 1
ATOM 5484 C CA . VAL B 1 82 ? 24.891 -11.477 -5.828 1 78.38 82 VAL B CA 1
ATOM 5485 C C . VAL B 1 82 ? 25.875 -11.844 -6.934 1 78.38 82 VAL B C 1
ATOM 5487 O O . VAL B 1 82 ? 25.516 -12.539 -7.891 1 78.38 82 VAL B O 1
ATOM 5490 N N . GLY B 1 83 ? 27 -11.281 -6.863 1 81.88 83 GLY B N 1
ATOM 5491 C CA . GLY B 1 83 ? 28.062 -11.625 -7.797 1 81.88 83 GLY B CA 1
ATOM 5492 C C . GLY B 1 83 ? 28.047 -10.773 -9.055 1 81.88 83 GLY B C 1
ATOM 5493 O O . GLY B 1 83 ? 28.781 -11.055 -10.008 1 81.88 83 GLY B O 1
ATOM 5494 N N . SER B 1 84 ? 27.297 -9.742 -9.055 1 87.69 84 SER B N 1
ATOM 5495 C CA . SER B 1 84 ? 27.234 -8.875 -10.227 1 87.69 84 SER B CA 1
ATOM 5496 C C . SER B 1 84 ? 28.562 -8.133 -10.422 1 87.69 84 SER B C 1
ATOM 5498 O O . SER B 1 84 ? 29.188 -7.703 -9.453 1 87.69 84 SER B O 1
ATOM 5500 N N . THR B 1 85 ? 28.984 -8.039 -11.648 1 91.56 85 THR B N 1
ATOM 5501 C CA . THR B 1 85 ? 30.172 -7.258 -11.992 1 91.56 85 THR B CA 1
ATOM 5502 C C . THR B 1 85 ? 29.859 -5.762 -11.953 1 91.56 85 THR B C 1
ATOM 5504 O O . THR B 1 85 ? 28.688 -5.363 -11.922 1 91.56 85 THR B O 1
ATOM 5507 N N . VAL B 1 86 ? 30.891 -4.941 -11.922 1 91.19 86 VAL B N 1
ATOM 5508 C CA . VAL B 1 86 ? 30.734 -3.492 -11.867 1 91.19 86 VAL B CA 1
ATOM 5509 C C . VAL B 1 86 ? 29.953 -3.014 -13.094 1 91.19 86 VAL B C 1
ATOM 5511 O O . VAL B 1 86 ? 29.094 -2.137 -12.984 1 91.19 86 VAL B O 1
ATOM 5514 N N . VAL B 1 87 ? 30.219 -3.605 -14.242 1 90.94 87 VAL B N 1
ATOM 5515 C CA . VAL B 1 87 ? 29.562 -3.219 -15.484 1 90.94 87 VAL B CA 1
ATOM 5516 C C . VAL B 1 87 ? 28.062 -3.525 -15.391 1 90.94 87 VAL B C 1
ATOM 5518 O O . VAL B 1 87 ? 27.234 -2.711 -15.797 1 90.94 87 VAL B O 1
ATOM 5521 N N . GLU B 1 88 ? 27.781 -4.645 -14.859 1 90.44 88 GLU B N 1
ATOM 5522 C CA . GLU B 1 88 ? 26.391 -5.047 -14.703 1 90.44 88 GLU B CA 1
ATOM 5523 C C . GLU B 1 88 ? 25.656 -4.133 -13.719 1 90.44 88 GLU B C 1
ATOM 5525 O O . GLU B 1 88 ? 24.516 -3.766 -13.938 1 90.44 88 GLU B O 1
ATOM 5530 N N . LYS B 1 89 ? 26.391 -3.801 -12.656 1 93.12 89 LYS B N 1
ATOM 5531 C CA . LYS B 1 89 ? 25.797 -2.928 -11.648 1 93.12 89 LYS B CA 1
ATOM 5532 C C . LYS B 1 89 ? 25.453 -1.564 -12.234 1 93.12 89 LYS B C 1
ATOM 5534 O O . LYS B 1 89 ? 24.391 -1.012 -11.945 1 93.12 89 LYS B O 1
ATOM 5539 N N . VAL B 1 90 ? 26.328 -1.122 -13.078 1 92.75 90 VAL B N 1
ATOM 5540 C CA . VAL B 1 90 ? 26.125 0.183 -13.695 1 92.75 90 VAL B CA 1
ATOM 5541 C C . VAL B 1 90 ? 24.906 0.121 -14.625 1 92.75 90 VAL B C 1
ATOM 5543 O O . VAL B 1 90 ? 24.078 1.028 -14.633 1 92.75 90 VAL B O 1
ATOM 5546 N N . LEU B 1 91 ? 24.797 -0.922 -15.398 1 90.94 91 LEU B N 1
ATOM 5547 C CA . LEU B 1 91 ? 23.672 -1.088 -16.328 1 90.94 91 LEU B CA 1
ATOM 5548 C C . LEU B 1 91 ? 22.359 -1.171 -15.57 1 90.94 91 LEU B C 1
ATOM 5550 O O . LEU B 1 91 ? 21.375 -0.554 -15.977 1 90.94 91 LEU B O 1
ATOM 5554 N N . ILE B 1 92 ? 22.406 -1.86 -14.492 1 91.25 92 ILE B N 1
ATOM 5555 C CA . ILE B 1 92 ? 21.203 -2.029 -13.688 1 91.25 92 ILE B CA 1
ATOM 5556 C C . ILE B 1 92 ? 20.844 -0.702 -13.031 1 91.25 92 ILE B C 1
ATOM 5558 O O . ILE B 1 92 ? 19.672 -0.316 -13.016 1 91.25 92 ILE B O 1
ATOM 5562 N N . ALA B 1 93 ? 21.812 -0.038 -12.492 1 94.5 93 ALA B N 1
ATOM 5563 C CA . ALA B 1 93 ? 21.594 1.253 -11.852 1 94.5 93 ALA B CA 1
ATOM 5564 C C . ALA B 1 93 ? 20.953 2.246 -12.828 1 94.5 93 ALA B C 1
ATOM 5566 O O . ALA B 1 93 ? 20 2.947 -12.477 1 94.5 93 ALA B O 1
ATOM 5567 N N . ASN B 1 94 ? 21.484 2.23 -14.047 1 93.69 94 ASN B N 1
ATOM 5568 C CA . ASN B 1 94 ? 20.953 3.139 -15.062 1 93.69 94 ASN B CA 1
ATOM 5569 C C . ASN B 1 94 ? 19.516 2.787 -15.438 1 93.69 94 ASN B C 1
ATOM 5571 O O . ASN B 1 94 ? 18.688 3.676 -15.609 1 93.69 94 ASN B O 1
ATOM 5575 N N . ALA B 1 95 ? 19.297 1.604 -15.547 1 92 95 ALA B N 1
ATOM 5576 C CA . ALA B 1 95 ? 17.969 1.144 -15.922 1 92 95 ALA B CA 1
ATOM 5577 C C . ALA B 1 95 ? 16.938 1.476 -14.844 1 92 95 ALA B C 1
ATOM 5579 O O . ALA B 1 95 ? 15.859 1.987 -15.141 1 92 95 ALA B O 1
ATOM 5580 N N . ILE B 1 96 ? 17.297 1.158 -13.617 1 92.62 96 ILE B N 1
ATOM 5581 C CA . ILE B 1 96 ? 16.406 1.43 -12.492 1 92.62 96 ILE B CA 1
ATOM 5582 C C . ILE B 1 96 ? 16.141 2.93 -12.398 1 92.62 96 ILE B C 1
ATOM 5584 O O . ILE B 1 96 ? 15.008 3.35 -12.156 1 92.62 96 ILE B O 1
ATOM 5588 N N . THR B 1 97 ? 17.172 3.66 -12.578 1 96.06 97 THR B N 1
ATOM 5589 C CA . THR B 1 97 ? 17.062 5.113 -12.516 1 96.06 97 THR B CA 1
ATOM 5590 C C . THR B 1 97 ? 16.109 5.625 -13.602 1 96.06 97 THR B C 1
ATOM 5592 O O . THR B 1 97 ? 15.273 6.488 -13.352 1 96.06 97 THR B O 1
ATOM 5595 N N . PHE B 1 98 ? 16.25 5.129 -14.742 1 94.88 98 PHE B N 1
ATOM 5596 C CA . PHE B 1 98 ? 15.391 5.52 -15.852 1 94.88 98 PHE B CA 1
ATOM 5597 C C . PHE B 1 98 ? 13.938 5.168 -15.57 1 94.88 98 PHE B C 1
ATOM 5599 O O . PHE B 1 98 ? 13.047 6 -15.758 1 94.88 98 PHE B O 1
ATOM 5606 N N . LEU B 1 99 ? 13.766 3.998 -15.148 1 91.94 99 LEU B N 1
ATOM 5607 C CA . LEU B 1 99 ? 12.414 3.539 -14.852 1 91.94 99 LEU B CA 1
ATOM 5608 C C . LEU B 1 99 ? 11.789 4.371 -13.734 1 91.94 99 LEU B C 1
ATOM 5610 O O . LEU B 1 99 ? 10.617 4.746 -13.812 1 91.94 99 LEU B O 1
ATOM 5614 N N . ALA B 1 100 ? 12.539 4.59 -12.688 1 94.56 100 ALA B N 1
ATOM 5615 C CA . ALA B 1 100 ? 12.062 5.438 -11.594 1 94.56 100 ALA B CA 1
ATOM 5616 C C . ALA B 1 100 ? 11.68 6.824 -12.102 1 94.56 100 ALA B C 1
ATOM 5618 O O . ALA B 1 100 ? 10.656 7.379 -11.703 1 94.56 100 ALA B O 1
ATOM 5619 N N . GLY B 1 101 ? 12.523 7.328 -12.977 1 96.69 101 GLY B N 1
ATOM 5620 C CA . GLY B 1 101 ? 12.242 8.633 -13.555 1 96.69 101 GLY B CA 1
ATOM 5621 C C . GLY B 1 101 ? 10.961 8.656 -14.359 1 96.69 101 GLY B C 1
ATOM 5622 O O . GLY B 1 101 ? 10.164 9.594 -14.242 1 96.69 101 GLY B O 1
ATOM 5623 N N . VAL B 1 102 ? 10.727 7.68 -15.109 1 94.62 102 VAL B N 1
ATOM 5624 C CA . VAL B 1 102 ? 9.547 7.605 -15.953 1 94.62 102 VAL B CA 1
ATOM 5625 C C . VAL B 1 102 ? 8.289 7.539 -15.086 1 94.62 102 VAL B C 1
ATOM 5627 O O . VAL B 1 102 ? 7.297 8.219 -15.359 1 94.62 102 VAL B O 1
ATOM 5630 N N . ILE B 1 103 ? 8.336 6.777 -14.086 1 91.38 103 ILE B N 1
ATOM 5631 C CA . ILE B 1 103 ? 7.188 6.621 -13.203 1 91.38 103 ILE B CA 1
ATOM 5632 C C . ILE B 1 103 ? 6.938 7.922 -12.445 1 91.38 103 ILE B C 1
ATOM 5634 O O . ILE B 1 103 ? 5.797 8.375 -12.336 1 91.38 103 ILE B O 1
ATOM 5638 N N . LEU B 1 104 ? 7.969 8.508 -11.969 1 95.81 104 LEU B N 1
ATOM 5639 C CA . LEU B 1 104 ? 7.832 9.781 -11.281 1 95.81 104 LEU B CA 1
ATOM 5640 C C . LEU B 1 104 ? 7.234 10.836 -12.203 1 95.81 104 LEU B C 1
ATOM 5642 O O . LEU B 1 104 ? 6.34 11.586 -11.805 1 95.81 104 LEU B O 1
ATOM 5646 N N . LEU B 1 105 ? 7.777 10.914 -13.383 1 96.19 105 LEU B N 1
ATOM 5647 C CA . LEU B 1 105 ? 7.25 11.852 -14.375 1 96.19 105 LEU B CA 1
ATOM 5648 C C . LEU B 1 105 ? 5.777 11.57 -14.648 1 96.19 105 LEU B C 1
ATOM 5650 O O . LEU B 1 105 ? 4.969 12.5 -14.727 1 96.19 105 LEU B O 1
ATOM 5654 N N . GLY B 1 106 ? 5.449 10.352 -14.797 1 93.44 106 GLY B N 1
ATOM 5655 C CA . GLY B 1 106 ? 4.059 9.977 -15 1 93.44 106 GLY B CA 1
ATOM 5656 C C . GLY B 1 106 ? 3.15 10.406 -13.867 1 93.44 106 GLY B C 1
ATOM 5657 O O . GLY B 1 106 ? 2.062 10.938 -14.102 1 93.44 106 GLY B O 1
ATOM 5658 N N . LEU B 1 107 ? 3.564 10.211 -12.664 1 89.88 107 LEU B N 1
ATOM 5659 C CA . LEU B 1 107 ? 2.791 10.617 -11.492 1 89.88 107 LEU B CA 1
ATOM 5660 C C . LEU B 1 107 ? 2.584 12.133 -11.484 1 89.88 107 LEU B C 1
ATOM 5662 O O . LEU B 1 107 ? 1.508 12.609 -11.117 1 89.88 107 LEU B O 1
ATOM 5666 N N . GLY B 1 108 ? 3.635 12.844 -11.836 1 92.88 108 GLY B N 1
ATOM 5667 C CA . GLY B 1 108 ? 3.539 14.289 -11.898 1 92.88 108 GLY B CA 1
ATOM 5668 C C . GLY B 1 108 ? 2.596 14.781 -12.977 1 92.88 108 GLY B C 1
ATOM 5669 O O . GLY B 1 108 ? 1.767 15.664 -12.742 1 92.88 108 GLY B O 1
ATOM 5670 N N . LEU B 1 109 ? 2.646 14.203 -14.109 1 92.75 109 LEU B N 1
ATOM 5671 C CA . LEU B 1 109 ? 1.822 14.609 -15.242 1 92.75 109 LEU B CA 1
ATOM 5672 C C . LEU B 1 109 ? 0.353 14.289 -14.984 1 92.75 109 LEU B C 1
ATOM 5674 O O . LEU B 1 109 ? -0.533 15.008 -15.445 1 92.75 109 LEU B O 1
ATOM 5678 N N . LEU B 1 110 ? 0.139 13.289 -14.172 1 85.94 110 LEU B N 1
ATOM 5679 C CA . LEU B 1 110 ? -1.226 12.906 -13.828 1 85.94 110 LEU B CA 1
ATOM 5680 C C . LEU B 1 110 ? -1.727 13.695 -12.625 1 85.94 110 LEU B C 1
ATOM 5682 O O . LEU B 1 110 ? -2.814 13.422 -12.109 1 85.94 110 LEU B O 1
ATOM 5686 N N . GLN B 1 111 ? -0.902 14.586 -12.109 1 87.62 111 GLN B N 1
ATOM 5687 C CA . GLN B 1 111 ? -1.232 15.492 -11.008 1 87.62 111 GLN B CA 1
ATOM 5688 C C . GLN B 1 111 ? -1.521 14.719 -9.727 1 87.62 111 GLN B C 1
ATOM 5690 O O . GLN B 1 111 ? -2.49 15.008 -9.023 1 87.62 111 GLN B O 1
ATOM 5695 N N . LEU B 1 112 ? -0.645 13.727 -9.57 1 83.81 112 LEU B N 1
ATOM 5696 C CA . LEU B 1 112 ? -0.805 12.898 -8.383 1 83.81 112 LEU B CA 1
ATOM 5697 C C . LEU B 1 112 ? 0.157 13.336 -7.281 1 83.81 112 LEU B C 1
ATOM 5699 O O . LEU B 1 112 ? 0.703 12.492 -6.559 1 83.81 112 LEU B O 1
ATOM 5703 N N . GLY B 1 113 ? 0.39 14.562 -7.188 1 80.5 113 GLY B N 1
ATOM 5704 C CA . GLY B 1 113 ? 1.297 15.094 -6.184 1 80.5 113 GLY B CA 1
ATOM 5705 C C . GLY B 1 113 ? 0.853 14.805 -4.762 1 80.5 113 GLY B C 1
ATOM 5706 O O . GLY B 1 113 ? 1.665 14.82 -3.834 1 80.5 113 GLY B O 1
ATOM 5707 N N . PHE B 1 114 ? -0.353 14.375 -4.574 1 78.31 114 PHE B N 1
ATOM 5708 C CA . PHE B 1 114 ? -0.875 14.133 -3.234 1 78.31 114 PHE B CA 1
ATOM 5709 C C . PHE B 1 114 ? -0.336 12.82 -2.674 1 78.31 114 PHE B C 1
ATOM 5711 O O . PHE B 1 114 ? -0.456 12.555 -1.477 1 78.31 114 PHE B O 1
ATOM 5718 N N . VAL B 1 115 ? 0.341 12.055 -3.504 1 76.81 115 VAL B N 1
ATOM 5719 C CA . VAL B 1 115 ? 0.895 10.773 -3.088 1 76.81 115 VAL B CA 1
ATOM 5720 C C . VAL B 1 115 ? 1.946 10.992 -2.002 1 76.81 115 VAL B C 1
ATOM 5722 O O . VAL B 1 115 ? 2.266 10.07 -1.245 1 76.81 115 VAL B O 1
ATOM 5725 N N . ILE B 1 116 ? 2.404 12.164 -1.895 1 67.56 116 ILE B N 1
ATOM 5726 C CA . ILE B 1 116 ? 3.439 12.5 -0.922 1 67.56 116 ILE B CA 1
ATOM 5727 C C . ILE B 1 116 ? 2.916 12.258 0.492 1 67.56 116 ILE B C 1
ATOM 5729 O O . ILE B 1 116 ? 3.697 12.016 1.415 1 67.56 116 ILE B O 1
ATOM 5733 N N . HIS B 1 117 ? 1.666 12.234 0.629 1 71.19 117 HIS B N 1
ATOM 5734 C CA . HIS B 1 117 ? 1.043 12.219 1.947 1 71.19 117 HIS B CA 1
ATOM 5735 C C . HIS B 1 117 ? 0.738 10.789 2.396 1 71.19 117 HIS B C 1
ATOM 5737 O O . HIS B 1 117 ? 0.022 10.586 3.379 1 71.19 117 HIS B O 1
ATOM 5743 N N . PHE B 1 118 ? 1.444 9.859 1.738 1 73.31 118 PHE B N 1
ATOM 5744 C CA . PHE B 1 118 ? 1.102 8.469 1.998 1 73.31 118 PHE B CA 1
ATOM 5745 C C . PHE B 1 118 ? 1.933 7.91 3.146 1 73.31 118 PHE B C 1
ATOM 5747 O O . PHE B 1 118 ? 1.596 6.871 3.717 1 73.31 118 PHE B O 1
ATOM 5754 N N . VAL B 1 119 ? 3.004 8.617 3.525 1 76.81 119 VAL B N 1
ATOM 5755 C CA . VAL B 1 119 ? 3.869 7.996 4.52 1 76.81 119 VAL B CA 1
ATOM 5756 C C . VAL B 1 119 ? 3.918 8.859 5.777 1 76.81 119 VAL B C 1
ATOM 5758 O O . VAL B 1 119 ? 4.16 10.07 5.699 1 76.81 119 VAL B O 1
ATOM 5761 N N . SER B 1 120 ? 3.67 8.273 6.922 1 84.06 120 SER B N 1
ATOM 5762 C CA . SER B 1 120 ? 3.664 8.992 8.195 1 84.06 120 SER B CA 1
ATOM 5763 C C . SER B 1 120 ? 5.082 9.32 8.648 1 84.06 120 SER B C 1
ATOM 5765 O O . SER B 1 120 ? 6.035 8.641 8.266 1 84.06 120 SER B O 1
ATOM 5767 N N . HIS B 1 121 ? 5.195 10.305 9.383 1 85.88 121 HIS B N 1
ATOM 5768 C CA . HIS B 1 121 ? 6.5 10.734 9.859 1 85.88 121 HIS B CA 1
ATOM 5769 C C . HIS B 1 121 ? 7.152 9.664 10.727 1 85.88 121 HIS B C 1
ATOM 5771 O O . HIS B 1 121 ? 8.352 9.398 10.594 1 85.88 121 HIS B O 1
ATOM 5777 N N . PRO B 1 122 ? 6.391 9.016 11.609 1 88.38 122 PRO B N 1
ATOM 5778 C CA . PRO B 1 122 ? 7 7.969 12.43 1 88.38 122 PRO B CA 1
ATOM 5779 C C . PRO B 1 122 ? 7.578 6.828 11.594 1 88.38 122 PRO B C 1
ATOM 5781 O O . PRO B 1 122 ? 8.641 6.297 11.93 1 88.38 122 PRO B O 1
ATOM 5784 N N . VAL B 1 123 ? 6.891 6.5 10.594 1 87.25 123 VAL B N 1
ATOM 5785 C CA . VAL B 1 123 ? 7.332 5.414 9.727 1 87.25 123 VAL B CA 1
ATOM 5786 C C . VAL B 1 123 ? 8.625 5.812 9.016 1 87.25 123 VAL B C 1
ATOM 5788 O O . VAL B 1 123 ? 9.578 5.035 8.969 1 87.25 123 VAL B O 1
ATOM 5791 N N . ILE B 1 124 ? 8.688 7.004 8.523 1 85.56 124 ILE B N 1
ATOM 5792 C CA . ILE B 1 124 ? 9.875 7.504 7.836 1 85.56 124 ILE B CA 1
ATOM 5793 C C . ILE B 1 124 ? 11.039 7.582 8.82 1 85.56 124 ILE B C 1
ATOM 5795 O O . ILE B 1 124 ? 12.172 7.219 8.484 1 85.56 124 ILE B O 1
ATOM 5799 N N . SER B 1 125 ? 10.75 8.047 10 1 91 125 SER B N 1
ATOM 5800 C CA . SER B 1 125 ? 11.773 8.18 11.031 1 91 125 SER B CA 1
ATOM 5801 C C . SER B 1 125 ? 12.352 6.82 11.414 1 91 125 SER B C 1
ATOM 5803 O O . SER B 1 125 ? 13.57 6.672 11.547 1 91 125 SER B O 1
ATOM 5805 N N . GLY B 1 126 ? 11.508 5.875 11.625 1 92.38 126 GLY B N 1
ATOM 5806 C CA . GLY B 1 126 ? 11.961 4.535 11.953 1 92.38 126 GLY B CA 1
ATOM 5807 C C . GLY B 1 126 ? 12.797 3.898 10.859 1 92.38 126 GLY B C 1
ATOM 5808 O O . GLY B 1 126 ? 13.883 3.369 11.125 1 92.38 126 GLY B O 1
ATOM 5809 N N . PHE B 1 127 ? 12.328 3.98 9.688 1 89.38 127 PHE B N 1
ATOM 5810 C CA . PHE B 1 127 ? 13.031 3.424 8.539 1 89.38 127 PHE B CA 1
ATOM 5811 C C . PHE B 1 127 ? 14.383 4.098 8.359 1 89.38 127 PHE B C 1
ATOM 5813 O O . PHE B 1 127 ? 15.398 3.422 8.195 1 89.38 127 PHE B O 1
ATOM 5820 N N . THR B 1 128 ? 14.352 5.422 8.336 1 91.5 128 THR B N 1
ATOM 5821 C CA . THR B 1 128 ? 15.57 6.191 8.117 1 91.5 128 THR B CA 1
ATOM 5822 C C . THR B 1 128 ? 16.594 5.898 9.203 1 91.5 128 THR B C 1
ATOM 5824 O O . THR B 1 128 ? 17.797 5.781 8.914 1 91.5 128 THR B O 1
ATOM 5827 N N . SER B 1 129 ? 16.172 5.797 10.406 1 94.62 129 SER B N 1
ATOM 5828 C CA . SER B 1 129 ? 17.078 5.496 11.516 1 94.62 129 SER B CA 1
ATOM 5829 C C . SER B 1 129 ? 17.734 4.125 11.336 1 94.62 129 SER B C 1
ATOM 5831 O O . SER B 1 129 ? 18.953 3.98 11.5 1 94.62 129 SER B O 1
ATOM 5833 N N . ALA B 1 130 ? 16.938 3.164 11.031 1 94.44 130 ALA B N 1
ATOM 5834 C CA . ALA B 1 130 ? 17.453 1.813 10.836 1 94.44 130 ALA B CA 1
ATOM 5835 C C . ALA B 1 130 ? 18.391 1.751 9.625 1 94.44 130 ALA B C 1
ATOM 5837 O O . ALA B 1 130 ? 19.422 1.09 9.664 1 94.44 130 ALA B O 1
ATOM 5838 N N . ALA B 1 131 ? 17.984 2.383 8.578 1 92.06 131 ALA B N 1
ATOM 5839 C CA . ALA B 1 131 ? 18.797 2.42 7.375 1 92.06 131 ALA B CA 1
ATOM 5840 C C . ALA B 1 131 ? 20.141 3.109 7.641 1 92.06 131 ALA B C 1
ATOM 5842 O O . ALA B 1 131 ? 21.172 2.693 7.113 1 92.06 131 ALA B O 1
ATOM 5843 N N . ALA B 1 132 ? 20.094 4.188 8.406 1 93.94 132 ALA B N 1
ATOM 5844 C CA . ALA B 1 132 ? 21.312 4.895 8.766 1 93.94 132 ALA B CA 1
ATOM 5845 C C . ALA B 1 132 ? 22.281 3.975 9.5 1 93.94 132 ALA B C 1
ATOM 5847 O O . ALA B 1 132 ? 23.484 3.963 9.211 1 93.94 132 ALA B O 1
ATOM 5848 N N . ILE B 1 133 ? 21.781 3.252 10.367 1 94.44 133 ILE B N 1
ATOM 5849 C CA . ILE B 1 133 ? 22.594 2.305 11.117 1 94.44 133 ILE B CA 1
ATOM 5850 C C . ILE B 1 133 ? 23.172 1.253 10.172 1 94.44 133 ILE B C 1
ATOM 5852 O O . ILE B 1 133 ? 24.344 0.923 10.25 1 94.44 133 ILE B O 1
ATOM 5856 N N . THR B 1 134 ? 22.344 0.768 9.344 1 93.12 134 THR B N 1
ATOM 5857 C CA . THR B 1 134 ? 22.781 -0.241 8.391 1 93.12 134 THR B CA 1
ATOM 5858 C C . THR B 1 134 ? 23.875 0.318 7.477 1 93.12 134 THR B C 1
ATOM 5860 O O . THR B 1 134 ? 24.859 -0.36 7.199 1 93.12 134 THR B O 1
ATOM 5863 N N . ILE B 1 135 ? 23.672 1.53 6.984 1 93.19 135 ILE B N 1
ATOM 5864 C CA . ILE B 1 135 ? 24.672 2.176 6.129 1 93.19 135 ILE B CA 1
ATOM 5865 C C . ILE B 1 135 ? 25.984 2.314 6.883 1 93.19 135 ILE B C 1
ATOM 5867 O O . ILE B 1 135 ? 27.047 2 6.344 1 93.19 135 ILE B O 1
ATOM 5871 N N . ALA B 1 136 ? 25.922 2.74 8.094 1 94.25 136 ALA B N 1
ATOM 5872 C CA . ALA B 1 136 ? 27.125 2.881 8.906 1 94.25 136 ALA B CA 1
ATOM 5873 C C . ALA B 1 136 ? 27.844 1.543 9.055 1 94.25 136 ALA B C 1
ATOM 5875 O O . ALA B 1 136 ? 29.078 1.481 8.977 1 94.25 136 ALA B O 1
ATOM 5876 N N . LEU B 1 137 ? 27.125 0.546 9.227 1 92.88 137 LEU B N 1
ATOM 5877 C CA . LEU B 1 137 ? 27.703 -0.784 9.414 1 92.88 137 LEU B CA 1
ATOM 5878 C C . LEU B 1 137 ? 28.406 -1.254 8.141 1 92.88 137 LEU B C 1
ATOM 5880 O O . LEU B 1 137 ? 29.406 -1.962 8.211 1 92.88 137 LEU B O 1
ATOM 5884 N N . THR B 1 138 ? 27.891 -0.904 7.039 1 90.81 138 THR B N 1
ATOM 5885 C CA . THR B 1 138 ? 28.531 -1.292 5.785 1 90.81 138 THR B CA 1
ATOM 5886 C C . THR B 1 138 ? 29.891 -0.6 5.629 1 90.81 138 THR B C 1
ATOM 5888 O O . THR B 1 138 ? 30.734 -1.045 4.852 1 90.81 138 THR B O 1
ATOM 5891 N N . GLN B 1 139 ? 30.031 0.511 6.34 1 92.38 139 GLN B N 1
ATOM 5892 C CA . GLN B 1 139 ? 31.234 1.317 6.176 1 92.38 139 GLN B CA 1
ATOM 5893 C C . GLN B 1 139 ? 32.281 0.971 7.234 1 92.38 139 GLN B C 1
ATOM 5895 O O . GLN B 1 139 ? 33.469 1.269 7.07 1 92.38 139 GLN B O 1
ATOM 5900 N N . ILE B 1 140 ? 31.953 0.33 8.289 1 94.06 140 ILE B N 1
ATOM 5901 C CA . ILE B 1 140 ? 32.844 0.09 9.43 1 94.06 140 ILE B CA 1
ATOM 5902 C C . ILE B 1 140 ? 34 -0.811 9.008 1 94.06 140 ILE B C 1
ATOM 5904 O O . ILE B 1 140 ? 35.125 -0.614 9.445 1 94.06 140 ILE B O 1
ATOM 5908 N N . SER B 1 141 ? 33.75 -1.785 8.188 1 92.75 141 SER B N 1
ATOM 5909 C CA . SER B 1 141 ? 34.781 -2.693 7.75 1 92.75 141 SER B CA 1
ATOM 5910 C C . SER B 1 141 ? 35.875 -1.948 6.988 1 92.75 141 SER B C 1
ATOM 5912 O O . SER B 1 141 ? 37.062 -2.23 7.16 1 92.75 141 SER B O 1
ATOM 5914 N N . SER B 1 142 ? 35.438 -1.018 6.172 1 92.69 142 SER B N 1
ATOM 5915 C CA . SER B 1 142 ? 36.406 -0.211 5.434 1 92.69 142 SER B CA 1
ATOM 5916 C C . SER B 1 142 ? 37.281 0.628 6.379 1 92.69 142 SER B C 1
ATOM 5918 O O . SER B 1 142 ? 38.438 0.885 6.098 1 92.69 142 SER B O 1
ATOM 5920 N N . CYS B 1 143 ? 36.75 1.073 7.461 1 94.69 143 CYS B N 1
ATOM 5921 C CA . CYS B 1 143 ? 37.469 1.833 8.461 1 94.69 143 CYS B CA 1
ATOM 5922 C C . CYS B 1 143 ? 38.5 0.951 9.18 1 94.69 143 CYS B C 1
ATOM 5924 O O . CYS B 1 143 ? 39.5 1.445 9.695 1 94.69 143 CYS B O 1
ATOM 5926 N N . PHE B 1 144 ? 38.188 -0.362 9.18 1 94.5 144 PHE B N 1
ATOM 5927 C CA . PHE B 1 144 ? 39.125 -1.317 9.781 1 94.5 144 PHE B CA 1
ATOM 5928 C C . PHE B 1 144 ? 40.188 -1.768 8.773 1 94.5 144 PHE B C 1
ATOM 5930 O O . PHE B 1 144 ? 41.188 -2.336 9.148 1 94.5 144 PHE B O 1
ATOM 5937 N N . GLY B 1 145 ? 39.875 -1.539 7.52 1 93.25 145 GLY B N 1
ATOM 5938 C CA . GLY B 1 145 ? 40.875 -1.797 6.484 1 93.25 145 GLY B CA 1
ATOM 5939 C C . GLY B 1 145 ? 40.688 -3.146 5.816 1 93.25 145 GLY B C 1
ATOM 5940 O O . GLY B 1 145 ? 41.656 -3.729 5.316 1 93.25 145 GLY B O 1
ATOM 5941 N N . TYR B 1 146 ? 39.562 -3.725 5.949 1 90.94 146 TYR B N 1
ATOM 5942 C CA . TYR B 1 146 ? 39.312 -4.973 5.234 1 90.94 146 TYR B CA 1
ATOM 5943 C C . TYR B 1 146 ? 37.906 -4.973 4.617 1 90.94 146 TYR B C 1
ATOM 5945 O O . TYR B 1 146 ? 37.094 -4.09 4.902 1 90.94 146 TYR B O 1
ATOM 5953 N N . GLU B 1 147 ? 37.688 -5.906 3.668 1 87 147 GLU B N 1
ATOM 5954 C CA . GLU B 1 147 ? 36.406 -5.965 2.934 1 87 147 GLU B CA 1
ATOM 5955 C C . GLU B 1 147 ? 35.562 -7.137 3.396 1 87 147 GLU B C 1
ATOM 5957 O O . GLU B 1 147 ? 36.094 -8.188 3.773 1 87 147 GLU B O 1
ATOM 5962 N N . ILE B 1 148 ? 34.312 -6.844 3.533 1 86.44 148 ILE B N 1
ATOM 5963 C CA . ILE B 1 148 ? 33.375 -7.898 3.861 1 86.44 148 ILE B CA 1
ATOM 5964 C C . ILE B 1 148 ? 32.344 -8.039 2.734 1 86.44 148 ILE B C 1
ATOM 5966 O O . ILE B 1 148 ? 32.219 -7.137 1.9 1 86.44 148 ILE B O 1
ATOM 5970 N N . GLU B 1 149 ? 31.703 -9.18 2.746 1 81.44 149 GLU B N 1
ATOM 5971 C CA . GLU B 1 149 ? 30.672 -9.398 1.745 1 81.44 149 GLU B CA 1
ATOM 5972 C C . GLU B 1 149 ? 29.469 -8.492 1.995 1 81.44 149 GLU B C 1
ATOM 5974 O O . GLU B 1 149 ? 29.094 -8.258 3.145 1 81.44 149 GLU B O 1
ATOM 5979 N N . SER B 1 150 ? 29 -7.984 0.941 1 80.19 150 SER B N 1
ATOM 5980 C CA . SER B 1 150 ? 27.828 -7.125 1.045 1 80.19 150 SER B CA 1
ATOM 5981 C C . SER B 1 150 ? 26.594 -7.906 1.514 1 80.19 150 SER B C 1
ATOM 5983 O O . SER B 1 150 ? 26.438 -9.078 1.174 1 80.19 150 SER B O 1
ATOM 5985 N N . SER B 1 151 ? 25.906 -7.32 2.479 1 82.56 151 SER B N 1
ATOM 5986 C CA . SER B 1 151 ? 24.672 -7.938 2.979 1 82.56 151 SER B CA 1
ATOM 5987 C C . SER B 1 151 ? 23.578 -6.895 3.193 1 82.56 151 SER B C 1
ATOM 5989 O O . SER B 1 151 ? 23.875 -5.73 3.469 1 82.56 151 SER B O 1
ATOM 5991 N N . GLU B 1 152 ? 22.422 -7.359 2.969 1 79.38 152 GLU B N 1
ATOM 5992 C CA . GLU B 1 152 ? 21.281 -6.48 3.199 1 79.38 152 GLU B CA 1
ATOM 5993 C C . GLU B 1 152 ? 20.859 -6.488 4.668 1 79.38 152 GLU B C 1
ATOM 5995 O O . GLU B 1 152 ? 20.125 -5.609 5.113 1 79.38 152 GLU B O 1
ATOM 6000 N N . PHE B 1 153 ? 21.469 -7.395 5.402 1 83.75 153 PHE B N 1
ATOM 6001 C CA . PHE B 1 153 ? 21.047 -7.566 6.789 1 83.75 153 PHE B CA 1
ATOM 6002 C C . PHE B 1 153 ? 22.078 -6.973 7.742 1 83.75 153 PHE B C 1
ATOM 6004 O O . PHE B 1 153 ? 23.266 -7.328 7.688 1 83.75 153 PHE B O 1
ATOM 6011 N N . ALA B 1 154 ? 21.531 -6.121 8.617 1 90.12 154 ALA B N 1
ATOM 6012 C CA . ALA B 1 154 ? 22.406 -5.441 9.562 1 90.12 154 ALA B CA 1
ATOM 6013 C C . ALA B 1 154 ? 23.109 -6.438 10.484 1 90.12 154 ALA B C 1
ATOM 6015 O O . ALA B 1 154 ? 24.281 -6.281 10.805 1 90.12 154 ALA B O 1
ATOM 6016 N N . TRP B 1 155 ? 22.359 -7.438 10.914 1 88.56 155 TRP B N 1
ATOM 6017 C CA . TRP B 1 155 ? 22.953 -8.398 11.844 1 88.56 155 TRP B CA 1
ATOM 6018 C C . TRP B 1 155 ? 24.062 -9.188 11.18 1 88.56 155 TRP B C 1
ATOM 6020 O O . TRP B 1 155 ? 25.062 -9.523 11.82 1 88.56 155 TRP B O 1
ATOM 6030 N N . GLU B 1 156 ? 23.953 -9.531 9.914 1 89.56 156 GLU B N 1
ATOM 6031 C CA . GLU B 1 156 ? 25.016 -10.219 9.18 1 89.56 156 GLU B CA 1
ATOM 6032 C C . GLU B 1 156 ? 26.25 -9.336 9.023 1 89.56 156 GLU B C 1
ATOM 6034 O O . GLU B 1 156 ? 27.375 -9.828 9.086 1 89.56 156 GLU B O 1
ATOM 6039 N N . LEU B 1 157 ? 25.969 -8.07 8.766 1 91.38 157 LEU B N 1
ATOM 6040 C CA . LEU B 1 157 ? 27.078 -7.129 8.656 1 91.38 157 LEU B CA 1
ATOM 6041 C C . LEU B 1 157 ? 27.859 -7.043 9.961 1 91.38 157 LEU B C 1
ATOM 6043 O O . LEU B 1 157 ? 29.094 -7.004 9.961 1 91.38 157 LEU B O 1
ATOM 6047 N N . LEU B 1 158 ? 27.141 -7.016 11.055 1 91.94 158 LEU B N 1
ATOM 6048 C CA . LEU B 1 158 ? 27.75 -6.969 12.375 1 91.94 158 LEU B CA 1
ATOM 6049 C C . LEU B 1 158 ? 28.578 -8.227 12.641 1 91.94 158 LEU B C 1
ATOM 6051 O O . LEU B 1 158 ? 29.703 -8.141 13.133 1 91.94 158 LEU B O 1
ATOM 6055 N N . TYR B 1 159 ? 27.984 -9.336 12.258 1 91.69 159 TYR B N 1
ATOM 6056 C CA . TYR B 1 159 ? 28.656 -10.617 12.469 1 91.69 159 TYR B CA 1
ATOM 6057 C C . TYR B 1 159 ? 29.922 -10.719 11.617 1 91.69 159 TYR B C 1
ATOM 6059 O O . TYR B 1 159 ? 30.969 -11.117 12.117 1 91.69 159 TYR B O 1
ATOM 6067 N N . GLU B 1 160 ? 29.859 -10.328 10.406 1 91 160 GLU B N 1
ATOM 6068 C CA . GLU B 1 160 ? 31 -10.43 9.5 1 91 160 GLU B CA 1
ATOM 6069 C C . GLU B 1 160 ? 32.094 -9.43 9.867 1 91 160 GLU B C 1
ATOM 6071 O O . GLU B 1 160 ? 33.281 -9.734 9.781 1 91 160 GLU B O 1
ATOM 6076 N N . THR B 1 161 ? 31.688 -8.242 10.227 1 92.06 161 THR B N 1
ATOM 6077 C CA . THR B 1 161 ? 32.656 -7.199 10.57 1 92.06 161 THR B CA 1
ATOM 6078 C C . THR B 1 161 ? 33.438 -7.586 11.812 1 92.06 161 THR B C 1
ATOM 6080 O O . THR B 1 161 ? 34.656 -7.508 11.82 1 92.06 161 THR B O 1
ATOM 6083 N N . PHE B 1 162 ? 32.812 -8.086 12.781 1 91.94 162 PHE B N 1
ATOM 6084 C CA . PHE B 1 162 ? 33.5 -8.359 14.031 1 91.94 162 PHE B CA 1
ATOM 6085 C C . PHE B 1 162 ? 34.062 -9.781 14.031 1 91.94 162 PHE B C 1
ATOM 6087 O O . PHE B 1 162 ? 34.938 -10.109 14.836 1 91.94 162 PHE B O 1
ATOM 6094 N N . GLY B 1 163 ? 33.5 -10.602 13.18 1 91.19 163 GLY B N 1
ATOM 6095 C CA . GLY B 1 163 ? 34.094 -11.914 12.992 1 91.19 163 GLY B CA 1
ATOM 6096 C C . GLY B 1 163 ? 35.469 -11.867 12.367 1 91.19 163 GLY B C 1
ATOM 6097 O O . GLY B 1 163 ? 36.312 -12.727 12.633 1 91.19 163 GLY B O 1
ATOM 6098 N N . LYS B 1 164 ? 35.781 -10.797 11.57 1 92.5 164 LYS B N 1
ATOM 6099 C CA . LYS B 1 164 ? 37.062 -10.656 10.883 1 92.5 164 LYS B CA 1
ATOM 6100 C C . LYS B 1 164 ? 37.906 -9.57 11.523 1 92.5 164 LYS B C 1
ATOM 6102 O O . LYS B 1 164 ? 38.781 -8.984 10.867 1 92.5 164 LYS B O 1
ATOM 6107 N N . ILE B 1 165 ? 37.688 -9.289 12.727 1 91.94 165 ILE B N 1
ATOM 6108 C CA . ILE B 1 165 ? 38.344 -8.18 13.414 1 91.94 165 ILE B CA 1
ATOM 6109 C C . ILE B 1 165 ? 39.844 -8.398 13.445 1 91.94 165 ILE B C 1
ATOM 6111 O O . ILE B 1 165 ? 40.625 -7.438 13.508 1 91.94 165 ILE B O 1
ATOM 6115 N N . SER B 1 166 ? 40.25 -9.641 13.297 1 92.31 166 SER B N 1
ATOM 6116 C CA . SER B 1 166 ? 41.688 -9.977 13.328 1 92.31 166 SER B CA 1
ATOM 6117 C C . SER B 1 166 ? 42.375 -9.477 12.078 1 92.31 166 SER B C 1
ATOM 6119 O O . SER B 1 166 ? 43.625 -9.32 12.078 1 92.31 166 SER B O 1
ATOM 6121 N N . GLN B 1 167 ? 41.688 -9.172 11.031 1 93.12 167 GLN B N 1
ATOM 6122 C CA . GLN B 1 167 ? 42.25 -8.711 9.773 1 93.12 167 GLN B CA 1
ATOM 6123 C C . GLN B 1 167 ? 42.375 -7.188 9.742 1 93.12 167 GLN B C 1
ATOM 6125 O O . GLN B 1 167 ? 42.719 -6.605 8.711 1 93.12 167 GLN B O 1
ATOM 6130 N N . THR B 1 168 ? 42.25 -6.605 10.891 1 94.94 168 THR B N 1
ATOM 6131 C CA . THR B 1 168 ? 42.25 -5.148 10.977 1 94.94 168 THR B CA 1
ATOM 6132 C C . THR B 1 168 ? 43.656 -4.594 10.664 1 94.94 168 THR B C 1
ATOM 6134 O O . THR B 1 168 ? 44.656 -5.082 11.18 1 94.94 168 THR B O 1
ATOM 6137 N N . ASN B 1 169 ? 43.656 -3.648 9.703 1 96.31 169 ASN B N 1
ATOM 6138 C CA . ASN B 1 169 ? 44.875 -2.857 9.469 1 96.31 169 ASN B CA 1
ATOM 6139 C C . ASN B 1 169 ? 44.938 -1.674 10.43 1 96.31 169 ASN B C 1
ATOM 6141 O O . ASN B 1 169 ? 44.219 -0.697 10.281 1 96.31 169 ASN B O 1
ATOM 6145 N N . ILE B 1 170 ? 45.844 -1.66 11.297 1 95.31 170 ILE B N 1
ATOM 6146 C CA . ILE B 1 170 ? 45.938 -0.695 12.391 1 95.31 170 ILE B CA 1
ATOM 6147 C C . ILE B 1 170 ? 46.156 0.705 11.82 1 95.31 170 ILE B C 1
ATOM 6149 O O . ILE B 1 170 ? 45.656 1.688 12.359 1 95.31 170 ILE B O 1
ATOM 6153 N N . ALA B 1 171 ? 46.906 0.743 10.734 1 95.19 171 ALA B N 1
ATOM 6154 C CA . ALA B 1 171 ? 47.156 2.041 10.109 1 95.19 171 ALA B CA 1
ATOM 6155 C C . ALA B 1 171 ? 45.844 2.639 9.586 1 95.19 171 ALA B C 1
ATOM 6157 O O . ALA B 1 171 ? 45.594 3.83 9.766 1 95.19 171 ALA B O 1
ATOM 6158 N N . THR B 1 172 ? 45.094 1.806 8.938 1 96.44 172 THR B N 1
ATOM 6159 C CA . THR B 1 172 ? 43.812 2.258 8.406 1 96.44 172 THR B CA 1
ATOM 6160 C C . THR B 1 172 ? 42.875 2.662 9.539 1 96.44 172 THR B C 1
ATOM 6162 O O . THR B 1 172 ? 42.156 3.664 9.43 1 96.44 172 THR B O 1
ATOM 6165 N N . LEU B 1 173 ? 42.875 1.947 10.594 1 96.69 173 LEU B N 1
ATOM 6166 C CA . LEU B 1 173 ? 42.031 2.227 11.742 1 96.69 173 LEU B CA 1
ATOM 6167 C C . LEU B 1 173 ? 42.375 3.566 12.375 1 96.69 173 LEU B C 1
ATOM 6169 O O . LEU B 1 173 ? 41.5 4.379 12.664 1 96.69 173 LEU B O 1
ATOM 6173 N N . LEU B 1 174 ? 43.594 3.713 12.578 1 96.12 174 LEU B N 1
ATOM 6174 C CA . LEU B 1 174 ? 44.031 4.953 13.195 1 96.12 174 LEU B CA 1
ATOM 6175 C C . LEU B 1 174 ? 43.75 6.148 12.289 1 96.12 174 LEU B C 1
ATOM 6177 O O . LEU B 1 174 ? 43.344 7.215 12.766 1 96.12 174 LEU B O 1
ATOM 6181 N N . PHE B 1 175 ? 44.062 5.918 11.047 1 96.31 175 PHE B N 1
ATOM 6182 C CA . PHE B 1 175 ? 43.781 6.973 10.078 1 96.31 175 PHE B CA 1
ATOM 6183 C C . PHE B 1 175 ? 42.281 7.297 10.062 1 96.31 175 PHE B C 1
ATOM 6185 O O . PHE B 1 175 ? 41.906 8.469 10.023 1 96.31 175 PHE B O 1
ATOM 6192 N N . SER B 1 176 ? 41.406 6.324 10.086 1 97.31 176 SER B N 1
ATOM 6193 C CA . SER B 1 176 ? 39.969 6.508 10.102 1 97.31 176 SER B CA 1
ATOM 6194 C C . SER B 1 176 ? 39.5 7.238 11.359 1 97.31 176 SER B C 1
ATOM 6196 O O . SER B 1 176 ? 38.656 8.133 11.297 1 97.31 176 SER B O 1
ATOM 6198 N N . LEU B 1 177 ? 40.031 6.84 12.469 1 96.88 177 LEU B N 1
ATOM 6199 C CA . LEU B 1 177 ? 39.688 7.496 13.727 1 96.88 177 LEU B CA 1
ATOM 6200 C C . LEU B 1 177 ? 40.094 8.969 13.688 1 96.88 177 LEU B C 1
ATOM 6202 O O . LEU B 1 177 ? 39.344 9.828 14.172 1 96.88 177 LEU B O 1
ATOM 6206 N N . SER B 1 178 ? 41.219 9.195 13.156 1 96.06 178 SER B N 1
ATOM 6207 C CA . SER B 1 178 ? 41.656 10.578 13.016 1 96.06 178 SER B CA 1
ATOM 6208 C C . SER B 1 178 ? 40.719 11.375 12.109 1 96.06 178 SER B C 1
ATOM 6210 O O . SER B 1 178 ? 40.406 12.523 12.398 1 96.06 178 SER B O 1
ATOM 6212 N N . CYS B 1 179 ? 40.375 10.773 11.008 1 96.12 179 CYS B N 1
ATOM 6213 C CA . CYS B 1 179 ? 39.438 11.414 10.086 1 96.12 179 CYS B CA 1
ATOM 6214 C C . CYS B 1 179 ? 38.125 11.719 10.773 1 96.12 179 CYS B C 1
ATOM 6216 O O . CYS B 1 179 ? 37.562 12.812 10.617 1 96.12 179 CYS B O 1
ATOM 6218 N N . LEU B 1 180 ? 37.594 10.805 11.539 1 96.19 180 LEU B N 1
ATOM 6219 C CA . LEU B 1 180 ? 36.344 10.984 12.242 1 96.19 180 LEU B CA 1
ATOM 6220 C C . LEU B 1 180 ? 36.438 12.109 13.266 1 96.19 180 LEU B C 1
ATOM 6222 O O . LEU B 1 180 ? 35.5 12.898 13.43 1 96.19 180 LEU B O 1
ATOM 6226 N N . ILE B 1 181 ? 37.5 12.156 13.914 1 94.69 181 ILE B N 1
ATOM 6227 C CA . ILE B 1 181 ? 37.75 13.203 14.906 1 94.69 181 ILE B CA 1
ATOM 6228 C C . ILE B 1 181 ? 37.781 14.562 14.219 1 94.69 181 ILE B C 1
ATOM 6230 O O . ILE B 1 181 ? 37.188 15.531 14.727 1 94.69 181 ILE B O 1
ATOM 6234 N N . VAL B 1 182 ? 38.438 14.656 13.117 1 92.75 182 VAL B N 1
ATOM 6235 C CA . VAL B 1 182 ? 38.531 15.906 12.375 1 92.75 182 VAL B CA 1
ATOM 6236 C C . VAL B 1 182 ? 37.125 16.312 11.883 1 92.75 182 VAL B C 1
ATOM 6238 O O . VAL B 1 182 ? 36.719 17.469 12.023 1 92.75 182 VAL B O 1
ATOM 6241 N N . LEU B 1 183 ? 36.438 15.422 11.297 1 93.06 183 LEU B N 1
ATOM 6242 C CA . LEU B 1 183 ? 35.094 15.688 10.805 1 93.06 183 LEU B CA 1
ATOM 6243 C C . LEU B 1 183 ? 34.188 16.141 11.938 1 93.06 183 LEU B C 1
ATOM 6245 O O . LEU B 1 183 ? 33.469 17.141 11.797 1 93.06 183 LEU B O 1
ATOM 6249 N N . PHE B 1 184 ? 34.219 15.414 13.016 1 90.62 184 PHE B N 1
ATOM 6250 C CA . PHE B 1 184 ? 33.406 15.734 14.172 1 90.62 184 PHE B CA 1
ATOM 6251 C C . PHE B 1 184 ? 33.781 17.078 14.766 1 90.62 184 PHE B C 1
ATOM 6253 O O . PHE B 1 184 ? 32.938 17.875 15.148 1 90.62 184 PHE B O 1
ATOM 6260 N N . GLY B 1 185 ? 35.031 17.281 14.867 1 88.06 185 GLY B N 1
ATOM 6261 C CA . GLY B 1 185 ? 35.531 18.531 15.414 1 88.06 185 GLY B CA 1
ATOM 6262 C C . GLY B 1 185 ? 35.156 19.75 14.586 1 88.06 185 GLY B C 1
ATOM 6263 O O . GLY B 1 185 ? 34.719 20.766 15.125 1 88.06 185 GLY B O 1
ATOM 6264 N N . LEU B 1 186 ? 35.312 19.656 13.344 1 86.06 186 LEU B N 1
ATOM 6265 C CA . LEU B 1 186 ? 35 20.766 12.461 1 86.06 186 LEU B CA 1
ATOM 6266 C C . LEU B 1 186 ? 33.5 21.062 12.453 1 86.06 186 LEU B C 1
ATOM 6268 O O . LEU B 1 186 ? 33.062 22.203 12.273 1 86.06 186 LEU B O 1
ATOM 6272 N N . ARG B 1 187 ? 32.75 20.078 12.672 1 82.56 187 ARG B N 1
ATOM 6273 C CA . ARG B 1 187 ? 31.281 20.219 12.633 1 82.56 187 ARG B CA 1
ATOM 6274 C C . ARG B 1 187 ? 30.766 20.812 13.938 1 82.56 187 ARG B C 1
ATOM 6276 O O . ARG B 1 187 ? 29.797 21.594 13.93 1 82.56 187 ARG B O 1
ATOM 6283 N N . HIS B 1 188 ? 31.391 20.453 15.047 1 81.5 188 HIS B N 1
ATOM 6284 C CA . HIS B 1 188 ? 30.781 20.797 16.328 1 81.5 188 HIS B CA 1
ATOM 6285 C C . HIS B 1 188 ? 31.609 21.859 17.062 1 81.5 188 HIS B C 1
ATOM 6287 O O . HIS B 1 188 ? 31.109 22.516 17.969 1 81.5 188 HIS B O 1
ATOM 6293 N N . LEU B 1 189 ? 32.844 21.969 16.688 1 77.62 189 LEU B N 1
ATOM 6294 C CA . LEU B 1 189 ? 33.656 22.953 17.391 1 77.62 189 LEU B CA 1
ATOM 6295 C C . LEU B 1 189 ? 33.438 24.344 16.812 1 77.62 189 LEU B C 1
ATOM 6297 O O . LEU B 1 189 ? 33.312 24.516 15.602 1 77.62 189 LEU B O 1
ATOM 6301 N N . PRO B 1 190 ? 33.125 25.281 17.703 1 73.69 190 PRO B N 1
ATOM 6302 C CA . PRO B 1 190 ? 32.906 26.672 17.266 1 73.69 190 PRO B CA 1
ATOM 6303 C C . PRO B 1 190 ? 34.188 27.297 16.688 1 73.69 190 PRO B C 1
ATOM 6305 O O . PRO B 1 190 ? 34.75 28.219 17.281 1 73.69 190 PRO B O 1
ATOM 6308 N N . LEU B 1 191 ? 34.656 26.688 15.68 1 67.69 191 LEU B N 1
ATOM 6309 C CA . LEU B 1 191 ? 35.906 27.156 15.094 1 67.69 191 LEU B CA 1
ATOM 6310 C C . LEU B 1 191 ? 35.75 28.594 14.586 1 67.69 191 LEU B C 1
ATOM 6312 O O . LEU B 1 191 ? 36.75 29.344 14.516 1 67.69 191 LEU B O 1
ATOM 6316 N N . HIS B 1 192 ? 34.594 28.875 14.258 1 65.38 192 HIS B N 1
ATOM 6317 C CA . HIS B 1 192 ? 34.375 30.25 13.836 1 65.38 192 HIS B CA 1
ATOM 6318 C C . HIS B 1 192 ? 34.781 31.234 14.922 1 65.38 192 HIS B C 1
ATOM 6320 O O . HIS B 1 192 ? 35.25 32.344 14.617 1 65.38 192 HIS B O 1
ATOM 6326 N N . ARG B 1 193 ? 34.5 30.844 16.094 1 62 193 ARG B N 1
ATOM 6327 C CA . ARG B 1 193 ? 34.844 31.734 17.203 1 62 193 ARG B CA 1
ATOM 6328 C C . ARG B 1 193 ? 36.344 31.766 17.422 1 62 193 ARG B C 1
ATOM 6330 O O . ARG B 1 193 ? 36.938 32.812 17.688 1 62 193 ARG B O 1
ATOM 6337 N N . TRP B 1 194 ? 36.906 30.625 17.234 1 64.38 194 TRP B N 1
ATOM 6338 C CA . TRP B 1 194 ? 38.344 30.516 17.516 1 64.38 194 TRP B CA 1
ATOM 6339 C C . TRP B 1 194 ? 39.156 31.172 16.406 1 64.38 194 TRP B C 1
ATOM 6341 O O . TRP B 1 194 ? 40.188 31.797 16.672 1 64.38 194 TRP B O 1
ATOM 6351 N N . LEU B 1 195 ? 38.625 31.016 15.203 1 66.38 195 LEU B N 1
ATOM 6352 C CA . LEU B 1 195 ? 39.406 31.531 14.07 1 66.38 195 LEU B CA 1
ATOM 6353 C C . LEU B 1 195 ? 39.031 32.969 13.766 1 66.38 195 LEU B C 1
ATOM 6355 O O . LEU B 1 195 ? 39.531 33.594 12.828 1 66.38 195 LEU B O 1
ATOM 6359 N N . HIS B 1 196 ? 38.312 33.625 14.68 1 63.38 196 HIS B N 1
ATOM 6360 C CA . HIS B 1 196 ? 37.875 35 14.539 1 63.38 196 HIS B CA 1
ATOM 6361 C C . HIS B 1 196 ? 37.438 35.312 13.109 1 63.38 196 HIS B C 1
ATOM 6363 O O . HIS B 1 196 ? 37.938 36.281 12.5 1 63.38 196 HIS B O 1
ATOM 6369 N N . LEU B 1 197 ? 36.75 34.344 12.547 1 63.56 197 LEU B N 1
ATOM 6370 C CA . LEU B 1 197 ? 36.344 34.562 11.164 1 63.56 197 LEU B CA 1
ATOM 6371 C C . LEU B 1 197 ? 35.312 35.656 11.062 1 63.56 197 LEU B C 1
ATOM 6373 O O . LEU B 1 197 ? 34.562 35.906 12.008 1 63.56 197 LEU B O 1
ATOM 6377 N N . PRO B 1 198 ? 35.438 36.438 10 1 60.69 198 PRO B N 1
ATOM 6378 C CA . PRO B 1 198 ? 34.5 37.562 9.836 1 60.69 198 PRO B CA 1
ATOM 6379 C C . PRO B 1 198 ? 33.031 37.094 9.883 1 60.69 198 PRO B C 1
ATOM 6381 O O . PRO B 1 198 ? 32.75 35.938 9.609 1 60.69 198 PRO B O 1
ATOM 6384 N N . GLN B 1 199 ? 32.188 37.906 10.484 1 57.28 199 GLN B N 1
ATOM 6385 C CA . GLN B 1 199 ? 30.75 37.719 10.68 1 57.28 199 GLN B CA 1
ATOM 6386 C C . GLN B 1 199 ? 30.062 37.312 9.375 1 57.28 199 GLN B C 1
ATOM 6388 O O . GLN B 1 199 ? 28.938 36.812 9.391 1 57.28 199 GLN B O 1
ATOM 6393 N N . LEU B 1 200 ? 30.75 37.531 8.266 1 57.75 200 LEU B N 1
ATOM 6394 C CA . LEU B 1 200 ? 30.109 37.312 6.973 1 57.75 200 LEU B CA 1
ATOM 6395 C C . LEU B 1 200 ? 30.031 35.812 6.645 1 57.75 200 LEU B C 1
ATOM 6397 O O . LEU B 1 200 ? 29.234 35.406 5.797 1 57.75 200 LEU B O 1
ATOM 6401 N N . ILE B 1 201 ? 30.828 35.062 7.301 1 61.94 201 ILE B N 1
ATOM 6402 C CA . ILE B 1 201 ? 30.828 33.625 6.977 1 61.94 201 ILE B CA 1
ATOM 6403 C C . ILE B 1 201 ? 29.969 32.875 7.977 1 61.94 201 ILE B C 1
ATOM 6405 O O . ILE B 1 201 ? 30.281 32.812 9.164 1 61.94 201 ILE B O 1
ATOM 6409 N N . PRO B 1 202 ? 28.844 32.375 7.469 1 66.06 202 PRO B N 1
ATOM 6410 C CA . PRO B 1 202 ? 27.984 31.625 8.383 1 66.06 202 PRO B CA 1
ATOM 6411 C C . PRO B 1 202 ? 28.688 30.438 9.016 1 66.06 202 PRO B C 1
ATOM 6413 O O . PRO B 1 202 ? 29.5 29.781 8.367 1 66.06 202 PRO B O 1
ATOM 6416 N N . PRO B 1 203 ? 28.594 30.391 10.375 1 65.19 203 PRO B N 1
ATOM 6417 C CA . PRO B 1 203 ? 29.203 29.25 11.086 1 65.19 203 PRO B CA 1
ATOM 6418 C C . PRO B 1 203 ? 28.875 27.906 10.438 1 65.19 203 PRO B C 1
ATOM 6420 O O . PRO B 1 203 ? 29.672 26.984 10.523 1 65.19 203 PRO B O 1
ATOM 6423 N N . THR B 1 204 ? 27.812 27.844 9.742 1 71.38 204 THR B N 1
ATOM 6424 C CA . THR B 1 204 ? 27.375 26.594 9.109 1 71.38 204 THR B CA 1
ATOM 6425 C C . THR B 1 204 ? 28.281 26.266 7.918 1 71.38 204 THR B C 1
ATOM 6427 O O . THR B 1 204 ? 28.375 25.094 7.52 1 71.38 204 THR B O 1
ATOM 6430 N N . LEU B 1 205 ? 29 27.203 7.496 1 75.25 205 LEU B N 1
ATOM 6431 C CA . LEU B 1 205 ? 29.859 27.016 6.332 1 75.25 205 LEU B CA 1
ATOM 6432 C C . LEU B 1 205 ? 31.094 26.188 6.691 1 75.25 205 LEU B C 1
ATOM 6434 O O . LEU B 1 205 ? 31.5 25.312 5.922 1 75.25 205 LEU B O 1
ATOM 6438 N N . ILE B 1 206 ? 31.594 26.406 7.867 1 75.62 206 ILE B N 1
ATOM 6439 C CA . ILE B 1 206 ? 32.781 25.688 8.273 1 75.62 206 ILE B CA 1
ATOM 6440 C C . ILE B 1 206 ? 32.469 24.203 8.453 1 75.62 206 ILE B C 1
ATOM 6442 O O . ILE B 1 206 ? 33.219 23.344 7.984 1 75.62 206 ILE B O 1
ATOM 6446 N N . GLY B 1 207 ? 31.453 23.969 9.133 1 80.31 207 GLY B N 1
ATOM 6447 C CA . GLY B 1 207 ? 31.031 22.594 9.305 1 80.31 207 GLY B CA 1
ATOM 6448 C C . GLY B 1 207 ? 30.734 21.891 7.996 1 80.31 207 GLY B C 1
ATOM 6449 O O . GLY B 1 207 ? 31.031 20.703 7.84 1 80.31 207 GLY B O 1
ATOM 6450 N N . SER B 1 208 ? 30.281 22.656 7.082 1 83.5 208 SER B N 1
ATOM 6451 C CA . SER B 1 208 ? 29.891 22.078 5.793 1 83.5 208 SER B CA 1
ATOM 6452 C C . SER B 1 208 ? 31.109 21.766 4.938 1 83.5 208 SER B C 1
ATOM 6454 O O . SER B 1 208 ? 31.031 20.953 4.012 1 83.5 208 SER B O 1
ATOM 6456 N N . LEU B 1 209 ? 32.25 22.328 5.238 1 86.06 209 LEU B N 1
ATOM 6457 C CA . LEU B 1 209 ? 33.469 22.125 4.461 1 86.06 209 LEU B CA 1
ATOM 6458 C C . LEU B 1 209 ? 34.281 20.984 5.035 1 86.06 209 LEU B C 1
ATOM 6460 O O . LEU B 1 209 ? 35.312 20.609 4.465 1 86.06 209 LEU B O 1
ATOM 6464 N N . ALA B 1 210 ? 33.812 20.453 6.094 1 89.62 210 ALA B N 1
ATOM 6465 C CA . ALA B 1 210 ? 34.562 19.422 6.797 1 89.62 210 ALA B CA 1
ATOM 6466 C C . ALA B 1 210 ? 34.844 18.234 5.887 1 89.62 210 ALA B C 1
ATOM 6468 O O . ALA B 1 210 ? 36 17.75 5.832 1 89.62 210 ALA B O 1
ATOM 6469 N N . PRO B 1 211 ? 33.906 17.75 5.125 1 90.81 211 PRO B N 1
ATOM 6470 C CA . PRO B 1 211 ? 34.188 16.609 4.258 1 90.81 211 PRO B CA 1
ATOM 6471 C C . PRO B 1 211 ? 35.25 16.906 3.207 1 90.81 211 PRO B C 1
ATOM 6473 O O . PRO B 1 211 ? 36.125 16.078 2.957 1 90.81 211 PRO B O 1
ATOM 6476 N N . LEU B 1 212 ? 35.156 18.078 2.637 1 91.06 212 LEU B N 1
ATOM 6477 C CA . LEU B 1 212 ? 36.156 18.438 1.634 1 91.06 212 LEU B CA 1
ATOM 6478 C C . LEU B 1 212 ? 37.531 18.609 2.27 1 91.06 212 LEU B C 1
ATOM 6480 O O . LEU B 1 212 ? 38.531 18.141 1.715 1 91.06 212 LEU B O 1
ATOM 6484 N N . PHE B 1 213 ? 37.562 19.219 3.326 1 91.44 213 PHE B N 1
ATOM 6485 C CA . PHE B 1 213 ? 38.812 19.406 4.043 1 91.44 213 PHE B CA 1
ATOM 6486 C C . PHE B 1 213 ? 39.469 18.078 4.379 1 91.44 213 PHE B C 1
ATOM 6488 O O . PHE B 1 213 ? 40.656 17.875 4.16 1 91.44 213 PHE B O 1
ATOM 6495 N N . THR B 1 214 ? 38.688 17.266 4.93 1 93.75 214 THR B N 1
ATOM 6496 C CA . THR B 1 214 ? 39.188 15.945 5.312 1 93.75 214 THR B CA 1
ATOM 6497 C C . THR B 1 214 ? 39.688 15.18 4.09 1 93.75 214 THR B C 1
ATOM 6499 O O . THR B 1 214 ? 40.656 14.438 4.168 1 93.75 214 THR B O 1
ATOM 6502 N N . THR B 1 215 ? 39 15.297 3.021 1 94.38 215 THR B N 1
ATOM 6503 C CA . THR B 1 215 ? 39.375 14.633 1.778 1 94.38 215 THR B CA 1
ATOM 6504 C C . THR B 1 215 ? 40.719 15.156 1.29 1 94.38 215 THR B C 1
ATOM 6506 O O . THR B 1 215 ? 41.625 14.375 0.952 1 94.38 215 THR B O 1
ATOM 6509 N N . ILE B 1 216 ? 40.906 16.438 1.255 1 93.69 216 ILE B N 1
ATOM 6510 C CA . ILE B 1 216 ? 42.156 17.047 0.811 1 93.69 216 ILE B CA 1
ATOM 6511 C C . ILE B 1 216 ? 43.281 16.641 1.746 1 93.69 216 ILE B C 1
ATOM 6513 O O . ILE B 1 216 ? 44.375 16.25 1.29 1 93.69 216 ILE B O 1
ATOM 6517 N N . LEU B 1 217 ? 42.969 16.719 2.971 1 94.38 217 LEU B N 1
ATOM 6518 C CA . LEU B 1 217 ? 43.969 16.312 3.961 1 94.38 217 LEU B CA 1
ATOM 6519 C C . LEU B 1 217 ? 44.344 14.844 3.791 1 94.38 217 LEU B C 1
ATOM 6521 O O . LEU B 1 217 ? 45.5 14.484 3.898 1 94.38 217 LEU B O 1
ATOM 6525 N N . GLY B 1 218 ? 43.375 14.031 3.619 1 95.25 218 GLY B N 1
ATOM 6526 C CA . GLY B 1 218 ? 43.625 12.617 3.402 1 95.25 218 GLY B CA 1
ATOM 6527 C C . GLY B 1 218 ? 44.469 12.344 2.184 1 95.25 218 GLY B C 1
ATOM 6528 O O . GLY B 1 218 ? 45.406 11.523 2.238 1 95.25 218 GLY B O 1
ATOM 6529 N N . ILE B 1 219 ? 44.219 13.016 1.12 1 94.69 219 ILE B N 1
ATOM 6530 C CA . ILE B 1 219 ? 45 12.867 -0.11 1 94.69 219 ILE B CA 1
ATOM 6531 C C . ILE B 1 219 ? 46.438 13.297 0.134 1 94.69 219 ILE B C 1
ATOM 6533 O O . ILE B 1 219 ? 47.375 12.586 -0.237 1 94.69 219 ILE B O 1
ATOM 6537 N N . CYS B 1 220 ? 46.594 14.406 0.777 1 95.06 220 CYS B N 1
ATOM 6538 C CA . CYS B 1 220 ? 47.938 14.953 1.04 1 95.06 220 CYS B CA 1
ATOM 6539 C C . CYS B 1 220 ? 48.75 14.008 1.929 1 95.06 220 CYS B C 1
ATOM 6541 O O . CYS B 1 220 ? 49.906 13.727 1.643 1 95.06 220 CYS B O 1
ATOM 6543 N N . LEU B 1 221 ? 48.125 13.562 2.924 1 94.88 221 LEU B N 1
ATOM 6544 C CA . LEU B 1 221 ? 48.812 12.688 3.854 1 94.88 221 LEU B CA 1
ATOM 6545 C C . LEU B 1 221 ? 49.188 11.375 3.178 1 94.88 221 LEU B C 1
ATOM 6547 O O . LEU B 1 221 ? 50.281 10.844 3.402 1 94.88 221 LEU B O 1
ATOM 6551 N N . ASN B 1 222 ? 48.281 10.828 2.439 1 94.12 222 ASN B N 1
ATOM 6552 C CA . ASN B 1 222 ? 48.594 9.594 1.731 1 94.12 222 ASN B CA 1
ATOM 6553 C C . ASN B 1 222 ? 49.719 9.797 0.71 1 94.12 222 ASN B C 1
ATOM 6555 O O . ASN B 1 222 ? 50.562 8.922 0.531 1 94.12 222 ASN B O 1
ATOM 6559 N N . TYR B 1 223 ? 49.625 10.961 0.066 1 90.81 223 TYR B N 1
ATOM 6560 C CA . TYR B 1 223 ? 50.594 11.242 -0.979 1 90.81 223 TYR B CA 1
ATOM 6561 C C . TYR B 1 223 ? 52 11.469 -0.386 1 90.81 223 TYR B C 1
ATOM 6563 O O . TYR B 1 223 ? 52.969 10.914 -0.88 1 90.81 223 TYR B O 1
ATOM 6571 N N . PHE B 1 224 ? 52.125 12.172 0.697 1 93.19 224 PHE B N 1
ATOM 6572 C CA . PHE B 1 224 ? 53.438 12.562 1.244 1 93.19 224 PHE B CA 1
ATOM 6573 C C . PHE B 1 224 ? 54 11.477 2.152 1 93.19 224 PHE B C 1
ATOM 6575 O O . PHE B 1 224 ? 55.188 11.234 2.174 1 93.19 224 PHE B O 1
ATOM 6582 N N . ILE B 1 225 ? 53.094 10.828 2.873 1 93.31 225 ILE B N 1
ATOM 6583 C CA . ILE B 1 225 ? 53.531 9.812 3.822 1 93.31 225 ILE B CA 1
ATOM 6584 C C . ILE B 1 225 ? 53.5 8.438 3.17 1 93.31 225 ILE B C 1
ATOM 6586 O O . ILE B 1 225 ? 54.062 7.477 3.688 1 93.31 225 ILE B O 1
ATOM 6590 N N . GLU B 1 226 ? 52.938 8.273 1.994 1 92.62 226 GLU B N 1
ATOM 6591 C CA . GLU B 1 226 ? 52.812 7.023 1.254 1 92.62 226 GLU B CA 1
ATOM 6592 C C . GLU B 1 226 ? 52.125 5.953 2.1 1 92.62 226 GLU B C 1
ATOM 6594 O O . GLU B 1 226 ? 52.625 4.844 2.242 1 92.62 226 GLU B O 1
ATOM 6599 N N . LEU B 1 227 ? 51.094 6.297 2.645 1 92.69 227 LEU B N 1
ATOM 6600 C CA . LEU B 1 227 ? 50.344 5.418 3.535 1 92.69 227 LEU B CA 1
ATOM 6601 C C . LEU B 1 227 ? 49.938 4.137 2.816 1 92.69 227 LEU B C 1
ATOM 6603 O O . LEU B 1 227 ? 49.906 3.061 3.418 1 92.69 227 LEU B O 1
ATOM 6607 N N . SER B 1 228 ? 49.562 4.184 1.604 1 92.5 228 SER B N 1
ATOM 6608 C CA . SER B 1 228 ? 49.094 3.033 0.832 1 92.5 228 SER B CA 1
ATOM 6609 C C . SER B 1 228 ? 50.219 2.033 0.61 1 92.5 228 SER B C 1
ATOM 6611 O O . SER B 1 228 ? 50.062 0.83 0.802 1 92.5 228 SER B O 1
ATOM 6613 N N . GLU B 1 229 ? 51.375 2.486 0.284 1 91.38 229 GLU B N 1
ATOM 6614 C CA . GLU B 1 229 ? 52.531 1.627 -0.037 1 91.38 229 GLU B CA 1
ATOM 6615 C C . GLU B 1 229 ? 53.188 1.095 1.229 1 91.38 229 GLU B C 1
ATOM 6617 O O . GLU B 1 229 ? 53.531 -0.084 1.303 1 91.38 229 GLU B O 1
ATOM 6622 N N . LYS B 1 230 ? 53.25 1.905 2.193 1 93.56 230 LYS B N 1
ATOM 6623 C CA . LYS B 1 230 ? 54 1.542 3.387 1 93.56 230 LYS B CA 1
ATOM 6624 C C . LYS B 1 230 ? 53.125 0.818 4.402 1 93.56 230 LYS B C 1
ATOM 6626 O O . LYS B 1 230 ? 53.594 -0.084 5.102 1 93.56 230 LYS B O 1
ATOM 6631 N N . PHE B 1 231 ? 51.875 1.21 4.488 1 93.88 231 PHE B N 1
ATOM 6632 C CA . PHE B 1 231 ? 51.094 0.717 5.602 1 93.88 231 PHE B CA 1
ATOM 6633 C C . PHE B 1 231 ? 49.875 -0.052 5.094 1 93.88 231 PHE B C 1
ATOM 6635 O O . PHE B 1 231 ? 49.062 -0.547 5.887 1 93.88 231 PHE B O 1
ATOM 6642 N N . GLY B 1 232 ? 49.656 -0.055 3.793 1 92.62 232 GLY B N 1
ATOM 6643 C CA . GLY B 1 232 ? 48.594 -0.875 3.215 1 92.62 232 GLY B CA 1
ATOM 6644 C C . GLY B 1 232 ? 47.219 -0.216 3.264 1 92.62 232 GLY B C 1
ATOM 6645 O O . GLY B 1 232 ? 46.188 -0.9 3.289 1 92.62 232 GLY B O 1
AT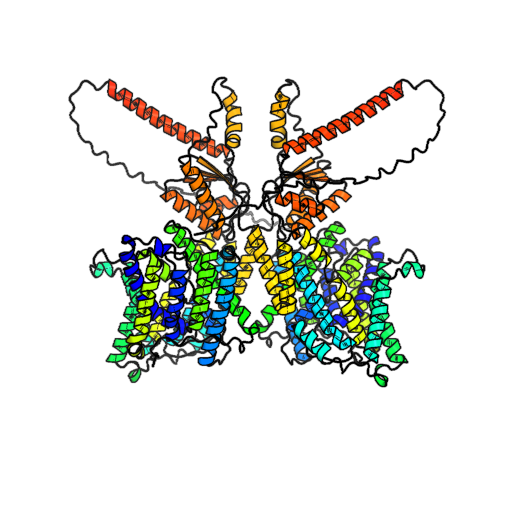OM 6646 N N . VAL B 1 233 ? 47.188 1.037 3.424 1 93.81 233 VAL B N 1
ATOM 6647 C CA . VAL B 1 233 ? 45.938 1.756 3.385 1 93.81 233 VAL B CA 1
ATOM 6648 C C . VAL B 1 233 ? 45.375 1.78 1.954 1 93.81 233 VAL B C 1
ATOM 6650 O O . VAL B 1 233 ? 46.062 2.268 1.042 1 93.81 233 VAL B O 1
ATOM 6653 N N . GLU B 1 234 ? 44.25 1.257 1.781 1 92.88 234 GLU B N 1
ATOM 6654 C CA . GLU B 1 234 ? 43.688 1.162 0.44 1 92.88 234 GLU B CA 1
ATOM 6655 C C . GLU B 1 234 ? 43.25 2.535 -0.076 1 92.88 234 GLU B C 1
ATOM 6657 O O . GLU B 1 234 ? 42.688 3.334 0.667 1 92.88 234 GLU B O 1
ATOM 6662 N N . GLN B 1 235 ? 43.562 2.779 -1.297 1 92.69 235 GLN B N 1
ATOM 6663 C CA . GLN B 1 235 ? 43.156 4.035 -1.92 1 92.69 235 GLN B CA 1
ATOM 6664 C C . GLN B 1 235 ? 42.156 3.791 -3.039 1 92.69 235 GLN B C 1
ATOM 6666 O O . GLN B 1 235 ? 41.969 2.658 -3.494 1 92.69 235 GLN B O 1
ATOM 6671 N N . VAL B 1 236 ? 41.406 4.738 -3.484 1 90.25 236 VAL B N 1
ATOM 6672 C CA . VAL B 1 236 ? 40.344 4.66 -4.469 1 90.25 236 VAL B CA 1
ATOM 6673 C C . VAL B 1 236 ? 40.906 4.234 -5.82 1 90.25 236 VAL B C 1
ATOM 6675 O O . VAL B 1 236 ? 40.281 3.432 -6.531 1 90.25 236 VAL B O 1
ATOM 6678 N N . GLY B 1 237 ? 42.094 4.668 -6.121 1 86.31 237 GLY B N 1
ATOM 6679 C CA . GLY B 1 237 ? 42.719 4.293 -7.383 1 86.31 237 GLY B CA 1
ATOM 6680 C C . GLY B 1 237 ? 42.312 5.199 -8.531 1 86.31 237 GLY B C 1
ATOM 6681 O O . GLY B 1 237 ? 41.844 6.316 -8.312 1 86.31 237 GLY B O 1
ATOM 6682 N N . ASN B 1 238 ? 42.438 4.684 -9.734 1 84.75 238 ASN B N 1
ATOM 6683 C CA . ASN B 1 238 ? 42.25 5.523 -10.914 1 84.75 238 ASN B CA 1
ATOM 6684 C C . ASN B 1 238 ? 40.781 5.848 -11.148 1 84.75 238 ASN B C 1
ATOM 6686 O O . ASN B 1 238 ? 39.938 4.945 -11.25 1 84.75 238 ASN B O 1
ATOM 6690 N N . ILE B 1 239 ? 40.5 7.125 -11.156 1 85.94 239 ILE B N 1
ATOM 6691 C CA . ILE B 1 239 ? 39.188 7.629 -11.461 1 85.94 239 ILE B CA 1
ATOM 6692 C C . ILE B 1 239 ? 39.156 8.25 -12.859 1 85.94 239 ILE B C 1
ATOM 6694 O O . ILE B 1 239 ? 39.938 9.172 -13.141 1 85.94 239 ILE B O 1
ATOM 6698 N N . PRO B 1 240 ? 38.375 7.711 -13.766 1 84.12 240 PRO B N 1
ATOM 6699 C CA . PRO B 1 240 ? 38.312 8.297 -15.102 1 84.12 240 PRO B CA 1
ATOM 6700 C C . PRO B 1 240 ? 37.844 9.75 -15.094 1 84.12 240 PRO B C 1
ATOM 6702 O O . PRO B 1 240 ? 37 10.117 -14.305 1 84.12 240 PRO B O 1
ATOM 6705 N N . SER B 1 241 ? 38.5 10.562 -15.945 1 84.44 241 SER B N 1
ATOM 6706 C CA . SER B 1 241 ? 38.094 11.961 -16.062 1 84.44 241 SER B CA 1
ATOM 6707 C C . SER B 1 241 ? 37.188 12.18 -17.266 1 84.44 241 SER B C 1
ATOM 6709 O O . SER B 1 241 ? 37.219 11.398 -18.219 1 84.44 241 SER B O 1
ATOM 6711 N N . GLY B 1 242 ? 36.312 13.109 -17.156 1 83.06 242 GLY B N 1
ATOM 6712 C CA . GLY B 1 242 ? 35.5 13.5 -18.297 1 83.06 242 GLY B CA 1
ATOM 6713 C C . GLY B 1 242 ? 34 13.266 -18.047 1 83.06 242 GLY B C 1
ATOM 6714 O O . GLY B 1 242 ? 33.625 12.547 -17.125 1 83.06 242 GLY B O 1
ATOM 6715 N N . ILE B 1 243 ? 33.281 13.914 -18.844 1 84.88 243 ILE B N 1
ATOM 6716 C CA . ILE B 1 243 ? 31.828 13.766 -18.812 1 84.88 243 ILE B CA 1
ATOM 6717 C C . ILE B 1 243 ? 31.422 12.461 -19.484 1 84.88 243 ILE B C 1
ATOM 6719 O O . ILE B 1 243 ? 31.906 12.133 -20.562 1 84.88 243 ILE B O 1
ATOM 6723 N N . PRO B 1 244 ? 30.656 11.727 -18.734 1 84.69 244 PRO B N 1
ATOM 6724 C CA . PRO B 1 244 ? 30.281 10.438 -19.328 1 84.69 244 PRO B CA 1
ATOM 6725 C C . PRO B 1 244 ? 29.516 10.602 -20.641 1 84.69 244 PRO B C 1
ATOM 6727 O O . PRO B 1 244 ? 28.75 11.555 -20.797 1 84.69 244 PRO B O 1
ATOM 6730 N N . VAL B 1 245 ? 29.719 9.734 -21.562 1 89.56 245 VAL B N 1
ATOM 6731 C CA . VAL B 1 245 ? 29 9.727 -22.828 1 89.56 245 VAL B CA 1
ATOM 6732 C C . VAL B 1 245 ? 27.562 9.312 -22.609 1 89.56 245 VAL B C 1
ATOM 6734 O O . VAL B 1 245 ? 27.281 8.266 -22.016 1 89.56 245 VAL B O 1
ATOM 6737 N N . PRO B 1 246 ? 26.688 10.25 -23.016 1 93.12 246 PRO B N 1
ATOM 6738 C CA . PRO B 1 246 ? 25.266 9.891 -22.828 1 93.12 246 PRO B CA 1
ATOM 6739 C C . PRO B 1 246 ? 24.906 8.586 -23.531 1 93.12 246 PRO B C 1
ATOM 6741 O O . PRO B 1 246 ? 25.297 8.359 -24.672 1 93.12 246 PRO B O 1
ATOM 6744 N N . THR B 1 247 ? 24.375 7.703 -22.828 1 92.44 247 THR B N 1
ATOM 6745 C CA . THR B 1 247 ? 23.938 6.422 -23.359 1 92.44 247 THR B CA 1
ATOM 6746 C C . THR B 1 247 ? 22.547 6.07 -22.812 1 92.44 247 THR B C 1
ATOM 6748 O O . THR B 1 247 ? 22.281 6.191 -21.625 1 92.44 247 THR B O 1
ATOM 6751 N N . PHE B 1 248 ? 21.734 5.664 -23.781 1 92.38 248 PHE B N 1
ATOM 6752 C CA . PHE B 1 248 ? 20.406 5.23 -23.359 1 92.38 248 PHE B CA 1
ATOM 6753 C C . PHE B 1 248 ? 20.484 3.9 -22.609 1 92.38 248 PHE B C 1
ATOM 6755 O O . PHE B 1 248 ? 21.172 2.977 -23.047 1 92.38 248 PHE B O 1
ATOM 6762 N N . PRO B 1 249 ? 19.828 3.908 -21.453 1 89.38 249 PRO B N 1
ATOM 6763 C CA . PRO B 1 249 ? 19.906 2.67 -20.672 1 89.38 249 PRO B CA 1
ATOM 6764 C C . PRO B 1 249 ? 19.312 1.471 -21.422 1 89.38 249 PRO B C 1
ATOM 6766 O O . PRO B 1 249 ? 18.281 1.599 -22.094 1 89.38 249 PRO B O 1
ATOM 6769 N N . LYS B 1 250 ? 19.922 0.342 -21.438 1 82.94 250 LYS B N 1
ATOM 6770 C CA . LYS B 1 250 ? 19.469 -0.896 -22.062 1 82.94 250 LYS B CA 1
ATOM 6771 C C . LYS B 1 250 ? 18.406 -1.588 -21.219 1 82.94 250 LYS B C 1
ATOM 6773 O O . LYS B 1 250 ? 18.719 -2.148 -20.156 1 82.94 250 LYS B O 1
ATOM 6778 N N . LEU B 1 251 ? 17.188 -1.509 -21.578 1 77.69 251 LEU B N 1
ATOM 6779 C CA . LEU B 1 251 ? 16.078 -2.064 -20.828 1 77.69 251 LEU B CA 1
ATOM 6780 C C . LEU B 1 251 ? 15.867 -3.537 -21.156 1 77.69 251 LEU B C 1
ATOM 6782 O O . LEU B 1 251 ? 15.188 -4.258 -20.422 1 77.69 251 LEU B O 1
ATOM 6786 N N . SER B 1 252 ? 16.25 -4.02 -22.219 1 64 252 SER B N 1
ATOM 6787 C CA . SER B 1 252 ? 15.992 -5.359 -22.75 1 64 252 SER B CA 1
ATOM 6788 C C . SER B 1 252 ? 16.531 -6.43 -21.812 1 64 252 SER B C 1
ATOM 6790 O O . SER B 1 252 ? 15.938 -7.5 -21.672 1 64 252 SER B O 1
ATOM 6792 N N . ASN B 1 253 ? 17.641 -6.16 -21.281 1 58.09 253 ASN B N 1
ATOM 6793 C CA . ASN B 1 253 ? 18.281 -7.234 -20.531 1 58.09 253 ASN B CA 1
ATOM 6794 C C . ASN B 1 253 ? 17.688 -7.355 -19.125 1 58.09 253 ASN B C 1
ATOM 6796 O O . ASN B 1 253 ? 18.031 -8.273 -18.375 1 58.09 253 ASN B O 1
ATOM 6800 N N . LEU B 1 254 ? 16.891 -6.531 -18.859 1 58.56 254 LEU B N 1
ATOM 6801 C CA . LEU B 1 254 ? 16.422 -6.508 -17.469 1 58.56 254 LEU B CA 1
ATOM 6802 C C . LEU B 1 254 ? 15.055 -7.164 -17.359 1 58.56 254 LEU B C 1
ATOM 6804 O O . LEU B 1 254 ? 14.148 -6.855 -18.125 1 58.56 254 LEU B O 1
ATOM 6808 N N . THR B 1 255 ? 15.125 -8.375 -16.906 1 62.84 255 THR B N 1
ATOM 6809 C CA . THR B 1 255 ? 13.828 -8.883 -16.469 1 62.84 255 THR B CA 1
ATOM 6810 C C . THR B 1 255 ? 13.117 -7.852 -15.594 1 62.84 255 THR B C 1
ATOM 6812 O O . THR B 1 255 ? 13.352 -7.789 -14.383 1 62.84 255 THR B O 1
ATOM 6815 N N . LEU B 1 256 ? 12.57 -6.879 -16.219 1 62.62 256 LEU B N 1
ATOM 6816 C CA . LEU B 1 256 ? 11.883 -5.766 -15.57 1 62.62 256 LEU B CA 1
ATOM 6817 C C . LEU B 1 256 ? 11.148 -6.242 -14.32 1 62.62 256 LEU B C 1
ATOM 6819 O O . LEU B 1 256 ? 11.086 -5.52 -13.32 1 62.62 256 LEU B O 1
ATOM 6823 N N . SER B 1 257 ? 10.789 -7.469 -14.328 1 64.44 257 SER B N 1
ATOM 6824 C CA . SER B 1 257 ? 10 -8.016 -13.227 1 64.44 257 SER B CA 1
ATOM 6825 C C . SER B 1 257 ? 10.844 -8.164 -11.969 1 64.44 257 SER B C 1
ATOM 6827 O O . SER B 1 257 ? 10.336 -8 -10.852 1 64.44 257 SER B O 1
ATOM 6829 N N . SER B 1 258 ? 12.148 -8.344 -12.258 1 69.06 258 SER B N 1
ATOM 6830 C CA . SER B 1 258 ? 13 -8.594 -11.094 1 69.06 258 SER B CA 1
ATOM 6831 C C . SER B 1 258 ? 13.328 -7.297 -10.359 1 69.06 258 SER B C 1
ATOM 6833 O O . SER B 1 258 ? 13.672 -7.316 -9.18 1 69.06 258 SER B O 1
ATOM 6835 N N . TYR B 1 259 ? 13.133 -6.109 -11.055 1 77 259 TYR B N 1
ATOM 6836 C CA . TYR B 1 259 ? 13.594 -4.867 -10.445 1 77 259 TYR B CA 1
ATOM 6837 C C . TYR B 1 259 ? 12.43 -3.941 -10.125 1 77 259 TYR B C 1
ATOM 6839 O O . TYR B 1 259 ? 12.625 -2.82 -9.656 1 77 259 TYR B O 1
ATOM 6847 N N . ILE B 1 260 ? 11.266 -4.395 -10.258 1 74.88 260 ILE B N 1
ATOM 6848 C CA . ILE B 1 260 ? 10.094 -3.555 -10.055 1 74.88 260 ILE B CA 1
ATOM 6849 C C . ILE B 1 260 ? 9.945 -3.225 -8.57 1 74.88 260 ILE B C 1
ATOM 6851 O O . ILE B 1 260 ? 9.594 -2.098 -8.211 1 74.88 260 ILE B O 1
ATOM 6855 N N . GLY B 1 261 ? 10.211 -4.258 -7.758 1 73 261 GLY B N 1
ATOM 6856 C CA . GLY B 1 261 ? 10.125 -4.02 -6.324 1 73 261 GLY B CA 1
ATOM 6857 C C . GLY B 1 261 ? 11.102 -2.963 -5.84 1 73 261 GLY B C 1
ATOM 6858 O O . GLY B 1 261 ? 10.719 -2.043 -5.113 1 73 261 GLY B O 1
ATOM 6859 N N . SER B 1 262 ? 12.281 -3.074 -6.297 1 82.44 262 SER B N 1
ATOM 6860 C CA . SER B 1 262 ? 13.312 -2.117 -5.898 1 82.44 262 SER B CA 1
ATOM 6861 C C . SER B 1 262 ? 13.023 -0.73 -6.461 1 82.44 262 SER B C 1
ATOM 6863 O O . SER B 1 262 ? 13.242 0.278 -5.789 1 82.44 262 SER B O 1
ATOM 6865 N N . THR B 1 263 ? 12.523 -0.718 -7.684 1 88.06 263 THR B N 1
ATOM 6866 C CA . THR B 1 263 ? 12.219 0.556 -8.32 1 88.06 263 THR B CA 1
ATOM 6867 C C . THR B 1 263 ? 11.117 1.295 -7.562 1 88.06 263 THR B C 1
ATOM 6869 O O . THR B 1 263 ? 11.242 2.494 -7.297 1 88.06 263 THR B O 1
ATOM 6872 N N . PHE B 1 264 ? 10.133 0.619 -7.129 1 82.06 264 PHE B N 1
ATOM 6873 C CA . PHE B 1 264 ? 9.031 1.237 -6.402 1 82.06 264 PHE B CA 1
ATOM 6874 C C . PHE B 1 264 ? 9.492 1.72 -5.031 1 82.06 264 PHE B C 1
ATOM 6876 O O . PHE B 1 264 ? 9.039 2.762 -4.551 1 82.06 264 PHE B O 1
ATOM 6883 N N . ALA B 1 265 ? 10.336 0.913 -4.449 1 83.25 265 ALA B N 1
ATOM 6884 C CA . ALA B 1 265 ? 10.883 1.318 -3.158 1 83.25 265 ALA B CA 1
ATOM 6885 C C . ALA B 1 265 ? 11.664 2.621 -3.277 1 83.25 265 ALA B C 1
ATOM 6887 O O . ALA B 1 265 ? 11.539 3.51 -2.432 1 83.25 265 ALA B O 1
ATOM 6888 N N . MET B 1 266 ? 12.414 2.74 -4.277 1 91.31 266 MET B N 1
ATOM 6889 C CA . MET B 1 266 ? 13.219 3.941 -4.488 1 91.31 266 MET B CA 1
ATOM 6890 C C . MET B 1 266 ? 12.328 5.145 -4.777 1 91.31 266 MET B C 1
ATOM 6892 O O . MET B 1 266 ? 12.586 6.246 -4.285 1 91.31 266 MET B O 1
ATOM 6896 N N . ILE B 1 267 ? 11.297 4.914 -5.551 1 91.38 267 ILE B N 1
ATOM 6897 C CA . ILE B 1 267 ? 10.359 5.984 -5.871 1 91.38 267 ILE B CA 1
ATOM 6898 C C . ILE B 1 267 ? 9.703 6.5 -4.594 1 91.38 267 ILE B C 1
ATOM 6900 O O . ILE B 1 267 ? 9.609 7.711 -4.383 1 91.38 267 ILE B O 1
ATOM 6904 N N . ALA B 1 268 ? 9.297 5.578 -3.787 1 85.12 268 ALA B N 1
ATOM 6905 C CA . ALA B 1 268 ? 8.656 5.949 -2.527 1 85.12 268 ALA B CA 1
ATOM 6906 C C . ALA B 1 268 ? 9.594 6.801 -1.671 1 85.12 268 ALA B C 1
ATOM 6908 O O . ALA B 1 268 ? 9.164 7.789 -1.068 1 85.12 268 ALA B O 1
ATOM 6909 N N . LEU B 1 269 ? 10.812 6.461 -1.652 1 88.62 269 LEU B N 1
ATOM 6910 C CA . LEU B 1 269 ? 11.797 7.195 -0.862 1 88.62 269 LEU B CA 1
ATOM 6911 C C . LEU B 1 269 ? 12.07 8.57 -1.468 1 88.62 269 LEU B C 1
ATOM 6913 O O . LEU B 1 269 ? 12.195 9.555 -0.743 1 88.62 269 LEU B O 1
ATOM 6917 N N . VAL B 1 270 ? 12.211 8.547 -2.785 1 94 270 VAL B N 1
ATOM 6918 C CA . VAL B 1 270 ? 12.461 9.805 -3.475 1 94 270 VAL B CA 1
ATOM 6919 C C . VAL B 1 270 ? 11.328 10.789 -3.182 1 94 270 VAL B C 1
ATOM 6921 O O . VAL B 1 270 ? 11.57 11.961 -2.893 1 94 270 VAL B O 1
ATOM 6924 N N . ILE B 1 271 ? 10.109 10.328 -3.172 1 91.06 271 ILE B N 1
ATOM 6925 C CA . ILE B 1 271 ? 8.945 11.172 -2.928 1 91.06 271 ILE B CA 1
ATOM 6926 C C . ILE B 1 271 ? 8.914 11.602 -1.463 1 91.06 271 ILE B C 1
ATOM 6928 O O . ILE B 1 271 ? 8.836 12.797 -1.162 1 91.06 271 ILE B O 1
ATOM 6932 N N . ALA B 1 272 ? 9.062 10.68 -0.606 1 84.12 272 ALA B N 1
ATOM 6933 C CA . ALA B 1 272 ? 8.953 10.945 0.826 1 84.12 272 ALA B CA 1
ATOM 6934 C C . ALA B 1 272 ? 10.039 11.914 1.288 1 84.12 272 ALA B C 1
ATOM 6936 O O . ALA B 1 272 ? 9.766 12.859 2.035 1 84.12 272 ALA B O 1
ATOM 6937 N N . GLU B 1 273 ? 11.227 11.703 0.862 1 86.81 273 GLU B N 1
ATOM 6938 C CA . GLU B 1 273 ? 12.344 12.531 1.292 1 86.81 273 GLU B CA 1
ATOM 6939 C C . GLU B 1 273 ? 12.297 13.906 0.638 1 86.81 273 GLU B C 1
ATOM 6941 O O . GLU B 1 273 ? 12.328 14.93 1.328 1 86.81 273 GLU B O 1
ATOM 6946 N N . SER B 1 274 ? 12.195 13.914 -0.675 1 93.81 274 SER B N 1
ATOM 6947 C CA . SER B 1 274 ? 12.273 15.164 -1.419 1 93.81 274 SER B CA 1
ATOM 6948 C C . SER B 1 274 ? 11.094 16.078 -1.096 1 93.81 274 SER B C 1
ATOM 6950 O O . SER B 1 274 ? 11.281 17.266 -0.847 1 93.81 274 SER B O 1
ATOM 6952 N N . MET B 1 275 ? 9.93 15.57 -1.017 1 88.25 275 MET B N 1
ATOM 6953 C CA . MET B 1 275 ? 8.734 16.391 -0.836 1 88.25 275 MET B CA 1
ATOM 6954 C C . MET B 1 275 ? 8.617 16.875 0.605 1 88.25 275 MET B C 1
ATOM 6956 O O . MET B 1 275 ? 8.156 18 0.854 1 88.25 275 MET B O 1
ATOM 6960 N N . SER B 1 276 ? 8.961 16.016 1.5 1 82.81 276 SER B N 1
ATOM 6961 C CA . SER B 1 276 ? 8.93 16.422 2.9 1 82.81 276 SER B CA 1
ATOM 6962 C C . SER B 1 276 ? 9.875 17.594 3.162 1 82.81 276 SER B C 1
ATOM 6964 O O . SER B 1 276 ? 9.516 18.547 3.855 1 82.81 276 SER B O 1
ATOM 6966 N N . ILE B 1 277 ? 11.008 17.531 2.57 1 89.31 277 ILE B N 1
ATOM 6967 C CA . ILE B 1 277 ? 12.023 18.562 2.752 1 89.31 277 ILE B CA 1
ATOM 6968 C C . ILE B 1 277 ? 11.586 19.844 2.051 1 89.31 277 ILE B C 1
ATOM 6970 O O . ILE B 1 277 ? 11.633 20.922 2.637 1 89.31 277 ILE B O 1
ATOM 6974 N N . ALA B 1 278 ? 11.125 19.672 0.877 1 91.75 278 ALA B N 1
ATOM 6975 C CA . ALA B 1 278 ? 10.68 20.828 0.1 1 91.75 278 ALA B CA 1
ATOM 6976 C C . ALA B 1 278 ? 9.539 21.562 0.801 1 91.75 278 ALA B C 1
ATOM 6978 O O . ALA B 1 278 ? 9.523 22.781 0.876 1 91.75 278 ALA B O 1
ATOM 6979 N N . SER B 1 279 ? 8.617 20.844 1.32 1 84.12 279 SER B N 1
ATOM 6980 C CA . SER B 1 279 ? 7.461 21.422 1.992 1 84.12 279 SER B CA 1
ATOM 6981 C C . SER B 1 279 ? 7.867 22.109 3.289 1 84.12 279 SER B C 1
ATOM 6983 O O . SER B 1 279 ? 7.355 23.188 3.611 1 84.12 279 SER B O 1
ATOM 6985 N N . ALA B 1 280 ? 8.742 21.531 4.008 1 82.31 280 ALA B N 1
ATOM 6986 C CA . ALA B 1 280 ? 9.203 22.094 5.27 1 82.31 280 ALA B CA 1
ATOM 6987 C C . ALA B 1 280 ? 9.914 23.422 5.043 1 82.31 280 ALA B C 1
ATOM 6989 O O . ALA B 1 280 ? 9.695 24.391 5.777 1 82.31 280 ALA B O 1
ATOM 6990 N N . LEU B 1 281 ? 10.742 23.438 4.062 1 88.56 281 LEU B N 1
ATOM 6991 C CA . LEU B 1 281 ? 11.492 24.656 3.773 1 88.56 281 LEU B CA 1
ATOM 6992 C C . LEU B 1 281 ? 10.594 25.734 3.186 1 88.56 281 LEU B C 1
ATOM 6994 O O . LEU B 1 281 ? 10.773 26.922 3.461 1 88.56 281 LEU B O 1
ATOM 6998 N N . ALA B 1 282 ? 9.625 25.297 2.412 1 87 282 ALA B N 1
ATOM 6999 C CA . ALA B 1 282 ? 8.656 26.234 1.867 1 87 282 ALA B CA 1
ATOM 7000 C C . ALA B 1 282 ? 7.859 26.906 2.98 1 87 282 ALA B C 1
ATOM 7002 O O . ALA B 1 282 ? 7.594 28.109 2.922 1 87 282 ALA B O 1
ATOM 7003 N N . LEU B 1 283 ? 7.516 26.203 3.902 1 77.5 283 LEU B N 1
ATOM 7004 C CA . LEU B 1 283 ? 6.781 26.734 5.047 1 77.5 283 LEU B CA 1
ATOM 7005 C C . LEU B 1 283 ? 7.652 27.703 5.848 1 77.5 283 LEU B C 1
ATOM 7007 O O . LEU B 1 283 ? 7.199 28.781 6.219 1 77.5 283 LEU B O 1
ATOM 7011 N N . ARG B 1 284 ? 8.859 27.312 6.051 1 80.88 284 ARG B N 1
ATOM 7012 C CA . ARG B 1 284 ? 9.773 28.109 6.855 1 80.88 284 ARG B CA 1
ATOM 7013 C C . ARG B 1 284 ? 10.094 29.438 6.172 1 80.88 284 ARG B C 1
ATOM 7015 O O . ARG B 1 284 ? 10.203 30.469 6.832 1 80.88 284 ARG B O 1
ATOM 7022 N N . TYR B 1 285 ? 10.258 29.344 4.941 1 86.44 285 TYR B N 1
ATOM 7023 C CA . TYR B 1 285 ? 10.695 30.531 4.219 1 86.44 285 TYR B CA 1
ATOM 7024 C C . TYR B 1 285 ? 9.531 31.172 3.48 1 86.44 285 TYR B C 1
ATOM 7026 O O . TYR B 1 285 ? 9.734 32.062 2.637 1 86.44 285 TYR B O 1
ATOM 7034 N N . ARG B 1 286 ? 8.336 30.688 3.654 1 81 286 ARG B N 1
ATOM 7035 C CA . ARG B 1 286 ? 7.07 31.328 3.305 1 81 286 ARG B CA 1
ATOM 7036 C C . ARG B 1 286 ? 6.895 31.406 1.791 1 81 286 ARG B C 1
ATOM 7038 O O . ARG B 1 286 ? 6.609 32.469 1.245 1 81 286 ARG B O 1
ATOM 7045 N N . TYR B 1 287 ? 7.086 30.375 1.151 1 83.88 287 TYR B N 1
ATOM 7046 C CA . TYR B 1 287 ? 6.738 30.266 -0.26 1 83.88 287 TYR B CA 1
ATOM 7047 C C . TYR B 1 287 ? 5.965 28.984 -0.538 1 83.88 287 TYR B C 1
ATOM 7049 O O . TYR B 1 287 ? 5.738 28.172 0.37 1 83.88 287 TYR B O 1
ATOM 7057 N N . ASN B 1 288 ? 5.43 28.828 -1.723 1 83.12 288 ASN B N 1
ATOM 7058 C CA . ASN B 1 288 ? 4.605 27.672 -2.059 1 83.12 288 ASN B CA 1
ATOM 7059 C C . ASN B 1 288 ? 5.297 26.766 -3.072 1 83.12 288 ASN B C 1
ATOM 7061 O O . ASN B 1 288 ? 6.074 27.25 -3.904 1 83.12 288 ASN B O 1
ATOM 7065 N N . ILE B 1 289 ? 5.07 25.531 -2.893 1 88 289 ILE B N 1
ATOM 7066 C CA . ILE B 1 289 ? 5.555 24.547 -3.861 1 88 289 ILE B CA 1
ATOM 7067 C C . ILE B 1 289 ? 4.371 23.812 -4.48 1 88 289 ILE B C 1
ATOM 7069 O O . ILE B 1 289 ? 3.297 23.734 -3.881 1 88 289 ILE B O 1
ATOM 7073 N N . HIS B 1 290 ? 4.527 23.422 -5.668 1 89.44 290 HIS B N 1
ATOM 7074 C CA . HIS B 1 290 ? 3.543 22.609 -6.363 1 89.44 290 HIS B CA 1
ATOM 7075 C C . HIS B 1 290 ? 3.982 21.141 -6.414 1 89.44 290 HIS B C 1
ATOM 7077 O O . HIS B 1 290 ? 4.863 20.781 -7.195 1 89.44 290 HIS B O 1
ATOM 7083 N N . ALA B 1 291 ? 3.299 20.359 -5.73 1 88.31 291 ALA B N 1
ATOM 7084 C CA . ALA B 1 291 ? 3.703 18.969 -5.516 1 88.31 291 ALA B CA 1
ATOM 7085 C C . ALA B 1 291 ? 3.811 18.219 -6.84 1 88.31 291 ALA B C 1
ATOM 7087 O O . ALA B 1 291 ? 4.773 17.484 -7.066 1 88.31 291 ALA B O 1
ATOM 7088 N N . SER B 1 292 ? 2.863 18.344 -7.727 1 91.75 292 SER B N 1
ATOM 7089 C CA . SER B 1 292 ? 2.883 17.641 -9 1 91.75 292 SER B CA 1
ATOM 7090 C C . SER B 1 292 ? 4.043 18.109 -9.875 1 91.75 292 SER B C 1
ATOM 7092 O O . SER B 1 292 ? 4.656 17.297 -10.586 1 91.75 292 SER B O 1
ATOM 7094 N N . GLN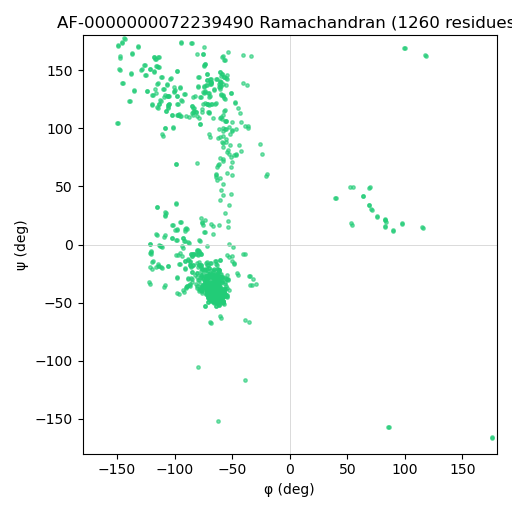 B 1 293 ? 4.285 19.328 -9.797 1 93.44 293 GLN B N 1
ATOM 7095 C CA . GLN B 1 293 ? 5.414 19.859 -10.555 1 93.44 293 GLN B CA 1
ATOM 7096 C C . GLN B 1 293 ? 6.742 19.359 -10 1 93.44 293 GLN B C 1
ATOM 7098 O O . GLN B 1 293 ? 7.699 19.156 -10.75 1 93.44 293 GLN B O 1
ATOM 7103 N N . GLU B 1 294 ? 6.812 19.25 -8.742 1 94.81 294 GLU B N 1
ATOM 7104 C CA . GLU B 1 294 ? 8.008 18.672 -8.125 1 94.81 294 GLU B CA 1
ATOM 7105 C C . GLU B 1 294 ? 8.258 17.25 -8.625 1 94.81 294 GLU B C 1
ATOM 7107 O O . GLU B 1 294 ? 9.406 16.859 -8.844 1 94.81 294 GLU B O 1
ATOM 7112 N N . LEU B 1 295 ? 7.203 16.516 -8.773 1 95.38 295 LEU B N 1
ATOM 7113 C CA . LEU B 1 295 ? 7.336 15.156 -9.281 1 95.38 295 LEU B CA 1
ATOM 7114 C C . LEU B 1 295 ? 7.836 15.164 -10.727 1 95.38 295 LEU B C 1
ATOM 7116 O O . LEU B 1 295 ? 8.664 14.336 -11.102 1 95.38 295 LEU B O 1
ATOM 7120 N N . VAL B 1 296 ? 7.336 16.062 -11.5 1 96.38 296 VAL B N 1
ATOM 7121 C CA . VAL B 1 296 ? 7.793 16.203 -12.875 1 96.38 296 VAL B CA 1
ATOM 7122 C C . VAL B 1 296 ? 9.281 16.531 -12.898 1 96.38 296 VAL B C 1
ATOM 7124 O O . VAL B 1 296 ? 10.039 15.977 -13.695 1 96.38 296 VAL B O 1
ATOM 7127 N N . ALA B 1 297 ? 9.648 17.422 -12.023 1 97 297 ALA B N 1
ATOM 7128 C CA . ALA B 1 297 ? 11.047 17.844 -11.945 1 97 297 ALA B CA 1
ATOM 7129 C C . ALA B 1 297 ? 11.945 16.672 -11.547 1 97 297 ALA B C 1
ATOM 7131 O O . ALA B 1 297 ? 12.969 16.422 -12.188 1 97 297 ALA B O 1
ATOM 7132 N N . LEU B 1 298 ? 11.594 15.945 -10.555 1 97.56 298 LEU B N 1
ATOM 7133 C CA . LEU B 1 298 ? 12.383 14.812 -10.078 1 97.56 298 LEU B CA 1
ATOM 7134 C C . LEU B 1 298 ? 12.398 13.688 -11.109 1 97.56 298 LEU B C 1
ATOM 7136 O O . LEU B 1 298 ? 13.43 13.031 -11.305 1 97.56 298 LEU B O 1
ATOM 7140 N N . GLY B 1 299 ? 11.211 13.438 -11.711 1 97.88 299 GLY B N 1
ATOM 7141 C CA . GLY B 1 299 ? 11.156 12.438 -12.758 1 97.88 299 GLY B CA 1
ATOM 7142 C C . GLY B 1 299 ? 12.047 12.766 -13.945 1 97.88 299 GLY B C 1
ATOM 7143 O O . GLY B 1 299 ? 12.828 11.922 -14.398 1 97.88 299 GLY B O 1
ATOM 7144 N N . SER B 1 300 ? 11.969 13.977 -14.43 1 97.75 300 SER B N 1
ATOM 7145 C CA . SER B 1 300 ? 12.805 14.414 -15.539 1 97.75 300 SER B CA 1
ATOM 7146 C C . SER B 1 300 ? 14.281 14.367 -15.172 1 97.75 300 SER B C 1
ATOM 7148 O O . SER B 1 300 ? 15.125 13.984 -16 1 97.75 300 SER B O 1
ATOM 7150 N N . ALA B 1 301 ? 14.578 14.781 -13.969 1 97.94 301 ALA B N 1
ATOM 7151 C CA . ALA B 1 301 ? 15.953 14.75 -13.484 1 97.94 301 ALA B CA 1
ATOM 7152 C C . ALA B 1 301 ? 16.516 13.336 -13.516 1 97.94 301 ALA B C 1
ATOM 7154 O O . ALA B 1 301 ? 17.641 13.117 -13.984 1 97.94 301 ALA B O 1
ATOM 7155 N N . ASN B 1 302 ? 15.773 12.383 -13.094 1 98.19 302 ASN B N 1
ATOM 7156 C CA . ASN B 1 302 ? 16.25 11.008 -13.055 1 98.19 302 ASN B CA 1
ATOM 7157 C C . ASN B 1 302 ? 16.297 10.391 -14.445 1 98.19 302 ASN B C 1
ATOM 7159 O O . ASN B 1 302 ? 17.172 9.57 -14.742 1 98.19 302 ASN B O 1
ATOM 7163 N N . ILE B 1 303 ? 15.367 10.758 -15.32 1 97.44 303 ILE B N 1
ATOM 7164 C CA . ILE B 1 303 ? 15.383 10.25 -16.688 1 97.44 303 ILE B CA 1
ATOM 7165 C C . ILE B 1 303 ? 16.641 10.742 -17.406 1 97.44 303 ILE B C 1
ATOM 7167 O O . ILE B 1 303 ? 17.422 9.945 -17.922 1 97.44 303 ILE B O 1
ATOM 7171 N N . ILE B 1 304 ? 16.859 12.008 -17.391 1 96.69 304 ILE B N 1
ATOM 7172 C CA . ILE B 1 304 ? 18.016 12.586 -18.062 1 96.69 304 ILE B CA 1
ATOM 7173 C C . ILE B 1 304 ? 19.297 12.148 -17.359 1 96.69 304 ILE B C 1
ATOM 7175 O O . ILE B 1 304 ? 20.297 11.883 -18.016 1 96.69 304 ILE B O 1
ATOM 7179 N N . GLY B 1 305 ? 19.266 12.133 -16.062 1 96 305 GLY B N 1
ATOM 7180 C CA . GLY B 1 305 ? 20.422 11.648 -15.32 1 96 305 GLY B CA 1
ATOM 7181 C C . GLY B 1 305 ? 20.828 10.242 -15.719 1 96 305 GLY B C 1
ATOM 7182 O O . GLY B 1 305 ? 22.031 9.961 -15.844 1 96 305 GLY B O 1
ATOM 7183 N N . SER B 1 306 ? 19.844 9.383 -15.891 1 96.06 306 SER B N 1
ATOM 7184 C CA . SER B 1 306 ? 20.141 8 -16.25 1 96.06 306 SER B CA 1
ATOM 7185 C C . SER B 1 306 ? 20.875 7.926 -17.594 1 96.06 306 SER B C 1
ATOM 7187 O O . SER B 1 306 ? 21.703 7.039 -17.797 1 96.06 306 SER B O 1
ATOM 7189 N N . ILE B 1 307 ? 20.594 8.82 -18.438 1 95.62 307 ILE B N 1
ATOM 7190 C CA . ILE B 1 307 ? 21.234 8.875 -19.75 1 95.62 307 ILE B CA 1
ATOM 7191 C C . ILE B 1 307 ? 22.688 9.297 -19.594 1 95.62 307 ILE B C 1
ATOM 7193 O O . ILE B 1 307 ? 23.562 8.844 -20.344 1 95.62 307 ILE B O 1
ATOM 7197 N N . PHE B 1 308 ? 23 10.062 -18.531 1 94.94 308 PHE B N 1
ATOM 7198 C CA . PHE B 1 308 ? 24.359 10.516 -18.266 1 94.94 308 PHE B CA 1
ATOM 7199 C C . PHE B 1 308 ? 24.984 9.672 -17.156 1 94.94 308 PHE B C 1
ATOM 7201 O O . PHE B 1 308 ? 25.875 10.148 -16.438 1 94.94 308 PHE B O 1
ATOM 7208 N N . HIS B 1 309 ? 24.422 8.5 -16.844 1 93.88 309 HIS B N 1
ATOM 7209 C CA . HIS B 1 309 ? 24.984 7.465 -15.992 1 93.88 309 HIS B CA 1
ATOM 7210 C C . HIS B 1 309 ? 24.875 7.852 -14.516 1 93.88 309 HIS B C 1
ATOM 7212 O O . HIS B 1 309 ? 25.719 7.457 -13.711 1 93.88 309 HIS B O 1
ATOM 7218 N N . SER B 1 310 ? 23.938 8.711 -14.242 1 95.25 310 SER B N 1
ATOM 7219 C CA . SER B 1 310 ? 23.578 8.961 -12.852 1 95.25 310 SER B CA 1
ATOM 7220 C C . SER B 1 310 ? 22.672 7.852 -12.305 1 95.25 310 SER B C 1
ATOM 7222 O O . SER B 1 310 ? 21.969 7.195 -13.062 1 95.25 310 SER B O 1
ATOM 7224 N N . TYR B 1 311 ? 22.875 7.547 -11.055 1 96.5 311 TYR B N 1
ATOM 7225 C CA . TYR B 1 311 ? 21.875 6.707 -10.414 1 96.5 311 TYR B CA 1
ATOM 7226 C C . TYR B 1 311 ? 20.844 7.555 -9.68 1 96.5 311 TYR B C 1
ATOM 7228 O O . TYR B 1 311 ? 20.906 8.789 -9.703 1 96.5 311 TYR B O 1
ATOM 7236 N N . VAL B 1 312 ? 19.844 6.934 -9.18 1 97.19 312 VAL B N 1
ATOM 7237 C CA . VAL B 1 312 ? 18.641 7.598 -8.68 1 97.19 312 VAL B CA 1
ATOM 7238 C C . VAL B 1 312 ? 19.031 8.711 -7.707 1 97.19 312 VAL B C 1
ATOM 7240 O O . VAL B 1 312 ? 19.844 8.492 -6.801 1 97.19 312 VAL B O 1
ATOM 7243 N N . VAL B 1 313 ? 18.484 9.875 -7.918 1 97.81 313 VAL B N 1
ATOM 7244 C CA . VAL B 1 313 ? 18.781 11.023 -7.066 1 97.81 313 VAL B CA 1
ATOM 7245 C C . VAL B 1 313 ? 17.516 11.453 -6.324 1 97.81 313 VAL B C 1
ATOM 7247 O O . VAL B 1 313 ? 16.406 11.18 -6.773 1 97.81 313 VAL B O 1
ATOM 7250 N N . ALA B 1 314 ? 17.688 12.062 -5.199 1 96.38 314 ALA B N 1
ATOM 7251 C CA . ALA B 1 314 ? 16.609 12.586 -4.355 1 96.38 314 ALA B CA 1
ATOM 7252 C C . ALA B 1 314 ? 17.078 13.812 -3.582 1 96.38 314 ALA B C 1
ATOM 7254 O O . ALA B 1 314 ? 18.234 14.211 -3.666 1 96.38 314 ALA B O 1
ATOM 7255 N N . GLY B 1 315 ? 16.125 14.445 -2.943 1 95 315 GLY B N 1
ATOM 7256 C CA . GLY B 1 315 ? 16.469 15.555 -2.066 1 95 315 GLY B CA 1
ATOM 7257 C C . GLY B 1 315 ? 17.141 15.109 -0.786 1 95 315 GLY B C 1
ATOM 7258 O O . GLY B 1 315 ? 16.797 14.078 -0.216 1 95 315 GLY B O 1
ATOM 7259 N N . SER B 1 316 ? 18.109 15.945 -0.416 1 92.5 316 SER B N 1
ATOM 7260 C CA . SER B 1 316 ? 18.812 15.695 0.834 1 92.5 316 SER B CA 1
ATOM 7261 C C . SER B 1 316 ? 18.469 16.75 1.886 1 92.5 316 SER B C 1
ATOM 7263 O O . SER B 1 316 ? 18.484 17.938 1.601 1 92.5 316 SER B O 1
ATOM 7265 N N . PHE B 1 317 ? 18.203 16.266 3.049 1 85.06 317 PHE B N 1
ATOM 7266 C CA . PHE B 1 317 ? 17.859 17.188 4.129 1 85.06 317 PHE B CA 1
ATOM 7267 C C . PHE B 1 317 ? 19.062 18.062 4.496 1 85.06 317 PHE B C 1
ATOM 7269 O O . PHE B 1 317 ? 18.938 19.281 4.57 1 85.06 317 PHE B O 1
ATOM 7276 N N . SER B 1 318 ? 20.188 17.406 4.699 1 85.81 318 SER B N 1
ATOM 7277 C CA . SER B 1 318 ? 21.375 18.125 5.156 1 85.81 318 SER B CA 1
ATOM 7278 C C . SER B 1 318 ? 21.812 19.188 4.148 1 85.81 318 SER B C 1
ATOM 7280 O O . SER B 1 318 ? 21.984 20.344 4.508 1 85.81 318 SER B O 1
ATOM 7282 N N . ARG B 1 319 ? 21.859 18.812 2.912 1 92.06 319 ARG B N 1
ATOM 7283 C CA . ARG B 1 319 ? 22.297 19.766 1.893 1 92.06 319 ARG B CA 1
ATOM 7284 C C . ARG B 1 319 ? 21.281 20.875 1.686 1 92.06 319 ARG B C 1
ATOM 7286 O O . ARG B 1 319 ? 21.641 22.031 1.48 1 92.06 319 ARG B O 1
ATOM 7293 N N . SER B 1 320 ? 20.016 20.531 1.747 1 94.44 320 SER B N 1
ATOM 7294 C CA . SER B 1 320 ? 18.969 21.531 1.558 1 94.44 320 SER B CA 1
ATOM 7295 C C . SER B 1 320 ? 18.938 22.531 2.715 1 94.44 320 SER B C 1
ATOM 7297 O O . SER B 1 320 ? 18.688 23.719 2.51 1 94.44 320 SER B O 1
ATOM 7299 N N . ALA B 1 321 ? 19.172 22.047 3.881 1 88.75 321 ALA B N 1
ATOM 7300 C CA . ALA B 1 321 ? 19.25 22.922 5.043 1 88.75 321 ALA B CA 1
ATOM 7301 C C . ALA B 1 321 ? 20.422 23.891 4.926 1 88.75 321 ALA B C 1
ATOM 7303 O O . ALA B 1 321 ? 20.281 25.078 5.203 1 88.75 321 ALA B O 1
ATOM 7304 N N . VAL B 1 322 ? 21.547 23.375 4.543 1 89.44 322 VAL B N 1
ATOM 7305 C CA . VAL B 1 322 ? 22.734 24.203 4.352 1 89.44 322 VAL B CA 1
ATOM 7306 C C . VAL B 1 322 ? 22.469 25.219 3.23 1 89.44 322 VAL B C 1
ATOM 7308 O O . VAL B 1 322 ? 22.844 26.375 3.34 1 89.44 322 VAL B O 1
ATOM 7311 N N . ASN B 1 323 ? 21.844 24.719 2.168 1 93.44 323 ASN B N 1
ATOM 7312 C CA . ASN B 1 323 ? 21.5 25.578 1.048 1 93.44 323 ASN B CA 1
ATOM 7313 C C . ASN B 1 323 ? 20.641 26.766 1.498 1 93.44 323 ASN B C 1
ATOM 7315 O O . ASN B 1 323 ? 20.906 27.906 1.124 1 93.44 323 ASN B O 1
ATOM 7319 N N . ALA B 1 324 ? 19.703 26.516 2.328 1 91.88 324 ALA B N 1
ATOM 7320 C CA . ALA B 1 324 ? 18.812 27.562 2.836 1 91.88 324 ALA B CA 1
ATOM 7321 C C . ALA B 1 324 ? 19.531 28.484 3.811 1 91.88 324 ALA B C 1
ATOM 7323 O O . ALA B 1 324 ? 19.391 29.703 3.746 1 91.88 324 ALA B O 1
ATOM 7324 N N . HIS B 1 325 ? 20.359 27.906 4.656 1 87.75 325 HIS B N 1
ATOM 7325 C CA . HIS B 1 325 ? 21.016 28.656 5.715 1 87.75 325 HIS B CA 1
ATOM 7326 C C . HIS B 1 325 ? 22.094 29.562 5.148 1 87.75 325 HIS B C 1
ATOM 7328 O O . HIS B 1 325 ? 22.406 30.609 5.734 1 87.75 325 HIS B O 1
ATOM 7334 N N . THR B 1 326 ? 22.641 29.156 4.082 1 89.06 326 THR B N 1
ATOM 7335 C CA . THR B 1 326 ? 23.734 29.938 3.5 1 89.06 326 THR B CA 1
ATOM 7336 C C . THR B 1 326 ? 23.188 31.031 2.596 1 89.06 326 THR B C 1
ATOM 7338 O O . THR B 1 326 ? 23.953 31.812 2.033 1 89.06 326 THR B O 1
ATOM 7341 N N . GLY B 1 327 ? 21.859 30.984 2.361 1 88.62 327 GLY B N 1
ATOM 7342 C CA . GLY B 1 327 ? 21.25 32.156 1.767 1 88.62 327 GLY B CA 1
ATOM 7343 C C . GLY B 1 327 ? 20.703 31.906 0.377 1 88.62 327 GLY B C 1
ATOM 7344 O O . GLY B 1 327 ? 20.406 32.844 -0.356 1 88.62 327 GLY B O 1
ATOM 7345 N N . ALA B 1 328 ? 20.547 30.766 -0.009 1 93.75 328 ALA B N 1
ATOM 7346 C CA . ALA B 1 328 ? 20 30.484 -1.332 1 93.75 328 ALA B CA 1
ATOM 7347 C C . ALA B 1 328 ? 18.594 31.047 -1.471 1 93.75 328 ALA B C 1
ATOM 7349 O O . ALA B 1 328 ? 17.797 30.969 -0.533 1 93.75 328 ALA B O 1
ATOM 7350 N N . ASN B 1 329 ? 18.344 31.641 -2.664 1 93.25 329 ASN B N 1
ATOM 7351 C CA . ASN B 1 329 ? 17.016 32.188 -2.92 1 93.25 329 ASN B CA 1
ATOM 7352 C C . ASN B 1 329 ? 16.375 31.547 -4.148 1 93.25 329 ASN B C 1
ATOM 7354 O O . ASN B 1 329 ? 15.156 31.656 -4.348 1 93.25 329 ASN B O 1
ATOM 7358 N N . THR B 1 330 ? 17.203 31 -4.895 1 93.69 330 THR B N 1
ATOM 7359 C CA . THR B 1 330 ? 16.719 30.328 -6.098 1 93.69 330 THR B CA 1
ATOM 7360 C C . THR B 1 330 ? 17.531 29.078 -6.391 1 93.69 330 THR B C 1
ATOM 7362 O O . THR B 1 330 ? 18.5 28.781 -5.676 1 93.69 330 THR B O 1
ATOM 7365 N N . GLN B 1 331 ? 17.156 28.344 -7.434 1 94.56 331 GLN B N 1
ATOM 7366 C CA . GLN B 1 331 ? 17.844 27.125 -7.816 1 94.56 331 GLN B CA 1
ATOM 7367 C C . GLN B 1 331 ? 19.125 27.422 -8.578 1 94.56 331 GLN B C 1
ATOM 7369 O O . GLN B 1 331 ? 19.844 26.516 -9 1 94.56 331 GLN B O 1
ATOM 7374 N N . LEU B 1 332 ? 19.438 28.688 -8.695 1 94.19 332 LEU B N 1
ATOM 7375 C CA . LEU B 1 332 ? 20.734 29.047 -9.25 1 94.19 332 LEU B CA 1
ATOM 7376 C C . LEU B 1 332 ? 21.875 28.469 -8.406 1 94.19 332 LEU B C 1
ATOM 7378 O O . LEU B 1 332 ? 22.922 28.094 -8.93 1 94.19 332 LEU B O 1
ATOM 7382 N N . ALA B 1 333 ? 21.641 28.391 -7.137 1 94.88 333 ALA B N 1
ATOM 7383 C CA . ALA B 1 333 ? 22.625 27.766 -6.246 1 94.88 333 ALA B CA 1
ATOM 7384 C C . ALA B 1 333 ? 22.953 26.359 -6.703 1 94.88 333 ALA B C 1
ATOM 7386 O O . ALA B 1 333 ? 24.125 25.969 -6.719 1 94.88 333 ALA B O 1
ATOM 7387 N N . SER B 1 334 ? 21.953 25.594 -7.066 1 95.12 334 SER B N 1
ATOM 7388 C CA . SER B 1 334 ? 22.156 24.234 -7.527 1 95.12 334 SER B CA 1
ATOM 7389 C C . SER B 1 334 ? 22.906 24.203 -8.859 1 95.12 334 SER B C 1
ATOM 7391 O O . SER B 1 334 ? 23.703 23.297 -9.109 1 95.12 334 SER B O 1
ATOM 7393 N N . ILE B 1 335 ? 22.656 25.156 -9.695 1 95.38 335 ILE B N 1
ATOM 7394 C CA . ILE B 1 335 ? 23.359 25.25 -10.977 1 95.38 335 ILE B CA 1
ATOM 7395 C C . ILE B 1 335 ? 24.828 25.547 -10.75 1 95.38 335 ILE B C 1
ATOM 7397 O O . ILE B 1 335 ? 25.703 24.922 -11.367 1 95.38 335 ILE B O 1
ATOM 7401 N N . ILE B 1 336 ? 25.078 26.422 -9.898 1 95.69 336 ILE B N 1
ATOM 7402 C CA . ILE B 1 336 ? 26.469 26.766 -9.57 1 95.69 336 ILE B CA 1
ATOM 7403 C C . ILE B 1 336 ? 27.172 25.547 -8.961 1 95.69 336 ILE B C 1
ATOM 7405 O O . ILE B 1 336 ? 28.297 25.234 -9.32 1 95.69 336 ILE B O 1
ATOM 7409 N N . ALA B 1 337 ? 26.5 24.922 -8.023 1 96.19 337 ALA B N 1
ATOM 7410 C CA . ALA B 1 337 ? 27.047 23.703 -7.422 1 96.19 337 ALA B CA 1
ATOM 7411 C C . ALA B 1 337 ? 27.375 22.672 -8.492 1 96.19 337 ALA B C 1
ATOM 7413 O O . ALA B 1 337 ? 28.422 22.016 -8.43 1 96.19 337 ALA B O 1
ATOM 7414 N N . SER B 1 338 ? 26.484 22.484 -9.438 1 95.44 338 SER B N 1
ATOM 7415 C CA . SER B 1 338 ? 26.688 21.516 -10.523 1 95.44 338 SER B CA 1
ATOM 7416 C C . SER B 1 338 ? 27.922 21.875 -11.352 1 95.44 338 SER B C 1
ATOM 7418 O O . SER B 1 338 ? 28.656 21 -11.789 1 95.44 338 SER B O 1
ATOM 7420 N N . PHE B 1 339 ? 28.109 23.078 -11.555 1 94.94 339 PHE B N 1
ATOM 7421 C CA . PHE B 1 339 ? 29.25 23.531 -12.336 1 94.94 339 PHE B CA 1
ATOM 7422 C C . PHE B 1 339 ? 30.547 23.234 -11.609 1 94.94 339 PHE B C 1
ATOM 7424 O O . PHE B 1 339 ? 31.547 22.859 -12.234 1 94.94 339 PHE B O 1
ATOM 7431 N N . ILE B 1 340 ? 30.531 23.422 -10.367 1 93.81 340 ILE B N 1
ATOM 7432 C CA . ILE B 1 340 ? 31.703 23.125 -9.562 1 93.81 340 ILE B CA 1
ATOM 7433 C C . ILE B 1 340 ? 32.062 21.641 -9.68 1 93.81 340 ILE B C 1
ATOM 7435 O O . ILE B 1 340 ? 33.219 21.281 -9.836 1 93.81 340 ILE B O 1
ATOM 7439 N N . ILE B 1 341 ? 31.094 20.828 -9.594 1 94.31 341 ILE B N 1
ATOM 7440 C CA . ILE B 1 341 ? 31.312 19.391 -9.68 1 94.31 341 ILE B CA 1
ATOM 7441 C C . ILE B 1 341 ? 31.781 19.016 -11.086 1 94.31 341 ILE B C 1
ATOM 7443 O O . ILE B 1 341 ? 32.688 18.203 -11.25 1 94.31 341 ILE B O 1
ATOM 7447 N N . LEU B 1 342 ? 31.172 19.625 -12.078 1 93.06 342 LEU B N 1
ATOM 7448 C CA . LEU B 1 342 ? 31.562 19.359 -13.461 1 93.06 342 LEU B CA 1
ATOM 7449 C C . LEU B 1 342 ? 33.031 19.766 -13.688 1 93.06 342 LEU B C 1
ATOM 7451 O O . LEU B 1 342 ? 33.781 19.047 -14.352 1 93.06 342 LEU B O 1
ATOM 7455 N N . LEU B 1 343 ? 33.375 20.828 -13.133 1 92.44 343 LEU B N 1
ATOM 7456 C CA . LEU B 1 343 ? 34.781 21.281 -13.234 1 92.44 343 LEU B CA 1
ATOM 7457 C C . LEU B 1 343 ? 35.719 20.328 -12.523 1 92.44 343 LEU B C 1
ATOM 7459 O O . LEU B 1 343 ? 36.812 20.047 -13.008 1 92.44 343 LEU B O 1
ATOM 7463 N N . SER B 1 344 ? 35.25 19.891 -11.43 1 92 344 SER B N 1
ATOM 7464 C CA . SER B 1 344 ? 36.031 18.938 -10.664 1 92 344 SER B CA 1
ATOM 7465 C C . SER B 1 344 ? 36.25 17.641 -11.43 1 92 344 SER B C 1
ATOM 7467 O O . SER B 1 344 ? 37.344 17.062 -11.406 1 92 344 SER B O 1
ATOM 7469 N N . ILE B 1 345 ? 35.281 17.141 -12.086 1 91.75 345 ILE B N 1
ATOM 7470 C CA . ILE B 1 345 ? 35.375 15.922 -12.875 1 91.75 345 ILE B CA 1
ATOM 7471 C C . ILE B 1 345 ? 36.375 16.094 -13.992 1 91.75 345 ILE B C 1
ATOM 7473 O O . ILE B 1 345 ? 37.125 15.156 -14.336 1 91.75 345 ILE B O 1
ATOM 7477 N N . LEU B 1 346 ? 36.531 17.266 -14.477 1 90.25 346 LEU B N 1
ATOM 7478 C CA . LEU B 1 346 ? 37.375 17.531 -15.625 1 90.25 346 LEU B CA 1
ATOM 7479 C C . LEU B 1 346 ? 38.844 17.75 -15.18 1 90.25 346 LEU B C 1
ATOM 7481 O O . LEU B 1 346 ? 39.781 17.391 -15.898 1 90.25 346 LEU B O 1
ATOM 7485 N N . VAL B 1 347 ? 39.031 18.266 -13.922 1 90.25 347 VAL B N 1
ATOM 7486 C CA . VAL B 1 347 ? 40.375 18.734 -13.602 1 90.25 347 VAL B CA 1
ATOM 7487 C C . VAL B 1 347 ? 40.906 18 -12.375 1 90.25 347 VAL B C 1
ATOM 7489 O O . VAL B 1 347 ? 42.094 17.688 -12.297 1 90.25 347 VAL B O 1
ATOM 7492 N N . LEU B 1 348 ? 40.062 17.656 -11.484 1 88.19 348 LEU B N 1
ATOM 7493 C CA . LEU B 1 348 ? 40.562 17.281 -10.156 1 88.19 348 LEU B CA 1
ATOM 7494 C C . LEU B 1 348 ? 40.656 15.766 -10.016 1 88.19 348 LEU B C 1
ATOM 7496 O O . LEU B 1 348 ? 41.188 15.258 -9.039 1 88.19 348 LEU B O 1
ATOM 7500 N N . MET B 1 349 ? 40.156 14.984 -10.922 1 86.62 349 MET B N 1
ATOM 7501 C CA . MET B 1 349 ? 40.031 13.531 -10.766 1 86.62 349 MET B CA 1
ATOM 7502 C C . MET B 1 349 ? 41.375 12.891 -10.547 1 86.62 349 MET B C 1
ATOM 7504 O O . MET B 1 349 ? 41.531 11.992 -9.719 1 86.62 349 MET B O 1
ATOM 7508 N N . PRO B 1 350 ? 42.531 13.32 -11.195 1 87.62 350 PRO B N 1
ATOM 7509 C CA . PRO B 1 350 ? 43.812 12.711 -10.953 1 87.62 350 PRO B CA 1
ATOM 7510 C C . PRO B 1 350 ? 44.312 12.875 -9.508 1 87.62 350 PRO B C 1
ATOM 7512 O O . PRO B 1 350 ? 45 12.016 -8.984 1 87.62 350 PRO B O 1
ATOM 7515 N N . LEU B 1 351 ? 43.844 13.883 -8.891 1 87.38 351 LEU B N 1
ATOM 7516 C CA . LEU B 1 351 ? 44.219 14.109 -7.5 1 87.38 351 LEU B CA 1
ATOM 7517 C C . LEU B 1 351 ? 43.469 13.141 -6.578 1 87.38 351 LEU B C 1
ATOM 7519 O O . LEU B 1 351 ? 44 12.75 -5.535 1 87.38 351 LEU B O 1
ATOM 7523 N N . PHE B 1 352 ? 42.344 12.742 -6.949 1 90.31 352 PHE B N 1
ATOM 7524 C CA . PHE B 1 352 ? 41.5 11.914 -6.105 1 90.31 352 PHE B CA 1
ATOM 7525 C C . PHE B 1 352 ? 41.938 10.453 -6.168 1 90.31 352 PHE B C 1
ATOM 7527 O O . PHE B 1 352 ? 41.438 9.617 -5.41 1 90.31 352 PHE B O 1
ATOM 7534 N N . THR B 1 353 ? 42.906 10.141 -7.047 1 88.69 353 THR B N 1
ATOM 7535 C CA . THR B 1 353 ? 43.438 8.789 -7.156 1 88.69 353 THR B CA 1
ATOM 7536 C C . THR B 1 353 ? 44.094 8.359 -5.84 1 88.69 353 THR B C 1
ATOM 7538 O O . THR B 1 353 ? 44.062 7.172 -5.492 1 88.69 353 THR B O 1
ATOM 7541 N N . HIS B 1 354 ? 44.594 9.32 -5.094 1 91.62 354 HIS B N 1
ATOM 7542 C CA . HIS B 1 354 ? 45.312 9.023 -3.871 1 91.62 354 HIS B CA 1
ATOM 7543 C C . HIS B 1 354 ? 44.438 9.148 -2.643 1 91.62 354 HIS B C 1
ATOM 7545 O O . HIS B 1 354 ? 44.906 9.102 -1.509 1 91.62 354 HIS B O 1
ATOM 7551 N N . LEU B 1 355 ? 43.188 9.219 -2.881 1 94.25 355 LEU B N 1
ATOM 7552 C CA . LEU B 1 355 ? 42.25 9.336 -1.774 1 94.25 355 LEU B CA 1
ATOM 7553 C C . LEU B 1 355 ? 42.062 7.996 -1.067 1 94.25 355 LEU B C 1
ATOM 7555 O O . LEU B 1 355 ? 41.688 7.004 -1.692 1 94.25 355 LEU B O 1
ATOM 7559 N N . PRO B 1 356 ? 42.5 7.938 0.192 1 95.06 356 PRO B N 1
ATOM 7560 C CA . PRO B 1 356 ? 42.219 6.695 0.92 1 95.06 356 PRO B CA 1
ATOM 7561 C C . PRO B 1 356 ? 40.719 6.363 0.99 1 95.06 356 PRO B C 1
ATOM 7563 O O . PRO B 1 356 ? 39.906 7.238 1.285 1 95.06 356 PRO B O 1
ATOM 7566 N N . LYS B 1 357 ? 40.406 5.137 0.798 1 94.5 357 LYS B N 1
ATOM 7567 C CA . LYS B 1 357 ? 39 4.688 0.777 1 94.5 357 LYS B CA 1
ATOM 7568 C C . LYS B 1 357 ? 38.344 4.918 2.127 1 94.5 357 LYS B C 1
ATOM 7570 O O . LYS B 1 357 ? 37.125 5.207 2.189 1 94.5 357 LYS B O 1
ATOM 7575 N N . CYS B 1 358 ? 39.062 4.816 3.168 1 95.75 358 CYS B N 1
ATOM 7576 C CA . CYS B 1 358 ? 38.5 4.938 4.508 1 95.75 358 CYS B CA 1
ATOM 7577 C C . CYS B 1 358 ? 38 6.355 4.766 1 95.75 358 CYS B C 1
ATOM 7579 O O . CYS B 1 358 ? 37.125 6.566 5.602 1 95.75 358 CYS B O 1
ATOM 7581 N N . VAL B 1 359 ? 38.562 7.344 4.086 1 96.12 359 VAL B N 1
ATOM 7582 C CA . VAL B 1 359 ? 38.094 8.719 4.223 1 96.12 359 VAL B CA 1
ATOM 7583 C C . VAL B 1 359 ? 36.656 8.82 3.748 1 96.12 359 VAL B C 1
ATOM 7585 O O . VAL B 1 359 ? 35.812 9.453 4.402 1 96.12 359 VAL B O 1
ATOM 7588 N N . LEU B 1 360 ? 36.375 8.195 2.656 1 94.56 360 LEU B N 1
ATOM 7589 C CA . LEU B 1 360 ? 35.031 8.18 2.123 1 94.56 360 LEU B CA 1
ATOM 7590 C C . LEU B 1 360 ? 34.062 7.504 3.094 1 94.56 360 LEU B C 1
ATOM 7592 O O . LEU B 1 360 ? 32.938 7.98 3.303 1 94.56 360 LEU B O 1
ATOM 7596 N N . SER B 1 361 ? 34.5 6.477 3.691 1 96.12 361 SER B N 1
ATOM 7597 C CA . SER B 1 361 ? 33.688 5.758 4.664 1 96.12 361 SER B CA 1
ATOM 7598 C C . SER B 1 361 ? 33.375 6.625 5.879 1 96.12 361 SER B C 1
ATOM 7600 O O . SER B 1 361 ? 32.25 6.613 6.395 1 96.12 361 SER B O 1
ATOM 7602 N N . CYS B 1 362 ? 34.375 7.352 6.32 1 96.62 362 CYS B N 1
ATOM 7603 C CA . CYS B 1 362 ? 34.219 8.234 7.469 1 96.62 362 CYS B CA 1
ATOM 7604 C C . CYS B 1 362 ? 33.188 9.336 7.16 1 96.62 362 CYS B C 1
ATOM 7606 O O . CYS B 1 362 ? 32.406 9.703 8.023 1 96.62 362 CYS B O 1
ATOM 7608 N N . ILE B 1 363 ? 33.312 9.805 5.969 1 94.5 363 ILE B N 1
ATOM 7609 C CA . ILE B 1 363 ? 32.375 10.844 5.547 1 94.5 363 ILE B CA 1
ATOM 7610 C C . ILE B 1 363 ? 30.938 10.305 5.59 1 94.5 363 ILE B C 1
ATOM 7612 O O . ILE B 1 363 ? 30.031 10.969 6.082 1 94.5 363 ILE B O 1
ATOM 7616 N N . VAL B 1 364 ? 30.703 9.102 5.145 1 94.31 364 VAL B N 1
ATOM 7617 C CA . VAL B 1 364 ? 29.391 8.477 5.133 1 94.31 364 VAL B CA 1
ATOM 7618 C C . VAL B 1 364 ? 28.891 8.297 6.566 1 94.31 364 VAL B C 1
ATOM 7620 O O . VAL B 1 364 ? 27.75 8.641 6.883 1 94.31 364 VAL B O 1
ATOM 7623 N N . ILE B 1 365 ? 29.734 7.773 7.391 1 95.56 365 ILE B N 1
ATOM 7624 C CA . ILE B 1 365 ? 29.359 7.504 8.773 1 95.56 365 ILE B CA 1
ATOM 7625 C C . ILE B 1 365 ? 28.922 8.797 9.453 1 95.56 365 ILE B C 1
ATOM 7627 O O . ILE B 1 365 ? 27.906 8.828 10.141 1 95.56 365 ILE B O 1
ATOM 7631 N N . MET B 1 366 ? 29.656 9.844 9.234 1 92.12 366 MET B N 1
ATOM 7632 C CA . MET B 1 366 ? 29.312 11.133 9.828 1 92.12 366 MET B CA 1
ATOM 7633 C C . MET B 1 366 ? 28 11.656 9.266 1 92.12 366 MET B C 1
ATOM 7635 O O . MET B 1 366 ? 27.188 12.227 10 1 92.12 366 MET B O 1
ATOM 7639 N N . ALA B 1 367 ? 27.844 11.523 8.047 1 89.88 367 ALA B N 1
ATOM 7640 C CA . ALA B 1 367 ? 26.656 12.031 7.379 1 89.88 367 ALA B CA 1
ATOM 7641 C C . ALA B 1 367 ? 25.406 11.312 7.871 1 89.88 367 ALA B C 1
ATOM 7643 O O . ALA B 1 367 ? 24.359 11.938 8.109 1 89.88 367 ALA B O 1
ATOM 7644 N N . VAL B 1 368 ? 25.438 10.008 8.039 1 92.44 368 VAL B N 1
ATOM 7645 C CA . VAL B 1 368 ? 24.234 9.227 8.344 1 92.44 368 VAL B CA 1
ATOM 7646 C C . VAL B 1 368 ? 23.969 9.258 9.852 1 92.44 368 VAL B C 1
ATOM 7648 O O . VAL B 1 368 ? 22.875 8.922 10.305 1 92.44 368 VAL B O 1
ATOM 7651 N N . SER B 1 369 ? 24.984 9.633 10.641 1 91.25 369 SER B N 1
ATOM 7652 C CA . SER B 1 369 ? 24.797 9.703 12.086 1 91.25 369 SER B CA 1
ATOM 7653 C C . SER B 1 369 ? 23.703 10.695 12.461 1 91.25 369 SER B C 1
ATOM 7655 O O . SER B 1 369 ? 23 10.508 13.453 1 91.25 369 SER B O 1
ATOM 7657 N N . ASN B 1 370 ? 23.484 11.648 11.617 1 87.12 370 ASN B N 1
ATOM 7658 C CA . ASN B 1 370 ? 22.484 12.672 11.883 1 87.12 370 ASN B CA 1
ATOM 7659 C C . ASN B 1 370 ? 21.094 12.219 11.453 1 87.12 370 ASN B C 1
ATOM 7661 O O . ASN B 1 370 ? 20.094 12.875 11.766 1 87.12 370 ASN B O 1
ATOM 7665 N N . LEU B 1 371 ? 21.062 11.172 10.797 1 88.56 371 LEU B N 1
ATOM 7666 C CA . LEU B 1 371 ? 19.781 10.68 10.297 1 88.56 371 LEU B CA 1
ATOM 7667 C C . LEU B 1 371 ? 19.078 9.836 11.344 1 88.56 371 LEU B C 1
ATOM 7669 O O . LEU B 1 371 ? 17.875 9.594 11.25 1 88.56 371 LEU B O 1
ATOM 7673 N N . VAL B 1 372 ? 19.828 9.352 12.344 1 92.38 372 VAL B N 1
ATOM 7674 C CA . VAL B 1 372 ? 19.203 8.578 13.414 1 92.38 372 VAL B CA 1
ATOM 7675 C C . VAL B 1 372 ? 18.359 9.5 14.297 1 92.38 372 VAL B C 1
ATOM 7677 O O . VAL B 1 372 ? 18.906 10.359 14.992 1 92.38 372 VAL B O 1
ATOM 7680 N N . ASP B 1 373 ? 17.109 9.281 14.258 1 91.38 373 ASP B N 1
ATOM 7681 C CA . ASP B 1 373 ? 16.156 10.18 14.914 1 91.38 373 ASP B CA 1
ATOM 7682 C C . ASP B 1 373 ? 15.727 9.641 16.266 1 91.38 373 ASP B C 1
ATOM 7684 O O . ASP B 1 373 ? 14.547 9.352 16.484 1 91.38 373 ASP B O 1
ATOM 7688 N N . TYR B 1 374 ? 16.594 9.625 17.188 1 92.06 374 TYR B N 1
ATOM 7689 C CA . TYR B 1 374 ? 16.266 9.125 18.516 1 92.06 374 TYR B CA 1
ATOM 7690 C C . TYR B 1 374 ? 15.305 10.078 19.234 1 92.06 374 TYR B C 1
ATOM 7692 O O . TYR B 1 374 ? 14.516 9.648 20.078 1 92.06 374 TYR B O 1
ATOM 7700 N N . GLN B 1 375 ? 15.281 11.352 18.938 1 91.12 375 GLN B N 1
ATOM 7701 C CA . GLN B 1 375 ? 14.398 12.344 19.547 1 91.12 375 GLN B CA 1
ATOM 7702 C C . GLN B 1 375 ? 12.938 12.055 19.203 1 91.12 375 GLN B C 1
ATOM 7704 O O . GLN B 1 375 ? 12.055 12.211 20.047 1 91.12 375 GLN B O 1
ATOM 7709 N N . GLU B 1 376 ? 12.789 11.688 17.969 1 91.25 376 GLU B N 1
ATOM 7710 C CA . GLU B 1 376 ? 11.43 11.344 17.547 1 91.25 376 GLU B CA 1
ATOM 7711 C C . GLU B 1 376 ? 10.898 10.156 18.344 1 91.25 376 GLU B C 1
ATOM 7713 O O . GLU B 1 376 ? 9.727 10.141 18.734 1 91.25 376 GLU B O 1
ATOM 7718 N N . ALA B 1 377 ? 11.711 9.156 18.578 1 93.69 377 ALA B N 1
ATOM 7719 C CA . ALA B 1 377 ? 11.305 7.984 19.344 1 93.69 377 ALA B CA 1
ATOM 7720 C C . ALA B 1 377 ? 10.898 8.375 20.766 1 93.69 377 ALA B C 1
ATOM 7722 O O . ALA B 1 377 ? 9.891 7.891 21.281 1 93.69 377 ALA B O 1
ATOM 7723 N N . LEU B 1 378 ? 11.695 9.258 21.344 1 92.69 378 LEU B N 1
ATOM 7724 C CA . LEU B 1 378 ? 11.398 9.719 22.688 1 92.69 378 LEU B CA 1
ATOM 7725 C C . LEU B 1 378 ? 10.117 10.539 22.719 1 92.69 378 LEU B C 1
ATOM 7727 O O . LEU B 1 378 ? 9.305 10.414 23.641 1 92.69 378 LEU B O 1
ATOM 7731 N N . PHE B 1 379 ? 10 11.375 21.766 1 90.94 379 PHE B N 1
ATOM 7732 C CA . PHE B 1 379 ? 8.797 12.195 21.641 1 90.94 379 PHE B CA 1
ATOM 7733 C C . PHE B 1 379 ? 7.551 11.32 21.531 1 90.94 379 PHE B C 1
ATOM 7735 O O . PHE B 1 379 ? 6.566 11.547 22.234 1 90.94 379 PHE B O 1
ATOM 7742 N N . LEU B 1 380 ? 7.59 10.359 20.688 1 92.5 380 LEU B N 1
ATOM 7743 C CA . LEU B 1 380 ? 6.434 9.508 20.422 1 92.5 380 LEU B CA 1
ATOM 7744 C C . LEU B 1 380 ? 6.117 8.648 21.641 1 92.5 380 LEU B C 1
ATOM 7746 O O . LEU B 1 380 ? 4.949 8.367 21.922 1 92.5 380 LEU B O 1
ATOM 7750 N N . TRP B 1 381 ? 7.176 8.211 22.344 1 90.94 381 TRP B N 1
ATOM 7751 C CA . TRP B 1 381 ? 6.98 7.426 23.547 1 90.94 381 TRP B CA 1
ATOM 7752 C C . TRP B 1 381 ? 6.152 8.203 24.578 1 90.94 381 TRP B C 1
ATOM 7754 O O . TRP B 1 381 ? 5.367 7.609 25.312 1 90.94 381 TRP B O 1
ATOM 7764 N N . ARG B 1 382 ? 6.246 9.508 24.516 1 87.25 382 ARG B N 1
ATOM 7765 C CA . ARG B 1 382 ? 5.551 10.367 25.469 1 87.25 382 ARG B CA 1
ATOM 7766 C C . ARG B 1 382 ? 4.184 10.773 24.938 1 87.25 382 ARG B C 1
ATOM 7768 O O . ARG B 1 382 ? 3.207 10.812 25.688 1 87.25 382 ARG B O 1
ATOM 7775 N N . VAL B 1 383 ? 4.062 11.078 23.734 1 87.38 383 VAL B N 1
ATOM 7776 C CA . VAL B 1 383 ? 2.906 11.773 23.172 1 87.38 383 VAL B CA 1
ATOM 7777 C C . VAL B 1 383 ? 1.93 10.766 22.578 1 87.38 383 VAL B C 1
ATOM 7779 O O . VAL B 1 383 ? 0.712 10.93 22.688 1 87.38 383 VAL B O 1
ATOM 7782 N N . ASP B 1 384 ? 2.432 9.75 21.859 1 90.94 384 ASP B N 1
ATOM 7783 C CA . ASP B 1 384 ? 1.58 8.82 21.141 1 90.94 384 ASP B CA 1
ATOM 7784 C C . ASP B 1 384 ? 2.221 7.434 21.062 1 90.94 384 ASP B C 1
ATOM 7786 O O . ASP B 1 384 ? 2.953 7.133 20.125 1 90.94 384 ASP B O 1
ATOM 7790 N N . LYS B 1 385 ? 1.768 6.535 21.812 1 87.69 385 LYS B N 1
ATOM 7791 C CA . LYS B 1 385 ? 2.361 5.207 21.922 1 87.69 385 LYS B CA 1
ATOM 7792 C C . LYS B 1 385 ? 2.086 4.367 20.688 1 87.69 385 LYS B C 1
ATOM 7794 O O . LYS B 1 385 ? 2.9 3.523 20.297 1 87.69 385 LYS B O 1
ATOM 7799 N N . LEU B 1 386 ? 0.952 4.586 20.078 1 85.31 386 LEU B N 1
ATOM 7800 C CA . LEU B 1 386 ? 0.66 3.854 18.844 1 85.31 386 LEU B CA 1
ATOM 7801 C C . LEU B 1 386 ? 1.659 4.203 17.75 1 85.31 386 LEU B C 1
ATOM 7803 O O . LEU B 1 386 ? 2.164 3.318 17.062 1 85.31 386 LEU B O 1
ATOM 7807 N N . ASP B 1 387 ? 1.875 5.449 17.594 1 90.12 387 ASP B N 1
ATOM 7808 C CA . ASP B 1 387 ? 2.844 5.887 16.594 1 90.12 387 ASP B CA 1
ATOM 7809 C C . ASP B 1 387 ? 4.254 5.422 16.953 1 90.12 387 ASP B C 1
ATOM 7811 O O . ASP B 1 387 ? 5.086 5.215 16.062 1 90.12 387 ASP B O 1
ATOM 7815 N N . PHE B 1 388 ? 4.492 5.277 18.234 1 93.06 388 PHE B N 1
ATOM 7816 C CA . PHE B 1 388 ? 5.777 4.738 18.672 1 93.06 388 PHE B CA 1
ATOM 7817 C C . PHE B 1 388 ? 5.945 3.299 18.203 1 93.06 388 PHE B C 1
ATOM 7819 O O . PHE B 1 388 ? 7.016 2.916 17.719 1 93.06 388 PHE B O 1
ATOM 7826 N N . VAL B 1 389 ? 4.945 2.549 18.328 1 90.06 389 VAL B N 1
ATOM 7827 C CA . VAL B 1 389 ? 4.977 1.16 17.891 1 90.06 389 VAL B CA 1
ATOM 7828 C C . VAL B 1 389 ? 5.191 1.107 16.375 1 90.06 389 VAL B C 1
ATOM 7830 O O . VAL B 1 389 ? 5.918 0.243 15.875 1 90.06 389 VAL B O 1
ATOM 7833 N N . VAL B 1 390 ? 4.543 2.016 15.758 1 89.25 390 VAL B N 1
ATOM 7834 C CA . VAL B 1 390 ? 4.688 2.092 14.312 1 89.25 390 VAL B CA 1
ATOM 7835 C C . VAL B 1 390 ? 6.141 2.381 13.953 1 89.25 390 VAL B C 1
ATOM 7837 O O . VAL B 1 390 ? 6.695 1.767 13.031 1 89.25 390 VAL B O 1
ATOM 7840 N N . LEU B 1 391 ? 6.754 3.32 14.602 1 94 391 LEU B N 1
ATOM 7841 C CA . LEU B 1 391 ? 8.164 3.623 14.398 1 94 391 LEU B CA 1
ATOM 7842 C C . LEU B 1 391 ? 9.023 2.389 14.648 1 94 391 LEU B C 1
ATOM 7844 O O . LEU B 1 391 ? 9.93 2.09 13.859 1 94 391 LEU B O 1
ATOM 7848 N N . LEU B 1 392 ? 8.719 1.643 15.672 1 94.56 392 LEU B N 1
ATOM 7849 C CA . LEU B 1 392 ? 9.492 0.465 16.047 1 94.56 392 LEU B CA 1
ATOM 7850 C C . LEU B 1 392 ? 9.352 -0.629 14.984 1 94.56 392 LEU B C 1
ATOM 7852 O O . LEU B 1 392 ? 10.32 -1.338 14.688 1 94.56 392 LEU B O 1
ATOM 7856 N N . ILE B 1 393 ? 8.195 -0.784 14.469 1 90.19 393 ILE B N 1
ATOM 7857 C CA . ILE B 1 393 ? 7.977 -1.79 13.438 1 90.19 393 ILE B CA 1
ATOM 7858 C C . ILE B 1 393 ? 8.82 -1.462 12.211 1 90.19 393 ILE B C 1
ATOM 7860 O O . ILE B 1 393 ? 9.484 -2.34 11.656 1 90.19 393 ILE B O 1
ATOM 7864 N N . ALA B 1 394 ? 8.742 -0.209 11.812 1 90.75 394 ALA B N 1
ATOM 7865 C CA . ALA B 1 394 ? 9.555 0.222 10.68 1 90.75 394 ALA B CA 1
ATOM 7866 C C . ALA B 1 394 ? 11.039 0.027 10.961 1 90.75 394 ALA B C 1
ATOM 7868 O O . ALA B 1 394 ? 11.781 -0.461 10.102 1 90.75 394 ALA B O 1
ATOM 7869 N N . PHE B 1 395 ? 11.469 0.336 12.188 1 94.56 395 PHE B N 1
ATOM 7870 C CA . PHE B 1 395 ? 12.867 0.25 12.602 1 94.56 395 PHE B CA 1
ATOM 7871 C C . PHE B 1 395 ? 13.336 -1.199 12.625 1 94.56 395 PHE B C 1
ATOM 7873 O O . PHE B 1 395 ? 14.344 -1.54 12 1 94.56 395 PHE B O 1
ATOM 7880 N N . ILE B 1 396 ? 12.609 -2.051 13.219 1 94 396 ILE B N 1
ATOM 7881 C CA . ILE B 1 396 ? 12.992 -3.445 13.414 1 94 396 ILE B CA 1
ATOM 7882 C C . ILE B 1 396 ? 12.914 -4.191 12.078 1 94 396 ILE B C 1
ATOM 7884 O O . ILE B 1 396 ? 13.781 -5.012 11.773 1 94 396 ILE B O 1
ATOM 7888 N N . SER B 1 397 ? 11.914 -3.959 11.336 1 89.5 397 SER B N 1
ATOM 7889 C CA . SER B 1 397 ? 11.781 -4.629 10.047 1 89.5 397 SER B CA 1
ATOM 7890 C C . SER B 1 397 ? 12.922 -4.258 9.109 1 89.5 397 SER B C 1
ATOM 7892 O O . SER B 1 397 ? 13.422 -5.102 8.367 1 89.5 397 SER B O 1
ATOM 7894 N N . THR B 1 398 ? 13.312 -3.012 9.141 1 89.56 398 THR B N 1
ATOM 7895 C CA . THR B 1 398 ? 14.406 -2.566 8.289 1 89.56 398 THR B CA 1
ATOM 7896 C C . THR B 1 398 ? 15.727 -3.178 8.734 1 89.56 398 THR B C 1
ATOM 7898 O O . THR B 1 398 ? 16.516 -3.65 7.91 1 89.56 398 THR B O 1
ATOM 7901 N N . LEU B 1 399 ? 16 -3.24 10 1 91.31 399 LEU B N 1
ATOM 7902 C CA . LEU B 1 399 ? 17.234 -3.809 10.531 1 91.31 399 LEU B CA 1
ATOM 7903 C C . LEU B 1 399 ? 17.266 -5.32 10.328 1 91.31 399 LEU B C 1
ATOM 7905 O O . LEU B 1 399 ? 18.328 -5.895 10.055 1 91.31 399 LEU B O 1
ATOM 7909 N N . GLY B 1 400 ? 16.156 -5.898 10.461 1 86.62 400 GLY B N 1
ATOM 7910 C CA . GLY B 1 400 ? 16.094 -7.352 10.461 1 86.62 400 GLY B CA 1
ATOM 7911 C C . GLY B 1 400 ? 15.906 -7.938 9.078 1 86.62 400 GLY B C 1
ATOM 7912 O O . GLY B 1 400 ? 16.484 -8.984 8.758 1 86.62 400 GLY B O 1
ATOM 7913 N N . ALA B 1 401 ? 15.109 -7.258 8.234 1 82.88 401 ALA B N 1
ATOM 7914 C CA . ALA B 1 401 ? 14.727 -7.867 6.965 1 82.88 401 ALA B CA 1
ATOM 7915 C C . ALA B 1 401 ? 15.375 -7.137 5.789 1 82.88 401 ALA B C 1
ATOM 7917 O O . ALA B 1 401 ? 15.219 -7.543 4.637 1 82.88 401 ALA B O 1
ATOM 7918 N N . GLY B 1 402 ? 16.109 -6.133 6.074 1 84.5 402 GLY B N 1
ATOM 7919 C CA . GLY B 1 402 ? 16.719 -5.383 4.992 1 84.5 402 GLY B CA 1
ATOM 7920 C C . GLY B 1 402 ? 15.961 -4.117 4.637 1 84.5 402 GLY B C 1
ATOM 7921 O O . GLY B 1 402 ? 14.836 -3.912 5.094 1 84.5 402 GLY B O 1
ATOM 7922 N N . SER B 1 403 ? 16.562 -3.334 3.863 1 84.19 403 SER B N 1
ATOM 7923 C CA . SER B 1 403 ? 16.031 -2.01 3.566 1 84.19 403 SER B CA 1
ATOM 7924 C C . SER B 1 403 ? 14.805 -2.098 2.66 1 84.19 403 SER B C 1
ATOM 7926 O O . SER B 1 403 ? 13.844 -1.351 2.838 1 84.19 403 SER B O 1
ATOM 7928 N N . LEU B 1 404 ? 14.852 -2.939 1.673 1 79.31 404 LEU B N 1
ATOM 7929 C CA . LEU B 1 404 ? 13.719 -3.049 0.752 1 79.31 404 LEU B CA 1
ATOM 7930 C C . LEU B 1 404 ? 12.461 -3.482 1.489 1 79.31 404 LEU B C 1
ATOM 7932 O O . LEU B 1 404 ? 11.438 -2.793 1.436 1 79.31 404 LEU B O 1
ATOM 7936 N N . TYR B 1 405 ? 12.562 -4.523 2.215 1 78 405 TYR B N 1
ATOM 7937 C CA . TYR B 1 405 ? 11.398 -5.047 2.918 1 78 405 TYR B CA 1
ATOM 7938 C C . TYR B 1 405 ? 11.031 -4.164 4.105 1 78 405 TYR B C 1
ATOM 7940 O O . TYR B 1 405 ? 9.859 -4.078 4.484 1 78 405 TYR B O 1
ATOM 7948 N N . GLY B 1 406 ? 12.086 -3.598 4.629 1 83.06 406 GLY B N 1
ATOM 7949 C CA . GLY B 1 406 ? 11.805 -2.613 5.664 1 83.06 406 GLY B CA 1
ATOM 7950 C C . GLY B 1 406 ? 10.938 -1.467 5.176 1 83.06 406 GLY B C 1
ATOM 7951 O O . GLY B 1 406 ? 9.977 -1.079 5.848 1 83.06 406 GLY B O 1
ATOM 7952 N N . LEU B 1 407 ? 11.227 -0.995 4.047 1 82.06 407 LEU B N 1
ATOM 7953 C CA . LEU B 1 407 ? 10.453 0.107 3.482 1 82.06 407 LEU B CA 1
ATOM 7954 C C . LEU B 1 407 ? 9.047 -0.347 3.115 1 82.06 407 LEU B C 1
ATOM 7956 O O . LEU B 1 407 ? 8.07 0.364 3.377 1 82.06 407 LEU B O 1
ATOM 7960 N N . LEU B 1 408 ? 8.93 -1.487 2.486 1 76.88 408 LEU B N 1
ATOM 7961 C CA . LEU B 1 408 ? 7.625 -2.012 2.109 1 76.88 408 LEU B CA 1
ATOM 7962 C C . LEU B 1 408 ? 6.746 -2.215 3.338 1 76.88 408 LEU B C 1
ATOM 7964 O O . LEU B 1 408 ? 5.559 -1.878 3.32 1 76.88 408 LEU B O 1
ATOM 7968 N N . SER B 1 409 ? 7.367 -2.73 4.332 1 80.94 409 SER B N 1
ATOM 7969 C CA . SER B 1 409 ? 6.648 -2.9 5.59 1 80.94 409 SER B CA 1
ATOM 7970 C C . SER B 1 409 ? 6.238 -1.555 6.176 1 80.94 409 SER B C 1
ATOM 7972 O O . SER B 1 409 ? 5.145 -1.423 6.734 1 80.94 409 SER B O 1
ATOM 7974 N N . SER B 1 410 ? 7.121 -0.631 6.082 1 82.25 410 SER B N 1
ATOM 7975 C CA . SER B 1 410 ? 6.848 0.71 6.586 1 82.25 410 SER B CA 1
ATOM 7976 C C . SER B 1 410 ? 5.668 1.346 5.859 1 82.25 410 SER B C 1
ATOM 7978 O O . SER B 1 410 ? 4.785 1.935 6.488 1 82.25 410 SER B O 1
ATOM 7980 N N . VAL B 1 411 ? 5.633 1.203 4.609 1 77.38 411 VAL B N 1
ATOM 7981 C CA . VAL B 1 411 ? 4.535 1.734 3.811 1 77.38 411 VAL B CA 1
ATOM 7982 C C . VAL B 1 411 ? 3.234 1.02 4.176 1 77.38 411 VAL B C 1
ATOM 7984 O O . VAL B 1 411 ? 2.189 1.656 4.332 1 77.38 411 VAL B O 1
ATOM 7987 N N . ALA B 1 412 ? 3.311 -0.282 4.348 1 78 412 ALA B N 1
ATOM 7988 C CA . ALA B 1 412 ? 2.139 -1.077 4.707 1 78 412 ALA B CA 1
ATOM 7989 C C . ALA B 1 412 ? 1.559 -0.622 6.043 1 78 412 ALA B C 1
ATOM 7991 O O . ALA B 1 412 ? 0.341 -0.478 6.18 1 78 412 ALA B O 1
ATOM 7992 N N . VAL B 1 413 ? 2.426 -0.402 6.953 1 83.06 413 VAL B N 1
ATOM 7993 C CA . VAL B 1 413 ? 1.981 0.015 8.281 1 83.06 413 VAL B CA 1
ATOM 7994 C C . VAL B 1 413 ? 1.385 1.419 8.211 1 83.06 413 VAL B C 1
ATOM 7996 O O . VAL B 1 413 ? 0.405 1.719 8.891 1 83.06 413 VAL B O 1
ATOM 7999 N N . SER B 1 414 ? 2.004 2.246 7.422 1 83 414 SER B N 1
ATOM 8000 C CA . SER B 1 414 ? 1.468 3.59 7.238 1 83 414 SER B CA 1
ATOM 8001 C C . SER B 1 414 ? 0.056 3.547 6.66 1 83 414 SER B C 1
ATOM 8003 O O . SER B 1 414 ? -0.817 4.305 7.086 1 83 414 SER B O 1
ATOM 8005 N N . LEU B 1 415 ? -0.109 2.697 5.754 1 78.56 415 LEU B N 1
ATOM 8006 C CA . LEU B 1 415 ? -1.418 2.545 5.129 1 78.56 415 LEU B CA 1
ATOM 8007 C C . LEU B 1 415 ? -2.441 2.018 6.129 1 78.56 415 LEU B C 1
ATOM 8009 O O . LEU B 1 415 ? -3.598 2.445 6.121 1 78.56 415 LEU B O 1
ATOM 8013 N N . MET B 1 416 ? -2.012 1.129 6.926 1 80.75 416 MET B N 1
ATOM 8014 C CA . MET B 1 416 ? -2.881 0.597 7.969 1 80.75 416 MET B CA 1
ATOM 8015 C C . MET B 1 416 ? -3.297 1.694 8.945 1 80.75 416 MET B C 1
ATOM 8017 O O . MET B 1 416 ? -4.441 1.725 9.398 1 80.75 416 MET B O 1
ATOM 8021 N N . MET B 1 417 ? -2.383 2.539 9.234 1 81.88 417 MET B N 1
ATOM 8022 C CA . MET B 1 417 ? -2.68 3.652 10.133 1 81.88 417 MET B CA 1
ATOM 8023 C C . MET B 1 417 ? -3.666 4.621 9.492 1 81.88 417 MET B C 1
ATOM 8025 O O . MET B 1 417 ? -4.531 5.172 10.172 1 81.88 417 MET B O 1
ATOM 8029 N N . MET B 1 418 ? -3.473 4.828 8.281 1 81.38 418 MET B N 1
ATOM 8030 C CA . MET B 1 418 ? -4.391 5.691 7.543 1 81.38 418 MET B CA 1
ATOM 8031 C C . MET B 1 418 ? -5.809 5.129 7.57 1 81.38 418 MET B C 1
ATOM 8033 O O . MET B 1 418 ? -6.766 5.863 7.828 1 81.38 418 MET B O 1
ATOM 8037 N N . LEU B 1 419 ? -5.914 3.891 7.285 1 79.81 419 LEU B N 1
ATOM 8038 C CA . LEU B 1 419 ? -7.219 3.232 7.305 1 79.81 419 LEU B CA 1
ATOM 8039 C C . LEU B 1 419 ? -7.836 3.301 8.695 1 79.81 419 LEU B C 1
ATOM 8041 O O . LEU B 1 419 ? -9.047 3.518 8.836 1 79.81 419 LEU B O 1
ATOM 8045 N N . TYR B 1 420 ? -6.988 3.119 9.641 1 78.19 420 TYR B N 1
ATOM 8046 C CA . TYR B 1 420 ? -7.465 3.172 11.016 1 78.19 420 TYR B CA 1
ATOM 8047 C C . TYR B 1 420 ? -8.023 4.551 11.344 1 78.19 420 TYR B C 1
ATOM 8049 O O . TYR B 1 420 ? -9.023 4.664 12.062 1 78.19 420 TYR B O 1
ATOM 8057 N N . ALA B 1 421 ? -7.434 5.516 10.82 1 78.38 421 ALA B N 1
ATOM 8058 C CA . ALA B 1 421 ? -7.832 6.895 11.102 1 78.38 421 ALA B CA 1
ATOM 8059 C C . ALA B 1 421 ? -9.117 7.254 10.352 1 78.38 421 ALA B C 1
ATOM 8061 O O . ALA B 1 421 ? -9.859 8.141 10.781 1 78.38 421 ALA B O 1
ATOM 8062 N N . THR B 1 422 ? -9.414 6.535 9.312 1 80.44 422 THR B N 1
ATOM 8063 C CA . THR B 1 422 ? -10.477 7.02 8.445 1 80.44 422 THR B CA 1
ATOM 8064 C C . THR B 1 422 ? -11.609 6 8.344 1 80.44 422 THR B C 1
ATOM 8066 O O . THR B 1 422 ? -12.688 6.312 7.848 1 80.44 422 THR B O 1
ATOM 8069 N N . TYR B 1 423 ? -11.445 4.797 8.891 1 79.62 423 TYR B N 1
ATOM 8070 C CA . TYR B 1 423 ? -12.375 3.711 8.625 1 79.62 423 TYR B CA 1
ATOM 8071 C C . TYR B 1 423 ? -13.688 3.922 9.367 1 79.62 423 TYR B C 1
ATOM 8073 O O . TYR B 1 423 ? -14.727 3.385 8.977 1 79.62 423 TYR B O 1
ATOM 8081 N N . ARG B 1 424 ? -13.703 4.742 10.469 1 80.62 424 ARG B N 1
ATOM 8082 C CA . ARG B 1 424 ? -14.93 4.984 11.227 1 80.62 424 ARG B CA 1
ATOM 8083 C C . ARG B 1 424 ? -15.438 6.402 11 1 80.62 424 ARG B C 1
ATOM 8085 O O . ARG B 1 424 ? -14.984 7.34 11.664 1 80.62 424 ARG B O 1
ATOM 8092 N N . PRO B 1 425 ? -16.438 6.383 10.102 1 78.31 425 PRO B N 1
ATOM 8093 C CA . PRO B 1 425 ? -16.984 7.73 9.914 1 78.31 425 PRO B CA 1
ATOM 8094 C C . PRO B 1 425 ? -17.797 8.211 11.117 1 78.31 425 PRO B C 1
ATOM 8096 O O . PRO B 1 425 ? -18.422 7.406 11.805 1 78.31 425 PRO B O 1
ATOM 8099 N N . ARG B 1 426 ? -17.781 9.461 11.398 1 76.38 426 ARG B N 1
ATOM 8100 C CA . ARG B 1 426 ? -18.547 10.023 12.5 1 76.38 426 ARG B CA 1
ATOM 8101 C C . ARG B 1 426 ? -20 10.297 12.086 1 76.38 426 ARG B C 1
ATOM 8103 O O . ARG B 1 426 ? -20.234 11.039 11.133 1 76.38 426 ARG B O 1
ATOM 8110 N N . VAL B 1 427 ? -20.875 9.578 12.711 1 82.06 427 VAL B N 1
ATOM 8111 C CA . VAL B 1 427 ? -22.297 9.797 12.508 1 82.06 427 VAL B CA 1
ATOM 8112 C C . VAL B 1 427 ? -22.891 10.461 13.742 1 82.06 427 VAL B C 1
ATOM 8114 O O . VAL B 1 427 ? -22.781 9.938 14.859 1 82.06 427 VAL B O 1
ATOM 8117 N N . GLN B 1 428 ? -23.359 11.688 13.586 1 78.75 428 GLN B N 1
ATOM 8118 C CA . GLN B 1 428 ? -23.938 12.43 14.695 1 78.75 428 GLN B CA 1
ATOM 8119 C C . GLN B 1 428 ? -25.469 12.383 14.641 1 78.75 428 GLN B C 1
ATOM 8121 O O . GLN B 1 428 ? -26.062 12.492 13.562 1 78.75 428 GLN B O 1
ATOM 8126 N N . ILE B 1 429 ? -25.984 12.078 15.781 1 80.56 429 ILE B N 1
ATOM 8127 C CA . ILE B 1 429 ? -27.422 12.195 15.883 1 80.56 429 ILE B CA 1
ATOM 8128 C C . ILE B 1 429 ? -27.812 13.656 16.109 1 80.56 429 ILE B C 1
ATOM 8130 O O . ILE B 1 429 ? -27.281 14.32 16.984 1 80.56 429 ILE B O 1
ATOM 8134 N N . LEU B 1 430 ? -28.375 14.234 15.219 1 75.44 430 LEU B N 1
ATOM 8135 C CA . LEU B 1 430 ? -28.797 15.617 15.352 1 75.44 430 LEU B CA 1
ATOM 8136 C C . LEU B 1 430 ? -29.938 15.75 16.359 1 75.44 430 LEU B C 1
ATOM 8138 O O . LEU B 1 430 ? -30.859 14.945 16.359 1 75.44 430 LEU B O 1
ATOM 8142 N N . PRO B 1 431 ? -29.328 16.719 17.422 1 56.97 431 PRO B N 1
ATOM 8143 C CA . PRO B 1 431 ? -30.312 16.891 18.484 1 56.97 431 PRO B CA 1
ATOM 8144 C C . PRO B 1 431 ? -31.672 17.391 17.969 1 56.97 431 PRO B C 1
ATOM 8146 O O . PRO B 1 431 ? -31.734 17.984 16.891 1 56.97 431 PRO B O 1
ATOM 8149 N N . LYS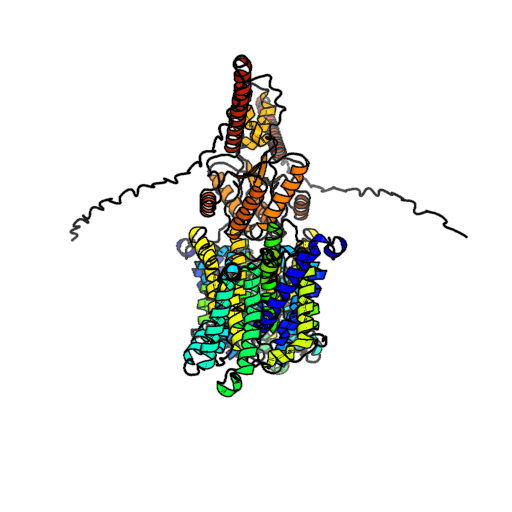 B 1 432 ? -32.656 17.156 18.766 1 51.12 432 LYS B N 1
ATOM 8150 C CA . LYS B 1 432 ? -34.062 17.484 18.578 1 51.12 432 LYS B CA 1
ATOM 8151 C C . LYS B 1 432 ? -34.25 18.969 18.281 1 51.12 432 LYS B C 1
ATOM 8153 O O . LYS B 1 432 ? -35.125 19.344 17.516 1 51.12 432 LYS B O 1
ATOM 8158 N N . SER B 1 433 ? -33.438 19.781 18.953 1 44.62 433 SER B N 1
ATOM 8159 C CA . SER B 1 433 ? -33.656 21.219 19 1 44.62 433 SER B CA 1
ATOM 8160 C C . SER B 1 433 ? -33.219 21.875 17.688 1 44.62 433 SER B C 1
ATOM 8162 O O . SER B 1 433 ? -33.75 22.922 17.297 1 44.62 433 SER B O 1
ATOM 8164 N N . VAL B 1 434 ? -32.312 21.484 17.109 1 41.09 434 VAL B N 1
ATOM 8165 C CA . VAL B 1 434 ? -31.812 22.109 15.898 1 41.09 434 VAL B CA 1
ATOM 8166 C C . VAL B 1 434 ? -32.844 22 14.781 1 41.09 434 VAL B C 1
ATOM 8168 O O . VAL B 1 434 ? -33.031 22.938 13.992 1 41.09 434 VAL B O 1
ATOM 8171 N N . SER B 1 435 ? -33.531 20.938 14.68 1 37.88 435 SER B N 1
ATOM 8172 C CA . SER B 1 435 ? -34.656 20.812 13.773 1 37.88 435 SER B CA 1
ATOM 8173 C C . SER B 1 435 ? -35.812 21.734 14.18 1 37.88 435 SER B C 1
ATOM 8175 O O . SER B 1 435 ? -36.562 22.203 13.336 1 37.88 435 SER B O 1
ATOM 8177 N N . GLN B 1 436 ? -36.031 22.031 15.508 1 37.78 436 GLN B N 1
ATOM 8178 C CA . GLN B 1 436 ? -37.125 22.781 16.094 1 37.78 436 GLN B CA 1
ATOM 8179 C C . GLN B 1 436 ? -36.844 24.266 16.094 1 37.78 436 GLN B C 1
ATOM 8181 O O . GLN B 1 436 ? -37.75 25.094 16.172 1 37.78 436 GLN B O 1
ATOM 8186 N N . ARG B 1 437 ? -35.719 24.703 16.234 1 36.72 437 ARG B N 1
ATOM 8187 C CA . ARG B 1 437 ? -35.469 26.109 16.531 1 36.72 437 ARG B CA 1
ATOM 8188 C C . ARG B 1 437 ? -36.062 27.016 15.445 1 36.72 437 ARG B C 1
ATOM 8190 O O . ARG B 1 437 ? -36.625 28.062 15.742 1 36.72 437 ARG B O 1
ATOM 8197 N N . ARG B 1 438 ? -35.875 26.656 14.219 1 35.88 438 ARG B N 1
ATOM 8198 C CA . ARG B 1 438 ? -36.469 27.641 13.312 1 35.88 438 ARG B CA 1
ATOM 8199 C C . ARG B 1 438 ? -37.969 27.484 13.234 1 35.88 438 ARG B C 1
ATOM 8201 O O . ARG B 1 438 ? -38.688 28.406 12.836 1 35.88 438 ARG B O 1
ATOM 8208 N N . LEU B 1 439 ? -38.438 26.281 13.453 1 34.06 439 LEU B N 1
ATOM 8209 C CA . LEU B 1 439 ? -39.906 26.234 13.438 1 34.06 439 LEU B CA 1
ATOM 8210 C C . LEU B 1 439 ? -40.5 27.078 14.555 1 34.06 439 LEU B C 1
ATOM 8212 O O . LEU B 1 439 ? -41.562 27.672 14.391 1 34.06 439 LEU B O 1
ATOM 8216 N N . MET B 1 440 ? -39.75 27.172 15.664 1 32.5 440 MET B N 1
ATOM 8217 C CA . MET B 1 440 ? -40.281 28 16.75 1 32.5 440 MET B CA 1
ATOM 8218 C C . MET B 1 440 ? -40.281 29.469 16.359 1 32.5 440 MET B C 1
ATOM 8220 O O . MET B 1 440 ? -41.062 30.25 16.891 1 32.5 440 MET B O 1
ATOM 8224 N N . ASN B 1 441 ? -39.25 29.922 15.664 1 32.84 441 ASN B N 1
ATOM 8225 C CA . ASN B 1 441 ? -39.375 31.344 15.344 1 32.84 441 ASN B CA 1
ATOM 8226 C C . ASN B 1 441 ? -40.594 31.609 14.469 1 32.84 441 ASN B C 1
ATOM 8228 O O . ASN B 1 441 ? -41.219 32.688 14.578 1 32.84 441 ASN B O 1
ATOM 8232 N N . ASP B 1 442 ? -40.875 30.734 13.594 1 33.03 442 ASP B N 1
ATOM 8233 C CA . ASP B 1 442 ? -42.094 31.062 12.836 1 33.03 442 ASP B CA 1
ATOM 8234 C C . ASP B 1 442 ? -43.344 30.766 13.656 1 33.03 442 ASP B C 1
ATOM 8236 O O . ASP B 1 442 ? -44.375 31.453 13.5 1 33.03 442 ASP B O 1
ATOM 8240 N N . LEU B 1 443 ? -43.375 29.609 14.484 1 31.67 443 LEU B N 1
ATOM 8241 C CA . LEU B 1 443 ? -44.625 29.391 15.219 1 31.67 443 LEU B CA 1
ATOM 8242 C C . LEU B 1 443 ? -44.625 30.219 16.5 1 31.67 443 LEU B C 1
ATOM 8244 O O . LEU B 1 443 ? -45.562 30.078 17.312 1 31.67 443 LEU B O 1
ATOM 8248 N N . VAL B 1 444 ? -43.594 30.859 16.906 1 32.66 444 VAL B N 1
ATOM 8249 C CA . VAL B 1 444 ? -43.75 31.672 18.109 1 32.66 444 VAL B CA 1
ATOM 8250 C C . VAL B 1 444 ? -44.906 32.656 17.969 1 32.66 444 VAL B C 1
ATOM 8252 O O . VAL B 1 444 ? -45.188 33.438 18.859 1 32.66 444 VAL B O 1
ATOM 8255 N N . SER B 1 445 ? -45.5 32.844 16.875 1 31.98 445 SER B N 1
ATOM 8256 C CA . SER B 1 445 ? -46.594 33.812 17.125 1 31.98 445 SER B CA 1
ATOM 8257 C C . SER B 1 445 ? -47.656 33.188 18.031 1 31.98 445 SER B C 1
ATOM 8259 O O . SER B 1 445 ? -48.656 33.875 18.359 1 31.98 445 SER B O 1
ATOM 8261 N N . SER B 1 446 ? -48.062 31.875 18 1 30.34 446 SER B N 1
ATOM 8262 C CA . SER B 1 446 ? -49.188 31.641 18.891 1 30.34 446 SER B CA 1
ATOM 8263 C C . SER B 1 446 ? -48.719 31.391 20.328 1 30.34 446 SER B C 1
ATOM 8265 O O . SER B 1 446 ? -47.75 30.672 20.547 1 30.34 446 SER B O 1
ATOM 8267 N N . PRO B 1 447 ? -49.062 32.25 21.438 1 31.11 447 PRO B N 1
ATOM 8268 C CA . PRO B 1 447 ? -48.719 32.281 22.859 1 31.11 447 PRO B CA 1
ATOM 8269 C C . PRO B 1 447 ? -48.656 30.906 23.5 1 31.11 447 PRO B C 1
ATOM 8271 O O . PRO B 1 447 ? -47.812 30.688 24.406 1 31.11 447 PRO B O 1
ATOM 8274 N N . ASN B 1 448 ? -49.812 30.094 23.609 1 30.92 448 ASN B N 1
ATOM 8275 C CA . ASN B 1 448 ? -50.156 29.047 24.562 1 30.92 448 ASN B CA 1
ATOM 8276 C C . ASN B 1 448 ? -49.344 27.781 24.297 1 30.92 448 ASN B C 1
ATOM 8278 O O . ASN B 1 448 ? -49.562 26.75 24.938 1 30.92 448 ASN B O 1
ATOM 8282 N N . SER B 1 449 ? -49.062 27.5 23.094 1 31.75 449 SER B N 1
ATOM 8283 C CA . SER B 1 449 ? -48.719 26.078 22.953 1 31.75 449 SER B CA 1
ATOM 8284 C C . SER B 1 449 ? -47.375 25.781 23.609 1 31.75 449 SER B C 1
ATOM 8286 O O . SER B 1 449 ? -46.375 26.5 23.391 1 31.75 449 SER B O 1
ATOM 8288 N N . SER B 1 450 ? -47.469 25.297 24.938 1 31.33 450 SER B N 1
ATOM 8289 C CA . SER B 1 450 ? -46.406 24.672 25.75 1 31.33 450 SER B CA 1
ATOM 8290 C C . SER B 1 450 ? -45.344 24.016 24.859 1 31.33 450 SER B C 1
ATOM 8292 O O . SER B 1 450 ? -45.656 23.125 24.062 1 31.33 450 SER B O 1
ATOM 8294 N N . TRP B 1 451 ? -44.438 24.703 24.469 1 31.98 451 TRP B N 1
ATOM 8295 C CA . TRP B 1 451 ? -43.281 24.625 23.594 1 31.98 451 TRP B CA 1
ATOM 8296 C C . TRP B 1 451 ? -42.469 23.375 23.906 1 31.98 451 TRP B C 1
ATOM 8298 O O . TRP B 1 451 ? -41.344 23.219 23.391 1 31.98 451 TRP B O 1
ATOM 8308 N N . ASN B 1 452 ? -42.75 22.797 25.094 1 33 452 ASN B N 1
ATOM 8309 C CA . ASN B 1 452 ? -42 21.609 25.469 1 33 452 ASN B CA 1
ATOM 8310 C C . ASN B 1 452 ? -42.125 20.516 24.406 1 33 452 ASN B C 1
ATOM 8312 O O . ASN B 1 452 ? -41.656 19.391 24.625 1 33 452 ASN B O 1
ATOM 8316 N N . ASP B 1 453 ? -43.25 20.5 23.688 1 33.16 453 ASP B N 1
ATOM 8317 C CA . ASP B 1 453 ? -43.406 19.328 22.844 1 33.16 453 ASP B CA 1
ATOM 8318 C C . ASP B 1 453 ? -42.312 19.25 21.781 1 33.16 453 ASP B C 1
ATOM 8320 O O . ASP B 1 453 ? -42.312 19.984 20.812 1 33.16 453 ASP B O 1
ATOM 8324 N N . THR B 1 454 ? -41.062 19.266 22.078 1 38 454 THR B N 1
ATOM 8325 C CA . THR B 1 454 ? -39.875 18.828 21.344 1 38 454 THR B CA 1
ATOM 8326 C C . THR B 1 454 ? -40.25 17.828 20.266 1 38 454 THR B C 1
ATOM 8328 O O . THR B 1 454 ? -40.531 16.672 20.562 1 38 454 THR B O 1
ATOM 8331 N N . CYS B 1 455 ? -41.094 18.172 19.328 1 37.62 455 CYS B N 1
ATOM 8332 C CA . CYS B 1 455 ? -41.719 17.359 18.297 1 37.62 455 CYS B CA 1
ATOM 8333 C C . CYS B 1 455 ? -40.688 16.594 17.484 1 37.62 455 CYS B C 1
ATOM 8335 O O . CYS B 1 455 ? -40.219 17.078 16.438 1 37.62 455 CYS B O 1
ATOM 8337 N N . LEU B 1 456 ? -39.375 16.281 17.812 1 46.66 456 LEU B N 1
ATOM 8338 C CA . LEU B 1 456 ? -38.844 15.219 16.953 1 46.66 456 LEU B CA 1
ATOM 8339 C C . LEU B 1 456 ? -39.938 14.195 16.625 1 46.66 456 LEU B C 1
ATOM 8341 O O . LEU B 1 456 ? -40.625 13.719 17.5 1 46.66 456 LEU B O 1
ATOM 8345 N N . GLU B 1 457 ? -40.406 14.367 15.453 1 56.94 457 GLU B N 1
ATOM 8346 C CA . GLU B 1 457 ? -41.375 13.328 15.078 1 56.94 457 GLU B CA 1
ATOM 8347 C C . GLU B 1 457 ? -40.875 11.953 15.531 1 56.94 457 GLU B C 1
ATOM 8349 O O . GLU B 1 457 ? -39.781 11.539 15.219 1 56.94 457 GLU B O 1
ATOM 8354 N N . PRO B 1 458 ? -41.438 11.438 16.531 1 66.81 458 PRO B N 1
ATOM 8355 C CA . PRO B 1 458 ? -41.031 10.188 17.188 1 66.81 458 PRO B CA 1
ATOM 8356 C C . PRO B 1 458 ? -40.625 9.094 16.188 1 66.81 458 PRO B C 1
ATOM 8358 O O . PRO B 1 458 ? -39.938 8.156 16.562 1 66.81 458 PRO B O 1
ATOM 8361 N N . PHE B 1 459 ? -40.875 9.414 14.883 1 82 459 PHE B N 1
ATOM 8362 C CA . PHE B 1 459 ? -40.688 8.289 13.969 1 82 459 PHE B CA 1
ATOM 8363 C C . PHE B 1 459 ? -39.5 8.539 13.039 1 82 459 PHE B C 1
ATOM 8365 O O . PHE B 1 459 ? -39.156 7.684 12.234 1 82 459 PHE B O 1
ATOM 8372 N N . ILE B 1 460 ? -38.844 9.789 13.203 1 85.38 460 ILE B N 1
ATOM 8373 C CA . ILE B 1 460 ? -37.75 10.109 12.289 1 85.38 460 ILE B CA 1
ATOM 8374 C C . ILE B 1 460 ? -36.406 10.133 13.039 1 85.38 460 ILE B C 1
ATOM 8376 O O . ILE B 1 460 ? -36.312 10.781 14.086 1 85.38 460 ILE B O 1
ATOM 8380 N N . LEU B 1 461 ? -35.5 9.352 12.594 1 88.25 461 LEU B N 1
ATOM 8381 C CA . LEU B 1 461 ? -34.125 9.383 13.07 1 88.25 461 LEU B CA 1
ATOM 8382 C C . LEU B 1 461 ? -33.25 10.258 12.172 1 88.25 461 LEU B C 1
ATOM 8384 O O . LEU B 1 461 ? -33.062 9.945 11 1 88.25 461 LEU B O 1
ATOM 8388 N N . CYS B 1 462 ? -32.812 11.391 12.68 1 87.25 462 CYS B N 1
ATOM 8389 C CA . CYS B 1 462 ? -32 12.32 11.906 1 87.25 462 CYS B CA 1
ATOM 8390 C C . CYS B 1 462 ? -30.516 12.133 12.234 1 87.25 462 CYS B C 1
ATOM 8392 O O . CYS B 1 462 ? -30.109 12.227 13.391 1 87.25 462 CYS B O 1
ATOM 8394 N N . LEU B 1 463 ? -29.781 11.812 11.172 1 88.31 463 LEU B N 1
ATOM 8395 C CA . LEU B 1 463 ? -28.344 11.594 11.32 1 88.31 463 LEU B CA 1
ATOM 8396 C C . LEU B 1 463 ? -27.547 12.547 10.43 1 88.31 463 LEU B C 1
ATOM 8398 O O . LEU B 1 463 ? -28.078 13.07 9.445 1 88.31 463 LEU B O 1
ATOM 8402 N N . ARG B 1 464 ? -26.375 12.875 10.852 1 84.62 464 ARG B N 1
ATOM 8403 C CA . ARG B 1 464 ? -25.484 13.695 10.047 1 84.62 464 ARG B CA 1
ATOM 8404 C C . ARG B 1 464 ? -24.141 12.992 9.828 1 84.62 464 ARG B C 1
ATOM 8406 O O . ARG B 1 464 ? -23.562 12.43 10.758 1 84.62 464 ARG B O 1
ATOM 8413 N N . ILE B 1 465 ? -23.75 13.016 8.531 1 83.88 465 ILE B N 1
ATOM 8414 C CA . ILE B 1 465 ? -22.438 12.5 8.164 1 83.88 465 ILE B CA 1
ATOM 8415 C C . ILE B 1 465 ? -21.609 13.609 7.516 1 83.88 465 ILE B C 1
ATOM 8417 O O . ILE B 1 465 ? -22.016 14.172 6.492 1 83.88 465 ILE B O 1
ATOM 8421 N N . SER B 1 466 ? -20.438 13.953 8.07 1 75.5 466 SER B N 1
ATOM 8422 C CA . SER B 1 466 ? -19.656 15.078 7.578 1 75.5 466 SER B CA 1
ATOM 8423 C C . SER B 1 466 ? -18.391 14.609 6.859 1 75.5 466 SER B C 1
ATOM 8425 O O . SER B 1 466 ? -17.547 15.414 6.496 1 75.5 466 SER B O 1
ATOM 8427 N N . GLU B 1 467 ? -18.281 13.328 6.676 1 81.75 467 GLU B N 1
ATOM 8428 C CA . GLU B 1 467 ? -17.109 12.773 6 1 81.75 467 GLU B CA 1
ATOM 8429 C C . GLU B 1 467 ? -17.484 12.156 4.656 1 81.75 467 GLU B C 1
ATOM 8431 O O . GLU B 1 467 ? -18.656 11.828 4.426 1 81.75 467 GLU B O 1
ATOM 8436 N N . ASN B 1 468 ? -16.484 12.188 3.812 1 86.69 468 ASN B N 1
ATOM 8437 C CA . ASN B 1 468 ? -16.703 11.5 2.547 1 86.69 468 ASN B CA 1
ATOM 8438 C C . ASN B 1 468 ? -16.906 10 2.754 1 86.69 468 ASN B C 1
ATOM 8440 O O . ASN B 1 468 ? -16.312 9.406 3.658 1 86.69 468 ASN B O 1
ATOM 8444 N N . LEU B 1 469 ? -17.766 9.438 2.004 1 88.06 469 LEU B N 1
ATOM 8445 C CA . LEU B 1 469 ? -17.953 7.988 2.025 1 88.06 469 LEU B CA 1
ATOM 8446 C C . LEU B 1 469 ? -17.188 7.328 0.883 1 88.06 469 LEU B C 1
ATOM 8448 O O . LEU B 1 469 ? -17.25 7.785 -0.26 1 88.06 469 LEU B O 1
ATOM 8452 N N . TYR B 1 470 ? -16.438 6.418 1.183 1 87.5 470 TYR B N 1
ATOM 8453 C CA . TYR B 1 470 ? -15.641 5.664 0.216 1 87.5 470 TYR B CA 1
ATOM 8454 C C . TYR B 1 470 ? -15.508 4.211 0.643 1 87.5 470 TYR B C 1
ATOM 8456 O O . TYR B 1 470 ? -16.047 3.803 1.671 1 87.5 470 TYR B O 1
ATOM 8464 N N . PHE B 1 471 ? -14.969 3.426 -0.125 1 84.69 471 PHE B N 1
ATOM 8465 C CA . PHE B 1 471 ? -14.93 1.981 0.076 1 84.69 471 PHE B CA 1
ATOM 8466 C C . PHE B 1 471 ? -14.367 1.642 1.451 1 84.69 471 PHE B C 1
ATOM 8468 O O . PHE B 1 471 ? -14.758 0.644 2.059 1 84.69 471 PHE B O 1
ATOM 8475 N N . GLY B 1 472 ? -13.523 2.402 1.996 1 83.56 472 GLY B N 1
ATOM 8476 C CA . GLY B 1 472 ? -12.836 2.098 3.236 1 83.56 472 GLY B CA 1
ATOM 8477 C C . GLY B 1 472 ? -13.695 2.293 4.469 1 83.56 472 GLY B C 1
ATOM 8478 O O . GLY B 1 472 ? -13.445 1.688 5.512 1 83.56 472 GLY B O 1
ATOM 8479 N N . ASN B 1 473 ? -14.695 3.15 4.422 1 87.56 473 ASN B N 1
ATOM 8480 C CA . ASN B 1 473 ? -15.492 3.43 5.613 1 87.56 473 ASN B CA 1
ATOM 8481 C C . ASN B 1 473 ? -16.969 3.113 5.391 1 87.56 473 ASN B C 1
ATOM 8483 O O . ASN B 1 473 ? -17.781 3.287 6.293 1 87.56 473 ASN B O 1
ATOM 8487 N N . ALA B 1 474 ? -17.312 2.641 4.199 1 87.12 474 ALA B N 1
ATOM 8488 C CA . ALA B 1 474 ? -18.703 2.404 3.834 1 87.12 474 ALA B CA 1
ATOM 8489 C C . ALA B 1 474 ? -19.328 1.32 4.711 1 87.12 474 ALA B C 1
ATOM 8491 O O . ALA B 1 474 ? -20.469 1.45 5.152 1 87.12 474 ALA B O 1
ATOM 8492 N N . GLU B 1 475 ? -18.594 0.281 4.977 1 83.25 475 GLU B N 1
ATOM 8493 C CA . GLU B 1 475 ? -19.125 -0.813 5.785 1 83.25 475 GLU B CA 1
ATOM 8494 C C . GLU B 1 475 ? -19.312 -0.382 7.238 1 83.25 475 GLU B C 1
ATOM 8496 O O . GLU B 1 475 ? -20.266 -0.827 7.898 1 83.25 475 GLU B O 1
ATOM 8501 N N . SER B 1 476 ? -18.391 0.362 7.691 1 84.69 476 SER B N 1
ATOM 8502 C CA . SER B 1 476 ? -18.547 0.897 9.039 1 84.69 476 SER B CA 1
ATOM 8503 C C . SER B 1 476 ? -19.766 1.807 9.141 1 84.69 476 SER B C 1
ATOM 8505 O O . SER B 1 476 ? -20.438 1.832 10.172 1 84.69 476 SER B O 1
ATOM 8507 N N . PHE B 1 477 ? -20.031 2.533 8.109 1 86.81 477 PHE B N 1
ATOM 8508 C CA . PHE B 1 477 ? -21.25 3.338 8 1 86.81 477 PHE B CA 1
ATOM 8509 C C . PHE B 1 477 ? -22.484 2.467 8.133 1 86.81 477 PHE B C 1
ATOM 8511 O O . PHE B 1 477 ? -23.391 2.781 8.906 1 86.81 477 PHE B O 1
ATOM 8518 N N . GLN B 1 478 ? -22.453 1.434 7.387 1 87.31 478 GLN B N 1
ATOM 8519 C CA . GLN B 1 478 ? -23.562 0.494 7.418 1 87.31 478 GLN B CA 1
ATOM 8520 C C . GLN B 1 478 ? -23.781 -0.062 8.828 1 87.31 478 GLN B C 1
ATOM 8522 O O . GLN B 1 478 ? -24.891 -0.044 9.344 1 87.31 478 GLN B O 1
ATOM 8527 N N . SER B 1 479 ? -22.703 -0.512 9.398 1 84.44 479 SER B N 1
ATOM 8528 C CA . SER B 1 479 ? -22.781 -1.108 10.727 1 84.44 479 SER B CA 1
ATOM 8529 C C . SER B 1 479 ? -23.266 -0.093 11.758 1 84.44 479 SER B C 1
ATOM 8531 O O . SER B 1 479 ? -24.031 -0.431 12.664 1 84.44 479 SER B O 1
ATOM 8533 N N . LYS B 1 480 ? -22.859 1.115 11.609 1 87.5 480 LYS B N 1
ATOM 8534 C CA . LYS B 1 480 ? -23.219 2.168 12.547 1 87.5 480 LYS B CA 1
ATOM 8535 C C . LYS B 1 480 ? -24.703 2.527 12.422 1 87.5 480 LYS B C 1
ATOM 8537 O O . LYS B 1 480 ? -25.375 2.744 13.43 1 87.5 480 LYS B O 1
ATOM 8542 N N . ILE B 1 481 ? -25.156 2.621 11.234 1 88.56 481 ILE B N 1
ATOM 8543 C CA . ILE B 1 481 ? -26.562 2.955 11.008 1 88.56 481 ILE B CA 1
ATOM 8544 C C . ILE B 1 481 ? -27.453 1.889 11.641 1 88.56 481 ILE B C 1
ATOM 8546 O O . ILE B 1 481 ? -28.422 2.211 12.328 1 88.56 481 ILE B O 1
ATOM 8550 N N . PHE B 1 482 ? -27.094 0.677 11.461 1 87.56 482 PHE B N 1
ATOM 8551 C CA . PHE B 1 482 ? -27.922 -0.412 11.977 1 87.56 482 PHE B CA 1
ATOM 8552 C C . PHE B 1 482 ? -27.812 -0.498 13.492 1 87.56 482 PHE B C 1
ATOM 8554 O O . PHE B 1 482 ? -28.797 -0.81 14.172 1 87.56 482 PHE B O 1
ATOM 8561 N N . ARG B 1 483 ? -26.672 -0.234 13.984 1 86.88 483 ARG B N 1
ATOM 8562 C CA . ARG B 1 483 ? -26.516 -0.214 15.438 1 86.88 483 ARG B CA 1
ATOM 8563 C C . ARG B 1 483 ? -27.344 0.897 16.062 1 86.88 483 ARG B C 1
ATOM 8565 O O . ARG B 1 483 ? -28 0.688 17.094 1 86.88 483 ARG B O 1
ATOM 8572 N N . LEU B 1 484 ? -27.297 2.055 15.453 1 88 484 LEU B N 1
ATOM 8573 C CA . LEU B 1 484 ? -28.078 3.188 15.938 1 88 484 LEU B CA 1
ATOM 8574 C C . LEU B 1 484 ? -29.578 2.912 15.82 1 88 484 LEU B C 1
ATOM 8576 O O . LEU B 1 484 ? -30.344 3.273 16.703 1 88 484 LEU B O 1
ATOM 8580 N N . LEU B 1 485 ? -29.938 2.303 14.734 1 88.69 485 LEU B N 1
ATOM 8581 C CA . LEU B 1 485 ? -31.344 1.946 14.523 1 88.69 485 LEU B CA 1
ATOM 8582 C C . LEU B 1 485 ? -31.812 0.966 15.594 1 88.69 485 LEU B C 1
ATOM 8584 O O . LEU B 1 485 ? -32.906 1.116 16.141 1 88.69 485 LEU B O 1
ATOM 8588 N N . GLU B 1 486 ? -30.969 0.006 15.867 1 87.5 486 GLU B N 1
ATOM 8589 C CA . GLU B 1 486 ? -31.312 -0.982 16.891 1 87.5 486 GLU B CA 1
ATOM 8590 C C . GLU B 1 486 ? -31.453 -0.334 18.266 1 87.5 486 GLU B C 1
ATOM 8592 O O . GLU B 1 486 ? -32.344 -0.681 19.031 1 87.5 486 GLU B O 1
ATOM 8597 N N . LYS B 1 487 ? -30.594 0.546 18.531 1 87.44 487 LYS B N 1
ATOM 8598 C CA . LYS B 1 487 ? -30.625 1.245 19.812 1 87.44 487 LYS B CA 1
ATOM 8599 C C . LYS B 1 487 ? -31.875 2.119 19.922 1 87.44 487 LYS B C 1
ATOM 8601 O O . LYS B 1 487 ? -32.531 2.133 20.969 1 87.44 487 LYS B O 1
ATOM 8606 N N . GLU B 1 488 ? -32.188 2.828 18.891 1 86.19 488 GLU B N 1
ATOM 8607 C CA . GLU B 1 488 ? -33.344 3.738 18.891 1 86.19 488 GLU B CA 1
ATOM 8608 C C . GLU B 1 488 ? -34.656 2.973 18.844 1 86.19 488 GLU B C 1
ATOM 8610 O O . GLU B 1 488 ? -35.656 3.418 19.406 1 86.19 488 GLU B O 1
ATOM 8615 N N . ARG B 1 489 ? -34.656 1.835 18.219 1 87.12 489 ARG B N 1
ATOM 8616 C CA . ARG B 1 489 ? -35.875 1.03 18.094 1 87.12 489 ARG B CA 1
ATOM 8617 C C . ARG B 1 489 ? -36.281 0.431 19.438 1 87.12 489 ARG B C 1
ATOM 8619 O O . ARG B 1 489 ? -37.438 0.039 19.625 1 87.12 489 ARG B O 1
ATOM 8626 N N . ARG B 1 490 ? -35.375 0.365 20.297 1 84.19 490 ARG B N 1
ATOM 8627 C CA . ARG B 1 490 ? -35.719 -0.115 21.641 1 84.19 490 ARG B CA 1
ATOM 8628 C C . ARG B 1 490 ? -36.562 0.901 22.391 1 84.19 490 ARG B C 1
ATOM 8630 O O . ARG B 1 490 ? -37.312 0.536 23.297 1 84.19 490 ARG B O 1
ATOM 8637 N N . ILE B 1 491 ? -36.469 2.139 21.984 1 81.44 491 ILE B N 1
ATOM 8638 C CA . ILE B 1 491 ? -37.125 3.219 22.734 1 81.44 491 ILE B CA 1
ATOM 8639 C C . ILE B 1 491 ? -38.312 3.746 21.953 1 81.44 491 ILE B C 1
ATOM 8641 O O . ILE B 1 491 ? -39.312 4.191 22.547 1 81.44 491 ILE B O 1
ATOM 8645 N N . ARG B 1 492 ? -38.219 3.779 20.609 1 82.94 492 ARG B N 1
ATOM 8646 C CA . ARG B 1 492 ? -39.25 4.375 19.781 1 82.94 492 ARG B CA 1
ATOM 8647 C C . ARG B 1 492 ? -39.375 3.662 18.438 1 82.94 492 ARG B C 1
ATOM 8649 O O . ARG B 1 492 ? -38.531 2.852 18.094 1 82.94 492 ARG B O 1
ATOM 8656 N N . CYS B 1 493 ? -40.469 3.871 17.859 1 85.56 493 CYS B N 1
ATOM 8657 C CA . CYS B 1 493 ? -40.719 3.314 16.531 1 85.56 493 CYS B CA 1
ATOM 8658 C C . CYS B 1 493 ? -40.156 4.227 15.453 1 85.56 493 CYS B C 1
ATOM 8660 O O . CYS B 1 493 ? -40.5 5.398 15.375 1 85.56 493 CYS B O 1
ATOM 8662 N N . ILE B 1 494 ? -39.25 3.736 14.688 1 89.31 494 ILE B N 1
ATOM 8663 C CA . ILE B 1 494 ? -38.594 4.52 13.633 1 89.31 494 ILE B CA 1
ATOM 8664 C C . ILE B 1 494 ? -39.156 4.078 12.273 1 89.31 494 ILE B C 1
ATOM 8666 O O . ILE B 1 494 ? -39.125 2.889 11.945 1 89.31 494 ILE B O 1
ATOM 8670 N N . GLU B 1 495 ? -39.594 5.09 11.523 1 88 495 GLU B N 1
ATOM 8671 C CA . GLU B 1 495 ? -40.156 4.789 10.203 1 88 495 GLU B CA 1
ATOM 8672 C C . GLU B 1 495 ? -39.281 5.418 9.102 1 88 495 GLU B C 1
ATOM 8674 O O . GLU B 1 495 ? -39.375 5.027 7.938 1 88 495 GLU B O 1
ATOM 8679 N N . MET B 1 496 ? -38.531 6.359 9.578 1 88.81 496 MET B N 1
ATOM 8680 C CA . MET B 1 496 ? -37.719 7.066 8.578 1 88.81 496 MET B CA 1
ATOM 8681 C C . MET B 1 496 ? -36.375 7.465 9.148 1 88.81 496 MET B C 1
ATOM 8683 O O . MET B 1 496 ? -36.281 7.859 10.312 1 88.81 496 MET B O 1
ATOM 8687 N N . ILE B 1 497 ? -35.406 7.285 8.328 1 89.81 497 ILE B N 1
ATOM 8688 C CA . ILE B 1 497 ? -34.062 7.77 8.648 1 89.81 497 ILE B CA 1
ATOM 8689 C C . ILE B 1 497 ? -33.656 8.875 7.676 1 89.81 497 ILE B C 1
ATOM 8691 O O . ILE B 1 497 ? -33.688 8.672 6.457 1 89.81 497 ILE B O 1
ATOM 8695 N N . LEU B 1 498 ? -33.438 10.047 8.195 1 87.88 498 LEU B N 1
ATOM 8696 C CA . LEU B 1 498 ? -32.969 11.18 7.406 1 87.88 498 LEU B CA 1
ATOM 8697 C C . LEU B 1 498 ? -31.484 11.453 7.664 1 87.88 498 LEU B C 1
ATOM 8699 O O . LEU B 1 498 ? -31.078 11.695 8.805 1 87.88 498 LEU B O 1
ATOM 8703 N N . ILE B 1 499 ? -30.672 11.391 6.629 1 88.81 499 ILE B N 1
ATOM 8704 C CA . ILE B 1 499 ? -29.234 11.586 6.789 1 88.81 499 ILE B CA 1
ATOM 8705 C C . ILE B 1 499 ? -28.812 12.875 6.09 1 88.81 499 ILE B C 1
ATOM 8707 O O . ILE B 1 499 ? -29.047 13.047 4.891 1 88.81 499 ILE B O 1
ATOM 8711 N N . ASP B 1 500 ? -28.25 13.773 6.84 1 85.06 500 ASP B N 1
ATOM 8712 C CA . ASP B 1 500 ? -27.656 15 6.312 1 85.06 500 ASP B CA 1
ATOM 8713 C C . ASP B 1 500 ? -26.25 14.734 5.781 1 85.06 500 ASP B C 1
ATOM 8715 O O . ASP B 1 500 ? -25.328 14.438 6.555 1 85.06 500 ASP B O 1
ATOM 8719 N N . ILE B 1 501 ? -26.078 14.875 4.465 1 86.88 501 ILE B N 1
ATOM 8720 C CA . ILE B 1 501 ? -24.781 14.602 3.871 1 86.88 501 ILE B CA 1
ATOM 8721 C C . ILE B 1 501 ? -24.203 15.883 3.281 1 86.88 501 ILE B C 1
ATOM 8723 O O . ILE B 1 501 ? -23.531 15.852 2.244 1 86.88 501 ILE B O 1
ATOM 8727 N N . GLY B 1 502 ? -24.5 17 3.896 1 76.06 502 GLY B N 1
ATOM 8728 C CA . GLY B 1 502 ? -24.031 18.297 3.432 1 76.06 502 GLY B CA 1
ATOM 8729 C C . GLY B 1 502 ? -22.516 18.422 3.475 1 76.06 502 GLY B C 1
ATOM 8730 O O . GLY B 1 502 ? -21.938 19.188 2.715 1 76.06 502 GLY B O 1
ATOM 8731 N N . GLY B 1 503 ? -21.906 17.672 4.297 1 74.31 503 GLY B N 1
ATOM 8732 C CA . GLY B 1 503 ? -20.453 17.75 4.441 1 74.31 503 GLY B CA 1
ATOM 8733 C C . GLY B 1 503 ? -19.703 16.781 3.562 1 74.31 503 GLY B C 1
ATOM 8734 O O . GLY B 1 503 ? -18.469 16.766 3.547 1 74.31 503 GLY B O 1
ATOM 8735 N N . MET B 1 504 ? -20.422 16.094 2.729 1 82.19 504 MET B N 1
ATOM 8736 C CA . MET B 1 504 ? -19.812 15.086 1.866 1 82.19 504 MET B CA 1
ATOM 8737 C C . MET B 1 504 ? -19.453 15.68 0.507 1 82.19 504 MET B C 1
ATOM 8739 O O . MET B 1 504 ? -20.312 16.281 -0.155 1 82.19 504 MET B O 1
ATOM 8743 N N . SER B 1 505 ? -18.203 15.578 0.14 1 78.62 505 SER B N 1
ATOM 8744 C CA . SER B 1 505 ? -17.766 16.125 -1.138 1 78.62 505 SER B CA 1
ATOM 8745 C C . SER B 1 505 ? -17.703 15.055 -2.217 1 78.62 505 SER B C 1
ATOM 8747 O O . SER B 1 505 ? -17.844 15.352 -3.406 1 78.62 505 SER B O 1
ATOM 8749 N N . THR B 1 506 ? -17.469 13.859 -1.738 1 83.44 506 THR B N 1
ATOM 8750 C CA . THR B 1 506 ? -17.359 12.789 -2.721 1 83.44 506 THR B CA 1
ATOM 8751 C C . THR B 1 506 ? -17.859 11.469 -2.143 1 83.44 506 THR B C 1
ATOM 8753 O O . THR B 1 506 ? -17.906 11.297 -0.922 1 83.44 506 THR B O 1
ATOM 8756 N N . ILE B 1 507 ? -18.375 10.602 -3.037 1 87.75 507 ILE B N 1
ATOM 8757 C CA . ILE B 1 507 ? -18.766 9.227 -2.73 1 87.75 507 ILE B CA 1
ATOM 8758 C C . ILE B 1 507 ? -18.344 8.305 -3.871 1 87.75 507 ILE B C 1
ATOM 8760 O O . ILE B 1 507 ? -18.609 8.594 -5.043 1 87.75 507 ILE B O 1
ATOM 8764 N N . ASP B 1 508 ? -17.609 7.363 -3.508 1 87.06 508 ASP B N 1
ATOM 8765 C CA . ASP B 1 508 ? -17.172 6.473 -4.574 1 87.06 508 ASP B CA 1
ATOM 8766 C C . ASP B 1 508 ? -18.203 5.391 -4.855 1 87.06 508 ASP B C 1
ATOM 8768 O O . ASP B 1 508 ? -19.219 5.301 -4.16 1 87.06 508 ASP B O 1
ATOM 8772 N N . SER B 1 509 ? -17.984 4.617 -5.887 1 88.06 509 SER B N 1
ATOM 8773 C CA . SER B 1 509 ? -18.969 3.635 -6.344 1 88.06 509 SER B CA 1
ATOM 8774 C C . SER B 1 509 ? -19.141 2.518 -5.324 1 88.06 509 SER B C 1
ATOM 8776 O O . SER B 1 509 ? -20.25 1.981 -5.172 1 88.06 509 SER B O 1
ATOM 8778 N N . SER B 1 510 ? -18.047 2.094 -4.691 1 87.69 510 SER B N 1
ATOM 8779 C CA . SER B 1 510 ? -18.141 1.049 -3.678 1 87.69 510 SER B CA 1
ATOM 8780 C C . SER B 1 510 ? -19.047 1.481 -2.531 1 87.69 510 SER B C 1
ATOM 8782 O O . SER B 1 510 ? -19.875 0.697 -2.055 1 87.69 510 SER B O 1
ATOM 8784 N N . ALA B 1 511 ? -18.844 2.691 -2.1 1 89.31 511 ALA B N 1
ATOM 8785 C CA . ALA B 1 511 ? -19.703 3.242 -1.054 1 89.31 511 ALA B CA 1
ATOM 8786 C C . ALA B 1 511 ? -21.156 3.354 -1.53 1 89.31 511 ALA B C 1
ATOM 8788 O O . ALA B 1 511 ? -22.078 3.121 -0.758 1 89.31 511 ALA B O 1
ATOM 8789 N N . LEU B 1 512 ? -21.344 3.77 -2.725 1 89.38 512 LEU B N 1
ATOM 8790 C CA . LEU B 1 512 ? -22.688 3.867 -3.305 1 89.38 512 LEU B CA 1
ATOM 8791 C C . LEU B 1 512 ? -23.391 2.52 -3.262 1 89.38 512 LEU B C 1
ATOM 8793 O O . LEU B 1 512 ? -24.594 2.457 -2.994 1 89.38 512 LEU B O 1
ATOM 8797 N N . ARG B 1 513 ? -22.688 1.5 -3.531 1 87.12 513 ARG B N 1
ATOM 8798 C CA . ARG B 1 513 ? -23.25 0.156 -3.484 1 87.12 513 ARG B CA 1
ATOM 8799 C C . ARG B 1 513 ? -23.688 -0.209 -2.068 1 87.12 513 ARG B C 1
ATOM 8801 O O . ARG B 1 513 ? -24.734 -0.841 -1.873 1 87.12 513 ARG B O 1
ATOM 8808 N N . VAL B 1 514 ? -22.875 0.102 -1.142 1 87.69 514 VAL B N 1
ATOM 8809 C CA . VAL B 1 514 ? -23.203 -0.175 0.254 1 87.69 514 VAL B CA 1
ATOM 8810 C C . VAL B 1 514 ? -24.438 0.609 0.661 1 87.69 514 VAL B C 1
ATOM 8812 O O . VAL B 1 514 ? -25.328 0.075 1.332 1 87.69 514 VAL B O 1
ATOM 8815 N N . VAL B 1 515 ? -24.516 1.896 0.279 1 90.56 515 VAL B N 1
ATOM 8816 C CA . VAL B 1 515 ? -25.672 2.738 0.591 1 90.56 515 VAL B CA 1
ATOM 8817 C C . VAL B 1 515 ? -26.922 2.145 -0.032 1 90.56 515 VAL B C 1
ATOM 8819 O O . VAL B 1 515 ? -27.984 2.121 0.599 1 90.56 515 VAL B O 1
ATOM 8822 N N . ARG B 1 516 ? -26.781 1.697 -1.214 1 88.5 516 ARG B N 1
ATOM 8823 C CA . ARG B 1 516 ? -27.922 1.066 -1.887 1 88.5 516 ARG B CA 1
ATOM 8824 C C . ARG B 1 516 ? -28.359 -0.192 -1.149 1 88.5 516 ARG B C 1
ATOM 8826 O O . ARG B 1 516 ? -29.562 -0.434 -0.988 1 88.5 516 ARG B O 1
ATOM 8833 N N . ALA B 1 517 ? -27.406 -0.992 -0.771 1 86.81 517 ALA B N 1
ATOM 8834 C CA . ALA B 1 517 ? -27.719 -2.209 -0.026 1 86.81 517 ALA B CA 1
ATOM 8835 C C . ALA B 1 517 ? -28.422 -1.885 1.29 1 86.81 517 ALA B C 1
ATOM 8837 O O . ALA B 1 517 ? -29.359 -2.586 1.695 1 86.81 517 ALA B O 1
ATOM 8838 N N . VAL B 1 518 ? -27.969 -0.863 1.961 1 89.12 518 VAL B N 1
ATOM 8839 C CA . VAL B 1 518 ? -28.562 -0.424 3.213 1 89.12 518 VAL B CA 1
ATOM 8840 C C . VAL B 1 518 ? -30 0.026 2.963 1 89.12 518 VAL B C 1
ATOM 8842 O O . VAL B 1 518 ? -30.906 -0.322 3.725 1 89.12 518 VAL B O 1
ATOM 8845 N N . LYS B 1 519 ? -30.203 0.787 1.928 1 89.81 519 LYS B N 1
ATOM 8846 C CA . LYS B 1 519 ? -31.531 1.259 1.582 1 89.81 519 LYS B CA 1
ATOM 8847 C C . LYS B 1 519 ? -32.469 0.091 1.305 1 89.81 519 LYS B C 1
ATOM 8849 O O . LYS B 1 519 ? -33.625 0.073 1.784 1 89.81 519 LYS B O 1
ATOM 8854 N N . GLU B 1 520 ? -32.031 -0.824 0.536 1 87.62 520 GLU B N 1
ATOM 8855 C CA . GLU B 1 520 ? -32.812 -1.995 0.199 1 87.62 520 GLU B CA 1
ATOM 8856 C C . GLU B 1 520 ? -33.188 -2.797 1.446 1 87.62 520 GLU B C 1
ATOM 8858 O O . GLU B 1 520 ? -34.312 -3.248 1.596 1 87.62 520 GLU B O 1
ATOM 8863 N N . HIS B 1 521 ? -32.25 -2.922 2.27 1 87.69 521 HIS B N 1
ATOM 8864 C CA . HIS B 1 521 ? -32.469 -3.662 3.506 1 87.69 521 HIS B CA 1
ATOM 8865 C C . HIS B 1 521 ? -33.469 -2.947 4.402 1 87.69 521 HIS B C 1
ATOM 8867 O O . HIS B 1 521 ? -34.344 -3.586 5 1 87.69 521 HIS B O 1
ATOM 8873 N N . LEU B 1 522 ? -33.375 -1.655 4.508 1 89.31 522 LEU B N 1
ATOM 8874 C CA . LEU B 1 522 ? -34.281 -0.862 5.328 1 89.31 522 LEU B CA 1
ATOM 8875 C C . LEU B 1 522 ? -35.688 -0.859 4.73 1 89.31 522 LEU B C 1
ATOM 8877 O O . LEU B 1 522 ? -36.688 -0.896 5.465 1 89.31 522 LEU B O 1
ATOM 8881 N N . THR B 1 523 ? -35.719 -0.861 3.428 1 87.81 523 THR B N 1
ATOM 8882 C CA . THR B 1 523 ? -37.031 -0.894 2.748 1 87.81 523 THR B CA 1
ATOM 8883 C C . THR B 1 523 ? -37.75 -2.191 3.057 1 87.81 523 THR B C 1
ATOM 8885 O O . THR B 1 523 ? -38.969 -2.189 3.227 1 87.81 523 THR B O 1
ATOM 8888 N N . LEU B 1 524 ? -37.062 -3.232 3.133 1 87.19 524 LEU B N 1
ATOM 8889 C CA . LEU B 1 524 ? -37.656 -4.523 3.469 1 87.19 524 LEU B CA 1
ATOM 8890 C C . LEU B 1 524 ? -38.188 -4.52 4.895 1 87.19 524 LEU B C 1
ATOM 8892 O O . LEU B 1 524 ? -39.125 -5.266 5.211 1 87.19 524 LEU B O 1
ATOM 8896 N N . GLN B 1 525 ? -37.688 -3.609 5.75 1 87.25 525 GLN B N 1
ATOM 8897 C CA . GLN B 1 525 ? -38.125 -3.459 7.125 1 87.25 525 GLN B CA 1
ATOM 8898 C C . GLN B 1 525 ? -39.125 -2.316 7.246 1 87.25 525 GLN B C 1
ATOM 8900 O O . GLN B 1 525 ? -39.469 -1.878 8.352 1 87.25 525 GLN B O 1
ATOM 8905 N N . HIS B 1 526 ? -39.5 -1.697 6.16 1 90.12 526 HIS B N 1
ATOM 8906 C CA . HIS B 1 526 ? -40.469 -0.622 6.078 1 90.12 526 HIS B CA 1
ATOM 8907 C C . HIS B 1 526 ? -39.938 0.669 6.68 1 90.12 526 HIS B C 1
ATOM 8909 O O . HIS B 1 526 ? -40.656 1.39 7.371 1 90.12 526 HIS B O 1
ATOM 8915 N N . ILE B 1 527 ? -38.688 0.832 6.598 1 90.88 527 ILE B N 1
ATOM 8916 C CA . ILE B 1 527 ? -38.031 2.078 6.996 1 90.88 527 ILE B CA 1
ATOM 8917 C C . ILE B 1 527 ? -37.531 2.82 5.758 1 90.88 527 ILE B C 1
ATOM 8919 O O . ILE B 1 527 ? -36.844 2.242 4.91 1 90.88 527 ILE B O 1
ATOM 8923 N N . GLU B 1 528 ? -37.906 4.086 5.641 1 88.38 528 GLU B N 1
ATOM 8924 C CA . GLU B 1 528 ? -37.469 4.891 4.496 1 88.38 528 GLU B CA 1
ATOM 8925 C C . GLU B 1 528 ? -36.156 5.621 4.793 1 88.38 528 GLU B C 1
ATOM 8927 O O . GLU B 1 528 ? -36 6.23 5.852 1 88.38 528 GLU B O 1
ATOM 8932 N N . LEU B 1 529 ? -35.25 5.445 3.859 1 90 529 LEU B N 1
ATOM 8933 C CA . LEU B 1 529 ? -33.969 6.137 3.971 1 90 529 LEU B CA 1
ATOM 8934 C C . LEU B 1 529 ? -33.875 7.305 2.99 1 90 529 LEU B C 1
ATOM 8936 O O . LEU B 1 529 ? -34.031 7.117 1.782 1 90 529 LEU B O 1
ATOM 8940 N N . LEU B 1 530 ? -33.688 8.531 3.535 1 86.88 530 LEU B N 1
ATOM 8941 C CA . LEU B 1 530 ? -33.594 9.727 2.707 1 86.88 530 LEU B CA 1
ATOM 8942 C C . LEU B 1 530 ? -32.312 10.492 2.996 1 86.88 530 LEU B C 1
ATOM 8944 O O . LEU B 1 530 ? -31.828 10.484 4.129 1 86.88 530 LEU B O 1
ATOM 8948 N N . PHE B 1 531 ? -31.812 11.078 1.953 1 88.19 531 PHE B N 1
ATOM 8949 C CA . PHE B 1 531 ? -30.625 11.914 2.074 1 88.19 531 PHE B CA 1
ATOM 8950 C C . PHE B 1 531 ? -30.953 13.367 1.755 1 88.19 531 PHE B C 1
ATOM 8952 O O . PHE B 1 531 ? -31.734 13.648 0.854 1 88.19 531 PHE B O 1
ATOM 8959 N N . CYS B 1 532 ? -30.359 14.258 2.572 1 82.31 532 CYS B N 1
ATOM 8960 C CA . CYS B 1 532 ? -30.594 15.68 2.318 1 82.31 532 CYS B CA 1
ATOM 8961 C C . CYS B 1 532 ? -29.281 16.438 2.197 1 82.31 532 CYS B C 1
ATOM 8963 O O . CYS B 1 532 ? -28.234 15.938 2.617 1 82.31 532 CYS B O 1
ATOM 8965 N N . GLN B 1 533 ? -29.266 17.547 1.49 1 81 533 GLN B N 1
ATOM 8966 C CA . GLN B 1 533 ? -28.156 18.484 1.32 1 81 533 GLN B CA 1
ATOM 8967 C C . GLN B 1 533 ? -27.031 17.859 0.502 1 81 533 GLN B C 1
ATOM 8969 O O . GLN B 1 533 ? -25.844 18.062 0.813 1 81 533 GLN B O 1
ATOM 8974 N N . ALA B 1 534 ? -27.469 17.047 -0.416 1 83.31 534 ALA B N 1
ATOM 8975 C CA . ALA B 1 534 ? -26.453 16.438 -1.287 1 83.31 534 ALA B CA 1
ATOM 8976 C C . ALA B 1 534 ? -25.938 17.453 -2.299 1 83.31 534 ALA B C 1
ATOM 8978 O O . ALA B 1 534 ? -26.703 18.234 -2.869 1 83.31 534 ALA B O 1
ATOM 8979 N N . SER B 1 535 ? -24.641 17.531 -2.406 1 81.5 535 SER B N 1
ATOM 8980 C CA . SER B 1 535 ? -24.062 18.344 -3.471 1 81.5 535 SER B CA 1
ATOM 8981 C C . SER B 1 535 ? -24.531 17.875 -4.844 1 81.5 535 SER B C 1
ATOM 8983 O O . SER B 1 535 ? -25.031 16.75 -4.98 1 81.5 535 SER B O 1
ATOM 8985 N N . SER B 1 536 ? -24.406 18.703 -5.887 1 80.44 536 SER B N 1
ATOM 8986 C CA . SER B 1 536 ? -24.859 18.391 -7.234 1 80.44 536 SER B CA 1
ATOM 8987 C C . SER B 1 536 ? -24.219 17.109 -7.754 1 80.44 536 SER B C 1
ATOM 8989 O O . SER B 1 536 ? -24.875 16.281 -8.383 1 80.44 536 SER B O 1
ATOM 8991 N N . ASN B 1 537 ? -22.984 17 -7.492 1 81.94 537 ASN B N 1
ATOM 8992 C CA . ASN B 1 537 ? -22.266 15.828 -7.977 1 81.94 537 ASN B CA 1
ATOM 8993 C C . ASN B 1 537 ? -22.734 14.555 -7.285 1 81.94 537 ASN B C 1
ATOM 8995 O O . ASN B 1 537 ? -22.891 13.516 -7.926 1 81.94 537 ASN B O 1
ATOM 8999 N N . ILE B 1 538 ? -22.984 14.664 -6.016 1 86.31 538 ILE B N 1
ATOM 9000 C CA . ILE B 1 538 ? -23.422 13.508 -5.238 1 86.31 538 ILE B CA 1
ATOM 9001 C C . ILE B 1 538 ? -24.859 13.148 -5.617 1 86.31 538 ILE B C 1
ATOM 9003 O O . ILE B 1 538 ? -25.203 11.961 -5.73 1 86.31 538 ILE B O 1
ATOM 9007 N N . HIS B 1 539 ? -25.656 14.227 -5.809 1 85.12 539 HIS B N 1
ATOM 9008 C CA . HIS B 1 539 ? -27.031 14.016 -6.219 1 85.12 539 HIS B CA 1
ATOM 9009 C C . HIS B 1 539 ? -27.109 13.266 -7.547 1 85.12 539 HIS B C 1
ATOM 9011 O O . HIS B 1 539 ? -27.922 12.352 -7.703 1 85.12 539 HIS B O 1
ATOM 9017 N N . LEU B 1 540 ? -26.328 13.68 -8.445 1 83.56 540 LEU B N 1
ATOM 9018 C CA . LEU B 1 540 ? -26.297 13.031 -9.758 1 83.56 540 LEU B CA 1
ATOM 9019 C C . LEU B 1 540 ? -25.906 11.57 -9.633 1 83.56 540 LEU B C 1
ATOM 9021 O O . LEU B 1 540 ? -26.516 10.703 -10.266 1 83.56 540 LEU B O 1
ATOM 9025 N N . LYS B 1 541 ? -24.891 11.281 -8.859 1 86.38 541 LYS B N 1
ATOM 9026 C CA . LYS B 1 541 ? -24.453 9.906 -8.672 1 86.38 541 LYS B CA 1
ATOM 9027 C C . LYS B 1 541 ? -25.547 9.062 -8.023 1 86.38 541 LYS B C 1
ATOM 9029 O O . LYS B 1 541 ? -25.734 7.898 -8.391 1 86.38 541 LYS B O 1
ATOM 9034 N N . PHE B 1 542 ? -26.203 9.672 -7.094 1 87.56 542 PHE B N 1
ATOM 9035 C CA . PHE B 1 542 ? -27.297 8.969 -6.418 1 87.56 542 PHE B CA 1
ATOM 9036 C C . PHE B 1 542 ? -28.406 8.633 -7.398 1 87.56 542 PHE B C 1
ATOM 9038 O O . PHE B 1 542 ? -28.891 7.5 -7.422 1 87.56 542 PHE B O 1
ATOM 9045 N N . CYS B 1 543 ? -28.719 9.578 -8.234 1 84.38 543 CYS B N 1
ATOM 9046 C CA . CYS B 1 543 ? -29.781 9.383 -9.219 1 84.38 543 CYS B CA 1
ATOM 9047 C C . CYS B 1 543 ? -29.406 8.289 -10.211 1 84.38 543 CYS B C 1
ATOM 9049 O O . CYS B 1 543 ? -30.234 7.426 -10.531 1 84.38 543 CYS B O 1
ATOM 9051 N N . LEU B 1 544 ? -28.25 8.336 -10.586 1 85.12 544 LEU B N 1
ATOM 9052 C CA . LEU B 1 544 ? -27.766 7.371 -11.57 1 85.12 544 LEU B CA 1
ATOM 9053 C C . LEU B 1 544 ? -27.672 5.977 -10.953 1 85.12 544 LEU B C 1
ATOM 9055 O O . LEU B 1 544 ? -27.797 4.973 -11.656 1 85.12 544 LEU B O 1
ATOM 9059 N N . ALA B 1 545 ? -27.5 6.008 -9.633 1 84.38 545 ALA B N 1
ATOM 9060 C CA . ALA B 1 545 ? -27.359 4.727 -8.945 1 84.38 545 ALA B CA 1
ATOM 9061 C C . ALA B 1 545 ? -28.719 4.207 -8.477 1 84.38 545 ALA B C 1
ATOM 9063 O O . ALA B 1 545 ? -28.781 3.193 -7.777 1 84.38 545 ALA B O 1
ATOM 9064 N N . GLY B 1 546 ? -29.719 4.867 -8.773 1 77.38 546 GLY B N 1
ATOM 9065 C CA . GLY B 1 546 ? -31.062 4.457 -8.391 1 77.38 546 GLY B CA 1
ATOM 9066 C C . GLY B 1 546 ? -31.422 4.855 -6.969 1 77.38 546 GLY B C 1
ATOM 9067 O O . GLY B 1 546 ? -32.25 4.211 -6.332 1 77.38 546 GLY B O 1
ATOM 9068 N N . LEU B 1 547 ? -30.656 5.73 -6.48 1 79.06 547 LEU B N 1
ATOM 9069 C CA . LEU B 1 547 ? -30.938 6.246 -5.145 1 79.06 547 LEU B CA 1
ATOM 9070 C C . LEU B 1 547 ? -31.625 7.598 -5.215 1 79.06 547 LEU B C 1
ATOM 9072 O O . LEU B 1 547 ? -31.484 8.32 -6.203 1 79.06 547 LEU B O 1
ATOM 9076 N N . SER B 1 548 ? -32.625 7.785 -4.43 1 67.38 548 SER B N 1
ATOM 9077 C CA . SER B 1 548 ? -33.344 9.062 -4.41 1 67.38 548 SER B CA 1
ATOM 9078 C C . SER B 1 548 ? -32.719 10.008 -3.377 1 67.38 548 SER B C 1
ATOM 9080 O O . SER B 1 548 ? -32.406 9.602 -2.258 1 67.38 548 SER B O 1
ATOM 9082 N N . SER B 1 549 ? -32.094 11.023 -3.83 1 61.59 549 SER B N 1
ATOM 9083 C CA . SER B 1 549 ? -31.672 12.078 -2.914 1 61.59 549 SER B CA 1
ATOM 9084 C C . SER B 1 549 ? -32.344 13.406 -3.242 1 61.59 549 SER B C 1
ATOM 9086 O O . SER B 1 549 ? -32.75 13.633 -4.379 1 61.59 549 SER B O 1
ATOM 9088 N N . HIS B 1 550 ? -32.875 14.125 -2.189 1 54.81 550 HIS B N 1
ATOM 9089 C CA . HIS B 1 550 ? -33.375 15.484 -2.438 1 54.81 550 HIS B CA 1
ATOM 9090 C C . HIS B 1 550 ? -32.188 16.422 -2.717 1 54.81 550 HIS B C 1
ATOM 9092 O O . HIS B 1 550 ? -31.141 16.328 -2.078 1 54.81 550 HIS B O 1
ATOM 9098 N N . SER B 1 551 ? -32.094 16.938 -3.898 1 49.78 551 SER B N 1
ATOM 9099 C CA . SER B 1 551 ? -31.031 17.859 -4.344 1 49.78 551 SER B CA 1
ATOM 9100 C C . SER B 1 551 ? -30.688 18.875 -3.268 1 49.78 551 SER B C 1
ATOM 9102 O O . SER B 1 551 ? -31.438 19.031 -2.299 1 49.78 551 SER B O 1
ATOM 9104 N N . THR B 1 552 ? -29.5 19.578 -3.371 1 49.41 552 THR B N 1
ATOM 9105 C CA . THR B 1 552 ? -28.875 20.641 -2.605 1 49.41 552 THR B CA 1
ATOM 9106 C C . THR B 1 552 ? -29.906 21.562 -1.985 1 49.41 552 THR B C 1
ATOM 9108 O O . THR B 1 552 ? -29.625 22.297 -1.039 1 49.41 552 THR B O 1
ATOM 9111 N N . VAL B 1 553 ? -31.094 21.703 -2.654 1 47.28 553 VAL B N 1
ATOM 9112 C CA . VAL B 1 553 ? -31.906 22.891 -2.385 1 47.28 553 VAL B CA 1
ATOM 9113 C C . VAL B 1 553 ? -32.688 22.688 -1.092 1 47.28 553 VAL B C 1
ATOM 9115 O O . VAL B 1 553 ? -33.125 23.656 -0.452 1 47.28 553 VAL B O 1
ATOM 9118 N N . HIS B 1 554 ? -32.812 21.484 -0.572 1 53.47 554 HIS B N 1
ATOM 9119 C CA . HIS B 1 554 ? -33.719 21.484 0.556 1 53.47 554 HIS B CA 1
ATOM 9120 C C . HIS B 1 554 ? -33 21.25 1.871 1 53.47 554 HIS B C 1
ATOM 9122 O O . HIS B 1 554 ? -32.375 20.188 2.062 1 53.47 554 HIS B O 1
ATOM 9128 N N . ASN B 1 555 ? -32.656 22.359 2.496 1 57.38 555 ASN B N 1
ATOM 9129 C CA . ASN B 1 555 ? -32.125 22.344 3.857 1 57.38 555 ASN B CA 1
ATOM 9130 C C . ASN B 1 555 ? -32.875 21.328 4.73 1 57.38 555 ASN B C 1
ATOM 9132 O O . ASN B 1 555 ? -34 20.953 4.438 1 57.38 555 ASN B O 1
ATOM 9136 N N . LEU B 1 556 ? -32.188 20.609 5.547 1 60.97 556 LEU B N 1
ATOM 9137 C CA . LEU B 1 556 ? -32.719 19.625 6.484 1 60.97 556 LEU B CA 1
ATOM 9138 C C . LEU B 1 556 ? -34.062 20.062 7.016 1 60.97 556 LEU B C 1
ATOM 9140 O O . LEU B 1 556 ? -35 19.25 7.121 1 60.97 556 LEU B O 1
ATOM 9144 N N . GLU B 1 557 ? -34.125 21.344 7.156 1 57.56 557 GLU B N 1
ATOM 9145 C CA . GLU B 1 557 ? -35.344 21.906 7.742 1 57.56 557 GLU B CA 1
ATOM 9146 C C . GLU B 1 557 ? -36.531 21.828 6.766 1 57.56 557 GLU B C 1
ATOM 9148 O O . GLU B 1 557 ? -37.656 21.547 7.164 1 57.56 557 GLU B O 1
ATOM 9153 N N . ASP B 1 558 ? -36.094 22.062 5.574 1 59.91 558 ASP B N 1
ATOM 9154 C CA . ASP B 1 558 ? -37.156 22.047 4.547 1 59.91 558 ASP B CA 1
ATOM 9155 C C . ASP B 1 558 ? -37.688 20.625 4.34 1 59.91 558 ASP B C 1
ATOM 9157 O O . ASP B 1 558 ? -38.906 20.438 4.188 1 59.91 558 ASP B O 1
ATOM 9161 N N . VAL B 1 559 ? -36.812 19.75 4.492 1 65.44 559 VAL B N 1
ATOM 9162 C CA . VAL B 1 559 ? -37.219 18.359 4.277 1 65.44 559 VAL B CA 1
ATOM 9163 C C . VAL B 1 559 ? -38.062 17.875 5.445 1 65.44 559 VAL B C 1
ATOM 9165 O O . VAL B 1 559 ? -39.094 17.203 5.246 1 65.44 559 VAL B O 1
ATOM 9168 N N . LEU B 1 560 ? -37.719 18.312 6.59 1 64.12 560 LEU B N 1
ATOM 9169 C CA . LEU B 1 560 ? -38.469 17.922 7.777 1 64.12 560 LEU B CA 1
ATOM 9170 C C . LEU B 1 560 ? -39.875 18.547 7.77 1 64.12 560 LEU B C 1
ATOM 9172 O O . LEU B 1 560 ? -40.844 17.891 8.156 1 64.12 560 LEU B O 1
ATOM 9176 N N . THR B 1 561 ? -39.844 19.828 7.281 1 57.56 561 THR B N 1
ATOM 9177 C CA . THR B 1 561 ? -41.094 20.516 7.195 1 57.56 561 THR B CA 1
ATOM 9178 C C . THR B 1 561 ? -42 19.859 6.164 1 57.56 561 THR B C 1
ATOM 9180 O O . THR B 1 561 ? -43.219 19.719 6.383 1 57.56 561 THR B O 1
ATOM 9183 N N . GLU B 1 562 ? -41.344 19.469 5.156 1 64.5 562 GLU B N 1
ATOM 9184 C CA . GLU B 1 562 ? -42.094 18.812 4.102 1 64.5 562 GLU B CA 1
ATOM 9185 C C . GLU B 1 562 ? -42.656 17.469 4.582 1 64.5 562 GLU B C 1
ATOM 9187 O O . GLU B 1 562 ? -43.812 17.125 4.273 1 64.5 562 GLU B O 1
ATOM 9192 N N . ILE B 1 563 ? -41.938 16.797 5.332 1 66.44 563 ILE B N 1
ATOM 9193 C CA . ILE B 1 563 ? -42.344 15.492 5.84 1 66.44 563 ILE B CA 1
ATOM 9194 C C . ILE B 1 563 ? -43.438 15.664 6.887 1 66.44 563 ILE B C 1
ATOM 9196 O O . ILE B 1 563 ? -44.406 14.906 6.906 1 66.44 563 ILE B O 1
ATOM 9200 N N . HIS B 1 564 ? -43.219 16.703 7.676 1 61.03 564 HIS B N 1
ATOM 9201 C CA . HIS B 1 564 ? -44.188 17 8.703 1 61.03 564 HIS B CA 1
ATOM 9202 C C . HIS B 1 564 ? -45.531 17.391 8.07 1 61.03 564 HIS B C 1
ATOM 9204 O O . HIS B 1 564 ? -46.594 16.922 8.5 1 61.03 564 HIS B O 1
ATOM 9210 N N . CYS B 1 565 ? -45.344 18.219 7.09 1 53.94 565 CYS B N 1
ATOM 9211 C CA . CYS B 1 565 ? -46.531 18.688 6.41 1 53.94 565 CYS B CA 1
ATOM 9212 C C . CYS B 1 565 ? -47.25 17.562 5.691 1 53.94 565 CYS B C 1
ATOM 9214 O O . CYS B 1 565 ? -48.469 17.5 5.676 1 53.94 565 CYS B O 1
ATOM 9216 N N . SER B 1 566 ? -46.438 16.719 5.16 1 59.03 566 SER B N 1
ATOM 9217 C CA . SER B 1 566 ? -47.031 15.602 4.434 1 59.03 566 SER B CA 1
ATOM 9218 C C . SER B 1 566 ? -47.719 14.625 5.383 1 59.03 566 SER B C 1
ATOM 9220 O O . SER B 1 566 ? -48.812 14.102 5.07 1 59.03 566 SER B O 1
ATOM 9222 N N . LYS B 1 567 ? -47.188 14.461 6.504 1 57.59 567 LYS B N 1
ATOM 9223 C CA . LYS B 1 567 ? -47.812 13.555 7.473 1 57.59 567 LYS B CA 1
ATOM 9224 C C . LYS B 1 567 ? -49.031 14.195 8.125 1 57.59 567 LYS B C 1
ATOM 9226 O O . LYS B 1 567 ? -50.031 13.523 8.375 1 57.59 567 LYS B O 1
ATOM 9231 N N . LEU B 1 568 ? -48.844 15.477 8.406 1 51.44 568 LEU B N 1
ATOM 9232 C CA . LEU B 1 568 ? -50.031 16.188 8.914 1 51.44 568 LEU B CA 1
ATOM 9233 C C . LEU B 1 568 ? -51.156 16.156 7.906 1 51.44 568 LEU B C 1
ATOM 9235 O O . LEU B 1 568 ? -52.344 16 8.281 1 51.44 568 LEU B O 1
ATOM 9239 N N . ALA B 1 569 ? -50.719 16.25 6.715 1 49.75 569 ALA B N 1
ATOM 9240 C CA . ALA B 1 569 ? -51.719 16.172 5.652 1 49.75 569 ALA B CA 1
ATOM 9241 C C . ALA B 1 569 ? -52.312 14.773 5.555 1 49.75 569 ALA B C 1
ATOM 9243 O O . ALA B 1 569 ? -53.5 14.617 5.352 1 49.75 569 ALA B O 1
ATOM 9244 N N . SER B 1 570 ? -51.438 13.891 5.762 1 54.25 570 SER B N 1
ATOM 9245 C CA . SER B 1 570 ? -51.906 12.516 5.727 1 54.25 570 SER B CA 1
ATOM 9246 C C . SER B 1 570 ? -52.75 12.195 6.957 1 54.25 570 SER B C 1
ATOM 9248 O O . SER B 1 570 ? -53.781 11.5 6.855 1 54.25 570 SER B O 1
ATOM 9250 N N . ASN B 1 571 ? -52.344 12.719 8.047 1 51.19 571 ASN B N 1
ATOM 9251 C CA . ASN B 1 571 ? -53.156 12.57 9.258 1 51.19 571 ASN B CA 1
ATOM 9252 C C . ASN B 1 571 ? -54.438 13.375 9.172 1 51.19 571 ASN B C 1
ATOM 9254 O O . ASN B 1 571 ? -55.5 12.945 9.68 1 51.19 571 ASN B O 1
ATOM 9258 N N . SER B 1 572 ? -54.375 14.477 8.562 1 47.94 572 SER B N 1
ATOM 9259 C CA . SER B 1 572 ? -55.594 15.25 8.352 1 47.94 572 SER B CA 1
ATOM 9260 C C . SER B 1 572 ? -56.531 14.531 7.398 1 47.94 572 SER B C 1
ATOM 9262 O O . SER B 1 572 ? -57.75 14.586 7.574 1 47.94 572 SER B O 1
ATOM 9264 N N . ILE B 1 573 ? -55.938 13.859 6.469 1 47.09 573 ILE B N 1
ATOM 9265 C CA . ILE B 1 573 ? -56.781 13.078 5.566 1 47.09 573 ILE B CA 1
ATOM 9266 C C . ILE B 1 573 ? -57.344 11.867 6.309 1 47.09 573 ILE B C 1
ATOM 9268 O O . ILE B 1 573 ? -58.531 11.531 6.152 1 47.09 573 ILE B O 1
ATOM 9272 N N . GLU B 1 574 ? -56.531 11.32 7.098 1 44.06 574 GLU B N 1
ATOM 9273 C CA . GLU B 1 574 ? -57.031 10.211 7.895 1 44.06 574 GLU B CA 1
ATOM 9274 C C . GLU B 1 574 ? -58 10.688 8.961 1 44.06 574 GLU B C 1
ATOM 9276 O O . GLU B 1 574 ? -59.031 10.039 9.227 1 44.06 574 GLU B O 1
ATOM 9281 N N . LYS B 1 575 ? -57.781 11.844 9.484 1 44.03 575 LYS B N 1
ATOM 9282 C CA . LYS B 1 575 ? -58.719 12.414 10.414 1 44.03 575 LYS B CA 1
ATOM 9283 C C . LYS B 1 575 ? -60 12.875 9.688 1 44.03 575 LYS B C 1
ATOM 9285 O O . LYS B 1 575 ? -61.094 12.711 10.195 1 44.03 575 LYS B O 1
ATOM 9290 N N . THR B 1 576 ? -59.75 13.383 8.586 1 45.22 576 THR B N 1
ATOM 9291 C CA . THR B 1 576 ? -60.906 13.758 7.789 1 45.22 576 THR B CA 1
ATOM 9292 C C . THR B 1 576 ? -61.656 12.523 7.316 1 45.22 576 THR B C 1
ATOM 9294 O O . THR B 1 576 ? -62.906 12.5 7.305 1 45.22 576 THR B O 1
ATOM 9297 N N . GLN B 1 577 ? -60.875 11.461 7.051 1 44.56 577 GLN B N 1
ATOM 9298 C CA . GLN B 1 577 ? -61.531 10.211 6.676 1 44.56 577 GLN B CA 1
ATOM 9299 C C . GLN B 1 577 ? -62.156 9.547 7.887 1 44.56 577 GLN B C 1
ATOM 9301 O O . GLN B 1 577 ? -63.25 8.953 7.773 1 44.56 577 GLN B O 1
ATOM 9306 N N . MET B 1 578 ? -61.469 9.672 8.977 1 42.56 578 MET B N 1
ATOM 9307 C CA . MET B 1 578 ? -62.094 9.164 10.211 1 42.56 578 MET B CA 1
ATOM 9308 C C . MET B 1 578 ? -63.281 10.023 10.609 1 42.56 578 MET B C 1
ATOM 9310 O O . MET B 1 578 ? -64.25 9.508 11.117 1 42.56 578 MET B O 1
ATOM 9314 N N . LEU B 1 579 ? -63.094 11.336 10.445 1 40.94 579 LEU B N 1
ATOM 9315 C CA . LEU B 1 579 ? -64.25 12.211 10.695 1 40.94 579 LEU B CA 1
ATOM 9316 C C . LEU B 1 579 ? -65.375 11.945 9.695 1 40.94 579 LEU B C 1
ATOM 9318 O O . LEU B 1 579 ? -66.562 12.039 10.047 1 40.94 579 LEU B O 1
ATOM 9322 N N . GLN B 1 580 ? -64.938 11.609 8.516 1 41.5 580 GLN B N 1
ATOM 9323 C CA . GLN B 1 580 ? -66 11.266 7.539 1 41.5 580 GLN B CA 1
ATOM 9324 C C . GLN B 1 580 ? -66.625 9.93 7.879 1 41.5 580 GLN B C 1
ATOM 9326 O O . GLN B 1 580 ? -67.812 9.734 7.652 1 41.5 580 GLN B O 1
ATOM 9331 N N . VAL B 1 581 ? -65.75 9.055 8.43 1 43.28 581 VAL B N 1
ATOM 9332 C CA . VAL B 1 581 ? -66.312 7.773 8.828 1 43.28 581 VAL B CA 1
ATOM 9333 C C . VAL B 1 581 ? -67.25 7.977 10.039 1 43.28 581 VAL B C 1
ATOM 9335 O O . VAL B 1 581 ? -68.312 7.34 10.141 1 43.28 581 VAL B O 1
ATOM 9338 N N . GLN B 1 582 ? -66.812 8.875 10.914 1 40.59 582 GLN B N 1
ATOM 9339 C CA . GLN B 1 582 ? -67.688 9.117 12.055 1 40.59 582 GLN B CA 1
ATOM 9340 C C . GLN B 1 582 ? -68.938 9.836 11.633 1 40.59 582 GLN B C 1
ATOM 9342 O O . GLN B 1 582 ? -70 9.672 12.266 1 40.59 582 GLN B O 1
ATOM 9347 N N . VAL B 1 583 ? -68.812 10.719 10.648 1 41.5 583 VAL B N 1
ATOM 9348 C CA . VAL B 1 583 ? -70 11.414 10.211 1 41.5 583 VAL B CA 1
ATOM 9349 C C . VAL B 1 583 ? -70.938 10.43 9.523 1 41.5 583 VAL B C 1
ATOM 9351 O O . VAL B 1 583 ? -72.188 10.57 9.594 1 41.5 583 VAL B O 1
ATOM 9354 N N . VAL B 1 584 ? -70.312 9.445 8.789 1 41.09 584 VAL B N 1
ATOM 9355 C CA . VAL B 1 584 ? -71.188 8.523 8.07 1 41.09 584 VAL B CA 1
ATOM 9356 C C . VAL B 1 584 ? -71.875 7.582 9.062 1 41.09 584 VAL B C 1
ATOM 9358 O O . VAL B 1 584 ? -73 7.16 8.844 1 41.09 584 VAL B O 1
ATOM 9361 N N . THR B 1 585 ? -71.125 7.301 10.148 1 40.22 585 THR B N 1
ATOM 9362 C CA . THR B 1 585 ? -71.75 6.316 11.039 1 40.22 585 THR B CA 1
ATOM 9363 C C . THR B 1 585 ? -72.938 6.934 11.812 1 40.22 585 THR B C 1
ATOM 9365 O O . THR B 1 585 ? -73.75 6.215 12.344 1 40.22 585 THR B O 1
ATOM 9368 N N . SER B 1 586 ? -72.812 8.258 12.055 1 37.56 586 SER B N 1
ATOM 9369 C CA . SER B 1 586 ? -73.938 8.719 12.883 1 37.56 586 SER B CA 1
ATOM 9370 C C . SER B 1 586 ? -75.25 8.75 12.102 1 37.56 586 SER B C 1
ATOM 9372 O O . SER B 1 586 ? -76.312 8.844 12.688 1 37.56 586 SER B O 1
ATOM 9374 N N . GLU B 1 587 ? -75.188 9.117 10.805 1 35.56 587 GLU B N 1
ATOM 9375 C CA . GLU B 1 587 ? -76.5 9.25 10.164 1 35.56 587 GLU B CA 1
ATOM 9376 C C . GLU B 1 587 ? -77.062 7.887 9.867 1 35.56 587 GLU B C 1
ATOM 9378 O O . GLU B 1 587 ? -78.312 7.773 9.641 1 35.56 587 GLU B O 1
ATOM 9383 N N . GLU B 1 588 ? -76.25 6.934 9.391 1 35.53 588 GLU B N 1
ATOM 9384 C CA . GLU B 1 588 ? -76.875 5.762 8.781 1 35.53 588 GLU B CA 1
ATOM 9385 C C . GLU B 1 588 ? -77.438 4.824 9.844 1 35.53 588 GLU B C 1
ATOM 9387 O O . GLU B 1 588 ? -77.812 3.682 9.547 1 35.53 588 GLU B O 1
ATOM 9392 N N . GLU B 1 589 ? -77.688 5.242 11.102 1 33.22 589 GLU B N 1
ATOM 9393 C CA . GLU B 1 589 ? -78.312 4.199 11.93 1 33.22 589 GLU B CA 1
ATOM 9394 C C . GLU B 1 589 ? -79.562 3.658 11.312 1 33.22 589 GLU B C 1
ATOM 9396 O O . GLU B 1 589 ? -80.188 2.75 11.859 1 33.22 589 GLU B O 1
ATOM 9401 N N . SER B 1 590 ? -80.375 4.508 10.625 1 30.83 590 SER B N 1
ATOM 9402 C CA . SER B 1 590 ? -81.688 3.855 10.5 1 30.83 590 SER B CA 1
ATOM 9403 C C . SER B 1 590 ? -81.625 2.637 9.586 1 30.83 590 SER B C 1
ATOM 9405 O O . SER B 1 590 ? -82.375 1.665 9.773 1 30.83 590 SER B O 1
ATOM 9407 N N . SER B 1 591 ? -81.375 2.867 8.227 1 28.95 591 SER B N 1
ATOM 9408 C CA . SER B 1 591 ? -82 1.985 7.242 1 28.95 591 SER B CA 1
ATOM 9409 C C . SER B 1 591 ? -81.312 0.621 7.219 1 28.95 591 SER B C 1
ATOM 9411 O O . SER B 1 591 ? -80.188 0.471 7.707 1 28.95 591 SER B O 1
ATOM 9413 N N . ASP B 1 592 ? -81.938 -0.513 6.453 1 26.8 592 ASP B N 1
ATOM 9414 C CA . ASP B 1 592 ? -81.938 -1.957 6.238 1 26.8 592 ASP B CA 1
ATOM 9415 C C . ASP B 1 592 ? -80.562 -2.428 5.742 1 26.8 592 ASP B C 1
ATOM 9417 O O . ASP B 1 592 ? -79.812 -1.662 5.121 1 26.8 592 ASP B O 1
ATOM 9421 N N . SER B 1 593 ? -80.062 -3.648 6.25 1 25.31 593 SER B N 1
ATOM 9422 C CA . SER B 1 593 ? -78.812 -4.395 6.262 1 25.31 593 SER B CA 1
ATOM 9423 C C . SER B 1 593 ? -78.375 -4.754 4.848 1 25.31 593 SER B C 1
ATOM 9425 O O . SER B 1 593 ? -77.688 -5.762 4.641 1 25.31 593 SER B O 1
ATOM 9427 N N . ARG B 1 594 ? -78.875 -4.145 3.691 1 22.98 594 ARG B N 1
ATOM 9428 C CA . ARG B 1 594 ? -78.5 -4.883 2.488 1 22.98 594 ARG B CA 1
ATOM 9429 C C . ARG B 1 594 ? -77 -4.926 2.305 1 22.98 594 ARG B C 1
ATOM 9431 O O . ARG B 1 594 ? -76.375 -3.883 2.199 1 22.98 594 ARG B O 1
ATOM 9438 N N . GLN B 1 595 ? -76.25 -6.004 2.834 1 22.31 595 GLN B N 1
ATOM 9439 C CA . GLN B 1 595 ? -74.812 -6.293 2.887 1 22.31 595 GLN B CA 1
ATOM 9440 C C . GLN B 1 595 ? -74.25 -6.387 1.483 1 22.31 595 GLN B C 1
ATOM 9442 O O . GLN B 1 595 ? -74.312 -7.426 0.828 1 22.31 595 GLN B O 1
ATOM 9447 N N . ALA B 1 596 ? -74.625 -5.57 0.422 1 21.77 596 ALA B N 1
ATOM 9448 C CA . ALA B 1 596 ? -74 -5.941 -0.838 1 21.77 596 ALA B CA 1
ATOM 9449 C C . ALA B 1 596 ? -72.5 -5.914 -0.712 1 21.77 596 ALA B C 1
ATOM 9451 O O . ALA B 1 596 ? -71.938 -4.953 -0.184 1 21.77 596 ALA B O 1
ATOM 9452 N N . SER B 1 597 ? -71.75 -7.105 -0.765 1 22.09 597 SER B N 1
ATOM 9453 C CA . SER B 1 597 ? -70.375 -7.555 -0.799 1 22.09 597 SER B CA 1
ATOM 9454 C C . SER B 1 597 ? -69.562 -6.871 -1.92 1 22.09 597 SER B C 1
ATOM 9456 O O . SER B 1 597 ? -68.438 -7.273 -2.242 1 22.09 597 SER B O 1
ATOM 9458 N N . SER B 1 598 ? -69.75 -5.586 -2.332 1 21.73 598 SER B N 1
ATOM 9459 C CA . SER B 1 598 ? -69.062 -5.23 -3.557 1 21.73 598 SER B CA 1
ATOM 9460 C C . SER B 1 598 ? -67.562 -5.406 -3.396 1 21.73 598 SER B C 1
ATOM 9462 O O . SER B 1 598 ? -67 -5.051 -2.359 1 21.73 598 SER B O 1
ATOM 9464 N N . SER B 1 599 ? -66.938 -6.426 -4.07 1 22.19 599 SER B N 1
ATOM 9465 C CA . SER B 1 599 ? -65.562 -6.828 -4.359 1 22.19 599 SER B CA 1
ATOM 9466 C C . SER B 1 599 ? -64.75 -5.664 -4.914 1 22.19 599 SER B C 1
ATOM 9468 O O . SER B 1 599 ? -65 -5.234 -6.051 1 22.19 599 SER B O 1
ATOM 9470 N N . PHE B 1 600 ? -64.562 -4.504 -4.215 1 21.45 600 PHE B N 1
ATOM 9471 C CA . PHE B 1 600 ? -63.75 -3.459 -4.797 1 21.45 600 PHE B CA 1
ATOM 9472 C C . PHE B 1 600 ? -62.344 -3.984 -5.082 1 21.45 600 PHE B C 1
ATOM 9474 O O . PHE B 1 600 ? -61.656 -4.473 -4.176 1 21.45 600 PHE B O 1
ATOM 9481 N N . HIS B 1 601 ? -62.125 -4.582 -6.309 1 22.03 601 HIS B N 1
ATOM 9482 C CA . HIS B 1 601 ? -60.812 -4.918 -6.855 1 22.03 601 HIS B CA 1
ATOM 9483 C C . HIS B 1 601 ? -59.875 -3.711 -6.84 1 22.03 601 HIS B C 1
ATOM 9485 O O . HIS B 1 601 ? -60.281 -2.623 -7.281 1 22.03 601 HIS B O 1
ATOM 9491 N N . PRO B 1 602 ? -58.969 -3.605 -5.891 1 20.75 602 PRO B N 1
ATOM 9492 C CA . PRO B 1 602 ? -57.969 -2.512 -5.875 1 20.75 602 PRO B CA 1
ATOM 9493 C C . PRO B 1 602 ? -57.312 -2.311 -7.227 1 20.75 602 PRO B C 1
ATOM 9495 O O . PRO B 1 602 ? -56.938 -3.285 -7.898 1 20.75 602 PRO B O 1
ATOM 9498 N N . LEU B 1 603 ? -57.75 -1.291 -8.055 1 20.23 603 LEU B N 1
ATOM 9499 C CA . LEU B 1 603 ? -57.125 -0.84 -9.289 1 20.23 603 LEU B CA 1
ATOM 9500 C C . LEU B 1 603 ? -55.594 -0.735 -9.133 1 20.23 603 LEU B C 1
ATOM 9502 O O . LEU B 1 603 ? -55.125 -0.255 -8.109 1 20.23 603 LEU B O 1
ATOM 9506 N N . HIS B 1 604 ? -54.844 -1.58 -9.836 1 21.25 604 HIS B N 1
ATOM 9507 C CA . HIS B 1 604 ? -53.438 -1.622 -10.164 1 21.25 604 HIS B CA 1
ATOM 9508 C C . HIS B 1 604 ? -52.938 -0.275 -10.695 1 21.25 604 HIS B C 1
ATOM 9510 O O . HIS B 1 604 ? -53.469 0.219 -11.703 1 21.25 604 HIS B O 1
ATOM 9516 N N . PHE B 1 605 ? -52.688 0.754 -9.844 1 19.95 605 PHE B N 1
ATOM 9517 C CA . PHE B 1 605 ? -52.031 1.997 -10.25 1 19.95 605 PHE B CA 1
ATOM 9518 C C . PHE B 1 605 ? -50.844 1.717 -11.172 1 19.95 605 PHE B C 1
ATOM 9520 O O . PHE B 1 605 ? -49.844 1.11 -10.758 1 19.95 605 PHE B O 1
ATOM 9527 N N . LEU B 1 606 ? -51.031 1.476 -12.469 1 20.86 606 LEU B N 1
ATOM 9528 C CA . LEU B 1 606 ? -50.031 1.487 -13.531 1 20.86 606 LEU B CA 1
ATOM 9529 C C . LEU B 1 606 ? -49.281 2.801 -13.531 1 20.86 606 LEU B C 1
ATOM 9531 O O . LEU B 1 606 ? -49.844 3.871 -13.727 1 20.86 606 LEU B O 1
ATOM 9535 N N . TYR B 1 607 ? -48.281 2.992 -12.68 1 19.67 607 TYR B N 1
ATOM 9536 C CA . TYR B 1 607 ? -47.344 4.105 -12.742 1 19.67 607 TYR B CA 1
ATOM 9537 C C . TYR B 1 607 ? -46.75 4.258 -14.141 1 19.67 607 TYR B C 1
ATOM 9539 O O . TYR B 1 607 ? -46 3.404 -14.602 1 19.67 607 TYR B O 1
ATOM 9547 N N . HIS B 1 608 ? -47.5 4.703 -15.18 1 21.14 608 HIS B N 1
ATOM 9548 C CA . HIS B 1 608 ? -46.938 5.121 -16.453 1 21.14 608 HIS B CA 1
ATOM 9549 C C . HIS B 1 608 ? -45.938 6.238 -16.266 1 21.14 608 HIS B C 1
ATOM 9551 O O . HIS B 1 608 ? -46.25 7.285 -15.703 1 21.14 608 HIS B O 1
ATOM 9557 N N . ASP B 1 609 ? -44.656 5.934 -16.141 1 19.92 609 ASP B N 1
ATOM 9558 C CA . ASP B 1 609 ? -43.5 6.82 -16.188 1 19.92 609 ASP B CA 1
ATOM 9559 C C . ASP B 1 609 ? -43.469 7.648 -17.469 1 19.92 609 ASP B C 1
ATOM 9561 O O . ASP B 1 609 ? -43.188 7.133 -18.547 1 19.92 609 ASP B O 1
ATOM 9565 N N . GLU B 1 610 ? -44.406 8.5 -17.781 1 21.89 610 GLU B N 1
ATOM 9566 C CA . GLU B 1 610 ? -44.438 9.32 -18.984 1 21.89 610 GLU B CA 1
ATOM 9567 C C . GLU B 1 610 ? -43.312 10.336 -18.984 1 21.89 610 GLU B C 1
ATOM 9569 O O . GLU B 1 610 ? -43.281 11.258 -19.812 1 21.89 610 GLU B O 1
ATOM 9574 N N . ASN B 1 611 ? -42.312 10.43 -18.188 1 20.5 611 ASN B N 1
ATOM 9575 C CA . ASN B 1 611 ? -41.531 11.664 -18.266 1 20.5 611 ASN B CA 1
ATOM 9576 C C . ASN B 1 611 ? -40.906 11.844 -19.656 1 20.5 611 ASN B C 1
ATOM 9578 O O . ASN B 1 611 ? -39.938 11.164 -20 1 20.5 611 ASN B O 1
ATOM 9582 N N . LYS B 1 612 ? -41.688 12.109 -20.719 1 22.8 612 LYS B N 1
ATOM 9583 C CA . LYS B 1 612 ? -41.188 12.555 -22.016 1 22.8 612 LYS B CA 1
ATOM 9584 C C . LYS B 1 612 ? -40.375 13.852 -21.891 1 22.8 612 LYS B C 1
ATOM 9586 O O . LYS B 1 612 ? -40.969 14.906 -21.625 1 22.8 612 LYS B O 1
ATOM 9591 N N . VAL B 1 613 ? -39.188 13.945 -21.359 1 21.47 613 VAL B N 1
ATOM 9592 C CA . VAL B 1 613 ? -38.375 15.156 -21.391 1 21.47 613 VAL B CA 1
ATOM 9593 C C . VAL B 1 613 ? -38.188 15.617 -22.844 1 21.47 613 VAL B C 1
ATOM 9595 O O . VAL B 1 613 ? -37.688 14.867 -23.672 1 21.47 613 VAL B O 1
ATOM 9598 N N . VAL B 1 614 ? -39 16.438 -23.422 1 21.28 614 VAL B N 1
ATOM 9599 C CA . VAL B 1 614 ? -38.969 17.141 -24.703 1 21.28 614 VAL B CA 1
ATOM 9600 C C . VAL B 1 614 ? -37.688 17.953 -24.812 1 21.28 614 VAL B C 1
ATOM 9602 O O . VAL B 1 614 ? -37.375 18.75 -23.922 1 21.28 614 VAL B O 1
ATOM 9605 N N . THR B 1 615 ? -36.594 17.469 -25.531 1 21.08 615 THR B N 1
ATOM 9606 C CA . THR B 1 615 ? -35.312 18.062 -25.891 1 21.08 615 THR B CA 1
ATOM 9607 C C . THR B 1 615 ? -35.531 19.375 -26.641 1 21.08 615 THR B C 1
ATOM 9609 O O . THR B 1 615 ? -36.219 19.406 -27.656 1 21.08 615 THR B O 1
ATOM 9612 N N . MET B 1 616 ? -35.656 20.516 -26 1 19.06 616 MET B N 1
ATOM 9613 C CA . MET B 1 616 ? -35.688 21.859 -26.594 1 19.06 616 MET B CA 1
ATOM 9614 C C . MET B 1 616 ? -34.5 22.078 -27.531 1 19.06 616 MET B C 1
ATOM 9616 O O . MET B 1 616 ? -33.344 21.922 -27.109 1 19.06 616 MET B O 1
ATOM 9620 N N . HIS B 1 617 ? -34.531 21.891 -28.875 1 20.59 617 HIS B N 1
ATOM 9621 C CA . HIS B 1 617 ? -33.625 22.156 -29.969 1 20.59 617 HIS B CA 1
ATOM 9622 C C . HIS B 1 617 ? -33.312 23.641 -30.078 1 20.59 617 HIS B C 1
ATOM 9624 O O . HIS B 1 617 ? -34.156 24.453 -30.422 1 20.59 617 HIS B O 1
ATOM 9630 N N . SER B 1 618 ? -32.781 24.391 -29.062 1 19.08 618 SER B N 1
ATOM 9631 C CA . SER B 1 618 ? -32.469 25.781 -29.375 1 19.08 618 SER B CA 1
ATOM 9632 C C . SER B 1 618 ? -31.531 25.875 -30.578 1 19.08 618 SER B C 1
ATOM 9634 O O . SER B 1 618 ? -30.516 25.172 -30.625 1 19.08 618 SER B O 1
ATOM 9636 N N . ASN B 1 619 ? -31.922 26.266 -31.75 1 20.12 619 ASN B N 1
ATOM 9637 C CA . ASN B 1 619 ? -31.391 26.625 -33.062 1 20.12 619 ASN B CA 1
ATOM 9638 C C . ASN B 1 619 ? -30.359 27.75 -32.938 1 20.12 619 ASN B C 1
ATOM 9640 O O . ASN B 1 619 ? -30.047 28.406 -33.938 1 20.12 619 ASN B O 1
ATOM 9644 N N . MET B 1 620 ? -29.578 28.047 -31.891 1 19.14 620 MET B N 1
ATOM 9645 C CA . MET B 1 620 ? -28.828 29.281 -32.094 1 19.14 620 MET B CA 1
ATOM 9646 C C . MET B 1 620 ? -27.906 29.172 -33.281 1 19.14 620 MET B C 1
ATOM 9648 O O . MET B 1 620 ? -27.047 28.281 -33.344 1 19.14 620 MET B O 1
ATOM 9652 N N . LYS B 1 621 ? -28.234 29.672 -34.469 1 19.73 621 LYS B N 1
ATOM 9653 C CA . LYS B 1 621 ? -27.609 29.891 -35.75 1 19.73 621 LYS B CA 1
ATOM 9654 C C . LYS B 1 621 ? -26.375 30.766 -35.656 1 19.73 621 LYS B C 1
ATOM 9656 O O . LYS B 1 621 ? -26.469 31.984 -35.469 1 19.73 621 LYS B O 1
ATOM 9661 N N . ARG B 1 622 ? -25.422 30.688 -34.719 1 20.36 622 ARG B N 1
ATOM 9662 C CA . ARG B 1 622 ? -24.438 31.75 -34.875 1 20.36 622 ARG B CA 1
ATOM 9663 C C . ARG B 1 622 ? -23.844 31.734 -36.281 1 20.36 622 ARG B C 1
ATOM 9665 O O . ARG B 1 622 ? -23.422 30.688 -36.781 1 20.36 622 ARG B O 1
ATOM 9672 N N . SER B 1 623 ? -24.219 32.719 -37.188 1 19.7 623 SER B N 1
ATOM 9673 C CA . SER B 1 623 ? -23.797 33.156 -38.5 1 19.7 623 SER B CA 1
ATOM 9674 C C . SER B 1 623 ? -22.297 33.375 -38.562 1 19.7 623 SER B C 1
ATOM 9676 O O . SER B 1 623 ? -21.719 34.031 -37.688 1 19.7 623 SER B O 1
ATOM 9678 N N . ASN B 1 624 ? -21.438 32.406 -39.062 1 20.03 624 ASN B N 1
ATOM 9679 C CA . ASN B 1 624 ? -20.016 32.344 -39.375 1 20.03 624 ASN B CA 1
ATOM 9680 C C . ASN B 1 624 ? -19.594 33.5 -40.312 1 20.03 624 ASN B C 1
ATOM 9682 O O . ASN B 1 624 ? -18.484 33.469 -40.844 1 20.03 624 ASN B O 1
ATOM 9686 N N . SER B 1 625 ? -20.359 34.469 -40.812 1 19.7 625 SER B N 1
ATOM 9687 C CA . SER B 1 625 ? -19.859 34.906 -42.125 1 19.7 625 SER B CA 1
ATOM 9688 C C . SER B 1 625 ? -18.609 35.781 -41.969 1 19.7 625 SER B C 1
ATOM 9690 O O . SER B 1 625 ? -18.062 36.281 -42.938 1 19.7 625 SER B O 1
ATOM 9692 N N . ALA B 1 626 ? -17.781 35.938 -40.906 1 21.97 626 ALA B N 1
ATOM 9693 C CA . ALA B 1 626 ? -17.031 37.156 -41.156 1 21.97 626 ALA B CA 1
ATOM 9694 C C . ALA B 1 626 ? -16.266 37.062 -42.5 1 21.97 626 ALA B C 1
ATOM 9696 O O . ALA B 1 626 ? -15.758 36 -42.844 1 21.97 626 ALA B O 1
ATOM 9697 N N . PRO B 1 627 ? -16.188 38.281 -43.219 1 21.17 627 PRO B N 1
ATOM 9698 C CA . PRO B 1 627 ? -15.859 38.75 -44.562 1 21.17 627 PRO B CA 1
ATOM 9699 C C . PRO B 1 627 ? -14.414 38.438 -44.969 1 21.17 627 PRO B C 1
ATOM 9701 O O . PRO B 1 627 ? -13.609 38.031 -44.125 1 21.17 627 PRO B O 1
ATOM 9704 N N . SER B 1 628 ? -13.953 39.281 -45.812 1 22.09 628 SER B N 1
ATOM 9705 C CA . SER B 1 628 ? -13.312 39.5 -47.094 1 22.09 628 SER B CA 1
ATOM 9706 C C . SER B 1 628 ? -11.82 39.75 -46.938 1 22.09 628 SER B C 1
ATOM 9708 O O . SER B 1 628 ? -11.117 40.031 -47.938 1 22.09 628 SER B O 1
ATOM 9710 N N . PHE B 1 629 ? -11.133 39.531 -45.781 1 23.94 629 PHE B N 1
ATOM 9711 C CA . PHE B 1 629 ? -9.961 40.406 -45.812 1 23.94 629 PHE B CA 1
ATOM 9712 C C . PHE B 1 629 ? -9.125 40.094 -47.062 1 23.94 629 PHE B C 1
ATOM 9714 O O . PHE B 1 629 ? -8.547 39.031 -47.188 1 23.94 629 PHE B O 1
ATOM 9721 N N . SER B 1 630 ? -9.516 40.719 -48.219 1 20.52 630 SER B N 1
ATOM 9722 C CA . SER B 1 630 ? -9.023 40.812 -49.594 1 20.52 630 SER B CA 1
ATOM 9723 C C . SER B 1 630 ? -7.504 40.906 -49.625 1 20.52 630 SER B C 1
ATOM 9725 O O . SER B 1 630 ? -6.848 40.125 -50.312 1 20.52 630 SER B O 1
ATOM 9727 N N . SER B 1 631 ? -7.207 42.125 -50.156 1 22.14 631 SER B N 1
ATOM 9728 C CA . SER B 1 631 ? -6.566 42.562 -51.375 1 22.14 631 SER B CA 1
ATOM 9729 C C . SER B 1 631 ? -5.051 42.469 -51.281 1 22.14 631 SER B C 1
ATOM 9731 O O . SER B 1 631 ? -4.395 41.875 -52.125 1 22.14 631 SER B O 1
ATOM 9733 N N . HIS B 1 632 ? -4.59 43.812 -51.125 1 21.88 632 HIS B N 1
ATOM 9734 C CA . HIS B 1 632 ? -3.506 44.656 -51.594 1 21.88 632 HIS B CA 1
ATOM 9735 C C . HIS B 1 632 ? -2.305 44.594 -50.656 1 21.88 632 HIS B C 1
ATOM 9737 O O . HIS B 1 632 ? -2.467 44.531 -49.438 1 21.88 632 HIS B O 1
#